Protein AF-0000000076071097 (afdb_homodimer)

Structure (mmCIF, N/CA/C/O backbone):
data_AF-0000000076071097-model_v1
#
loop_
_entity.id
_entity.type
_entity.pdbx_description
1 polymer Hexosyltransferase
#
loop_
_atom_site.group_PDB
_atom_site.id
_atom_site.type_symbol
_atom_site.label_atom_id
_atom_site.label_alt_id
_atom_site.label_comp_id
_atom_site.label_asym_id
_atom_site.label_entity_id
_atom_site.label_seq_id
_atom_site.pdbx_PDB_ins_code
_atom_site.Cartn_x
_atom_site.Cartn_y
_atom_site.Cartn_z
_atom_site.occupancy
_atom_site.B_iso_or_equiv
_atom_site.auth_seq_id
_atom_site.auth_comp_id
_atom_site.auth_asym_id
_atom_site.auth_atom_id
_atom_site.pdbx_PDB_model_num
ATOM 1 N N . MET A 1 1 ? -32.875 -1.378 -71.312 1 18.61 1 MET A N 1
ATOM 2 C CA . MET A 1 1 ? -32.438 -0.71 -70.062 1 18.61 1 MET A CA 1
ATOM 3 C C . MET A 1 1 ? -31.406 -1.557 -69.312 1 18.61 1 MET A C 1
ATOM 5 O O . MET A 1 1 ? -31.062 -1.265 -68.188 1 18.61 1 MET A O 1
ATOM 9 N N . LYS A 1 2 ? -31.156 -2.77 -69.812 1 20.05 2 LYS A N 1
ATOM 10 C CA . LYS A 1 2 ? -30.234 -3.885 -70 1 20.05 2 LYS A CA 1
ATOM 11 C C . LYS A 1 2 ? -28.812 -3.389 -70.188 1 20.05 2 LYS A C 1
ATOM 13 O O . LYS A 1 2 ? -27.875 -4.188 -70.25 1 20.05 2 LYS A O 1
ATOM 18 N N . LEU A 1 3 ? -28.641 -2.074 -70.625 1 16.81 3 LEU A N 1
ATOM 19 C CA . LEU A 1 3 ? -27.516 -1.703 -71.5 1 16.81 3 LEU A CA 1
ATOM 20 C C . LEU A 1 3 ? -26.219 -1.683 -70.688 1 16.81 3 LEU A C 1
ATOM 22 O O . LEU A 1 3 ? -25.188 -2.176 -71.188 1 16.81 3 LEU A O 1
ATOM 26 N N . ILE A 1 4 ? -26.031 -0.755 -69.812 1 20.38 4 ILE A N 1
ATOM 27 C CA . ILE A 1 4 ? -24.828 0.075 -69.938 1 20.38 4 ILE A CA 1
ATOM 28 C C . ILE A 1 4 ? -23.594 -0.733 -69.5 1 20.38 4 ILE A C 1
ATOM 30 O O . ILE A 1 4 ? -23.484 -1.186 -68.375 1 20.38 4 ILE A O 1
ATOM 34 N N . LYS A 1 5 ? -22.609 -1.049 -70.25 1 18.31 5 LYS A N 1
ATOM 35 C CA . LYS A 1 5 ? -21.5 -1.797 -70.875 1 18.31 5 LYS A CA 1
ATOM 36 C C . LYS A 1 5 ? -20.234 -1.674 -70 1 18.31 5 LYS A C 1
ATOM 38 O O . LYS A 1 5 ? -20.141 -0.793 -69.125 1 18.31 5 LYS A O 1
ATOM 43 N N . LYS A 1 6 ? -18.859 -1.557 -70.625 1 17.47 6 LYS A N 1
ATOM 44 C CA . LYS A 1 6 ? -17.656 -2.27 -71 1 17.47 6 LYS A CA 1
ATOM 45 C C . LYS A 1 6 ? -16.406 -1.593 -70.438 1 17.47 6 LYS A C 1
ATOM 47 O O . LYS A 1 6 ? -15.281 -2.002 -70.688 1 17.47 6 LYS A O 1
ATOM 52 N N . ILE A 1 7 ? -16.375 -0.35 -69.938 1 17.41 7 ILE A N 1
ATOM 53 C CA . ILE A 1 7 ? -15.133 0.36 -70.188 1 17.41 7 ILE A CA 1
ATOM 54 C C . ILE A 1 7 ? -13.969 -0.364 -69.5 1 17.41 7 ILE A C 1
ATOM 56 O O . ILE A 1 7 ? -14.008 -0.634 -68.312 1 17.41 7 ILE A O 1
ATOM 60 N N . LEU A 1 8 ? -12.664 -0.571 -70.062 1 17.92 8 LEU A N 1
ATOM 61 C CA . LEU A 1 8 ? -11.5 -1.348 -70.438 1 17.92 8 LEU A CA 1
ATOM 62 C C . LEU A 1 8 ? -10.391 -1.258 -69.375 1 17.92 8 LEU A C 1
ATOM 64 O O . LEU A 1 8 ? -9.891 -2.281 -68.938 1 17.92 8 LEU A O 1
ATOM 68 N N . VAL A 1 9 ? -9.023 -0.677 -69.688 1 17.61 9 VAL A N 1
ATOM 69 C CA . VAL A 1 9 ? -7.707 -1.22 -70 1 17.61 9 VAL A CA 1
ATOM 70 C C . VAL A 1 9 ? -6.785 -1.086 -68.75 1 17.61 9 VAL A C 1
ATOM 72 O O . VAL A 1 9 ? -6.289 -2.086 -68.25 1 17.61 9 VAL A O 1
ATOM 75 N N . ILE A 1 10 ? -5.344 -0.427 -68.875 1 16.7 10 ILE A N 1
ATOM 76 C CA . ILE A 1 10 ? -3.967 -0.881 -69.062 1 16.7 10 ILE A CA 1
ATOM 77 C C . ILE A 1 10 ? -3.15 -0.481 -67.812 1 16.7 10 ILE A C 1
ATOM 79 O O . ILE A 1 10 ? -2.303 -1.247 -67.375 1 16.7 10 ILE A O 1
ATOM 83 N N . TYR A 1 11 ? -3.098 0.776 -67.25 1 17.48 11 TYR A N 1
ATOM 84 C CA . TYR A 1 11 ? -1.78 1.39 -67.125 1 17.48 11 TYR A CA 1
ATOM 85 C C . TYR A 1 11 ? -0.947 0.69 -66.062 1 17.48 11 TYR A C 1
ATOM 87 O O . TYR A 1 11 ? -1.412 0.483 -64.938 1 17.48 11 TYR A O 1
ATOM 95 N N . VAL A 1 12 ? 0.506 0.292 -66.188 1 18.36 12 VAL A N 1
ATOM 96 C CA . VAL A 1 12 ? 1.717 -0.517 -66.062 1 18.36 12 VAL A CA 1
ATOM 97 C C . VAL A 1 12 ? 2.439 -0.225 -64.75 1 18.36 12 VAL A C 1
ATOM 99 O O . VAL A 1 12 ? 2.746 -1.144 -64 1 18.36 12 VAL A O 1
ATOM 102 N N . PHE A 1 13 ? 3.811 0.573 -64.688 1 17.12 13 PHE A N 1
ATOM 103 C CA . PHE A 1 13 ? 5.215 0.188 -64.562 1 17.12 13 PHE A CA 1
ATOM 104 C C . PHE A 1 13 ? 5.742 0.416 -63.188 1 17.12 13 PHE A C 1
ATOM 106 O O . PHE A 1 13 ? 6.598 -0.334 -62.688 1 17.12 13 PHE A O 1
ATOM 113 N N . THR A 1 14 ? 5.832 1.681 -62.594 1 16.97 14 THR A N 1
ATOM 114 C CA . THR A 1 14 ? 7.094 2.244 -62.125 1 16.97 14 THR A CA 1
ATOM 115 C C . THR A 1 14 ? 7.598 1.498 -60.875 1 16.97 14 THR A C 1
ATOM 117 O O . THR A 1 14 ? 6.855 1.312 -59.906 1 16.97 14 THR A O 1
ATOM 120 N N . ILE A 1 15 ? 9 0.993 -60.625 1 18 15 ILE A N 1
ATOM 121 C CA . ILE A 1 15 ? 10.062 0.058 -60.281 1 18 15 ILE A CA 1
ATOM 122 C C . ILE A 1 15 ? 10.445 0.238 -58.812 1 18 15 ILE A C 1
ATOM 124 O O . ILE A 1 15 ? 10.422 -0.721 -58.031 1 18 15 ILE A O 1
ATOM 128 N N . VAL A 1 16 ? 11.977 0.604 -58.344 1 17.84 16 VAL A N 1
ATOM 129 C CA . VAL A 1 16 ? 13.195 -0.064 -57.906 1 17.84 16 VAL A CA 1
ATOM 130 C C . VAL A 1 16 ? 13.5 0.323 -56.438 1 17.84 16 VAL A C 1
ATOM 132 O O . VAL A 1 16 ? 14.109 -0.453 -55.719 1 17.84 16 VAL A O 1
ATOM 135 N N . SER A 1 17 ? 13.523 1.567 -55.875 1 17.64 17 SER A N 1
ATOM 136 C CA . SER A 1 17 ? 14.688 2.09 -55.156 1 17.64 17 SER A CA 1
ATOM 137 C C . SER A 1 17 ? 14.945 1.321 -53.875 1 17.64 17 SER A C 1
ATOM 139 O O . SER A 1 17 ? 14.078 1.253 -53 1 17.64 17 SER A O 1
ATOM 141 N N . TRP A 1 18 ? 16.141 0.5 -53.5 1 17.91 18 TRP A N 1
ATOM 142 C CA . TRP A 1 18 ? 16.922 -0.548 -52.875 1 17.91 18 TRP A CA 1
ATOM 143 C C . TRP A 1 18 ? 17.375 -0.12 -51.469 1 17.91 18 TRP A C 1
ATOM 145 O O . TRP A 1 18 ? 17.328 -0.915 -50.531 1 17.91 18 TRP A O 1
ATOM 155 N N . ILE A 1 19 ? 18.203 0.957 -51.156 1 17.95 19 ILE A N 1
ATOM 156 C CA . ILE A 1 19 ? 19.578 0.785 -50.656 1 17.95 19 ILE A CA 1
ATOM 157 C C . ILE A 1 19 ? 19.547 0.3 -49.219 1 17.95 19 ILE A C 1
ATOM 159 O O . ILE A 1 19 ? 18.609 0.574 -48.469 1 17.95 19 ILE A O 1
ATOM 163 N N . ILE A 1 20 ? 20.938 0.302 -48.219 1 17.47 20 ILE A N 1
ATOM 164 C CA . ILE A 1 20 ? 22 -0.401 -47.5 1 17.47 20 ILE A CA 1
ATOM 165 C C . ILE A 1 20 ? 21.859 -0.163 -46 1 17.47 20 ILE A C 1
ATOM 167 O O . ILE A 1 20 ? 22.125 -1.055 -45.219 1 17.47 20 ILE A O 1
ATOM 171 N N . VAL A 1 21 ? 21.75 1.071 -45.375 1 18.11 21 VAL A N 1
ATOM 172 C CA . VAL A 1 21 ? 22.672 1.442 -44.312 1 18.11 21 VAL A CA 1
ATOM 173 C C . VAL A 1 21 ? 22.469 0.523 -43.094 1 18.11 21 VAL A C 1
ATOM 175 O O . VAL A 1 21 ? 21.344 0.316 -42.656 1 18.11 21 VAL A O 1
ATOM 178 N N . THR A 1 22 ? 23.578 -0.137 -42.344 1 17.62 22 THR A N 1
ATOM 179 C CA . THR A 1 22 ? 24.25 -1.182 -41.594 1 17.62 22 THR A CA 1
ATOM 180 C C . THR A 1 22 ? 23.812 -1.155 -40.125 1 17.62 22 THR A C 1
ATOM 182 O O . THR A 1 22 ? 23.297 -2.15 -39.594 1 17.62 22 THR A O 1
ATOM 185 N N . ASN A 1 23 ? 24.828 -1.007 -38.969 1 18.34 23 ASN A N 1
ATOM 186 C CA . ASN A 1 23 ? 25.5 -1.76 -37.938 1 18.34 23 ASN A CA 1
ATOM 187 C C . ASN A 1 23 ? 25 -1.35 -36.531 1 18.34 23 ASN A C 1
ATOM 189 O O . ASN A 1 23 ? 25.625 -1.688 -35.531 1 18.34 23 ASN A O 1
ATOM 193 N N . TYR A 1 24 ? 24.25 -0.391 -36.188 1 18.75 24 TYR A N 1
ATOM 194 C CA . TYR A 1 24 ? 24.484 0.248 -34.906 1 18.75 24 TYR A CA 1
ATOM 195 C C . TYR A 1 24 ? 24.328 -0.75 -33.75 1 18.75 24 TYR A C 1
ATOM 197 O O . TYR A 1 24 ? 23.406 -1.569 -33.781 1 18.75 24 TYR A O 1
ATOM 205 N N . ASN A 1 25 ? 25.344 -0.901 -32.781 1 19.23 25 ASN A N 1
ATOM 206 C CA . ASN A 1 25 ? 25.875 -1.642 -31.625 1 19.23 25 ASN A CA 1
ATOM 207 C C . ASN A 1 25 ? 24.844 -1.754 -30.5 1 19.23 25 ASN A C 1
ATOM 209 O O . ASN A 1 25 ? 24.125 -0.796 -30.219 1 19.23 25 ASN A O 1
ATOM 213 N N . SER A 1 26 ? 24.391 -2.963 -30.062 1 18.72 26 SER A N 1
ATOM 214 C CA . SER A 1 26 ? 23.516 -3.654 -29.109 1 18.72 26 SER A CA 1
ATOM 215 C C . SER A 1 26 ? 23.891 -3.33 -27.672 1 18.72 26 SER A C 1
ATOM 217 O O . SER A 1 26 ? 24.797 -3.932 -27.109 1 18.72 26 SER A O 1
ATOM 219 N N . ARG A 1 27 ? 24.156 -2.008 -27.312 1 19.2 27 ARG A N 1
ATOM 220 C CA . ARG A 1 27 ? 24.641 -1.783 -25.953 1 19.2 27 ARG A CA 1
ATOM 221 C C . ARG A 1 27 ? 23.781 -2.529 -24.938 1 19.2 27 ARG A C 1
ATOM 223 O O . ARG A 1 27 ? 22.562 -2.361 -24.891 1 19.2 27 ARG A O 1
ATOM 230 N N . ASN A 1 28 ? 24.172 -3.74 -24.484 1 18.72 28 ASN A N 1
ATOM 231 C CA . ASN A 1 28 ? 23.828 -4.684 -23.422 1 18.72 28 ASN A CA 1
ATOM 232 C C . ASN A 1 28 ? 23.641 -3.982 -22.078 1 18.72 28 ASN A C 1
ATOM 234 O O . ASN A 1 28 ? 24.594 -3.818 -21.312 1 18.72 28 ASN A O 1
ATOM 238 N N . ILE A 1 29 ? 23.062 -2.902 -22.016 1 19.16 29 ILE A N 1
ATOM 239 C CA . ILE A 1 29 ? 23.266 -2.25 -20.734 1 19.16 29 ILE A CA 1
ATOM 240 C C . ILE A 1 29 ? 22.734 -3.15 -19.609 1 19.16 29 ILE A C 1
ATOM 242 O O . ILE A 1 29 ? 21.547 -3.455 -19.562 1 19.16 29 ILE A O 1
ATOM 246 N N . VAL A 1 30 ? 23.5 -4.223 -19.203 1 19.2 30 VAL A N 1
ATOM 247 C CA . VAL A 1 30 ? 23.359 -5.109 -18.047 1 19.2 30 VAL A CA 1
ATOM 248 C C . VAL A 1 30 ? 23.281 -4.281 -16.766 1 19.2 30 VAL A C 1
ATOM 250 O O . VAL A 1 30 ? 24.234 -3.578 -16.406 1 19.2 30 VAL A O 1
ATOM 253 N N . CYS A 1 31 ? 22.422 -3.465 -16.578 1 18.61 31 CYS A N 1
ATOM 254 C CA . CYS A 1 31 ? 22.531 -2.727 -15.32 1 18.61 31 CYS A CA 1
ATOM 255 C C . CYS A 1 31 ? 22.562 -3.678 -14.133 1 18.61 31 CYS A C 1
ATOM 257 O O . CYS A 1 31 ? 21.578 -4.375 -13.867 1 18.61 31 CYS A O 1
ATOM 259 N N . VAL A 1 32 ? 23.719 -4.391 -13.867 1 20.16 32 VAL A N 1
ATOM 260 C CA . VAL A 1 32 ? 24.078 -5.246 -12.742 1 20.16 32 VAL A CA 1
ATOM 261 C C . VAL A 1 32 ? 24 -4.449 -11.445 1 20.16 32 VAL A C 1
ATOM 263 O O . VAL A 1 32 ? 24.781 -3.518 -11.234 1 20.16 32 VAL A O 1
ATOM 266 N N . CYS A 1 33 ? 23.047 -3.865 -11.023 1 19.33 33 CYS A N 1
ATOM 267 C CA . CYS A 1 33 ? 23.203 -3.193 -9.734 1 19.33 33 CYS A CA 1
ATOM 268 C C . CYS A 1 33 ? 23.672 -4.168 -8.664 1 19.33 33 CYS A C 1
ATOM 270 O O . CYS A 1 33 ? 23 -5.145 -8.359 1 19.33 33 CYS A O 1
ATOM 272 N N . SER A 1 34 ? 25.016 -4.43 -8.578 1 20.75 34 SER A N 1
ATOM 273 C CA . SER A 1 34 ? 25.797 -5.254 -7.656 1 20.75 34 SER A CA 1
ATOM 274 C C . SER A 1 34 ? 25.625 -4.781 -6.215 1 20.75 34 SER A C 1
ATOM 276 O O . SER A 1 34 ? 26.344 -5.23 -5.316 1 20.75 34 SER A O 1
ATOM 278 N N . THR A 1 35 ? 24.625 -4.379 -5.656 1 21.8 35 THR A N 1
ATOM 279 C CA . THR A 1 35 ? 24.859 -3.986 -4.273 1 21.8 35 THR A CA 1
ATOM 280 C C . THR A 1 35 ? 25.453 -5.148 -3.477 1 21.8 35 THR A C 1
ATOM 282 O O . THR A 1 35 ? 24.891 -6.242 -3.449 1 21.8 35 THR A O 1
ATOM 285 N N . SER A 1 36 ? 26.797 -5.223 -3.369 1 22.17 36 SER A N 1
ATOM 286 C CA . SER A 1 36 ? 27.656 -6.188 -2.693 1 22.17 36 SER A CA 1
ATOM 287 C C . SER A 1 36 ? 27.344 -6.262 -1.203 1 22.17 36 SER A C 1
ATOM 289 O O . SER A 1 36 ? 27.906 -5.512 -0.406 1 22.17 36 SER A O 1
ATOM 291 N N . HIS A 1 37 ? 26.219 -6.277 -0.704 1 21.5 37 HIS A N 1
ATOM 292 C CA . HIS A 1 37 ? 26.312 -6.332 0.75 1 21.5 37 HIS A CA 1
ATOM 293 C C . HIS A 1 37 ? 27.062 -7.578 1.204 1 21.5 37 HIS A C 1
ATOM 295 O O . HIS A 1 37 ? 26.859 -8.664 0.668 1 21.5 37 HIS A O 1
ATOM 301 N N . PRO A 1 38 ? 28.359 -7.402 1.719 1 24.56 38 PRO A N 1
ATOM 302 C CA . PRO A 1 38 ? 29.312 -8.438 2.145 1 24.56 38 PRO A CA 1
ATOM 303 C C . PRO A 1 38 ? 28.656 -9.531 2.979 1 24.56 38 PRO A C 1
ATOM 305 O O . PRO A 1 38 ? 29.125 -10.672 2.998 1 24.56 38 PRO A O 1
ATOM 308 N N . THR A 1 39 ? 27.797 -9.078 3.844 1 25 39 THR A N 1
ATOM 309 C CA . THR A 1 39 ? 27.766 -9.844 5.086 1 25 39 THR A CA 1
ATOM 310 C C . THR A 1 39 ? 27.156 -11.227 4.855 1 25 39 THR A C 1
ATOM 312 O O . THR A 1 39 ? 26.859 -11.945 5.809 1 25 39 THR A O 1
ATOM 315 N N . ASP A 1 40 ? 27.078 -11.602 3.611 1 23.09 40 ASP A N 1
ATOM 316 C CA . ASP A 1 40 ? 26.25 -12.75 3.248 1 23.09 40 ASP A CA 1
ATOM 317 C C . ASP A 1 40 ? 26.828 -14.047 3.812 1 23.09 40 ASP A C 1
ATOM 319 O O . ASP A 1 40 ? 26.312 -15.133 3.549 1 23.09 40 ASP A O 1
ATOM 323 N N . GLN A 1 41 ? 28.094 -13.945 4.168 1 22.31 41 GLN A N 1
ATOM 324 C CA . GLN A 1 41 ? 28.688 -15.273 4.223 1 22.31 41 GLN A CA 1
ATOM 325 C C . GLN A 1 41 ? 28.047 -16.109 5.328 1 22.31 41 GLN A C 1
ATOM 327 O O . GLN A 1 41 ? 27.984 -17.344 5.23 1 22.31 41 GLN A O 1
ATOM 332 N N . LYS A 1 42 ? 27.984 -15.461 6.508 1 25.33 42 LYS A N 1
ATOM 333 C CA . LYS A 1 42 ? 28.062 -16.328 7.676 1 25.33 42 LYS A CA 1
ATOM 334 C C . LYS A 1 42 ? 26.859 -17.25 7.758 1 25.33 42 LYS A C 1
ATOM 336 O O . LYS A 1 42 ? 26.984 -18.422 8.156 1 25.33 42 LYS A O 1
ATOM 341 N N . GLN A 1 43 ? 25.656 -16.625 7.613 1 23.08 43 GLN A N 1
ATOM 342 C CA . GLN A 1 43 ? 24.609 -17.328 8.352 1 23.08 43 GLN A CA 1
ATOM 343 C C . GLN A 1 43 ? 24.078 -18.516 7.555 1 23.08 43 GLN A C 1
ATOM 345 O O . GLN A 1 43 ? 22.875 -18.797 7.594 1 23.08 43 GLN A O 1
ATOM 350 N N . ILE A 1 44 ? 24.75 -18.891 6.484 1 23.23 44 ILE A N 1
ATOM 351 C CA . ILE A 1 44 ? 24.078 -19.938 5.719 1 23.23 44 ILE A CA 1
ATOM 352 C C . ILE A 1 44 ? 23.844 -21.156 6.605 1 23.23 44 ILE A C 1
ATOM 354 O O . ILE A 1 44 ? 22.766 -21.766 6.547 1 23.23 44 ILE A O 1
ATOM 358 N N . ASP A 1 45 ? 24.859 -21.5 7.391 1 24.23 45 ASP A N 1
ATOM 359 C CA . ASP A 1 45 ? 24.953 -22.922 7.738 1 24.23 45 ASP A CA 1
ATOM 360 C C . ASP A 1 45 ? 24.016 -23.266 8.891 1 24.23 45 ASP A C 1
ATOM 362 O O . ASP A 1 45 ? 24 -24.406 9.359 1 24.23 45 ASP A O 1
ATOM 366 N N . GLU A 1 46 ? 23.578 -22.234 9.609 1 25.16 46 GLU A N 1
ATOM 367 C CA . GLU A 1 46 ? 23.125 -22.719 10.906 1 25.16 46 GLU A CA 1
ATOM 368 C C . GLU A 1 46 ? 21.781 -23.438 10.789 1 25.16 46 GLU A C 1
ATOM 370 O O . GLU A 1 46 ? 20.938 -23.328 11.68 1 25.16 46 GLU A O 1
ATOM 375 N N . ARG A 1 47 ? 21.5 -24.094 9.656 1 27.16 47 ARG A N 1
ATOM 376 C CA . ARG A 1 47 ? 20.203 -24.703 9.414 1 27.16 47 ARG A CA 1
ATOM 377 C C . ARG A 1 47 ? 19.828 -25.656 10.547 1 27.16 47 ARG A C 1
ATOM 379 O O . ARG A 1 47 ? 18.703 -25.609 11.055 1 27.16 47 ARG A O 1
ATOM 386 N N . HIS A 1 48 ? 20.484 -26.812 10.695 1 23.75 48 HIS A N 1
ATOM 387 C CA . HIS A 1 48 ? 19.891 -28.047 11.195 1 23.75 48 HIS A CA 1
ATOM 388 C C . HIS A 1 48 ? 20.047 -28.172 12.711 1 23.75 48 HIS A C 1
ATOM 390 O O . HIS A 1 48 ? 20.031 -29.266 13.258 1 23.75 48 HIS A O 1
ATOM 396 N N . LYS A 1 49 ? 20.438 -27.109 13.383 1 25.3 49 LYS A N 1
ATOM 397 C CA . LYS A 1 49 ? 20.953 -27.609 14.656 1 25.3 49 LYS A CA 1
ATOM 398 C C . LYS A 1 49 ? 19.891 -28.375 15.422 1 25.3 49 LYS A C 1
ATOM 400 O O . LYS A 1 49 ? 20.125 -29.5 15.883 1 25.3 49 LYS A O 1
ATOM 405 N N . ASP A 1 50 ? 19.078 -27.781 16.297 1 23.41 50 ASP A N 1
ATOM 406 C CA . ASP A 1 50 ? 18.781 -28.438 17.562 1 23.41 50 ASP A CA 1
ATOM 407 C C . ASP A 1 50 ? 17.484 -29.25 17.469 1 23.41 50 ASP A C 1
ATOM 409 O O . ASP A 1 50 ? 16.469 -28.891 18.062 1 23.41 50 ASP A O 1
ATOM 413 N N . ILE A 1 51 ? 16.938 -29.672 16.266 1 26.09 51 ILE A N 1
ATOM 414 C CA . ILE A 1 51 ? 15.82 -30.609 16.469 1 26.09 51 ILE A CA 1
ATOM 415 C C . ILE A 1 51 ? 16.297 -31.781 17.312 1 26.09 51 ILE A C 1
ATOM 417 O O . ILE A 1 51 ? 17.219 -32.5 16.938 1 26.09 51 ILE A O 1
ATOM 421 N N . GLN A 1 52 ? 16.234 -31.641 18.594 1 25.03 52 GLN A N 1
ATOM 422 C CA . GLN A 1 52 ? 16.375 -32.844 19.422 1 25.03 52 GLN A CA 1
ATOM 423 C C . GLN A 1 52 ? 15.609 -34.031 18.828 1 25.03 52 GLN A C 1
ATOM 425 O O . GLN A 1 52 ? 14.383 -33.969 18.703 1 25.03 52 GLN A O 1
ATOM 430 N N . ILE A 1 53 ? 16.219 -34.719 17.891 1 25.83 53 ILE A N 1
ATOM 431 C CA . ILE A 1 53 ? 15.828 -36 17.375 1 25.83 53 ILE A CA 1
ATOM 432 C C . ILE A 1 53 ? 15.586 -36.969 18.531 1 25.83 53 ILE A C 1
ATOM 434 O O . ILE A 1 53 ? 16.516 -37.312 19.266 1 25.83 53 ILE A O 1
ATOM 438 N N . ASP A 1 54 ? 14.578 -36.844 19.359 1 25.44 54 ASP A N 1
ATOM 439 C CA . ASP A 1 54 ? 14.289 -38.062 20.141 1 25.44 54 ASP A CA 1
ATOM 440 C C . ASP A 1 54 ? 14.43 -39.312 19.281 1 25.44 54 ASP A C 1
ATOM 442 O O . ASP A 1 54 ? 14.023 -39.312 18.109 1 25.44 54 ASP A O 1
ATOM 446 N N . ASN A 1 55 ? 15.375 -40.25 19.562 1 23.7 55 ASN A N 1
ATOM 447 C CA . ASN A 1 55 ? 15.781 -41.5 18.984 1 23.7 55 ASN A CA 1
ATOM 448 C C . ASN A 1 55 ? 14.594 -42.438 18.766 1 23.7 55 ASN A C 1
ATOM 450 O O . ASN A 1 55 ? 14.617 -43.594 19.172 1 23.7 55 ASN A O 1
ATOM 454 N N . LYS A 1 56 ? 13.359 -42.094 19.047 1 25.73 56 LYS A N 1
ATOM 455 C CA . LYS A 1 56 ? 12.492 -43.219 18.703 1 25.73 56 LYS A CA 1
ATOM 456 C C . LYS A 1 56 ? 12.789 -43.75 17.312 1 25.73 56 LYS A C 1
ATOM 458 O O . LYS A 1 56 ? 12.883 -42.969 16.359 1 25.73 56 LYS A O 1
ATOM 463 N N . ILE A 1 57 ? 13.344 -44.969 17.234 1 23.55 57 ILE A N 1
ATOM 464 C CA . ILE A 1 57 ? 13.727 -45.844 16.109 1 23.55 57 ILE A CA 1
ATOM 465 C C . ILE A 1 57 ? 12.672 -45.781 15.016 1 23.55 57 ILE A C 1
ATOM 467 O O . ILE A 1 57 ? 11.523 -46.188 15.219 1 23.55 57 ILE A O 1
ATOM 471 N N . ILE A 1 58 ? 12.5 -44.688 14.445 1 25.67 58 ILE A N 1
ATOM 472 C CA . ILE A 1 58 ? 11.68 -44.719 13.234 1 25.67 58 ILE A CA 1
ATOM 473 C C . ILE A 1 58 ? 12.047 -45.938 12.398 1 25.67 58 ILE A C 1
ATOM 475 O O . ILE A 1 58 ? 13.18 -46.062 11.938 1 25.67 58 ILE A O 1
ATOM 479 N N . THR A 1 59 ? 11.383 -47.062 12.852 1 25.08 59 THR A N 1
ATOM 480 C CA . THR A 1 59 ? 11.484 -48.281 12.047 1 25.08 59 THR A CA 1
ATOM 481 C C . THR A 1 59 ? 11.422 -47.938 10.562 1 25.08 59 THR A C 1
ATOM 483 O O . THR A 1 59 ? 10.562 -47.188 10.125 1 25.08 59 THR A O 1
ATOM 486 N N . LEU A 1 60 ? 12.531 -48.094 9.945 1 26.84 60 LEU A N 1
ATOM 487 C CA . LEU A 1 60 ? 12.766 -48 8.508 1 26.84 60 LEU A CA 1
ATOM 488 C C . LEU A 1 60 ? 11.641 -48.688 7.734 1 26.84 60 LEU A C 1
ATOM 490 O O . LEU A 1 60 ? 11.203 -49.781 8.102 1 26.84 60 LEU A O 1
ATOM 494 N N . PRO A 1 61 ? 10.711 -47.906 7.238 1 27.69 61 PRO A N 1
ATOM 495 C CA . PRO A 1 61 ? 9.742 -48.656 6.453 1 27.69 61 PRO A CA 1
ATOM 496 C C . PRO A 1 61 ? 10.383 -49.844 5.707 1 27.69 61 PRO A C 1
ATOM 498 O O . PRO A 1 61 ? 11.578 -49.781 5.387 1 27.69 61 PRO A O 1
ATOM 501 N N . SER A 1 62 ? 9.859 -51.062 5.871 1 28.39 62 SER A N 1
ATOM 502 C CA . SER A 1 62 ? 10.266 -52.344 5.352 1 28.39 62 SER A CA 1
ATOM 503 C C . SER A 1 62 ? 10.68 -52.25 3.887 1 28.39 62 SER A C 1
ATOM 505 O O . SER A 1 62 ? 10.305 -51.312 3.191 1 28.39 62 SER A O 1
ATOM 507 N N . THR A 1 63 ? 11.555 -53.25 3.326 1 31.17 63 THR A N 1
ATOM 508 C CA . THR A 1 63 ? 12.047 -53.688 2.018 1 31.17 63 THR A CA 1
ATOM 509 C C . THR A 1 63 ? 10.938 -53.562 0.969 1 31.17 63 THR A C 1
ATOM 511 O O . THR A 1 63 ? 11.219 -53.5 -0.23 1 31.17 63 THR A O 1
ATOM 514 N N . VAL A 1 64 ? 9.727 -53.781 1.365 1 31.23 64 VAL A N 1
ATOM 515 C CA . VAL A 1 64 ? 8.594 -53.906 0.458 1 31.23 64 VAL A CA 1
ATOM 516 C C . VAL A 1 64 ? 8.352 -52.562 -0.258 1 31.23 64 VAL A C 1
ATOM 518 O O . VAL A 1 64 ? 7.988 -52.562 -1.438 1 31.23 64 VAL A O 1
ATOM 521 N N . THR A 1 65 ? 8.664 -51.5 0.5 1 31.39 65 THR A N 1
ATOM 522 C CA . THR A 1 65 ? 8.266 -50.25 -0.13 1 31.39 65 THR A CA 1
ATOM 523 C C . THR A 1 65 ? 9.219 -49.906 -1.275 1 31.39 65 THR A C 1
ATOM 525 O O . THR A 1 65 ? 8.812 -49.25 -2.25 1 31.39 65 THR A O 1
ATOM 528 N N . VAL A 1 66 ? 10.477 -50.375 -1.203 1 31.59 66 VAL A N 1
ATOM 529 C CA . VAL A 1 66 ? 11.398 -50.25 -2.33 1 31.59 66 VAL A CA 1
ATOM 530 C C . VAL A 1 66 ? 10.914 -51.094 -3.502 1 31.59 66 VAL A C 1
ATOM 532 O O . VAL A 1 66 ? 10.969 -50.656 -4.656 1 31.59 66 VAL A O 1
ATOM 535 N N . GLN A 1 67 ? 10.445 -52.312 -3.197 1 31.23 67 GLN A N 1
ATOM 536 C CA . GLN A 1 67 ? 10.008 -53.219 -4.27 1 31.23 67 GLN A CA 1
ATOM 537 C C . GLN A 1 67 ? 8.766 -52.656 -4.969 1 31.23 67 GLN A C 1
ATOM 539 O O . GLN A 1 67 ? 8.633 -52.75 -6.191 1 31.23 67 GLN A O 1
ATOM 544 N N . GLN A 1 68 ? 7.875 -52.062 -4.172 1 29.88 68 GLN A N 1
ATOM 545 C CA . GLN A 1 68 ? 6.656 -51.594 -4.824 1 29.88 68 GLN A CA 1
ATOM 546 C C . GLN A 1 68 ? 6.941 -50.406 -5.711 1 29.88 68 GLN A C 1
ATOM 548 O O . GLN A 1 68 ? 6.363 -50.281 -6.793 1 29.88 68 GLN A O 1
ATOM 553 N N . VAL A 1 69 ? 7.84 -49.531 -5.324 1 31.56 69 VAL A N 1
ATOM 554 C CA . VAL A 1 69 ? 8.188 -48.406 -6.195 1 31.56 69 VAL A CA 1
ATOM 555 C C . VAL A 1 69 ? 8.914 -48.938 -7.434 1 31.56 69 VAL A C 1
ATOM 557 O O . VAL A 1 69 ? 8.641 -48.5 -8.555 1 31.56 69 VAL A O 1
ATOM 560 N N . THR A 1 70 ? 9.758 -49.906 -7.293 1 31.41 70 THR A N 1
ATOM 561 C CA . THR A 1 70 ? 10.375 -50.562 -8.453 1 31.41 70 THR A CA 1
ATOM 562 C C . THR A 1 70 ? 9.32 -51.25 -9.32 1 31.41 70 THR A C 1
ATOM 564 O O . THR A 1 70 ? 9.367 -51.156 -10.547 1 31.41 70 THR A O 1
ATOM 567 N N . ALA A 1 71 ? 8.398 -52 -8.719 1 32.91 71 ALA A N 1
ATOM 568 C CA . ALA A 1 71 ? 7.371 -52.656 -9.5 1 32.91 71 ALA A CA 1
ATOM 569 C C . ALA A 1 71 ? 6.43 -51.656 -10.164 1 32.91 71 ALA A C 1
ATOM 571 O O . ALA A 1 71 ? 5.988 -51.875 -11.297 1 32.91 71 ALA A O 1
ATOM 572 N N . ASN A 1 72 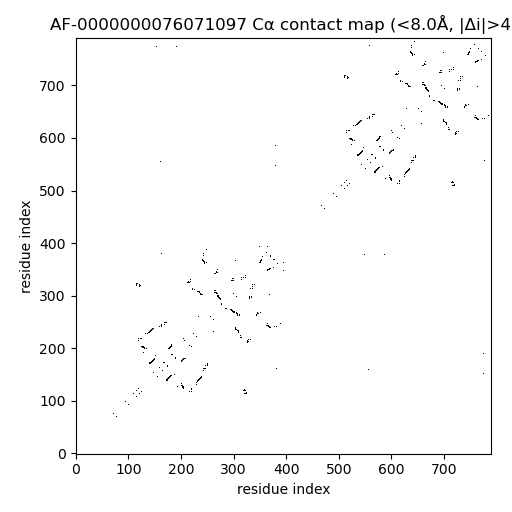? 6.023 -50.688 -9.43 1 31.55 72 ASN A N 1
ATOM 573 C CA . ASN A 1 72 ? 5.145 -49.719 -10.07 1 31.55 72 ASN A CA 1
ATOM 574 C C . ASN A 1 72 ? 5.875 -48.906 -11.156 1 31.55 72 ASN A C 1
ATOM 576 O O . ASN A 1 72 ? 5.262 -48.469 -12.117 1 31.55 72 ASN A O 1
ATOM 580 N N . ILE A 1 73 ? 7.117 -48.688 -11.055 1 32.94 73 ILE A N 1
ATOM 581 C CA . ILE A 1 73 ? 7.938 -48.125 -12.117 1 32.94 73 ILE A CA 1
ATOM 582 C C . ILE A 1 73 ? 7.988 -49.094 -13.305 1 32.94 73 ILE A C 1
ATOM 584 O O . ILE A 1 73 ? 7.895 -48.688 -14.461 1 32.94 73 ILE A O 1
ATOM 588 N N . GLN A 1 74 ? 8.266 -50.375 -13.125 1 32.06 74 GLN A N 1
ATOM 589 C CA . GLN A 1 74 ? 8.375 -51.344 -14.211 1 32.06 74 GLN A CA 1
ATOM 590 C C . GLN A 1 74 ? 7.027 -51.531 -14.906 1 32.06 74 GLN A C 1
ATOM 592 O O . GLN A 1 74 ? 6.977 -51.719 -16.125 1 32.06 74 GLN A O 1
ATOM 597 N N . LYS A 1 75 ? 5.898 -51.844 -14.211 1 33.28 75 LYS A N 1
ATOM 598 C CA . LYS A 1 75 ? 4.648 -52.156 -14.891 1 33.28 75 LYS A CA 1
ATOM 599 C C . LYS A 1 75 ? 4.125 -50.969 -15.688 1 33.28 75 LYS A C 1
ATOM 601 O O . LYS A 1 75 ? 3.758 -51.125 -16.859 1 33.28 75 LYS A O 1
ATOM 606 N N . ASP A 1 76 ? 3.688 -49.844 -15.008 1 30.77 76 ASP A N 1
ATOM 607 C CA . ASP A 1 76 ? 2.826 -48.906 -15.688 1 30.77 76 ASP A CA 1
ATOM 608 C C . ASP A 1 76 ? 3.637 -47.969 -16.594 1 30.77 76 ASP A C 1
ATOM 610 O O . ASP A 1 76 ? 3.082 -47.312 -17.469 1 30.77 76 ASP A O 1
ATOM 614 N N . TRP A 1 77 ? 4.832 -47.781 -16.391 1 29.69 77 TRP A N 1
ATOM 615 C CA . TRP A 1 77 ? 5.516 -47 -17.406 1 29.69 77 TRP A CA 1
ATOM 616 C C . TRP A 1 77 ? 5.641 -47.781 -18.719 1 29.69 77 TRP A C 1
ATOM 618 O O . TRP A 1 77 ? 5.844 -47.188 -19.781 1 29.69 77 TRP A O 1
ATOM 628 N N . THR A 1 78 ? 5.723 -49.062 -18.781 1 29.97 78 THR A N 1
ATOM 629 C CA . THR A 1 78 ? 5.676 -49.812 -20.047 1 29.97 78 THR A CA 1
ATOM 630 C C . THR A 1 78 ? 4.367 -49.531 -20.781 1 29.97 78 THR A C 1
ATOM 632 O O . THR A 1 78 ? 4.34 -49.469 -22.016 1 29.97 78 THR A O 1
ATOM 635 N N . LYS A 1 79 ? 3.191 -49.719 -20.219 1 32.56 79 LYS A N 1
ATOM 636 C CA . LYS A 1 79 ? 1.935 -49.531 -20.938 1 32.56 79 LYS A CA 1
ATOM 637 C C . LYS A 1 79 ? 1.672 -48.062 -21.25 1 32.56 79 LYS A C 1
ATOM 639 O O . LYS A 1 79 ? 1.042 -47.719 -22.25 1 32.56 79 LYS A O 1
ATOM 644 N N . ALA A 1 80 ? 1.883 -47.125 -20.391 1 30.34 80 ALA A N 1
ATOM 645 C CA . ALA A 1 80 ? 1.743 -45.781 -20.875 1 30.34 80 ALA A CA 1
ATOM 646 C C . ALA A 1 80 ? 2.844 -45.438 -21.875 1 30.34 80 ALA A C 1
ATOM 648 O O . ALA A 1 80 ? 3.953 -45.062 -21.484 1 30.34 80 ALA A O 1
ATOM 649 N N . GLU A 1 81 ? 3.275 -46.219 -22.766 1 29.8 81 GLU A N 1
ATOM 650 C CA . GLU A 1 81 ? 3.797 -45.812 -24.062 1 29.8 81 GLU A CA 1
ATOM 651 C C . GLU A 1 81 ? 3.148 -44.5 -24.516 1 29.8 81 GLU A C 1
ATOM 653 O O . GLU A 1 81 ? 1.943 -44.469 -24.781 1 29.8 81 GLU A O 1
ATOM 658 N N . ILE A 1 82 ? 3.449 -43.375 -23.922 1 30.48 82 ILE A N 1
ATOM 659 C CA . ILE A 1 82 ? 3.094 -42.062 -24.453 1 30.48 82 ILE A CA 1
ATOM 660 C C . ILE A 1 82 ? 2.965 -42.156 -25.969 1 30.48 82 ILE A C 1
ATOM 662 O O . ILE A 1 82 ? 3.947 -42.406 -26.672 1 30.48 82 ILE A O 1
ATOM 666 N N . SER A 1 83 ? 1.977 -42.75 -26.469 1 28.56 83 SER A N 1
ATOM 667 C CA . SER A 1 83 ? 1.653 -42.625 -27.891 1 28.56 83 SER A CA 1
ATOM 668 C C . SER A 1 83 ? 1.866 -41.188 -28.375 1 28.56 83 SER A C 1
ATOM 670 O O . SER A 1 83 ? 1.018 -40.312 -28.156 1 28.56 83 SER A O 1
ATOM 672 N N . LEU A 1 84 ? 2.994 -40.594 -28.172 1 30.72 84 LEU A N 1
ATOM 673 C CA . LEU A 1 84 ? 3.447 -39.406 -28.859 1 30.72 84 LEU A CA 1
ATOM 674 C C . LEU A 1 84 ? 2.965 -39.375 -30.312 1 30.72 84 LEU A C 1
ATOM 676 O O . LEU A 1 84 ? 3.449 -38.594 -31.125 1 30.72 84 LEU A O 1
ATOM 680 N N . SER A 1 85 ? 2.229 -40.344 -30.812 1 28.88 85 SER A N 1
ATOM 681 C CA . SER A 1 85 ? 1.822 -40.375 -32.219 1 28.88 85 SER A CA 1
ATOM 682 C C . SER A 1 85 ? 0.951 -39.156 -32.562 1 28.88 85 SER A C 1
ATOM 684 O O . SER A 1 85 ? 1.037 -38.625 -33.688 1 28.88 85 SER A O 1
ATOM 686 N N . ASN A 1 86 ? -0.136 -38.844 -31.766 1 28.05 86 ASN A N 1
ATOM 687 C CA . ASN A 1 86 ? -1.11 -37.906 -32.312 1 28.05 86 ASN A CA 1
ATOM 688 C C . ASN A 1 86 ? -0.715 -36.469 -32.031 1 28.05 86 ASN A C 1
ATOM 690 O O . ASN A 1 86 ? -1.555 -35.656 -31.641 1 28.05 86 ASN A O 1
ATOM 694 N N . ILE A 1 87 ? 0.457 -36.062 -31.5 1 30.48 87 ILE A N 1
ATOM 695 C CA . ILE A 1 87 ? 0.818 -34.656 -31.484 1 30.48 87 ILE A CA 1
ATOM 696 C C . ILE A 1 87 ? 0.708 -34.094 -32.906 1 30.48 87 ILE A C 1
ATOM 698 O O . ILE A 1 87 ? 1.322 -34.625 -33.844 1 30.48 87 ILE A O 1
ATOM 702 N N . THR A 1 88 ? -0.374 -33.438 -33.125 1 30.05 88 THR A N 1
ATOM 703 C CA . THR A 1 88 ? -0.465 -32.781 -34.438 1 30.05 88 THR A CA 1
ATOM 704 C C . THR A 1 88 ? 0.808 -31.984 -34.719 1 30.05 88 THR A C 1
ATOM 706 O O . THR A 1 88 ? 1.491 -31.531 -33.812 1 30.05 88 THR A O 1
ATOM 709 N N . PRO A 1 89 ? 1.418 -31.969 -35.875 1 32.09 89 PRO A N 1
ATOM 710 C CA . PRO A 1 89 ? 2.572 -31.25 -36.406 1 32.09 89 PRO A CA 1
ATOM 711 C C . PRO A 1 89 ? 2.609 -29.781 -36 1 32.09 89 PRO A C 1
ATOM 713 O O . PRO A 1 89 ? 3.682 -29.172 -35.969 1 32.09 89 PRO A O 1
ATOM 716 N N . LYS A 1 90 ? 1.521 -29.078 -35.906 1 31.83 90 LYS A N 1
ATOM 717 C CA . LYS A 1 90 ? 1.622 -27.641 -35.75 1 31.83 90 LYS A CA 1
ATOM 718 C C . LYS A 1 90 ? 2.188 -27.281 -34.375 1 31.83 90 LYS A C 1
ATOM 720 O O . LYS A 1 90 ? 2.857 -26.25 -34.219 1 31.83 90 LYS A O 1
ATOM 725 N N . ASP A 1 91 ? 1.691 -27.656 -33.188 1 36.19 91 ASP A N 1
ATOM 726 C CA . ASP A 1 91 ? 2.271 -27.203 -31.938 1 36.19 91 ASP A CA 1
ATOM 727 C C . ASP A 1 91 ? 3.621 -27.875 -31.688 1 36.19 91 ASP A C 1
ATOM 729 O O . ASP A 1 91 ? 3.689 -28.922 -31.031 1 36.19 91 ASP A O 1
ATOM 733 N N . LYS A 1 92 ? 4.547 -27.938 -32.5 1 38.88 92 LYS A N 1
ATOM 734 C CA . LYS A 1 92 ? 5.934 -28.219 -32.844 1 38.88 92 LYS A CA 1
ATOM 735 C C . LYS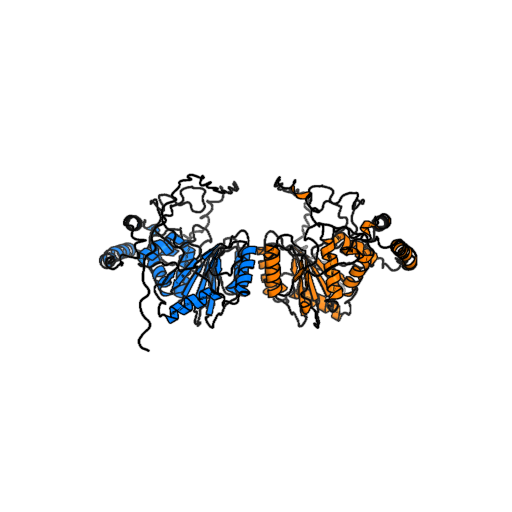 A 1 92 ? 6.887 -27.703 -31.766 1 38.88 92 LYS A C 1
ATOM 737 O O . LYS A 1 92 ? 8.102 -27.844 -31.891 1 38.88 92 LYS A O 1
ATOM 742 N N . ILE A 1 93 ? 6.484 -26.766 -30.891 1 37.97 93 ILE A N 1
ATOM 743 C CA . ILE A 1 93 ? 7.457 -26.094 -30.016 1 37.97 93 ILE A CA 1
ATOM 744 C C . ILE A 1 93 ? 8.219 -27.141 -29.203 1 37.97 93 ILE A C 1
ATOM 746 O O . ILE A 1 93 ? 9.438 -27.047 -29.047 1 37.97 93 ILE A O 1
ATOM 750 N N . ILE A 1 94 ? 7.523 -27.781 -28.359 1 43.62 94 ILE A N 1
ATOM 751 C CA . ILE A 1 94 ? 8.273 -28.453 -27.297 1 43.62 94 ILE A CA 1
ATOM 752 C C . ILE A 1 94 ? 9.32 -29.375 -27.922 1 43.62 94 ILE A C 1
ATOM 754 O O . ILE A 1 94 ? 10.453 -29.453 -27.453 1 43.62 94 ILE A O 1
ATOM 758 N N . ARG A 1 95 ? 8.828 -30.531 -28.703 1 48.28 95 ARG A N 1
ATOM 759 C CA . ARG A 1 95 ? 9.453 -31.828 -28.422 1 48.28 95 ARG A CA 1
ATOM 760 C C . ARG A 1 95 ? 10.797 -31.938 -29.141 1 48.28 95 ARG A C 1
ATOM 762 O O . ARG A 1 95 ? 10.859 -32.438 -30.266 1 48.28 95 ARG A O 1
ATOM 769 N N . ASP A 1 96 ? 11.508 -30.875 -28.812 1 61.22 96 ASP A N 1
ATOM 770 C CA . ASP A 1 96 ? 12.922 -31.094 -29.094 1 61.22 96 ASP A CA 1
ATOM 771 C C . ASP A 1 96 ? 13.406 -32.406 -28.453 1 61.22 96 ASP A C 1
ATOM 773 O O . ASP A 1 96 ? 13.219 -32.625 -27.266 1 61.22 96 ASP A O 1
ATOM 777 N N . LYS A 1 97 ? 13.609 -33.312 -29.266 1 67.94 97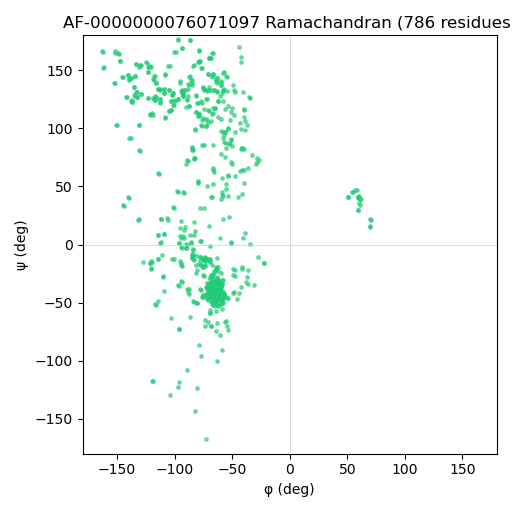 LYS A N 1
ATOM 778 C CA . LYS A 1 97 ? 14.125 -34.625 -28.859 1 67.94 97 LYS A CA 1
ATOM 779 C C . LYS A 1 97 ? 15.164 -34.5 -27.75 1 67.94 97 LYS A C 1
ATOM 781 O O . LYS A 1 97 ? 15.18 -35.281 -26.812 1 67.94 97 LYS A O 1
ATOM 786 N N . VAL A 1 98 ? 15.812 -33.406 -27.875 1 75.38 98 VAL A N 1
ATOM 787 C CA . VAL A 1 98 ? 16.891 -33.219 -26.906 1 75.38 98 VAL A CA 1
ATOM 788 C C . VAL A 1 98 ? 16.297 -32.938 -25.531 1 75.38 98 VAL A C 1
ATOM 790 O O . VAL A 1 98 ? 16.781 -33.438 -24.516 1 75.38 98 VAL A O 1
ATOM 793 N N . ILE A 1 99 ? 15.203 -32.188 -25.516 1 75.38 99 ILE A N 1
ATOM 794 C CA . ILE A 1 99 ? 14.586 -31.797 -24.266 1 75.38 99 ILE A CA 1
ATOM 795 C C . ILE A 1 99 ? 13.953 -33 -23.578 1 75.38 99 ILE A C 1
ATOM 797 O O . ILE A 1 99 ? 14.094 -33.219 -22.375 1 75.38 99 ILE A O 1
ATOM 801 N N . ILE A 1 100 ? 13.352 -33.812 -24.375 1 75.94 100 ILE A N 1
ATOM 802 C CA . ILE A 1 100 ? 12.711 -35 -23.844 1 75.94 100 ILE A CA 1
ATOM 803 C C . ILE A 1 100 ? 13.766 -35.969 -23.328 1 75.94 100 ILE A C 1
ATOM 805 O O . ILE A 1 100 ? 13.594 -36.594 -22.281 1 75.94 100 ILE A O 1
ATOM 809 N N . ASP A 1 101 ? 14.812 -36.031 -24.047 1 81.19 101 ASP A N 1
ATOM 810 C CA . ASP A 1 101 ? 15.906 -36.906 -23.656 1 81.19 101 ASP A CA 1
ATOM 811 C C . ASP A 1 101 ? 16.547 -36.438 -22.344 1 81.19 101 ASP A C 1
ATOM 813 O O . ASP A 1 101 ? 16.875 -37.25 -21.484 1 81.19 101 ASP A O 1
ATOM 817 N N . ASN A 1 102 ? 16.672 -35.219 -22.25 1 82.69 102 ASN A N 1
ATOM 818 C CA . ASN A 1 102 ? 17.234 -34.656 -21.016 1 82.69 102 ASN A CA 1
ATOM 819 C C . ASN A 1 102 ? 16.344 -34.969 -19.812 1 82.69 102 ASN A C 1
ATOM 821 O O . ASN A 1 102 ? 16.844 -35.312 -18.75 1 82.69 102 ASN A O 1
ATOM 825 N N . PHE A 1 103 ? 15.094 -34.812 -20 1 81.31 103 PHE A N 1
ATOM 826 C CA . PHE A 1 103 ? 14.156 -35.094 -18.922 1 81.31 103 PHE A CA 1
ATOM 827 C C . PHE A 1 103 ? 14.203 -36.562 -18.531 1 81.31 103 PHE A C 1
ATOM 829 O O . PHE A 1 103 ? 14.203 -36.906 -17.359 1 81.31 103 PHE A O 1
ATOM 836 N N . ARG A 1 104 ? 14.25 -37.344 -19.547 1 80.75 104 ARG A N 1
ATOM 837 C CA . ARG A 1 104 ? 14.352 -38.781 -19.297 1 80.75 104 ARG A CA 1
ATOM 838 C C . ARG A 1 104 ? 15.609 -39.094 -18.484 1 80.75 104 ARG A C 1
ATOM 840 O O . ARG A 1 104 ? 15.555 -39.875 -17.547 1 80.75 104 ARG A O 1
ATOM 847 N N . SER A 1 105 ? 16.641 -38.562 -18.938 1 82.5 105 SER A N 1
ATOM 848 C CA . SER A 1 105 ? 17.906 -38.781 -18.234 1 82.5 105 SER A CA 1
ATOM 849 C C . SER A 1 105 ? 17.812 -38.281 -16.781 1 82.5 105 SER A C 1
ATOM 851 O O . SER A 1 105 ? 18.312 -38.938 -15.875 1 82.5 105 SER A O 1
ATOM 853 N N . PHE A 1 106 ? 17.188 -37.188 -16.609 1 84.5 106 PHE A N 1
ATOM 854 C CA . PHE A 1 106 ? 17 -36.625 -15.273 1 84.5 106 PHE A CA 1
ATOM 855 C C . PHE A 1 106 ? 16.203 -37.594 -14.391 1 84.5 106 PHE A C 1
ATOM 857 O O . PHE A 1 106 ? 16.547 -37.812 -13.227 1 84.5 106 PHE A O 1
ATOM 864 N N . TYR A 1 107 ? 15.227 -38.094 -14.977 1 81.88 107 TYR A N 1
ATOM 865 C CA . TYR A 1 107 ? 14.328 -39 -14.273 1 81.88 107 TYR A CA 1
ATOM 866 C C . TYR A 1 107 ? 15.039 -40.312 -13.914 1 81.88 107 TYR A C 1
ATOM 868 O O . TYR A 1 107 ? 14.992 -40.75 -12.766 1 81.88 107 TYR A O 1
ATOM 876 N N . VAL A 1 108 ? 15.758 -40.812 -14.859 1 80.69 108 VAL A N 1
ATOM 877 C CA . VAL A 1 108 ? 16.375 -42.125 -14.695 1 80.69 108 VAL A CA 1
ATOM 878 C C . VAL A 1 108 ? 17.531 -42.031 -13.695 1 80.69 108 VAL A C 1
ATOM 880 O O . VAL A 1 108 ? 17.766 -42.938 -12.914 1 80.69 108 VAL A O 1
ATOM 883 N N . ASN A 1 109 ? 18.172 -40.938 -13.688 1 82.56 109 ASN A N 1
ATOM 884 C CA . ASN A 1 109 ? 19.359 -40.781 -12.852 1 82.56 109 ASN A CA 1
ATOM 885 C C . ASN A 1 109 ? 19.016 -40.188 -11.5 1 82.56 109 ASN A C 1
ATOM 887 O O . ASN A 1 109 ? 19.906 -39.875 -10.711 1 82.56 109 ASN A O 1
ATOM 891 N N . ALA A 1 110 ? 17.75 -40.062 -11.258 1 86.31 110 ALA A N 1
ATOM 892 C CA . ALA A 1 110 ? 17.344 -39.438 -10.008 1 86.31 110 ALA A CA 1
ATOM 893 C C . ALA A 1 110 ? 17.688 -40.312 -8.812 1 86.31 110 ALA A C 1
ATOM 895 O O . ALA A 1 110 ? 17.562 -41.531 -8.875 1 86.31 110 ALA A O 1
ATOM 896 N N . SER A 1 111 ? 18.281 -39.688 -7.812 1 82.25 111 SER A N 1
ATOM 897 C CA . SER A 1 111 ? 18.578 -40.406 -6.578 1 82.25 111 SER A CA 1
ATOM 898 C C . SER A 1 111 ? 17.297 -40.812 -5.836 1 82.25 111 SER A C 1
ATOM 900 O O . SER A 1 111 ? 16.219 -40.281 -6.141 1 82.25 111 SER A O 1
ATOM 902 N N . ALA A 1 112 ? 17.453 -41.719 -4.891 1 78.69 112 ALA A N 1
ATOM 903 C CA . ALA A 1 112 ? 16.328 -42.125 -4.066 1 78.69 112 ALA A CA 1
ATOM 904 C C . ALA A 1 112 ? 15.742 -40.938 -3.301 1 78.69 112 ALA A C 1
ATOM 906 O O . ALA A 1 112 ? 14.523 -40.844 -3.16 1 78.69 112 ALA A O 1
ATOM 907 N N . ASP A 1 113 ? 16.578 -40.062 -2.9 1 81.5 113 ASP A N 1
ATOM 908 C CA . ASP A 1 113 ? 16.141 -38.906 -2.143 1 81.5 113 ASP A CA 1
ATOM 909 C C . ASP A 1 113 ? 15.32 -37.969 -3.018 1 81.5 113 ASP A C 1
ATOM 911 O O . ASP A 1 113 ? 14.367 -37.344 -2.543 1 81.5 113 ASP A O 1
ATOM 915 N N . GLN A 1 114 ? 15.633 -37.875 -4.258 1 86.5 114 GLN A N 1
ATOM 916 C CA . GLN A 1 114 ? 14.938 -37 -5.199 1 86.5 114 GLN A CA 1
ATOM 917 C C . GLN A 1 114 ? 13.562 -37.562 -5.555 1 86.5 114 GLN A C 1
ATOM 919 O O . GLN A 1 114 ? 12.711 -36.844 -6.074 1 86.5 114 GLN A O 1
ATOM 924 N N . LEU A 1 115 ? 13.344 -38.781 -5.234 1 88 115 LEU A N 1
ATOM 925 C CA . LEU A 1 115 ? 12.078 -39.438 -5.594 1 88 115 LEU A CA 1
ATOM 926 C C . LEU A 1 115 ? 11.273 -39.781 -4.348 1 88 115 LEU A C 1
ATOM 928 O O . LEU A 1 115 ? 10.25 -40.469 -4.441 1 88 115 LEU A O 1
ATOM 932 N N . ASN A 1 116 ? 11.711 -39.312 -3.207 1 90.38 116 ASN A N 1
ATOM 933 C CA . ASN A 1 116 ? 11.016 -39.656 -1.971 1 90.38 116 ASN A CA 1
ATOM 934 C C . ASN A 1 116 ? 11.023 -38.5 -0.984 1 90.38 116 ASN A C 1
ATOM 936 O O . ASN A 1 116 ? 11.227 -38.688 0.216 1 90.38 116 ASN A O 1
ATOM 940 N N . ASP A 1 117 ? 10.969 -37.344 -1.487 1 92.88 117 ASP A N 1
ATOM 941 C CA . ASP A 1 117 ? 10.883 -36.156 -0.647 1 92.88 117 ASP A CA 1
ATOM 942 C C . ASP A 1 117 ? 9.586 -36.156 0.152 1 92.88 117 ASP A C 1
ATOM 944 O O . ASP A 1 117 ? 8.508 -36.375 -0.399 1 92.88 117 ASP A O 1
ATOM 948 N N . PRO A 1 118 ? 9.609 -35.906 1.445 1 93.88 118 PRO A N 1
ATOM 949 C CA . PRO A 1 118 ? 8.414 -35.969 2.285 1 93.88 118 PRO A CA 1
ATOM 950 C C . PRO A 1 118 ? 7.32 -35 1.846 1 93.88 118 PRO A C 1
ATOM 952 O O . PRO A 1 118 ? 6.133 -35.312 1.972 1 93.88 118 PRO A O 1
ATOM 955 N N . PHE A 1 119 ? 7.684 -33.844 1.346 1 95.38 119 PHE A N 1
ATOM 956 C CA . PHE A 1 119 ? 6.699 -32.844 0.965 1 95.38 119 PHE A CA 1
ATOM 957 C C . PHE A 1 119 ? 6.238 -33.062 -0.473 1 95.38 119 PHE A C 1
ATOM 959 O O . PHE A 1 119 ? 5.043 -33 -0.762 1 95.38 119 PHE A O 1
ATOM 966 N N . ILE A 1 120 ? 7.168 -33.344 -1.333 1 95.62 120 ILE A N 1
ATOM 967 C CA . ILE A 1 120 ? 6.859 -33.375 -2.758 1 95.62 120 ILE A CA 1
ATOM 968 C C . ILE A 1 120 ? 6.191 -34.719 -3.098 1 95.62 120 ILE A C 1
ATOM 970 O O . ILE A 1 120 ? 5.051 -34.75 -3.568 1 95.62 120 ILE A O 1
ATOM 974 N N . HIS A 1 121 ? 6.75 -35.812 -2.701 1 93.75 121 HIS A N 1
ATOM 975 C CA . HIS A 1 121 ? 6.297 -37.125 -3.148 1 93.75 121 HIS A CA 1
ATOM 976 C C . HIS A 1 121 ? 5.289 -37.719 -2.172 1 93.75 121 HIS A C 1
ATOM 978 O O . HIS A 1 121 ? 4.34 -38.406 -2.584 1 93.75 121 HIS A O 1
ATOM 984 N N . GLN A 1 122 ? 5.457 -37.406 -0.908 1 93.19 122 GLN A N 1
ATOM 985 C CA . GLN A 1 122 ? 4.586 -37.969 0.105 1 93.19 122 GLN A CA 1
ATOM 986 C C . GLN A 1 122 ? 3.51 -37 0.546 1 93.19 122 GLN A C 1
ATOM 988 O O . GLN A 1 122 ? 2.553 -37.375 1.224 1 93.19 122 GLN A O 1
ATOM 993 N N . HIS A 1 123 ? 3.609 -35.812 0.221 1 95.88 123 HIS A N 1
ATOM 994 C CA . HIS A 1 123 ? 2.662 -34.719 0.506 1 95.88 123 HIS A CA 1
ATOM 995 C C . HIS A 1 123 ? 2.375 -34.625 2.002 1 95.88 123 HIS A C 1
ATOM 997 O O . HIS A 1 123 ? 1.215 -34.562 2.412 1 95.88 123 HIS A O 1
ATOM 1003 N N . ARG A 1 124 ? 3.398 -34.688 2.789 1 95.94 124 ARG A N 1
ATOM 1004 C CA . ARG A 1 124 ? 3.256 -34.562 4.238 1 95.94 124 ARG A CA 1
ATOM 1005 C C . ARG A 1 124 ? 3.109 -33.094 4.652 1 95.94 124 ARG A C 1
ATOM 1007 O O . ARG A 1 124 ? 3.818 -32.625 5.547 1 95.94 124 ARG A O 1
ATOM 1014 N N . TYR A 1 125 ? 2.168 -32.469 4.047 1 96.25 125 TYR A N 1
ATOM 1015 C CA . TYR A 1 125 ? 1.872 -31.078 4.355 1 96.25 125 TYR A CA 1
ATOM 1016 C C . TYR A 1 125 ? 0.881 -30.969 5.508 1 96.25 125 TYR A C 1
ATOM 1018 O O . TYR A 1 125 ? -0.064 -31.766 5.598 1 96.25 125 TYR A O 1
ATOM 1026 N N . ILE A 1 126 ? 1.138 -30.062 6.383 1 95.69 126 ILE A N 1
ATOM 1027 C CA . ILE A 1 126 ? 0.226 -29.656 7.449 1 95.69 126 ILE A CA 1
ATOM 1028 C C . ILE A 1 126 ? -0.077 -28.172 7.332 1 95.69 126 ILE A C 1
ATOM 1030 O O . ILE A 1 126 ? 0.813 -27.328 7.5 1 95.69 126 ILE A O 1
ATOM 1034 N N . PRO A 1 127 ? -1.289 -27.859 7 1 96.38 127 PRO A N 1
ATOM 1035 C CA . PRO A 1 127 ? -1.624 -26.438 6.98 1 96.38 127 PRO A CA 1
ATOM 1036 C C . PRO A 1 127 ? -1.604 -25.812 8.375 1 96.38 127 PRO A C 1
ATOM 1038 O O . PRO A 1 127 ? -2.445 -26.125 9.211 1 96.38 127 PRO A O 1
ATOM 1041 N N . LEU A 1 128 ? -0.676 -24.938 8.594 1 97 128 LEU A N 1
ATOM 1042 C CA . LEU A 1 128 ? -0.586 -24.219 9.859 1 97 128 LEU A CA 1
ATOM 1043 C C . LEU A 1 128 ? -1.714 -23.203 9.992 1 97 128 LEU A C 1
ATOM 1045 O O . LEU A 1 128 ? -2.254 -23 11.078 1 97 128 LEU A O 1
ATOM 1049 N N . LEU A 1 129 ? -1.979 -22.469 9.031 1 97.19 129 LEU A N 1
ATOM 1050 C CA . LEU A 1 129 ? -3.172 -21.656 8.82 1 97.19 129 LEU A CA 1
ATOM 1051 C C . LEU A 1 129 ? -3.986 -22.188 7.645 1 97.19 129 LEU A C 1
ATOM 1053 O O . LEU A 1 129 ? -3.461 -22.344 6.543 1 97.19 129 LEU A O 1
ATOM 1057 N N . ASN A 1 130 ? -5.25 -22.516 7.934 1 94.94 130 ASN A N 1
ATOM 1058 C CA . ASN A 1 130 ? -6.078 -23.188 6.941 1 94.94 130 ASN A CA 1
ATOM 1059 C C . ASN A 1 130 ? -7.438 -22.516 6.785 1 94.94 130 ASN A C 1
ATOM 1061 O O . ASN A 1 130 ? -8.414 -22.938 7.41 1 94.94 130 ASN A O 1
ATOM 1065 N N . ASN A 1 131 ? -7.559 -21.516 6.086 1 90.44 131 ASN A N 1
ATOM 1066 C CA . ASN A 1 131 ? -8.828 -20.844 5.883 1 90.44 131 ASN A CA 1
ATOM 1067 C C . ASN A 1 131 ? -9.656 -21.5 4.789 1 90.44 131 ASN A C 1
ATOM 1069 O O . ASN A 1 131 ? -9.914 -20.906 3.744 1 90.44 131 ASN A O 1
ATOM 1073 N N . VAL A 1 132 ? -10.242 -22.672 5.129 1 87.38 132 VAL A N 1
ATOM 1074 C CA . VAL A 1 132 ? -10.922 -23.562 4.188 1 87.38 132 VAL A CA 1
ATOM 1075 C C . VAL A 1 132 ? -12.266 -22.953 3.795 1 87.38 132 VAL A C 1
ATOM 1077 O O . VAL A 1 132 ? -12.828 -23.297 2.75 1 87.38 132 VAL A O 1
ATOM 1080 N N . LEU A 1 133 ? -12.727 -22.031 4.57 1 86.69 133 LEU A N 1
ATOM 1081 C CA . LEU A 1 133 ? -14.047 -21.469 4.332 1 86.69 133 LEU A CA 1
ATOM 1082 C C . LEU A 1 133 ? -14.055 -20.625 3.061 1 86.69 133 LEU A C 1
ATOM 1084 O O . LEU A 1 133 ? -15.117 -20.297 2.533 1 86.69 133 LEU A O 1
ATOM 1088 N N . LYS A 1 134 ? -12.852 -20.328 2.629 1 89.81 134 LYS A N 1
ATOM 1089 C CA . LYS A 1 134 ? -12.734 -19.562 1.393 1 89.81 134 LYS A CA 1
ATOM 1090 C C . LYS A 1 134 ? -13.422 -20.297 0.234 1 89.81 134 LYS A C 1
ATOM 1092 O O . LYS A 1 134 ? -13.953 -19.656 -0.676 1 89.81 134 LYS A O 1
ATOM 1097 N N . CYS A 1 135 ? -13.43 -21.609 0.296 1 93.25 135 CYS A N 1
ATOM 1098 C CA . CYS A 1 135 ? -13.969 -22.344 -0.838 1 93.25 135 CYS A CA 1
ATOM 1099 C C . CYS A 1 135 ? -15.133 -23.234 -0.408 1 93.25 135 CYS A C 1
ATOM 1101 O O . CYS A 1 135 ? -15.922 -23.672 -1.244 1 93.25 135 CYS A O 1
ATOM 1103 N N . TYR A 1 136 ? -15.25 -23.438 0.819 1 91.06 136 TYR A N 1
ATOM 1104 C CA . TYR A 1 136 ? -16.203 -24.422 1.322 1 91.06 136 TYR A CA 1
ATOM 1105 C C . TYR A 1 136 ? -17.625 -24.016 0.95 1 91.06 136 TYR A C 1
ATOM 1107 O O . TYR A 1 136 ? -18.078 -22.906 1.247 1 91.06 136 TYR A O 1
ATOM 1115 N N . GLU A 1 137 ? -18.312 -24.922 0.263 1 90.62 137 GLU A N 1
ATOM 1116 C CA . GLU A 1 137 ? -19.719 -24.797 -0.106 1 90.62 137 GLU A CA 1
ATOM 1117 C C . GLU A 1 137 ? -19.969 -23.562 -0.949 1 90.62 137 GLU A C 1
ATOM 1119 O O . GLU A 1 137 ? -20.984 -22.875 -0.78 1 90.62 137 GLU A O 1
ATOM 1124 N N . LYS A 1 138 ? -19 -23.125 -1.719 1 94.56 138 LYS A N 1
ATOM 1125 C CA . LYS A 1 138 ? -19.141 -22 -2.625 1 94.56 138 LYS A CA 1
ATOM 1126 C C . LYS A 1 138 ? -18.953 -22.422 -4.078 1 94.56 138 LYS A C 1
ATOM 1128 O O . LYS A 1 138 ? -18.219 -23.375 -4.359 1 94.56 138 LYS A O 1
ATOM 1133 N N . ASP A 1 139 ? -19.641 -21.828 -4.871 1 95.25 139 ASP A N 1
ATOM 1134 C CA . ASP A 1 139 ? -19.453 -22.016 -6.305 1 95.25 139 ASP A CA 1
ATOM 1135 C C . ASP A 1 139 ? -18.344 -21.109 -6.836 1 95.25 139 ASP A C 1
ATOM 1137 O O . ASP A 1 139 ? -18.641 -20.094 -7.477 1 95.25 139 ASP A O 1
ATOM 1141 N N . VAL A 1 140 ? -17.156 -21.531 -6.656 1 97.69 140 VAL A N 1
ATOM 1142 C CA . VAL A 1 140 ? -16 -20.703 -6.969 1 97.69 140 VAL A CA 1
ATOM 1143 C C . VAL A 1 140 ? -15.703 -20.766 -8.461 1 97.69 140 VAL A C 1
ATOM 1145 O O . VAL A 1 140 ? -15.438 -21.844 -9 1 97.69 140 VAL A O 1
ATOM 1148 N N . PHE A 1 141 ? -15.883 -19.625 -9.125 1 98.31 141 PHE A N 1
ATOM 1149 C CA . PHE A 1 141 ? -15.57 -19.547 -10.547 1 98.31 141 PHE A CA 1
ATOM 1150 C C . PHE A 1 141 ? -14.062 -19.484 -10.766 1 98.31 141 PHE A C 1
ATOM 1152 O O . PHE A 1 141 ? -13.523 -20.203 -11.609 1 98.31 141 PHE A O 1
ATOM 1159 N N . LEU A 1 142 ? -13.383 -18.641 -9.977 1 98.56 142 LEU A N 1
ATOM 1160 C CA . LEU A 1 142 ? -11.945 -18.438 -10.086 1 98.56 142 LEU A CA 1
ATOM 1161 C C . LEU A 1 142 ? -11.289 -18.391 -8.711 1 98.56 142 LEU A C 1
ATOM 1163 O O . LEU A 1 142 ? -11.719 -17.641 -7.836 1 98.56 142 LEU A O 1
ATOM 1167 N N . LEU A 1 143 ? -10.352 -19.266 -8.539 1 98.38 143 LEU A N 1
ATOM 1168 C CA . LEU A 1 143 ? -9.484 -19.219 -7.363 1 98.38 143 LEU A CA 1
ATOM 1169 C C . LEU A 1 143 ? -8.109 -18.656 -7.719 1 98.38 143 LEU A C 1
ATOM 1171 O O . LEU A 1 143 ? -7.457 -19.156 -8.641 1 98.38 143 LEU A O 1
ATOM 1175 N N . VAL A 1 144 ? -7.715 -17.594 -7.027 1 98.44 144 VAL A N 1
ATOM 1176 C CA . VAL A 1 144 ? -6.395 -17.016 -7.234 1 98.44 144 VAL A CA 1
ATOM 1177 C C . VAL A 1 144 ? -5.496 -17.312 -6.035 1 98.44 144 VAL A C 1
ATOM 1179 O O . VAL A 1 144 ? -5.738 -16.812 -4.934 1 98.44 144 VAL A O 1
ATOM 1182 N N . PHE A 1 145 ? -4.543 -18.125 -6.18 1 96.56 145 PHE A N 1
ATOM 1183 C CA . PHE A 1 145 ? -3.566 -18.297 -5.113 1 96.56 145 PHE A CA 1
ATOM 1184 C C . PHE A 1 145 ? -2.322 -17.453 -5.371 1 96.56 145 PHE A C 1
ATOM 1186 O O . PHE A 1 145 ? -1.69 -17.578 -6.422 1 96.56 145 PHE A O 1
ATOM 1193 N N . VAL A 1 146 ? -1.964 -16.656 -4.469 1 98 146 VAL A N 1
ATOM 1194 C CA . VAL A 1 146 ? -0.87 -15.703 -4.578 1 98 146 VAL A CA 1
ATOM 1195 C C . VAL A 1 146 ? 0.331 -16.188 -3.775 1 98 146 VAL A C 1
ATOM 1197 O O . VAL A 1 146 ? 0.256 -16.328 -2.551 1 98 146 VAL A O 1
ATOM 1200 N N . HIS A 1 147 ? 1.392 -16.484 -4.496 1 97.75 147 HIS A N 1
ATOM 1201 C CA . HIS A 1 147 ? 2.658 -16.781 -3.834 1 97.75 147 HIS A CA 1
ATOM 1202 C C . HIS A 1 147 ? 3.352 -15.492 -3.395 1 97.75 147 HIS A C 1
ATOM 1204 O O . HIS A 1 147 ? 3.803 -14.703 -4.234 1 97.75 147 HIS A O 1
ATOM 1210 N N . ILE A 1 148 ? 3.434 -15.297 -2.133 1 96.69 148 ILE A N 1
ATOM 1211 C CA . ILE A 1 148 ? 3.957 -14.039 -1.613 1 96.69 148 ILE A CA 1
ATOM 1212 C C . ILE A 1 148 ? 4.832 -14.312 -0.391 1 96.69 148 ILE A C 1
ATOM 1214 O O . ILE A 1 148 ? 4.582 -15.258 0.361 1 96.69 148 ILE A O 1
ATOM 1218 N N . LYS A 1 149 ? 5.867 -13.5 -0.257 1 96.75 149 LYS A N 1
ATOM 1219 C CA . LYS A 1 149 ? 6.762 -13.633 0.888 1 96.75 149 LYS A CA 1
ATOM 1220 C C . LYS A 1 149 ? 6.008 -13.453 2.201 1 96.75 149 LYS A C 1
ATOM 1222 O O . LYS A 1 149 ? 5.16 -12.57 2.322 1 96.75 149 LYS A O 1
ATOM 1227 N N . THR A 1 150 ? 6.375 -14.258 3.152 1 97.44 150 THR A N 1
ATOM 1228 C CA . THR A 1 150 ? 5.672 -14.297 4.43 1 97.44 150 THR A CA 1
ATOM 1229 C C . THR A 1 150 ? 5.73 -12.938 5.117 1 97.44 150 THR A C 1
ATOM 1231 O O . THR A 1 150 ? 4.762 -12.516 5.754 1 97.44 150 THR A O 1
ATOM 1234 N N . SER A 1 151 ? 6.797 -12.203 4.996 1 95.69 151 SER A N 1
ATOM 1235 C CA . SER A 1 151 ? 6.996 -10.938 5.695 1 95.69 151 SER A CA 1
ATOM 1236 C C . SER A 1 151 ? 6.348 -9.781 4.938 1 95.69 151 SER A C 1
ATOM 1238 O O . SER A 1 151 ? 6.363 -8.641 5.406 1 95.69 151 SER A O 1
ATOM 1240 N N . ASN A 1 152 ? 5.809 -10.023 3.811 1 95.06 152 ASN A N 1
ATOM 1241 C CA . ASN A 1 152 ? 5.348 -8.938 2.953 1 95.06 152 ASN A CA 1
ATOM 1242 C C . ASN A 1 152 ? 3.902 -8.562 3.26 1 95.06 152 ASN A C 1
ATOM 1244 O O . ASN A 1 152 ? 3.012 -8.766 2.432 1 95.06 152 ASN A O 1
ATOM 1248 N N . PHE A 1 153 ? 3.645 -7.922 4.367 1 94.69 153 PHE A N 1
ATOM 1249 C CA . PHE A 1 153 ? 2.322 -7.445 4.762 1 94.69 153 PHE A CA 1
ATOM 1250 C C . PHE A 1 153 ? 1.816 -6.387 3.789 1 94.69 153 PHE A C 1
ATOM 1252 O O . PHE A 1 153 ? 0.636 -6.375 3.434 1 94.69 153 PHE A O 1
ATOM 1259 N N . GLU A 1 154 ? 2.691 -5.562 3.4 1 92.25 154 GLU A N 1
ATOM 1260 C CA . GLU A 1 154 ? 2.352 -4.496 2.467 1 92.25 154 GLU A CA 1
ATOM 1261 C C . GLU A 1 154 ? 1.783 -5.059 1.167 1 92.25 154 GLU A C 1
ATOM 1263 O O . GLU A 1 154 ? 0.769 -4.574 0.663 1 92.25 154 GLU A O 1
ATOM 1268 N N . GLY A 1 155 ? 2.414 -6.078 0.672 1 94.44 155 GLY A N 1
ATOM 1269 C CA . GLY A 1 155 ? 1.952 -6.688 -0.563 1 94.44 155 GLY A CA 1
ATOM 1270 C C . GLY A 1 155 ? 0.561 -7.285 -0.45 1 94.44 155 GLY A C 1
ATOM 1271 O O . GLY A 1 155 ? -0.274 -7.094 -1.338 1 94.44 155 GLY A O 1
ATOM 1272 N N . ARG A 1 156 ? 0.332 -8.008 0.59 1 97.19 156 ARG A N 1
ATOM 1273 C CA . ARG A 1 156 ? -0.983 -8.602 0.792 1 97.19 156 ARG A CA 1
ATOM 1274 C C . ARG A 1 156 ? -2.051 -7.531 0.973 1 97.19 156 ARG A C 1
ATOM 1276 O O . ARG A 1 156 ? -3.148 -7.637 0.419 1 97.19 156 ARG A O 1
ATOM 1283 N N . HIS A 1 157 ? -1.68 -6.504 1.679 1 96.19 157 HIS A N 1
ATOM 1284 C CA . HIS A 1 157 ? -2.617 -5.395 1.839 1 96.19 157 HIS A CA 1
ATOM 1285 C C . HIS A 1 157 ? -2.92 -4.73 0.5 1 96.19 157 HIS A C 1
ATOM 1287 O O . HIS A 1 157 ? -4.07 -4.402 0.213 1 96.19 157 HIS A O 1
ATOM 1293 N N . LEU A 1 158 ? -1.881 -4.508 -0.258 1 94.94 158 LEU A N 1
ATOM 1294 C CA . LEU A 1 158 ? -2.047 -3.885 -1.566 1 94.94 158 LEU A CA 1
ATOM 1295 C C . LEU A 1 158 ? -2.99 -4.703 -2.441 1 94.94 158 LEU A C 1
ATOM 1297 O O . LEU A 1 158 ? -3.9 -4.152 -3.064 1 94.94 158 LEU A O 1
ATOM 1301 N N . ILE A 1 159 ? -2.828 -5.945 -2.443 1 96.88 159 ILE A N 1
ATOM 1302 C CA . ILE A 1 159 ? -3.676 -6.816 -3.252 1 96.88 159 ILE A CA 1
ATOM 1303 C C . ILE A 1 159 ? -5.113 -6.758 -2.736 1 96.88 159 ILE A C 1
ATOM 1305 O O . ILE A 1 159 ? -6.051 -6.562 -3.516 1 96.88 159 ILE A O 1
ATOM 1309 N N . ARG A 1 160 ? -5.328 -6.828 -1.441 1 97.25 160 ARG A N 1
ATOM 1310 C CA . ARG A 1 160 ? -6.656 -6.793 -0.842 1 97.25 160 ARG A CA 1
ATOM 1311 C C . ARG A 1 160 ? -7.387 -5.504 -1.201 1 97.25 160 ARG A C 1
ATOM 1313 O O . ARG A 1 160 ? -8.609 -5.496 -1.349 1 97.25 160 ARG A O 1
ATOM 1320 N N . SER A 1 161 ? -6.586 -4.465 -1.312 1 96.38 161 SER A N 1
ATOM 1321 C CA . SER A 1 161 ? -7.199 -3.148 -1.455 1 96.38 161 SER A CA 1
ATOM 1322 C C . SER A 1 161 ? -7.285 -2.734 -2.92 1 96.38 161 SER A C 1
ATOM 1324 O O . SER A 1 161 ? -7.715 -1.62 -3.23 1 96.38 161 SER A O 1
ATOM 1326 N N . THR A 1 162 ? -6.863 -3.537 -3.824 1 95.81 162 THR A N 1
ATOM 1327 C CA . THR A 1 162 ? -6.969 -3.268 -5.254 1 95.81 162 THR A CA 1
ATOM 1328 C C . THR A 1 162 ? -7.816 -4.332 -5.945 1 95.81 162 THR A C 1
ATOM 1330 O O . THR A 1 162 ? -9.016 -4.43 -5.699 1 95.81 162 THR A O 1
ATOM 1333 N N . PHE A 1 163 ? -7.207 -5.078 -6.871 1 96 163 PHE A N 1
ATOM 1334 C CA . PHE A 1 163 ? -8 -6.016 -7.656 1 96 163 PHE A CA 1
ATOM 1335 C C . PHE A 1 163 ? -8.547 -7.133 -6.781 1 96 163 PHE A C 1
ATOM 1337 O O . PHE A 1 163 ? -9.609 -7.691 -7.066 1 96 163 PHE A O 1
ATOM 1344 N N . GLY A 1 164 ? -7.871 -7.438 -5.68 1 97.25 164 GLY A N 1
ATOM 1345 C CA . GLY A 1 164 ? -8.305 -8.477 -4.762 1 97.25 164 GLY A CA 1
ATOM 1346 C C . GLY A 1 164 ? -9.562 -8.117 -3.998 1 97.25 164 GLY A C 1
ATOM 1347 O O . GLY A 1 164 ? -10.164 -8.977 -3.344 1 97.25 164 GLY A O 1
ATOM 1348 N N . SER A 1 165 ? -9.906 -6.883 -4.082 1 96.38 165 SER A N 1
ATOM 1349 C CA . SER A 1 165 ? -11.141 -6.453 -3.424 1 96.38 165 SER A CA 1
ATOM 1350 C C . SER A 1 165 ? -12.367 -6.898 -4.207 1 96.38 165 SER A C 1
ATOM 1352 O O . SER A 1 165 ? -13.484 -6.883 -3.684 1 96.38 165 SER A O 1
ATOM 1354 N N . ILE A 1 166 ? -12.211 -7.219 -5.441 1 96.25 166 ILE A N 1
ATOM 1355 C CA . ILE A 1 166 ? -13.312 -7.668 -6.289 1 96.25 166 ILE A CA 1
ATOM 1356 C C . ILE A 1 166 ? -13.562 -9.156 -6.059 1 96.25 166 ILE A C 1
ATOM 1358 O O . ILE A 1 166 ? -12.859 -10.008 -6.613 1 96.25 166 ILE A O 1
ATOM 1362 N N . SER A 1 167 ? -14.5 -9.461 -5.289 1 96.31 167 SER A N 1
ATOM 1363 C CA . SER A 1 167 ? -14.789 -10.859 -4.961 1 96.31 167 SER A CA 1
ATOM 1364 C C . SER A 1 167 ? -15.859 -11.43 -5.887 1 96.31 167 SER A C 1
ATOM 1366 O O . SER A 1 167 ? -16.062 -12.641 -5.938 1 96.31 167 SER A O 1
ATOM 1368 N N . LYS A 1 168 ? -16.562 -10.523 -6.527 1 97.12 168 LYS A N 1
ATOM 1369 C CA . LYS A 1 168 ? -17.594 -10.914 -7.484 1 97.12 168 LYS A CA 1
ATOM 1370 C C . LYS A 1 168 ? -17.625 -9.969 -8.68 1 97.12 168 LYS A C 1
ATOM 1372 O O . LYS A 1 168 ? -17.578 -8.75 -8.523 1 97.12 168 LYS A O 1
ATOM 1377 N N . PHE A 1 169 ? -17.547 -10.555 -9.805 1 96.56 169 PHE A N 1
ATOM 1378 C CA . PHE A 1 169 ? -17.609 -9.789 -11.039 1 96.56 169 PHE A CA 1
ATOM 1379 C C . PHE A 1 169 ? -18.484 -10.492 -12.07 1 96.56 169 PHE A C 1
ATOM 1381 O O . PHE A 1 169 ? -18.297 -11.68 -12.344 1 96.56 169 PHE A O 1
ATOM 1388 N N . GLU A 1 170 ? -19.516 -9.82 -12.586 1 95.12 170 GLU A N 1
ATOM 1389 C CA . GLU A 1 170 ? -20.5 -10.406 -13.508 1 95.12 170 GLU A CA 1
ATOM 1390 C C . GLU A 1 170 ? -21.047 -11.719 -12.961 1 95.12 170 GLU A C 1
ATOM 1392 O O . GLU A 1 170 ? -21.094 -12.727 -13.664 1 95.12 170 GLU A O 1
ATOM 1397 N N . ASN A 1 171 ? -21.312 -11.758 -11.688 1 95.75 171 ASN A N 1
ATOM 1398 C CA . ASN A 1 171 ? -21.953 -12.844 -10.945 1 95.75 171 ASN A CA 1
ATOM 1399 C C . ASN A 1 171 ? -21.047 -14.07 -10.852 1 95.75 171 ASN A C 1
ATOM 1401 O O . ASN A 1 171 ? -21.516 -15.188 -10.656 1 95.75 171 ASN A O 1
ATOM 1405 N N . LYS A 1 172 ? -19.812 -13.852 -11.133 1 97.69 172 LYS A N 1
ATOM 1406 C CA . LYS A 1 172 ? -18.828 -14.906 -10.945 1 97.69 172 LYS A CA 1
ATOM 1407 C C . LYS A 1 172 ? -18.016 -14.68 -9.68 1 97.69 172 LYS A C 1
ATOM 1409 O O . LYS A 1 172 ? -17.469 -13.594 -9.477 1 97.69 172 LYS A O 1
ATOM 1414 N N . LEU A 1 173 ? -17.953 -15.672 -8.875 1 98.06 173 LEU A N 1
ATOM 1415 C CA . LEU A 1 173 ? -17.266 -15.578 -7.598 1 98.06 173 LEU A CA 1
ATOM 1416 C C . LEU A 1 173 ? -15.758 -15.758 -7.781 1 98.06 173 LEU A C 1
ATOM 1418 O O . LEU A 1 173 ? -15.32 -16.703 -8.422 1 98.06 173 LEU A O 1
ATOM 1422 N N . ILE A 1 174 ? -15.023 -14.844 -7.258 1 98.25 174 ILE A N 1
ATOM 1423 C CA . ILE A 1 174 ? -13.562 -14.883 -7.27 1 98.25 174 ILE A CA 1
ATOM 1424 C C . ILE A 1 174 ? -13.039 -14.961 -5.84 1 98.25 174 ILE A C 1
ATOM 1426 O O . ILE A 1 174 ? -13.398 -14.141 -4.988 1 98.25 174 ILE A O 1
ATOM 1430 N N . GLU A 1 175 ? -12.25 -15.953 -5.547 1 97.88 175 GLU A N 1
ATOM 1431 C CA . GLU A 1 175 ? -11.625 -16.094 -4.23 1 97.88 175 GLU A CA 1
ATOM 1432 C C . GLU A 1 175 ? -10.109 -15.945 -4.32 1 97.88 175 GLU A C 1
ATOM 1434 O O . GLU A 1 175 ? -9.484 -16.469 -5.242 1 97.88 175 GLU A O 1
ATOM 1439 N N . TYR A 1 176 ? -9.547 -15.172 -3.428 1 98 176 TYR A N 1
ATOM 1440 C CA . TYR A 1 176 ? -8.109 -14.953 -3.34 1 98 176 TYR A CA 1
ATOM 1441 C C . TYR A 1 176 ? -7.531 -15.625 -2.096 1 98 176 TYR A C 1
ATOM 1443 O O . TYR A 1 176 ? -8.102 -15.523 -1.009 1 98 176 TYR A O 1
ATOM 1451 N N . VAL A 1 177 ? -6.422 -16.328 -2.273 1 98.06 177 VAL A N 1
ATOM 1452 C CA . VAL A 1 177 ? -5.746 -16.969 -1.151 1 98.06 177 VAL A CA 1
ATOM 1453 C C . VAL A 1 177 ? -4.25 -16.672 -1.208 1 98.06 177 VAL A C 1
ATOM 1455 O O . VAL A 1 177 ? -3.611 -16.859 -2.246 1 98.06 177 VAL A O 1
ATOM 1458 N N . PHE A 1 178 ? -3.703 -16.156 -0.09 1 98.62 178 PHE A N 1
ATOM 1459 C CA . PHE A 1 178 ? -2.268 -15.938 0.022 1 98.62 178 PHE A CA 1
ATOM 1460 C C . PHE A 1 178 ? -1.568 -17.172 0.568 1 98.62 178 PHE A C 1
ATOM 1462 O O . PHE A 1 178 ? -1.906 -17.656 1.65 1 98.62 178 PHE A O 1
ATOM 1469 N N . VAL A 1 179 ? -0.575 -17.672 -0.168 1 98.5 179 VAL A N 1
ATOM 1470 C CA . VAL A 1 179 ? 0.149 -18.875 0.228 1 98.5 179 VAL A CA 1
ATOM 1471 C C . VAL A 1 179 ? 1.483 -18.484 0.862 1 98.5 179 VAL A C 1
ATOM 1473 O O . VAL A 1 179 ? 2.322 -17.844 0.221 1 98.5 179 VAL A O 1
ATOM 1476 N N . LEU A 1 180 ? 1.616 -18.922 2.137 1 98.62 180 LEU A N 1
ATOM 1477 C CA . LEU A 1 180 ? 2.814 -18.562 2.887 1 98.62 180 LEU A CA 1
ATOM 1478 C C . LEU A 1 180 ? 3.539 -19.812 3.383 1 98.62 180 LEU A C 1
ATOM 1480 O O . LEU A 1 180 ? 2.934 -20.875 3.514 1 98.62 180 LEU A O 1
ATOM 1484 N N . GLY A 1 181 ? 4.828 -19.656 3.551 1 98.25 181 GLY A N 1
ATOM 1485 C CA . GLY A 1 181 ? 5.613 -20.625 4.297 1 98.25 181 GLY A CA 1
ATOM 1486 C C . GLY A 1 181 ? 5.844 -20.234 5.742 1 98.25 181 GLY A C 1
ATOM 1487 O O . GLY A 1 181 ? 5.504 -19.109 6.141 1 98.25 181 GLY A O 1
ATOM 1488 N N . GLN A 1 182 ? 6.438 -21.047 6.422 1 96.88 182 GLN A N 1
ATOM 1489 C CA . GLN A 1 182 ? 6.715 -20.797 7.832 1 96.88 182 GLN A CA 1
ATOM 1490 C C . GLN A 1 182 ? 7.879 -19.828 8 1 96.88 182 GLN A C 1
ATOM 1492 O O . GLN A 1 182 ? 8.727 -19.703 7.117 1 96.88 182 GLN A O 1
ATOM 1497 N N . THR A 1 183 ? 7.848 -19.094 9.117 1 96.5 183 THR A N 1
ATOM 1498 C CA . THR A 1 183 ? 8.945 -18.203 9.516 1 96.5 183 THR A CA 1
ATOM 1499 C C . THR A 1 183 ? 9.461 -18.578 10.906 1 96.5 183 THR A C 1
ATOM 1501 O O . THR A 1 183 ? 8.695 -19.047 11.75 1 96.5 183 THR A O 1
ATOM 1504 N N . LYS A 1 184 ? 10.758 -18.359 11.117 1 94.69 184 LYS A N 1
ATOM 1505 C CA . LYS A 1 184 ? 11.344 -18.594 12.43 1 94.69 184 LYS A CA 1
ATOM 1506 C C . LYS A 1 184 ? 11.133 -17.406 13.359 1 94.69 184 LYS A C 1
ATOM 1508 O O . LYS A 1 184 ? 11.359 -17.516 14.57 1 94.69 184 LYS A O 1
ATOM 1513 N N . ASN A 1 185 ? 10.742 -16.344 12.82 1 94.25 185 ASN A N 1
ATOM 1514 C CA . ASN A 1 185 ? 10.492 -15.133 13.609 1 94.25 185 ASN A CA 1
ATOM 1515 C C . ASN A 1 185 ? 9.141 -15.203 14.32 1 94.25 185 ASN A C 1
ATOM 1517 O O . ASN A 1 185 ? 8.094 -15.07 13.688 1 94.25 185 ASN A O 1
ATOM 1521 N N . VAL A 1 186 ? 9.18 -15.32 15.555 1 92.44 186 VAL A N 1
ATOM 1522 C CA . VAL A 1 186 ? 7.992 -15.547 16.375 1 92.44 186 VAL A CA 1
ATOM 1523 C C . VAL A 1 186 ? 7.055 -14.344 16.266 1 92.44 186 VAL A C 1
ATOM 1525 O O . VAL A 1 186 ? 5.836 -14.508 16.156 1 92.44 186 VAL A O 1
ATOM 1528 N N . THR A 1 187 ? 7.574 -13.133 16.359 1 90.12 187 THR A N 1
ATOM 1529 C CA . THR A 1 187 ? 6.766 -11.922 16.266 1 90.12 187 THR A CA 1
ATOM 1530 C C . THR A 1 187 ? 6.062 -11.852 14.906 1 90.12 187 THR A C 1
ATOM 1532 O O . THR A 1 187 ? 4.863 -11.562 14.844 1 90.12 187 THR A O 1
ATOM 1535 N N . LEU A 1 188 ? 6.832 -12.156 13.922 1 93.31 188 LEU A N 1
ATOM 1536 C CA . LEU A 1 188 ? 6.262 -12.156 12.578 1 93.31 188 LEU A CA 1
ATOM 1537 C C . LEU A 1 188 ? 5.129 -13.172 12.461 1 93.31 188 LEU A C 1
ATOM 1539 O O . LEU A 1 188 ? 4.082 -12.875 11.883 1 93.31 188 LEU A O 1
ATOM 1543 N N . GLN A 1 189 ? 5.352 -14.297 13.023 1 95.31 189 GLN A N 1
ATOM 1544 C CA . GLN A 1 189 ? 4.332 -15.336 12.969 1 95.31 189 GLN A CA 1
ATOM 1545 C C . GLN A 1 189 ? 3.061 -14.898 13.688 1 95.31 189 GLN A C 1
ATOM 1547 O O . GLN A 1 189 ? 1.953 -15.156 13.219 1 95.31 189 GLN A O 1
ATOM 1552 N N . ARG A 1 190 ? 3.205 -14.266 14.773 1 92.44 190 ARG A N 1
ATOM 1553 C CA . ARG A 1 190 ? 2.051 -13.766 15.516 1 92.44 190 ARG A CA 1
ATOM 1554 C C . ARG A 1 190 ? 1.265 -12.75 14.688 1 92.44 190 ARG A C 1
ATOM 1556 O O . ARG A 1 190 ? 0.033 -12.789 14.656 1 92.44 190 ARG A O 1
ATOM 1563 N N . ASP A 1 191 ? 1.981 -11.852 14.086 1 92.38 191 ASP A N 1
ATOM 1564 C CA . ASP A 1 191 ? 1.333 -10.852 13.242 1 92.38 191 ASP A CA 1
ATOM 1565 C C . ASP A 1 191 ? 0.583 -11.508 12.086 1 92.38 191 ASP A C 1
ATOM 1567 O O . ASP A 1 191 ? -0.513 -11.078 11.727 1 92.38 191 ASP A O 1
ATOM 1571 N N . ILE A 1 192 ? 1.141 -12.539 11.531 1 96.44 192 ILE A N 1
ATOM 1572 C CA . ILE A 1 192 ? 0.508 -13.266 10.43 1 96.44 192 ILE A CA 1
ATOM 1573 C C . ILE A 1 192 ? -0.761 -13.953 10.922 1 96.44 192 ILE A C 1
ATOM 1575 O O . ILE A 1 192 ? -1.776 -13.977 10.227 1 96.44 192 ILE A O 1
ATOM 1579 N N . GLN A 1 193 ? -0.658 -14.516 12.086 1 95.75 193 GLN A N 1
ATOM 1580 C CA . GLN A 1 193 ? -1.831 -15.156 12.672 1 95.75 193 GLN A CA 1
ATOM 1581 C C . GLN A 1 193 ? -2.957 -14.148 12.891 1 95.75 193 GLN A C 1
ATOM 1583 O O . GLN A 1 193 ? -4.117 -14.438 12.594 1 95.75 193 GLN A O 1
ATOM 1588 N N . ASN A 1 194 ? -2.596 -13 13.383 1 92.31 194 ASN A N 1
ATOM 1589 C CA . ASN A 1 194 ? -3.586 -11.938 13.539 1 92.31 194 ASN A CA 1
ATOM 1590 C C . ASN A 1 194 ? -4.191 -11.539 12.195 1 92.31 194 ASN A C 1
ATOM 1592 O O . ASN A 1 194 ? -5.41 -11.391 12.078 1 92.31 194 ASN A O 1
ATOM 1596 N N . GLU A 1 195 ? -3.357 -11.375 11.258 1 95.44 195 GLU A N 1
ATOM 1597 C CA . GLU A 1 195 ? -3.816 -11.031 9.914 1 95.44 195 GLU A CA 1
ATOM 1598 C C . GLU A 1 195 ? -4.789 -12.086 9.375 1 95.44 195 GLU A C 1
ATOM 1600 O O . GLU A 1 195 ? -5.832 -11.742 8.812 1 95.44 195 GLU A O 1
ATOM 1605 N N . SER A 1 196 ? -4.406 -13.312 9.555 1 97.06 196 SER A N 1
ATOM 1606 C CA . SER A 1 196 ? -5.234 -14.422 9.078 1 97.06 196 SER A CA 1
ATOM 1607 C C . SER A 1 196 ? -6.602 -14.414 9.758 1 97.06 196 SER A C 1
ATOM 1609 O O . SER A 1 196 ? -7.613 -14.727 9.125 1 97.06 196 SER A O 1
ATOM 1611 N N . GLU A 1 197 ? -6.633 -14.086 10.969 1 94.44 197 GLU A N 1
ATOM 1612 C CA . GLU A 1 197 ? -7.891 -14.039 11.711 1 94.44 197 GLU A CA 1
ATOM 1613 C C . GLU A 1 197 ? -8.797 -12.922 11.188 1 94.44 197 GLU A C 1
ATOM 1615 O O . GLU A 1 197 ? -10.023 -13.07 11.164 1 94.44 197 GLU A O 1
ATOM 1620 N N . ILE A 1 198 ? -8.18 -11.859 10.781 1 94.12 198 ILE A N 1
ATOM 1621 C CA . ILE A 1 198 ? -8.93 -10.695 10.328 1 94.12 198 ILE A CA 1
ATOM 1622 C C . ILE A 1 198 ? -9.5 -10.953 8.938 1 94.12 198 ILE A C 1
ATOM 1624 O O . ILE A 1 198 ? -10.672 -10.695 8.68 1 94.12 198 ILE A O 1
ATOM 1628 N N . TYR A 1 199 ? -8.727 -11.531 8.039 1 96.56 199 TYR A N 1
ATOM 1629 C CA . TYR A 1 199 ? -9.102 -11.531 6.629 1 96.56 199 TYR A CA 1
ATOM 1630 C C . TYR A 1 199 ? -9.484 -12.93 6.168 1 96.56 199 TYR A C 1
ATOM 1632 O O . TYR A 1 199 ? -10.133 -13.094 5.125 1 96.56 199 TYR A O 1
ATOM 1640 N N . LYS A 1 200 ? -8.938 -13.992 6.824 1 96.81 200 LYS A N 1
ATOM 1641 C CA . LYS A 1 200 ? -9.281 -15.391 6.566 1 96.81 200 LYS A CA 1
ATOM 1642 C C . LYS A 1 200 ? -8.945 -15.781 5.133 1 96.81 200 LYS A C 1
ATOM 1644 O O . LYS A 1 200 ? -9.719 -16.484 4.477 1 96.81 200 LYS A O 1
ATOM 1649 N N . ASP A 1 201 ? -7.828 -15.289 4.664 1 97.88 201 ASP A N 1
ATOM 1650 C CA . ASP A 1 201 ? -7.477 -15.578 3.279 1 97.88 201 ASP A CA 1
ATOM 1651 C C . ASP A 1 201 ? -6.031 -16.062 3.17 1 97.88 201 ASP A C 1
ATOM 1653 O O . ASP A 1 201 ? -5.418 -15.961 2.105 1 97.88 201 ASP A O 1
ATOM 1657 N N . ILE A 1 202 ? -5.508 -16.547 4.258 1 98.44 202 ILE A N 1
ATOM 1658 C CA . ILE A 1 202 ? -4.121 -17.016 4.262 1 98.44 202 ILE A CA 1
ATOM 1659 C C . ILE A 1 202 ? -4.082 -18.531 4.465 1 98.44 202 ILE A C 1
ATOM 1661 O O . ILE A 1 202 ? -4.797 -19.062 5.316 1 98.44 202 ILE A O 1
ATOM 1665 N N . VAL A 1 203 ? -3.303 -19.203 3.672 1 98.31 203 VAL A N 1
ATOM 1666 C CA . VAL A 1 203 ? -2.912 -20.594 3.906 1 98.31 203 VAL A CA 1
ATOM 1667 C C . VAL A 1 203 ? -1.399 -20.672 4.102 1 98.31 203 VAL A C 1
ATOM 1669 O O . VAL A 1 203 ? -0.633 -20.125 3.314 1 98.31 203 VAL A O 1
ATOM 1672 N N . GLN A 1 204 ? -0.999 -21.297 5.199 1 98.44 204 GLN A N 1
ATOM 1673 C CA . GLN A 1 204 ? 0.418 -21.391 5.539 1 98.44 204 GLN A CA 1
ATOM 1674 C C . GLN A 1 204 ? 0.851 -22.844 5.707 1 98.44 204 GLN A C 1
ATOM 1676 O O . GLN A 1 204 ? 0.208 -23.609 6.426 1 98.44 204 GLN A O 1
ATOM 1681 N N . GLY A 1 205 ? 1.864 -23.203 4.988 1 98 205 GLY A N 1
ATOM 1682 C CA . GLY A 1 205 ? 2.365 -24.562 5.078 1 98 205 GLY A CA 1
ATOM 1683 C C . GLY A 1 205 ? 3.492 -24.734 6.082 1 98 205 GLY A C 1
ATOM 1684 O O . GLY A 1 205 ? 4.051 -23.734 6.559 1 98 205 GLY A O 1
ATOM 1685 N N . ASN A 1 206 ? 3.85 -25.984 6.371 1 97.5 206 ASN A N 1
ATOM 1686 C CA . ASN A 1 206 ? 4.875 -26.328 7.348 1 97.5 206 ASN A CA 1
ATOM 1687 C C . ASN A 1 206 ? 6.246 -26.484 6.691 1 97.5 206 ASN A C 1
ATOM 1689 O O . ASN A 1 206 ? 6.953 -27.453 6.941 1 97.5 206 ASN A O 1
ATOM 1693 N N . PHE A 1 207 ? 6.633 -25.625 5.852 1 97.5 207 PHE A N 1
ATOM 1694 C CA . PHE A 1 207 ? 7.957 -25.5 5.254 1 97.5 207 PHE A CA 1
ATOM 1695 C C . PHE A 1 207 ? 8.469 -24.062 5.379 1 97.5 207 PHE A C 1
ATOM 1697 O O . PHE A 1 207 ? 7.676 -23.125 5.418 1 97.5 207 PHE A O 1
ATOM 1704 N N . ILE A 1 208 ? 9.75 -23.906 5.383 1 96.75 208 ILE A N 1
ATOM 1705 C CA . ILE A 1 208 ? 10.344 -22.578 5.562 1 96.75 208 ILE A CA 1
ATOM 1706 C C . ILE A 1 208 ? 10.18 -21.766 4.285 1 96.75 208 ILE A C 1
ATOM 1708 O O . ILE A 1 208 ? 10.398 -22.266 3.182 1 96.75 208 ILE A O 1
ATOM 1712 N N . ASP A 1 209 ? 9.75 -20.531 4.473 1 96 209 ASP A N 1
ATOM 1713 C CA . ASP A 1 209 ? 9.633 -19.625 3.336 1 96 209 ASP A CA 1
ATOM 1714 C C . ASP A 1 209 ? 11.008 -19.172 2.848 1 96 209 ASP A C 1
ATOM 1716 O O . ASP A 1 209 ? 11.633 -18.312 3.469 1 96 209 ASP A O 1
ATOM 1720 N N . SER A 1 210 ? 11.477 -19.719 1.827 1 95 210 SER A N 1
ATOM 1721 C CA . SER A 1 210 ? 12.758 -19.391 1.217 1 95 210 SER A CA 1
ATOM 1722 C C . SER A 1 210 ? 12.75 -19.672 -0.28 1 95 210 SER A C 1
ATOM 1724 O O . SER A 1 210 ? 11.898 -20.422 -0.767 1 95 210 SER A O 1
ATOM 1726 N N . TYR A 1 211 ? 13.68 -19.188 -0.931 1 92.75 211 TYR A N 1
ATOM 1727 C CA . TYR A 1 211 ? 13.75 -19.375 -2.375 1 92.75 211 TYR A CA 1
ATOM 1728 C C . TYR A 1 211 ? 13.992 -20.844 -2.719 1 92.75 211 TYR A C 1
ATOM 1730 O O . TYR A 1 211 ? 13.438 -21.359 -3.693 1 92.75 211 TYR A O 1
ATOM 1738 N N . ARG A 1 212 ? 14.656 -21.469 -1.931 1 93.94 212 ARG A N 1
ATOM 1739 C CA . ARG A 1 212 ? 14.984 -22.875 -2.188 1 93.94 212 ARG A CA 1
ATOM 1740 C C . ARG A 1 212 ? 13.781 -23.781 -1.947 1 93.94 212 ARG A C 1
ATOM 1742 O O . ARG A 1 212 ? 13.789 -24.938 -2.336 1 93.94 212 ARG A O 1
ATOM 1749 N N . ASN A 1 213 ? 12.773 -23.234 -1.329 1 96.75 213 ASN A N 1
ATOM 1750 C CA . ASN A 1 213 ? 11.602 -24.031 -0.985 1 96.75 213 ASN A CA 1
ATOM 1751 C C . ASN A 1 213 ? 10.375 -23.609 -1.791 1 96.75 213 ASN A C 1
ATOM 1753 O O . ASN A 1 213 ? 9.242 -23.875 -1.389 1 96.75 213 ASN A O 1
ATOM 1757 N N . LEU A 1 214 ? 10.586 -22.984 -2.912 1 97.25 214 LEU A N 1
ATOM 1758 C CA . LEU A 1 214 ? 9.469 -22.484 -3.705 1 97.25 214 LEU A CA 1
ATOM 1759 C C . LEU A 1 214 ? 8.672 -23.625 -4.312 1 97.25 214 LEU A C 1
ATOM 1761 O O . LEU A 1 214 ? 7.453 -23.516 -4.477 1 97.25 214 LEU A O 1
ATOM 1765 N N . THR A 1 215 ? 9.352 -24.703 -4.641 1 97.75 215 THR A N 1
ATOM 1766 C CA . THR A 1 215 ? 8.633 -25.859 -5.156 1 97.75 215 THR A CA 1
ATOM 1767 C C . THR A 1 215 ? 7.75 -26.469 -4.074 1 97.75 215 THR A C 1
ATOM 1769 O O . THR A 1 215 ? 6.652 -26.953 -4.363 1 97.75 215 THR A O 1
ATOM 1772 N N . TYR A 1 216 ? 8.242 -26.453 -2.83 1 98.12 216 TYR A N 1
ATOM 1773 C CA . TYR A 1 216 ? 7.379 -26.859 -1.729 1 98.12 216 TYR A CA 1
ATOM 1774 C C . TYR A 1 216 ? 6.109 -26.016 -1.682 1 98.12 216 TYR A C 1
ATOM 1776 O O . TYR A 1 216 ? 5.012 -26.547 -1.479 1 98.12 216 TYR A O 1
ATOM 1784 N N . LYS A 1 217 ? 6.297 -24.797 -1.856 1 97.62 217 LYS A N 1
ATOM 1785 C CA . LYS A 1 217 ? 5.168 -23.859 -1.818 1 97.62 217 LYS A CA 1
ATOM 1786 C C . LYS A 1 217 ? 4.188 -24.141 -2.953 1 97.62 217 LYS A C 1
ATOM 1788 O O . LYS A 1 217 ? 2.975 -24.141 -2.748 1 97.62 217 LYS A O 1
ATOM 1793 N N . LEU A 1 218 ? 4.699 -24.391 -4.094 1 98.12 218 LEU A N 1
ATOM 1794 C CA . LEU A 1 218 ? 3.863 -24.703 -5.246 1 98.12 218 LEU A CA 1
ATOM 1795 C C . LEU A 1 218 ? 3.064 -25.984 -5.016 1 98.12 218 LEU A C 1
ATOM 1797 O O . LEU A 1 218 ? 1.842 -25.984 -5.18 1 98.12 218 LEU A O 1
ATOM 1801 N N . VAL A 1 219 ? 3.729 -27.031 -4.664 1 98.19 219 VAL A N 1
ATOM 1802 C CA . VAL A 1 219 ? 3.057 -28.312 -4.492 1 98.19 219 VAL A CA 1
ATOM 1803 C C . VAL A 1 219 ? 2.092 -28.234 -3.311 1 98.19 219 VAL A C 1
ATOM 1805 O O . VAL A 1 219 ? 1.017 -28.844 -3.342 1 98.19 219 VAL A O 1
ATOM 1808 N N . PHE A 1 220 ? 2.471 -27.484 -2.295 1 98.31 220 PHE A N 1
ATOM 1809 C CA . PHE A 1 220 ? 1.537 -27.234 -1.203 1 98.31 220 PHE A CA 1
ATOM 1810 C C . PHE A 1 220 ? 0.259 -26.594 -1.725 1 98.31 220 PHE A C 1
ATOM 1812 O O . PHE A 1 220 ? -0.841 -26.938 -1.296 1 98.31 220 PHE A O 1
ATOM 1819 N N . SER A 1 221 ? 0.415 -25.625 -2.588 1 97.75 221 SER A N 1
ATOM 1820 C CA . SER A 1 221 ? -0.747 -24.969 -3.188 1 97.75 221 SER A CA 1
ATOM 1821 C C . SER A 1 221 ? -1.613 -25.984 -3.939 1 97.75 221 SER A C 1
ATOM 1823 O O . SER A 1 221 ? -2.84 -25.969 -3.811 1 97.75 221 SER A O 1
ATOM 1825 N N . LEU A 1 222 ? -0.947 -26.828 -4.73 1 97.62 222 LEU A N 1
ATOM 1826 C CA . LEU A 1 222 ? -1.676 -27.859 -5.457 1 97.62 222 LEU A CA 1
ATOM 1827 C C . LEU A 1 222 ? -2.4 -28.781 -4.496 1 97.62 222 LEU A C 1
ATOM 1829 O O . LEU A 1 222 ? -3.566 -29.125 -4.715 1 97.62 222 LEU A O 1
ATOM 1833 N N . PHE A 1 223 ? -1.71 -29.156 -3.463 1 97 223 PHE A N 1
ATOM 1834 C CA . PHE A 1 223 ? -2.256 -30 -2.41 1 97 223 PHE A CA 1
ATOM 1835 C C . PHE A 1 223 ? -3.49 -29.359 -1.784 1 97 223 PHE A C 1
ATOM 1837 O O . PHE A 1 223 ? -4.539 -30 -1.674 1 97 223 PHE A O 1
ATOM 1844 N N . TRP A 1 224 ? -3.352 -28.125 -1.413 1 97.31 224 TRP A N 1
ATOM 1845 C CA . TRP A 1 224 ? -4.422 -27.422 -0.711 1 97.31 224 TRP A CA 1
ATOM 1846 C C . TRP A 1 224 ? -5.648 -27.281 -1.604 1 97.31 224 TRP A C 1
ATOM 1848 O O . TRP A 1 224 ? -6.781 -27.5 -1.159 1 97.31 224 TRP A O 1
ATOM 1858 N N . VAL A 1 225 ? -5.453 -26.906 -2.863 1 96.69 225 VAL A N 1
ATOM 1859 C CA . VAL A 1 225 ? -6.562 -26.734 -3.795 1 96.69 225 VAL A CA 1
ATOM 1860 C C . VAL A 1 225 ? -7.277 -28.062 -3.996 1 96.69 225 VAL A C 1
ATOM 1862 O O . VAL A 1 225 ? -8.508 -28.141 -3.963 1 96.69 225 VAL A O 1
ATOM 1865 N N . ASN A 1 226 ? -6.508 -29.062 -4.215 1 94.56 226 ASN A N 1
ATOM 1866 C CA . ASN A 1 226 ? -7.078 -30.375 -4.453 1 94.56 226 ASN A CA 1
ATOM 1867 C C . ASN A 1 226 ? -7.895 -30.859 -3.26 1 94.56 226 ASN A C 1
ATOM 1869 O O . ASN A 1 226 ? -8.93 -31.516 -3.432 1 94.56 226 ASN A O 1
ATOM 1873 N N . LYS A 1 227 ? -7.484 -30.547 -2.117 1 94.44 227 LYS A N 1
ATOM 1874 C CA . LYS A 1 227 ? -8.117 -31.062 -0.907 1 94.44 227 LYS A CA 1
ATOM 1875 C C . LYS A 1 227 ? -9.273 -30.172 -0.462 1 94.44 227 LYS A C 1
ATOM 1877 O O . LYS A 1 227 ? -10.305 -30.656 -0.011 1 94.44 227 LYS A O 1
ATOM 1882 N N . PHE A 1 228 ? -9.102 -28.859 -0.606 1 94.94 228 PHE A N 1
ATOM 1883 C CA . PHE A 1 228 ? -10.023 -27.984 0.096 1 94.94 228 PHE A CA 1
ATOM 1884 C C . PHE A 1 228 ? -10.773 -27.094 -0.886 1 94.94 228 PHE A C 1
ATOM 1886 O O . PHE A 1 228 ? -11.766 -26.453 -0.522 1 94.94 228 PHE A O 1
ATOM 1893 N N . CYS A 1 229 ? -10.375 -26.984 -2.107 1 95.5 229 CYS A N 1
ATOM 1894 C CA . CYS A 1 229 ? -11.008 -26.078 -3.055 1 95.5 229 CYS A CA 1
ATOM 1895 C C . CYS A 1 229 ? -11.117 -26.719 -4.434 1 95.5 229 CYS A C 1
ATOM 1897 O O . CYS A 1 229 ? -10.789 -26.078 -5.441 1 95.5 229 CYS A O 1
ATOM 1899 N N . ASN A 1 230 ? -11.453 -27.953 -4.5 1 93.5 230 ASN A N 1
ATOM 1900 C CA . ASN A 1 230 ? -11.531 -28.688 -5.754 1 93.5 230 ASN A CA 1
ATOM 1901 C C . ASN A 1 230 ? -12.812 -28.359 -6.52 1 93.5 230 ASN A C 1
ATOM 1903 O O . ASN A 1 230 ? -13.031 -28.875 -7.617 1 93.5 230 ASN A O 1
ATOM 1907 N N . ASN A 1 231 ? -13.617 -27.453 -6.016 1 94.06 231 ASN A N 1
ATOM 1908 C CA . ASN A 1 231 ? -14.867 -27.047 -6.652 1 94.06 231 ASN A CA 1
ATOM 1909 C C . ASN A 1 231 ? -14.664 -25.812 -7.523 1 94.06 231 ASN A C 1
ATOM 1911 O O . ASN A 1 231 ? -15.594 -25.359 -8.195 1 94.06 231 ASN A O 1
ATOM 1915 N N . ALA A 1 232 ? -13.484 -25.234 -7.586 1 96.75 232 ALA A N 1
ATOM 1916 C CA . ALA A 1 232 ? -13.203 -24.078 -8.438 1 96.75 232 ALA A CA 1
ATOM 1917 C C . ALA A 1 232 ? -13.18 -24.484 -9.914 1 96.75 232 ALA A C 1
ATOM 1919 O O . ALA A 1 232 ? -12.805 -25.609 -10.25 1 96.75 232 ALA A O 1
ATOM 1920 N N . LYS A 1 233 ? -13.609 -23.578 -10.758 1 97.12 233 LYS A N 1
ATOM 1921 C CA . LYS A 1 233 ? -13.555 -23.859 -12.188 1 97.12 233 LYS A CA 1
ATOM 1922 C C . LYS A 1 233 ? -12.172 -23.562 -12.758 1 97.12 233 LYS A C 1
ATOM 1924 O O . LYS A 1 233 ? -11.609 -24.359 -13.508 1 97.12 233 LYS A O 1
ATOM 1929 N N . PHE A 1 234 ? -11.695 -22.422 -12.453 1 98.25 234 PHE A N 1
ATOM 1930 C CA . PHE A 1 234 ? -10.367 -21.984 -12.875 1 98.25 234 PHE A CA 1
ATOM 1931 C C . PHE A 1 234 ? -9.492 -21.656 -11.68 1 98.25 234 PHE A C 1
ATOM 1933 O O . PHE A 1 234 ? -10 -21.281 -10.617 1 98.25 234 PHE A O 1
ATOM 1940 N N . VAL A 1 235 ? -8.195 -21.797 -11.883 1 98.31 235 VAL A N 1
ATOM 1941 C CA . VAL A 1 235 ? -7.211 -21.469 -10.859 1 98.31 235 VAL A CA 1
ATOM 1942 C C . VAL A 1 235 ? -6.09 -20.625 -11.469 1 98.31 235 VAL A C 1
ATOM 1944 O O . VAL A 1 235 ? -5.605 -20.938 -12.562 1 98.31 235 VAL A O 1
ATOM 1947 N N . ILE A 1 236 ? -5.777 -19.547 -10.789 1 98.62 236 ILE A N 1
ATOM 1948 C CA . ILE A 1 236 ? -4.613 -18.75 -11.18 1 98.62 236 ILE A CA 1
ATOM 1949 C C . ILE A 1 236 ? -3.543 -18.844 -10.094 1 98.62 236 ILE A C 1
ATOM 1951 O O . ILE A 1 236 ? -3.828 -18.641 -8.914 1 98.62 236 ILE A O 1
ATOM 1955 N N . LYS A 1 237 ? -2.354 -19.234 -10.477 1 98.06 237 LYS A N 1
ATOM 1956 C CA . LYS A 1 237 ? -1.159 -19.016 -9.664 1 98.06 237 LYS A CA 1
ATOM 1957 C C . LYS A 1 237 ? -0.458 -17.719 -10.047 1 98.06 237 LYS A C 1
ATOM 1959 O O . LYS A 1 237 ? -0.21 -17.469 -11.227 1 98.06 237 LYS A O 1
ATOM 1964 N N . MET A 1 238 ? -0.153 -16.891 -9.07 1 97.31 238 MET A N 1
ATOM 1965 C CA . MET A 1 238 ? 0.547 -15.648 -9.406 1 97.31 238 MET A CA 1
ATOM 1966 C C . MET A 1 238 ? 1.495 -15.234 -8.289 1 97.31 238 MET A C 1
ATOM 1968 O O . MET A 1 238 ? 1.328 -15.656 -7.141 1 97.31 238 MET A O 1
ATOM 1972 N N . ASP A 1 239 ? 2.471 -14.43 -8.68 1 95.38 239 ASP A N 1
ATOM 1973 C CA . ASP A 1 239 ? 3.389 -13.836 -7.711 1 95.38 239 ASP A CA 1
ATOM 1974 C C . ASP A 1 239 ? 2.824 -12.531 -7.148 1 95.38 239 ASP A C 1
ATOM 1976 O O . ASP A 1 239 ? 1.768 -12.07 -7.582 1 95.38 239 ASP A O 1
ATOM 1980 N N . GLU A 1 240 ? 3.51 -12.008 -6.27 1 92.88 240 GLU A N 1
ATOM 1981 C CA . GLU A 1 240 ? 3.02 -10.859 -5.508 1 92.88 240 GLU A CA 1
ATOM 1982 C C . GLU A 1 240 ? 3.109 -9.578 -6.324 1 92.88 240 GLU A C 1
ATOM 1984 O O . GLU A 1 240 ? 2.465 -8.578 -5.992 1 92.88 240 GLU A O 1
ATOM 1989 N N . ASP A 1 241 ? 3.891 -9.531 -7.395 1 92.56 241 ASP A N 1
ATOM 1990 C CA . ASP A 1 241 ? 4.094 -8.289 -8.141 1 92.56 241 ASP A CA 1
ATOM 1991 C C . ASP A 1 241 ? 3.242 -8.273 -9.414 1 92.56 241 ASP A C 1
ATOM 1993 O O . ASP A 1 241 ? 3.652 -7.719 -10.43 1 92.56 241 ASP A O 1
ATOM 1997 N N . ILE A 1 242 ? 2.125 -8.891 -9.344 1 94.88 242 ILE A N 1
ATOM 1998 C CA . ILE A 1 242 ? 1.214 -8.953 -10.484 1 94.88 242 ILE A CA 1
ATOM 1999 C C . ILE A 1 242 ? -0.09 -8.242 -10.141 1 94.88 242 ILE A C 1
ATOM 2001 O O . ILE A 1 242 ? -0.599 -8.359 -9.023 1 94.88 242 ILE A O 1
ATOM 2005 N N . THR A 1 243 ? -0.65 -7.461 -11.094 1 94.31 243 THR A N 1
ATOM 2006 C CA . THR A 1 243 ? -1.994 -6.898 -11.023 1 94.31 243 THR A CA 1
ATOM 2007 C C . THR A 1 243 ? -2.922 -7.578 -12.023 1 94.31 243 THR A C 1
ATOM 2009 O O . THR A 1 243 ? -2.568 -7.75 -13.195 1 94.31 243 THR A O 1
ATOM 2012 N N . ILE A 1 244 ? -4.059 -7.992 -11.57 1 96.44 244 ILE A N 1
ATOM 2013 C CA . ILE A 1 244 ? -5.035 -8.641 -12.438 1 96.44 244 ILE A CA 1
ATOM 2014 C C . ILE A 1 244 ? -6.02 -7.598 -12.969 1 96.44 244 ILE A C 1
ATOM 2016 O O . ILE A 1 244 ? -6.531 -6.773 -12.203 1 96.44 244 ILE A O 1
ATOM 2020 N N . ASN A 1 245 ? -6.246 -7.605 -14.219 1 94.25 245 ASN A N 1
ATOM 2021 C CA . ASN A 1 245 ? -7.324 -6.848 -14.852 1 94.25 245 ASN A CA 1
ATOM 2022 C C . ASN A 1 245 ? -8.641 -7.621 -14.828 1 94.25 245 ASN A C 1
ATOM 2024 O O . ASN A 1 245 ? -9.047 -8.195 -15.836 1 94.25 245 ASN A O 1
ATOM 2028 N N . VAL A 1 246 ? -9.344 -7.551 -13.758 1 95.75 246 VAL A N 1
ATOM 2029 C CA . VAL A 1 246 ? -10.516 -8.375 -13.492 1 95.75 246 VAL A CA 1
ATOM 2030 C C . VAL A 1 246 ? -11.57 -8.148 -14.562 1 95.75 246 VAL A C 1
ATOM 2032 O O . VAL A 1 246 ? -12.125 -9.102 -15.109 1 95.75 246 VAL A O 1
ATOM 2035 N N . PRO A 1 247 ? -11.836 -6.895 -15.008 1 93.06 247 PRO A N 1
ATOM 2036 C CA . PRO A 1 247 ? -12.867 -6.66 -16.016 1 93.06 247 PRO A CA 1
ATOM 2037 C C . PRO A 1 247 ? -12.547 -7.316 -17.359 1 93.06 247 PRO A C 1
ATOM 2039 O O . PRO A 1 247 ? -13.445 -7.551 -18.172 1 93.06 247 PRO A O 1
ATOM 2042 N N . ARG A 1 248 ? -11.281 -7.605 -17.578 1 92.69 248 ARG A N 1
ATOM 2043 C CA . ARG A 1 248 ? -10.898 -8.273 -18.812 1 92.69 248 ARG A CA 1
ATOM 2044 C C . ARG A 1 248 ? -10.781 -9.781 -18.609 1 92.69 248 ARG A C 1
ATOM 2046 O O . ARG A 1 248 ? -11.156 -10.562 -19.484 1 92.69 248 ARG A O 1
ATOM 2053 N N . LEU A 1 249 ? -10.344 -10.18 -17.5 1 96.12 249 LEU A N 1
ATOM 2054 C CA . LEU A 1 249 ? -10.039 -11.578 -17.234 1 96.12 249 LEU A CA 1
ATOM 2055 C C . LEU A 1 249 ? -11.32 -12.398 -17.109 1 96.12 249 LEU A C 1
ATOM 2057 O O . LEU A 1 249 ? -11.414 -13.492 -17.672 1 96.12 249 LEU A O 1
ATOM 2061 N N . ILE A 1 250 ? -12.305 -11.914 -16.359 1 96.44 250 ILE A N 1
ATOM 2062 C CA . ILE A 1 250 ? -13.492 -12.711 -16.062 1 96.44 250 ILE A CA 1
ATOM 2063 C C . ILE A 1 250 ? -14.297 -12.945 -17.328 1 96.44 250 ILE A C 1
ATOM 2065 O O . ILE A 1 250 ? -14.68 -14.086 -17.625 1 96.44 250 ILE A O 1
ATOM 2069 N N . PRO A 1 251 ? -14.531 -11.859 -18.172 1 94 251 PRO A N 1
ATOM 2070 C CA . PRO A 1 251 ? -15.188 -12.156 -19.453 1 94 251 PRO A CA 1
ATOM 2071 C C . PRO A 1 251 ? -14.383 -13.125 -20.312 1 94 251 PRO A C 1
ATOM 2073 O O . PRO A 1 251 ? -14.961 -13.977 -20.984 1 94 251 PRO A O 1
ATOM 2076 N N . TYR A 1 252 ? -13.094 -13.062 -20.312 1 94.69 252 TYR A N 1
ATOM 2077 C CA . TYR A 1 252 ? -12.234 -13.961 -21.078 1 94.69 252 TYR A CA 1
ATOM 2078 C C . TYR A 1 252 ? -12.453 -15.414 -20.656 1 94.69 252 TYR A C 1
ATOM 2080 O O . TYR A 1 252 ? -12.641 -16.281 -21.5 1 94.69 252 TYR A O 1
ATOM 2088 N N . LEU A 1 253 ? -12.477 -15.625 -19.344 1 97.12 253 LEU A N 1
ATOM 2089 C CA . LEU A 1 253 ? -12.68 -16.969 -18.812 1 97.12 253 LEU A CA 1
ATOM 2090 C C . LEU A 1 253 ? -14.125 -17.422 -19 1 97.12 253 LEU A C 1
ATOM 2092 O O . LEU A 1 253 ? -14.383 -18.594 -19.266 1 97.12 253 LEU A O 1
ATOM 2096 N N . SER A 1 254 ? -15.07 -16.484 -18.859 1 96.75 254 SER A N 1
ATOM 2097 C CA . SER A 1 254 ? -16.469 -16.797 -19.078 1 96.75 254 SER A CA 1
ATOM 2098 C C . SER A 1 254 ? -16.734 -17.266 -20.516 1 96.75 254 SER A C 1
ATOM 2100 O O . SER A 1 254 ? -17.547 -18.156 -20.75 1 96.75 254 SER A O 1
ATOM 2102 N N . ASN A 1 255 ? -16.016 -16.641 -21.391 1 95.5 255 ASN A N 1
ATOM 2103 C CA . ASN A 1 255 ? -16.141 -17.047 -22.797 1 95.5 255 ASN A CA 1
ATOM 2104 C C . ASN A 1 255 ? -15.695 -18.5 -23 1 95.5 255 ASN A C 1
ATOM 2106 O O . ASN A 1 255 ? -16.266 -19.203 -23.828 1 95.5 255 ASN A O 1
ATOM 2110 N N . LYS A 1 256 ? -14.75 -18.938 -22.266 1 95.19 256 LYS A N 1
ATOM 2111 C CA . LYS A 1 256 ? -14.305 -20.328 -22.344 1 95.19 256 LYS A CA 1
ATOM 2112 C C . LYS A 1 256 ? -15.391 -21.281 -21.844 1 95.19 256 LYS A C 1
ATOM 2114 O O . LYS A 1 256 ? -15.578 -22.359 -22.391 1 95.19 256 LYS A O 1
ATOM 2119 N N . VAL A 1 257 ? -16.062 -20.891 -20.797 1 95.06 257 VAL A N 1
ATOM 2120 C CA . VAL A 1 257 ? -17.156 -21.688 -20.281 1 95.06 257 VAL A CA 1
ATOM 2121 C C . VAL A 1 257 ? -18.266 -21.781 -21.328 1 95.06 257 VAL A C 1
ATOM 2123 O O . VAL A 1 257 ? -18.781 -22.875 -21.594 1 95.06 257 VAL A O 1
ATOM 2126 N N . ASP A 1 258 ? -18.562 -20.672 -21.922 1 95.38 258 ASP A N 1
ATOM 2127 C CA . ASP A 1 258 ? -19.625 -20.609 -22.922 1 95.38 258 ASP A CA 1
ATOM 2128 C C . ASP A 1 258 ? -19.297 -21.484 -24.125 1 95.38 258 ASP A C 1
ATOM 2130 O O . ASP A 1 258 ? -20.203 -22.047 -24.766 1 95.38 258 ASP A O 1
ATOM 2134 N N . ASN A 1 259 ? -18.047 -21.609 -24.375 1 94.69 259 ASN A N 1
ATOM 2135 C CA . ASN A 1 259 ? -17.609 -22.391 -25.531 1 94.69 259 ASN A CA 1
ATOM 2136 C C . ASN A 1 259 ? -17.281 -23.828 -25.141 1 94.69 259 ASN A C 1
ATOM 2138 O O . ASN A 1 259 ? -16.688 -24.578 -25.922 1 94.69 259 ASN A O 1
ATOM 2142 N N . ASN A 1 260 ? -17.547 -24.219 -23.938 1 91.25 260 ASN A N 1
ATOM 2143 C CA . ASN A 1 260 ? -17.328 -25.562 -23.406 1 91.25 260 ASN A CA 1
ATOM 2144 C C . ASN A 1 260 ? -15.852 -25.953 -23.484 1 91.25 260 ASN A C 1
ATOM 2146 O O . ASN A 1 260 ? -15.523 -27.094 -23.828 1 91.25 260 ASN A O 1
ATOM 2150 N N . SER A 1 261 ? -15.008 -25.047 -23.297 1 89.44 261 SER A N 1
ATOM 2151 C CA . SER A 1 261 ? -13.562 -25.234 -23.281 1 89.44 261 SER A CA 1
ATOM 2152 C C . SER A 1 261 ? -12.984 -24.953 -21.891 1 89.44 261 SER A C 1
ATOM 2154 O O . SER A 1 261 ? -12.125 -24.094 -21.734 1 89.44 261 SER A O 1
ATOM 2156 N N . THR A 1 262 ? -13.438 -25.766 -20.891 1 91 262 THR A N 1
ATOM 2157 C CA . THR A 1 262 ? -13.094 -25.453 -19.5 1 91 262 THR A CA 1
ATOM 2158 C C . THR A 1 262 ? -12.094 -26.484 -18.969 1 91 262 THR A C 1
ATOM 2160 O O . THR A 1 262 ? -11.773 -26.469 -17.766 1 91 262 THR A O 1
ATOM 2163 N N . SER A 1 263 ? -11.602 -27.297 -19.859 1 93.06 263 SER A N 1
ATOM 2164 C CA . SER A 1 263 ? -10.68 -28.328 -19.391 1 93.06 263 SER A CA 1
ATOM 2165 C C . SER A 1 263 ? -9.352 -28.25 -20.156 1 93.06 263 SER A C 1
ATOM 2167 O O . SER A 1 263 ? -9.281 -27.672 -21.234 1 93.06 263 SER A O 1
ATOM 2169 N N . ASN A 1 264 ? -8.336 -28.797 -19.484 1 92.88 264 ASN A N 1
ATOM 2170 C CA . ASN A 1 264 ? -7.008 -28.891 -20.078 1 92.88 264 ASN A CA 1
ATOM 2171 C C . ASN A 1 264 ? -6.465 -27.516 -20.453 1 92.88 264 ASN A C 1
ATOM 2173 O O . ASN A 1 264 ? -5.922 -27.344 -21.547 1 92.88 264 ASN A O 1
ATOM 2177 N N . ILE A 1 265 ? -6.73 -26.625 -19.547 1 93.31 265 ILE A N 1
ATOM 2178 C CA . ILE A 1 265 ? -6.281 -25.25 -19.781 1 93.31 265 ILE A CA 1
ATOM 2179 C C . ILE A 1 265 ? -5.039 -24.969 -18.938 1 93.31 265 ILE A C 1
ATOM 2181 O O . ILE A 1 265 ? -5.082 -25.078 -17.703 1 93.31 265 ILE A O 1
ATOM 2185 N N . LEU A 1 266 ? -3.961 -24.734 -19.531 1 95.62 266 LEU A N 1
ATOM 2186 C CA . LEU A 1 266 ? -2.752 -24.141 -18.953 1 95.62 266 LEU A CA 1
ATOM 2187 C C . LEU A 1 266 ? -2.242 -23 -19.828 1 95.62 266 LEU A C 1
ATOM 2189 O O . LEU A 1 266 ? -1.673 -23.25 -20.906 1 95.62 266 LEU A O 1
ATOM 2193 N N . GLU A 1 267 ? -2.51 -21.781 -19.375 1 96.25 267 GLU A N 1
ATOM 2194 C CA . GLU A 1 267 ? -2.15 -20.594 -20.141 1 96.25 267 GLU A CA 1
ATOM 2195 C C . GLU A 1 267 ? -1.154 -19.734 -19.375 1 96.25 267 GLU A C 1
ATOM 2197 O O . GLU A 1 267 ? -1.363 -19.422 -18.188 1 96.25 267 GLU A O 1
ATOM 2202 N N . CYS A 1 268 ? -0.047 -19.438 -20 1 96.69 268 CYS A N 1
ATOM 2203 C CA . CYS A 1 268 ? 0.994 -18.609 -19.406 1 96.69 268 CYS A CA 1
ATOM 2204 C C . CYS A 1 268 ? 1.944 -18.078 -20.469 1 96.69 268 CYS A C 1
ATOM 2206 O O . CYS A 1 268 ? 1.815 -18.422 -21.641 1 96.69 268 CYS A O 1
ATOM 2208 N N . LYS A 1 269 ? 2.744 -17.078 -20.062 1 94.31 269 LYS A N 1
ATOM 2209 C CA . LYS A 1 269 ? 3.873 -16.703 -20.906 1 94.31 269 LYS A CA 1
ATOM 2210 C C . LYS A 1 269 ? 4.969 -17.766 -20.859 1 94.31 269 LYS A C 1
ATOM 2212 O O . LYS A 1 269 ? 5.5 -18.078 -19.797 1 94.31 269 LYS A O 1
ATOM 2217 N N . MET A 1 270 ? 5.363 -18.266 -21.984 1 91.31 270 MET A N 1
ATOM 2218 C CA . MET A 1 270 ? 6.316 -19.359 -22.047 1 91.31 270 MET A CA 1
ATOM 2219 C C . MET A 1 270 ? 7.746 -18.844 -22.156 1 91.31 270 MET A C 1
ATOM 2221 O O . MET A 1 270 ? 8.016 -17.891 -22.891 1 91.31 270 MET A O 1
ATOM 2225 N N . ILE A 1 271 ? 8.586 -19.406 -21.359 1 91.31 271 ILE A N 1
ATOM 2226 C CA . ILE A 1 271 ? 10.023 -19.203 -21.469 1 91.31 271 ILE A CA 1
ATOM 2227 C C . ILE A 1 271 ? 10.664 -20.391 -22.172 1 91.31 271 ILE A C 1
ATOM 2229 O O . ILE A 1 271 ? 10.484 -21.531 -21.75 1 91.31 271 ILE A O 1
ATOM 2233 N N . THR A 1 272 ? 11.352 -20 -23.219 1 86.56 272 THR A N 1
ATOM 2234 C CA . THR A 1 272 ? 12 -21.062 -24 1 86.56 272 THR A CA 1
ATOM 2235 C C . THR A 1 272 ? 13.516 -20.875 -24 1 86.56 272 THR A C 1
ATOM 2237 O O . THR A 1 272 ? 14.008 -19.75 -23.938 1 86.56 272 THR A O 1
ATOM 2240 N N . ARG A 1 273 ? 14.328 -21.922 -23.938 1 83.75 273 ARG A N 1
ATOM 2241 C CA . ARG A 1 273 ? 15.773 -21.953 -24.125 1 83.75 273 ARG A CA 1
ATOM 2242 C C . ARG A 1 273 ? 16.5 -21.266 -22.984 1 83.75 273 ARG A C 1
ATOM 2244 O O . ARG A 1 273 ? 17.5 -20.562 -23.203 1 83.75 273 ARG A O 1
ATOM 2251 N N . ASN A 1 274 ? 15.805 -21.172 -21.859 1 90.69 274 ASN A N 1
ATOM 2252 C CA . ASN A 1 274 ? 16.484 -20.609 -20.688 1 90.69 274 ASN A CA 1
ATOM 2253 C C . ASN A 1 274 ? 17.578 -21.547 -20.172 1 90.69 274 ASN A C 1
ATOM 2255 O O . ASN A 1 274 ? 17.453 -22.766 -20.25 1 90.69 274 ASN A O 1
ATOM 2259 N N . LYS A 1 275 ? 18.641 -20.938 -19.688 1 93.62 275 LYS A N 1
ATOM 2260 C CA . LYS A 1 275 ? 19.797 -21.703 -19.219 1 93.62 275 LYS A CA 1
ATOM 2261 C C . LYS A 1 275 ? 19.906 -21.656 -17.703 1 93.62 275 LYS A C 1
ATOM 2263 O O . LYS A 1 275 ? 19.594 -20.625 -17.078 1 93.62 275 LYS A O 1
ATOM 2268 N N . PRO A 1 276 ? 20.391 -22.797 -17.109 1 95.25 276 PRO A N 1
ATOM 2269 C CA . PRO A 1 276 ? 20.594 -22.766 -15.656 1 95.25 276 PRO A CA 1
ATOM 2270 C C . PRO A 1 276 ? 21.656 -21.75 -15.234 1 95.25 276 PRO A C 1
ATOM 2272 O O . PRO A 1 276 ? 22.656 -21.562 -15.938 1 95.25 276 PRO A O 1
ATOM 2275 N N . GLN A 1 277 ? 21.391 -21.078 -14.133 1 95.88 277 GLN A N 1
ATOM 2276 C CA . GLN A 1 277 ? 22.359 -20.141 -13.555 1 95.88 277 GLN A CA 1
ATOM 2277 C C . GLN A 1 277 ? 23.469 -20.891 -12.82 1 95.88 277 GLN A C 1
ATOM 2279 O O . GLN A 1 277 ? 23.219 -21.625 -11.867 1 95.88 277 GLN A O 1
ATOM 2284 N N . ARG A 1 278 ? 24.734 -20.625 -13.25 1 95.94 278 ARG A N 1
ATOM 2285 C CA . ARG A 1 278 ? 25.859 -21.391 -12.711 1 95.94 278 ARG A CA 1
ATOM 2286 C C . ARG A 1 278 ? 26.766 -20.516 -11.875 1 95.94 278 ARG A C 1
ATOM 2288 O O . ARG A 1 278 ? 27.797 -20.984 -11.375 1 95.94 278 ARG A O 1
ATOM 2295 N N . ARG A 1 279 ? 26.375 -19.266 -11.758 1 94.62 279 ARG A N 1
ATOM 2296 C CA . ARG A 1 279 ? 27.125 -18.391 -10.867 1 94.62 279 ARG A CA 1
ATOM 2297 C C . ARG A 1 279 ? 26.734 -18.609 -9.414 1 94.62 279 ARG A C 1
ATOM 2299 O O . ARG A 1 279 ? 25.594 -18.328 -9.031 1 94.62 279 ARG A O 1
ATOM 2306 N N . ARG A 1 280 ? 27.625 -18.953 -8.578 1 91.81 280 ARG A N 1
ATOM 2307 C CA . ARG A 1 280 ? 27.375 -19.406 -7.215 1 91.81 280 ARG A CA 1
ATOM 2308 C C . ARG A 1 280 ? 26.719 -18.312 -6.387 1 91.81 280 ARG A C 1
ATOM 2310 O O . ARG A 1 280 ? 25.922 -18.609 -5.492 1 91.81 280 ARG A O 1
ATOM 2317 N N . ARG A 1 281 ? 26.906 -17.062 -6.641 1 93.06 281 ARG A N 1
ATOM 2318 C CA . ARG A 1 281 ? 26.391 -15.977 -5.812 1 93.06 281 ARG A CA 1
ATOM 2319 C C . ARG A 1 281 ? 25 -15.547 -6.262 1 93.06 281 ARG A C 1
ATOM 2321 O O . ARG A 1 281 ? 24.344 -14.75 -5.594 1 93.06 281 ARG A O 1
ATOM 2328 N N . HIS A 1 282 ? 24.562 -16.172 -7.211 1 92.88 282 HIS A N 1
ATOM 2329 C CA . HIS A 1 282 ? 23.25 -15.812 -7.742 1 92.88 282 HIS A CA 1
ATOM 2330 C C . HIS A 1 282 ? 22.141 -16.531 -6.992 1 92.88 282 HIS A C 1
ATOM 2332 O O . HIS A 1 282 ? 22.266 -17.703 -6.648 1 92.88 282 HIS A O 1
ATOM 2338 N N . LYS A 1 283 ? 20.984 -15.891 -6.793 1 89.88 283 LYS A N 1
ATOM 2339 C CA . LYS A 1 283 ? 19.891 -16.438 -6.004 1 89.88 283 LYS A CA 1
ATOM 2340 C C . LYS A 1 283 ? 19.297 -17.688 -6.672 1 89.88 283 LYS A C 1
ATOM 2342 O O . LYS A 1 283 ? 18.734 -18.547 -6 1 89.88 283 LYS A O 1
ATOM 2347 N N . TRP A 1 284 ? 19.5 -17.812 -8.008 1 92.31 284 TRP A N 1
ATOM 2348 C CA . TRP A 1 284 ? 18.922 -18.938 -8.75 1 92.31 284 TRP A CA 1
ATOM 2349 C C . TRP A 1 284 ? 20 -19.938 -9.133 1 92.31 284 TRP A C 1
ATOM 2351 O O . TRP A 1 284 ? 19.812 -20.719 -10.07 1 92.31 284 TRP A O 1
ATOM 2361 N N . TYR A 1 285 ? 21.125 -19.906 -8.367 1 95.25 285 TYR A N 1
ATOM 2362 C CA . TYR A 1 285 ? 22.219 -20.828 -8.648 1 95.25 285 TYR A CA 1
ATOM 2363 C C . TYR A 1 285 ? 21.75 -22.281 -8.547 1 95.25 285 TYR A C 1
ATOM 2365 O O . TYR A 1 285 ? 21.094 -22.656 -7.574 1 95.25 285 TYR A O 1
ATOM 2373 N N . ILE A 1 286 ? 22.062 -23.031 -9.547 1 95.25 286 ILE A N 1
ATOM 2374 C CA . ILE A 1 286 ? 21.797 -24.469 -9.523 1 95.25 286 ILE A CA 1
ATOM 2375 C C . ILE A 1 286 ? 23.031 -25.234 -10.016 1 95.25 286 ILE A C 1
ATOM 2377 O O . ILE A 1 286 ? 23.562 -24.938 -11.094 1 95.25 286 ILE A O 1
ATOM 2381 N N . SER A 1 287 ? 23.531 -26.219 -9.289 1 94 287 SER A N 1
ATOM 2382 C CA . SER A 1 287 ? 24.766 -26.953 -9.586 1 94 287 SER A CA 1
ATOM 2383 C C . SER A 1 287 ? 24.531 -28 -10.672 1 94 287 SER A C 1
ATOM 2385 O O . SER A 1 287 ? 23.391 -28.344 -10.969 1 94 287 SER A O 1
ATOM 2387 N N . LEU A 1 288 ? 25.625 -28.516 -11.203 1 92.38 288 LEU A N 1
ATOM 2388 C CA . LEU A 1 288 ? 25.578 -29.578 -12.195 1 92.38 288 LEU A CA 1
ATOM 2389 C C . LEU A 1 288 ? 25.047 -30.875 -11.578 1 92.38 288 LEU A C 1
ATOM 2391 O O . LEU A 1 288 ? 24.438 -31.688 -12.266 1 92.38 288 LEU A O 1
ATOM 2395 N N . LYS A 1 289 ? 25.234 -31 -10.297 1 88.81 289 LYS A N 1
ATOM 2396 C CA . LYS A 1 289 ? 24.719 -32.156 -9.586 1 88.81 289 LYS A CA 1
ATOM 2397 C C . LYS A 1 289 ? 23.203 -32.125 -9.508 1 88.81 289 LYS A C 1
ATOM 2399 O O . LYS A 1 289 ? 22.531 -33.156 -9.672 1 88.81 289 LYS A O 1
ATOM 2404 N N . GLU A 1 290 ? 22.625 -30.969 -9.32 1 90.69 290 GLU A N 1
ATOM 2405 C CA . GLU A 1 290 ? 21.172 -30.797 -9.188 1 90.69 290 GLU A CA 1
ATOM 2406 C C . GLU A 1 290 ? 20.484 -30.875 -10.547 1 90.69 290 GLU A C 1
ATOM 2408 O O . GLU A 1 290 ? 19.391 -31.438 -10.664 1 90.69 290 GLU A O 1
ATOM 2413 N N . TYR A 1 291 ? 21.125 -30.312 -11.469 1 92.38 291 TYR A N 1
ATOM 2414 C CA . TYR A 1 291 ? 20.609 -30.297 -12.836 1 92.38 291 TYR A CA 1
ATOM 2415 C C . TYR A 1 291 ? 21.75 -30.266 -13.844 1 92.38 291 TYR A C 1
ATOM 2417 O O . TYR A 1 291 ? 22.234 -29.188 -14.203 1 92.38 291 TYR A O 1
ATOM 2425 N N . PRO A 1 292 ? 22.047 -31.359 -14.445 1 90.88 292 PRO A N 1
ATOM 2426 C CA . PRO A 1 292 ? 23.281 -31.5 -15.203 1 90.88 292 PRO A CA 1
ATOM 2427 C C . PRO A 1 292 ? 23.156 -31.016 -16.641 1 90.88 292 PRO A C 1
ATOM 2429 O O . PRO A 1 292 ? 24.141 -31.031 -17.391 1 90.88 292 PRO A O 1
ATOM 2432 N N . PHE A 1 293 ? 22.016 -30.484 -17.062 1 89.62 293 PHE A N 1
ATOM 2433 C CA . PHE A 1 293 ? 21.828 -30.141 -18.453 1 89.62 293 PHE A CA 1
ATOM 2434 C C . PHE A 1 293 ? 22.031 -28.641 -18.688 1 89.62 293 PHE A C 1
ATOM 2436 O O . PHE A 1 293 ? 22.031 -27.859 -17.734 1 89.62 293 PHE A O 1
ATOM 2443 N N . SER A 1 294 ? 22.188 -28.203 -19.953 1 90.75 294 SER A N 1
ATOM 2444 C CA . SER A 1 294 ? 22.578 -26.844 -20.281 1 90.75 294 SER A CA 1
ATOM 2445 C C . SER A 1 294 ? 21.359 -25.969 -20.547 1 90.75 294 SER A C 1
ATOM 2447 O O . SER A 1 294 ? 21.469 -24.734 -20.609 1 90.75 294 SER A O 1
ATOM 2449 N N . THR A 1 295 ? 20.266 -26.594 -20.75 1 89.44 295 THR A N 1
ATOM 2450 C CA . THR A 1 295 ? 19.047 -25.844 -21.031 1 89.44 295 THR A CA 1
ATOM 2451 C C . THR A 1 295 ? 17.859 -26.453 -20.312 1 89.44 295 THR A C 1
ATOM 2453 O O . THR A 1 295 ? 17.766 -27.688 -20.172 1 89.44 295 THR A O 1
ATOM 2456 N N . PHE A 1 296 ? 17.047 -25.594 -19.859 1 90.94 296 PHE A N 1
ATOM 2457 C CA . PHE A 1 296 ? 15.789 -26.078 -19.297 1 90.94 296 PHE A CA 1
ATOM 2458 C C . PHE A 1 296 ? 14.805 -26.422 -20.406 1 90.94 296 PHE A C 1
ATOM 2460 O O . PHE A 1 296 ? 14.93 -25.938 -21.531 1 90.94 296 PHE A O 1
ATOM 2467 N N . LEU A 1 297 ? 13.859 -27.266 -20.094 1 87.5 297 LEU A N 1
ATOM 2468 C CA . LEU A 1 297 ? 12.703 -27.453 -20.969 1 87.5 297 LEU A CA 1
ATOM 2469 C C . LEU A 1 297 ? 11.805 -26.219 -20.953 1 87.5 297 LEU A C 1
ATOM 2471 O O . LEU A 1 297 ? 11.898 -25.391 -20.047 1 87.5 297 LEU A O 1
ATOM 2475 N N . PRO A 1 298 ? 10.969 -26.078 -21.953 1 88.06 298 PRO A N 1
ATOM 2476 C CA . PRO A 1 298 ? 10.023 -24.953 -21.922 1 88.06 298 PRO A CA 1
ATOM 2477 C C . PRO A 1 298 ? 9.102 -24.984 -20.703 1 88.06 298 PRO A C 1
ATOM 2479 O O . PRO A 1 298 ? 8.656 -26.062 -20.297 1 88.06 298 PRO A O 1
ATOM 2482 N N . TYR A 1 299 ? 8.922 -23.891 -20.141 1 92.56 299 TYR A N 1
ATOM 2483 C CA . TYR A 1 299 ? 8.078 -23.781 -18.953 1 92.56 299 TYR A CA 1
ATOM 2484 C C . TYR A 1 299 ? 7.387 -22.422 -18.906 1 92.56 299 TYR A C 1
ATOM 2486 O O . TYR A 1 299 ? 7.715 -21.516 -19.672 1 92.56 299 TYR A O 1
ATOM 2494 N N . CYS A 1 300 ? 6.363 -22.297 -18.094 1 94.38 300 CYS A N 1
ATOM 2495 C CA . CYS A 1 300 ? 5.668 -21.031 -17.859 1 94.38 300 CYS A CA 1
ATOM 2496 C C . CYS A 1 300 ? 6.492 -20.109 -16.969 1 94.38 300 CYS A C 1
ATOM 2498 O O . CYS A 1 300 ? 7.047 -20.547 -15.961 1 94.38 300 CYS A O 1
ATOM 2500 N N . ALA A 1 301 ? 6.543 -18.844 -17.391 1 93.81 301 ALA A N 1
ATOM 2501 C CA . ALA A 1 301 ? 7.145 -17.875 -16.484 1 93.81 301 ALA A CA 1
ATOM 2502 C C . ALA A 1 301 ? 6.457 -17.891 -15.125 1 93.81 301 ALA A C 1
ATOM 2504 O O . ALA A 1 301 ? 5.234 -18.016 -15.047 1 93.81 301 ALA A O 1
ATOM 2505 N N . GLY A 1 302 ? 7.199 -17.688 -14.141 1 92.06 302 GLY A N 1
ATOM 2506 C CA . GLY A 1 302 ? 6.742 -17.922 -12.781 1 92.06 302 GLY A CA 1
ATOM 2507 C C . GLY A 1 302 ? 5.73 -16.906 -12.305 1 92.06 302 GLY A C 1
ATOM 2508 O O . GLY A 1 302 ? 5.023 -17.125 -11.32 1 92.06 302 GLY A O 1
ATOM 2509 N N . HIS A 1 303 ? 5.59 -15.828 -13.031 1 93.5 303 HIS A N 1
ATOM 2510 C CA . HIS A 1 303 ? 4.809 -14.719 -12.508 1 93.5 303 HIS A CA 1
ATOM 2511 C C . HIS A 1 303 ? 3.318 -15.047 -12.5 1 93.5 303 HIS A C 1
ATOM 2513 O O . HIS A 1 303 ? 2.58 -14.586 -11.625 1 93.5 303 HIS A O 1
ATOM 2519 N N . SER A 1 304 ? 2.842 -15.773 -13.523 1 96.56 304 SER A N 1
ATOM 2520 C CA . SER A 1 304 ? 1.421 -16.094 -13.492 1 96.56 304 SER A CA 1
ATOM 2521 C C . SER A 1 304 ? 1.098 -17.25 -14.445 1 96.56 304 SER A C 1
ATOM 2523 O O . SER A 1 304 ? 1.772 -17.422 -15.461 1 96.56 304 SER A O 1
ATOM 2525 N N . SER A 1 305 ? 0.05 -18.016 -14.117 1 97.56 305 SER A N 1
ATOM 2526 C CA . SER A 1 305 ? -0.504 -19.062 -14.969 1 97.56 305 SER A CA 1
ATOM 2527 C C . SER A 1 305 ? -1.991 -19.266 -14.695 1 97.56 305 SER A C 1
ATOM 2529 O O . SER A 1 305 ? -2.436 -19.188 -13.547 1 97.56 305 SER A O 1
ATOM 2531 N N . ILE A 1 306 ? -2.709 -19.453 -15.75 1 98.06 306 ILE A N 1
ATOM 2532 C CA . ILE A 1 306 ? -4.129 -19.781 -15.664 1 98.06 306 ILE A CA 1
ATOM 2533 C C . ILE A 1 306 ? -4.324 -21.281 -15.891 1 98.06 306 ILE A C 1
ATOM 2535 O O . ILE A 1 306 ? -3.836 -21.828 -16.875 1 98.06 306 ILE A O 1
ATOM 2539 N N . MET A 1 307 ? -5.059 -21.906 -15.008 1 97.56 307 MET A N 1
ATOM 2540 C CA . MET A 1 307 ? -5.285 -23.344 -15.109 1 97.56 307 MET A CA 1
ATOM 2541 C C . MET A 1 307 ? -6.758 -23.672 -14.898 1 97.56 307 MET A C 1
ATOM 2543 O O . MET A 1 307 ? -7.453 -23 -14.141 1 97.56 307 MET A O 1
ATOM 2547 N N . SER A 1 308 ? -7.199 -24.688 -15.633 1 97.06 308 SER A N 1
ATOM 2548 C CA . SER A 1 308 ? -8.445 -25.328 -15.227 1 97.06 308 SER A CA 1
ATOM 2549 C C . SER A 1 308 ? -8.219 -26.281 -14.055 1 97.06 308 SER A C 1
ATOM 2551 O O . SER A 1 308 ? -7.102 -26.766 -13.852 1 97.06 308 SER A O 1
ATOM 2553 N N . ILE A 1 309 ? -9.227 -26.594 -13.312 1 96.81 309 ILE A N 1
ATOM 2554 C CA . ILE A 1 309 ? -9.117 -27.344 -12.062 1 96.81 309 ILE A CA 1
ATOM 2555 C C . ILE A 1 309 ? -8.562 -28.734 -12.344 1 96.81 309 ILE A C 1
ATOM 2557 O O . ILE A 1 309 ? -7.852 -29.297 -11.516 1 96.81 309 ILE A O 1
ATOM 2561 N N . ASP A 1 310 ? -8.875 -29.328 -13.477 1 96.12 310 ASP A N 1
ATOM 2562 C CA . ASP A 1 310 ? -8.375 -30.656 -13.805 1 96.12 310 ASP A CA 1
ATOM 2563 C C . ASP A 1 310 ? -6.855 -30.641 -13.961 1 96.12 310 ASP A C 1
ATOM 2565 O O . ASP A 1 310 ? -6.188 -31.625 -13.641 1 96.12 310 ASP A O 1
ATOM 2569 N N . ILE A 1 311 ? -6.312 -29.531 -14.477 1 95.88 311 ILE A N 1
ATOM 2570 C CA . ILE A 1 311 ? -4.863 -29.406 -14.617 1 95.88 311 ILE A CA 1
ATOM 2571 C C . ILE A 1 311 ? -4.211 -29.406 -13.234 1 95.88 311 ILE A C 1
ATOM 2573 O O . ILE A 1 311 ? -3.154 -30.016 -13.039 1 95.88 311 ILE A O 1
ATOM 2577 N N . VAL A 1 312 ? -4.77 -28.734 -12.266 1 96.62 312 VAL A N 1
ATOM 2578 C CA . VAL A 1 312 ? -4.262 -28.719 -10.898 1 96.62 312 VAL A CA 1
ATOM 2579 C C . VAL A 1 312 ? -4.191 -30.141 -10.352 1 96.62 312 VAL A C 1
ATOM 2581 O O . VAL A 1 312 ? -3.189 -30.547 -9.758 1 96.62 312 VAL A O 1
ATOM 2584 N N . ARG A 1 313 ? -5.184 -30.906 -10.609 1 95.69 313 ARG A N 1
ATOM 2585 C CA . ARG A 1 313 ? -5.23 -32.312 -10.156 1 95.69 313 ARG A CA 1
ATOM 2586 C C . ARG A 1 313 ? -4.152 -33.125 -10.836 1 95.69 313 ARG A C 1
ATOM 2588 O O . ARG A 1 313 ? -3.471 -33.938 -10.18 1 95.69 313 ARG A O 1
ATOM 2595 N N . LYS A 1 314 ? -4.043 -32.938 -12.117 1 94.44 314 LYS A N 1
ATOM 2596 C CA . LYS A 1 314 ? -3.033 -33.656 -12.875 1 94.44 314 LYS A CA 1
ATOM 2597 C C . LYS A 1 314 ? -1.629 -33.344 -12.359 1 94.44 314 LYS A C 1
ATOM 2599 O O . LYS A 1 314 ? -0.816 -34.25 -12.172 1 94.44 314 LYS A O 1
ATOM 2604 N N . MET A 1 315 ? -1.394 -32.094 -12.133 1 95.56 315 MET A N 1
ATOM 2605 C CA . MET A 1 315 ? -0.082 -31.688 -11.641 1 95.56 315 MET A CA 1
ATOM 2606 C C . MET A 1 315 ? 0.166 -32.25 -10.234 1 95.56 315 MET A C 1
ATOM 2608 O O . MET A 1 315 ? 1.271 -32.688 -9.93 1 95.56 315 MET A O 1
ATOM 2612 N N . TYR A 1 316 ? -0.864 -32.125 -9.383 1 95.94 316 TYR A N 1
ATOM 2613 C CA . TYR A 1 316 ? -0.772 -32.688 -8.031 1 95.94 316 TYR A CA 1
ATOM 2614 C C . TYR A 1 316 ? -0.39 -34.156 -8.062 1 95.94 316 TYR A C 1
ATOM 2616 O O . TYR A 1 316 ? 0.55 -34.562 -7.379 1 95.94 316 TYR A O 1
ATOM 2624 N N . ASN A 1 317 ? -0.999 -34.875 -8.875 1 94 317 ASN A N 1
ATOM 2625 C CA . ASN A 1 317 ? -0.726 -36.312 -8.984 1 94 317 ASN A CA 1
ATOM 2626 C C . ASN A 1 317 ? 0.656 -36.562 -9.578 1 94 317 ASN A C 1
ATOM 2628 O O . ASN A 1 317 ? 1.374 -37.469 -9.125 1 94 317 ASN A O 1
ATOM 2632 N N . ALA A 1 318 ? 1.004 -35.812 -10.547 1 93.06 318 ALA A N 1
ATOM 2633 C CA . ALA A 1 318 ? 2.295 -35.969 -11.211 1 93.06 318 ALA A CA 1
ATOM 2634 C C . ALA A 1 318 ? 3.445 -35.719 -10.242 1 93.06 318 ALA A C 1
ATOM 2636 O O . ALA A 1 318 ? 4.52 -36.312 -10.375 1 93.06 318 ALA A O 1
ATOM 2637 N N . SER A 1 319 ? 3.229 -34.844 -9.25 1 94.88 319 SER A N 1
ATOM 2638 C CA . SER A 1 319 ? 4.285 -34.469 -8.32 1 94.88 319 SER A CA 1
ATOM 2639 C C . SER A 1 319 ? 4.742 -35.656 -7.5 1 94.88 319 SER A C 1
ATOM 2641 O O . SER A 1 319 ? 5.867 -35.688 -6.996 1 94.88 319 SER A O 1
ATOM 2643 N N . THR A 1 320 ? 3.969 -36.719 -7.395 1 92.88 320 THR A N 1
ATOM 2644 C CA . THR A 1 320 ? 4.32 -37.906 -6.629 1 92.88 320 THR A CA 1
ATOM 2645 C C . THR A 1 320 ? 5.32 -38.75 -7.395 1 92.88 320 THR A C 1
ATOM 2647 O O . THR A 1 320 ? 5.941 -39.656 -6.82 1 92.88 320 THR A O 1
ATOM 2650 N N . LYS A 1 321 ? 5.516 -38.406 -8.672 1 90.19 321 LYS A N 1
ATOM 2651 C CA . LYS A 1 321 ? 6.277 -39.312 -9.531 1 90.19 321 LYS A CA 1
ATOM 2652 C C . LYS A 1 321 ? 7.512 -38.625 -10.102 1 90.19 321 LYS A C 1
ATOM 2654 O O . LYS A 1 321 ? 8.445 -39.281 -10.562 1 90.19 321 LYS A O 1
ATOM 2659 N N . VAL A 1 322 ? 7.527 -37.344 -10.125 1 90.56 322 VAL A N 1
ATOM 2660 C CA . VAL A 1 322 ? 8.586 -36.594 -10.781 1 90.56 322 VAL A CA 1
ATOM 2661 C C . VAL A 1 322 ? 9.672 -36.219 -9.773 1 90.56 322 VAL A C 1
ATOM 2663 O O . VAL A 1 322 ? 9.375 -35.781 -8.664 1 90.56 322 VAL A O 1
ATOM 2666 N N . PRO A 1 323 ? 10.906 -36.469 -10.164 1 91.31 323 PRO A N 1
ATOM 2667 C CA . PRO A 1 323 ? 11.984 -36.125 -9.242 1 91.31 323 PRO A CA 1
ATOM 2668 C C . PRO A 1 323 ? 11.961 -34.656 -8.844 1 91.31 323 PRO A C 1
ATOM 2670 O O . PRO A 1 323 ? 11.664 -33.781 -9.672 1 91.31 323 PRO A O 1
ATOM 2673 N N . PHE A 1 324 ? 12.398 -34.469 -7.648 1 93.69 324 PHE A N 1
ATOM 2674 C CA . PHE A 1 324 ? 12.328 -33.125 -7.043 1 93.69 324 PHE A CA 1
ATOM 2675 C C . PHE A 1 324 ? 13.359 -32.188 -7.676 1 93.69 324 PHE A C 1
ATOM 2677 O O . PHE A 1 324 ? 14.508 -32.594 -7.898 1 93.69 324 PHE A O 1
ATOM 2684 N N . LEU A 1 325 ? 12.945 -31.031 -8.023 1 94.31 325 LEU A N 1
ATOM 2685 C CA . LEU A 1 325 ? 13.758 -29.875 -8.383 1 94.31 325 LEU A CA 1
ATOM 2686 C C . LEU A 1 325 ? 13.234 -28.609 -7.719 1 94.31 325 LEU A C 1
ATOM 2688 O O . LEU A 1 325 ? 12.031 -28.328 -7.758 1 94.31 325 LEU A O 1
ATOM 2692 N N . TRP A 1 326 ? 14.078 -27.75 -7.148 1 94.5 326 TRP A N 1
ATOM 2693 C CA . TRP A 1 326 ? 13.617 -26.672 -6.285 1 94.5 326 TRP A CA 1
ATOM 2694 C C . TRP A 1 326 ? 13.211 -25.453 -7.105 1 94.5 326 TRP A C 1
ATOM 2696 O O . TRP A 1 326 ? 12.594 -24.516 -6.586 1 94.5 326 TRP A O 1
ATOM 2706 N N . LEU A 1 327 ? 13.539 -25.422 -8.406 1 95.38 327 LEU A N 1
ATOM 2707 C CA . LEU A 1 327 ? 13.07 -24.375 -9.297 1 95.38 327 LEU A CA 1
ATOM 2708 C C . LEU A 1 327 ? 11.609 -24.594 -9.672 1 95.38 327 LEU A C 1
ATOM 2710 O O . LEU A 1 327 ? 11.305 -25.391 -10.57 1 95.38 327 LEU A O 1
ATOM 2714 N N . GLU A 1 328 ? 10.766 -23.844 -9.047 1 95.69 328 GLU A N 1
ATOM 2715 C CA . GLU A 1 328 ? 9.344 -24.172 -9.031 1 95.69 328 GLU A CA 1
ATOM 2716 C C . GLU A 1 328 ? 8.734 -24.047 -10.43 1 95.69 328 GLU A C 1
ATOM 2718 O O . GLU A 1 328 ? 7.84 -24.812 -10.789 1 95.69 328 GLU A O 1
ATOM 2723 N N . ASP A 1 329 ? 9.188 -23.047 -11.211 1 94.81 329 ASP A N 1
ATOM 2724 C CA . ASP A 1 329 ? 8.609 -22.859 -12.539 1 94.81 329 ASP A CA 1
ATOM 2725 C C . ASP A 1 329 ? 8.977 -24.016 -13.469 1 94.81 329 ASP A C 1
ATOM 2727 O O . ASP A 1 329 ? 8.125 -24.531 -14.188 1 94.81 329 ASP A O 1
ATOM 2731 N N . VAL A 1 330 ? 10.242 -24.391 -13.406 1 93.94 330 VAL A N 1
ATOM 2732 C CA . VAL A 1 330 ? 10.734 -25.484 -14.227 1 93.94 330 VAL A CA 1
ATOM 2733 C C . VAL A 1 330 ? 10.094 -26.797 -13.773 1 93.94 330 VAL A C 1
ATOM 2735 O O . VAL A 1 330 ? 9.688 -27.609 -14.602 1 93.94 330 VAL A O 1
ATOM 2738 N N . TYR A 1 331 ? 9.984 -26.984 -12.484 1 94.88 331 TYR A N 1
ATOM 2739 C CA . TYR A 1 331 ? 9.391 -28.203 -11.945 1 94.88 331 TYR A CA 1
ATOM 2740 C C . TYR A 1 331 ? 7.906 -28.281 -12.281 1 94.88 331 TYR A C 1
ATOM 2742 O O . TYR A 1 331 ? 7.434 -29.297 -12.805 1 94.88 331 TYR A O 1
ATOM 2750 N N . GLY A 1 332 ? 7.172 -27.234 -12 1 94 332 GLY A N 1
ATOM 2751 C CA . GLY A 1 332 ? 5.727 -27.203 -12.141 1 94 332 GLY A CA 1
ATOM 2752 C C . GLY A 1 332 ? 5.27 -27.25 -13.594 1 94 332 GLY A C 1
ATOM 2753 O O . GLY A 1 332 ? 4.82 -28.297 -14.07 1 94 332 GLY A O 1
ATOM 2754 N N . SER A 1 333 ? 5.504 -26.188 -14.305 1 91.62 333 SER A N 1
ATOM 2755 C CA . SER A 1 333 ? 4.973 -26.078 -15.656 1 91.62 333 SER A CA 1
ATOM 2756 C C . SER A 1 333 ? 5.902 -26.75 -16.672 1 91.62 333 SER A C 1
ATOM 2758 O O . SER A 1 333 ? 5.523 -26.953 -17.828 1 91.62 333 SER A O 1
ATOM 2760 N N . GLY A 1 334 ? 7.035 -27.141 -16.25 1 90.62 334 GLY A N 1
ATOM 2761 C CA . GLY A 1 334 ? 7.934 -27.891 -17.125 1 90.62 334 GLY A CA 1
ATOM 2762 C C . GLY A 1 334 ? 7.82 -29.391 -16.922 1 90.62 334 GLY A C 1
ATOM 2763 O O . GLY A 1 334 ? 7.105 -30.078 -17.672 1 90.62 334 GLY A O 1
ATOM 2764 N N . PHE A 1 335 ? 8.336 -29.906 -15.812 1 88.06 335 PHE A N 1
ATOM 2765 C CA . PHE A 1 335 ? 8.438 -31.344 -15.555 1 88.06 335 PHE A CA 1
ATOM 2766 C C . PHE A 1 335 ? 7.055 -31.953 -15.383 1 88.06 335 PHE A C 1
ATOM 2768 O O . PHE A 1 335 ? 6.727 -32.969 -16.031 1 88.06 335 PHE A O 1
ATOM 2775 N N . LEU A 1 336 ? 6.25 -31.344 -14.555 1 90.56 336 LEU A N 1
ATOM 2776 C CA . LEU A 1 336 ? 4.941 -31.922 -14.297 1 90.56 336 LEU A CA 1
ATOM 2777 C C . LEU A 1 336 ? 4.066 -31.875 -15.539 1 90.56 336 LEU A C 1
ATOM 2779 O O . LEU A 1 336 ? 3.297 -32.812 -15.797 1 90.56 336 LEU A O 1
ATOM 2783 N N . SER A 1 337 ? 4.223 -30.781 -16.266 1 85.75 337 SER A N 1
ATOM 2784 C CA . SER A 1 337 ? 3.43 -30.656 -17.484 1 85.75 337 SER A CA 1
ATOM 2785 C C . SER A 1 337 ? 3.834 -31.703 -18.531 1 85.75 337 SER A C 1
ATOM 2787 O O . SER A 1 337 ? 2.99 -32.188 -19.281 1 85.75 337 SER A O 1
ATOM 2789 N N . LEU A 1 338 ? 5.09 -31.969 -18.609 1 80.5 338 LEU A N 1
ATOM 2790 C CA . LEU A 1 338 ? 5.586 -32.969 -19.547 1 80.5 338 LEU A CA 1
ATOM 2791 C C . LEU A 1 338 ? 5.031 -34.344 -19.219 1 80.5 338 LEU A C 1
ATOM 2793 O O . LEU A 1 338 ? 4.547 -35.062 -20.094 1 80.5 338 LEU A O 1
ATOM 2797 N N . LEU A 1 339 ? 5.078 -34.656 -17.984 1 78.81 339 LEU A N 1
ATOM 2798 C CA . LEU A 1 339 ? 4.582 -35.969 -17.562 1 78.81 339 LEU A CA 1
ATOM 2799 C C . LEU A 1 339 ? 3.078 -36.094 -17.781 1 78.81 339 LEU A C 1
ATOM 2801 O O . LEU A 1 339 ? 2.576 -37.156 -18.141 1 78.81 339 LEU A O 1
ATOM 2805 N N . SER A 1 340 ? 2.404 -34.969 -17.578 1 79.62 340 SER A N 1
ATOM 2806 C CA . SER A 1 340 ? 0.948 -34.969 -17.672 1 79.62 340 SER A CA 1
ATOM 2807 C C . SER A 1 340 ? 0.486 -34.656 -19.094 1 79.62 340 SER A C 1
ATOM 2809 O O . SER A 1 340 ? -0.716 -34.625 -19.359 1 79.62 340 SER A O 1
ATOM 2811 N N . GLN A 1 341 ? 1.382 -34.375 -20 1 80.38 341 GLN A N 1
ATOM 2812 C CA . GLN A 1 341 ? 1.098 -34.062 -21.391 1 80.38 341 GLN A CA 1
ATOM 2813 C C . GLN A 1 341 ? 0.142 -32.875 -21.516 1 80.38 341 GLN A C 1
ATOM 2815 O O . GLN A 1 341 ? -0.854 -32.969 -22.234 1 80.38 341 GLN A O 1
ATOM 2820 N N . LEU A 1 342 ? 0.52 -31.953 -20.766 1 83.5 342 LEU A N 1
ATOM 2821 C CA . LEU A 1 342 ? -0.316 -30.75 -20.781 1 83.5 342 LEU A CA 1
ATOM 2822 C C . LEU A 1 342 ? 0.072 -29.828 -21.922 1 83.5 342 LEU A C 1
ATOM 2824 O O . LEU A 1 342 ? 1.254 -29.703 -22.25 1 83.5 342 LEU A O 1
ATOM 2828 N N . ARG A 1 343 ? -0.967 -29.234 -22.516 1 82.31 343 ARG A N 1
ATOM 2829 C CA . ARG A 1 343 ? -0.743 -28.219 -23.547 1 82.31 343 ARG A CA 1
ATOM 2830 C C . ARG A 1 343 ? -0.718 -26.828 -22.938 1 82.31 343 ARG A C 1
ATOM 2832 O O . ARG A 1 343 ? -1.628 -26.453 -22.188 1 82.31 343 ARG A O 1
ATOM 2839 N N . ILE A 1 344 ? 0.378 -26.125 -23.281 1 88.56 344 ILE A N 1
ATOM 2840 C CA . ILE A 1 344 ? 0.536 -24.75 -22.781 1 88.56 344 ILE A CA 1
ATOM 2841 C C . ILE A 1 344 ? 0.245 -23.766 -23.906 1 88.56 344 ILE A C 1
ATOM 2843 O O . ILE A 1 344 ? 0.67 -23.953 -25.047 1 88.56 344 ILE A O 1
ATOM 2847 N N . SER A 1 345 ? -0.542 -22.781 -23.594 1 89.75 345 SER A N 1
ATOM 2848 C CA . SER A 1 345 ? -0.829 -21.719 -24.562 1 89.75 345 SER A CA 1
ATOM 2849 C C . SER A 1 345 ? -0.708 -20.344 -23.922 1 89.75 345 SER A C 1
ATOM 2851 O O . SER A 1 345 ? -0.756 -20.203 -22.703 1 89.75 345 SER A O 1
ATOM 2853 N N . MET A 1 346 ? -0.444 -19.359 -24.781 1 90.31 346 MET A N 1
ATOM 2854 C CA . MET A 1 346 ? -0.425 -17.969 -24.328 1 90.31 346 MET A CA 1
ATOM 2855 C C . MET A 1 346 ? -1.47 -17.141 -25.078 1 90.31 346 MET A C 1
ATOM 2857 O O . MET A 1 346 ? -1.326 -16.891 -26.266 1 90.31 346 MET A O 1
ATOM 2861 N N . PRO A 1 347 ? -2.402 -16.734 -24.375 1 89.88 347 PRO A N 1
ATOM 2862 C CA . PRO A 1 347 ? -3.387 -15.891 -25.062 1 89.88 347 PRO A CA 1
ATOM 2863 C C . PRO A 1 347 ? -2.822 -14.523 -25.453 1 89.88 347 PRO A C 1
ATOM 2865 O O . PRO A 1 347 ? -1.786 -14.109 -24.922 1 89.88 347 PRO A O 1
ATOM 2868 N N . ASN A 1 348 ? -3.59 -13.938 -26.438 1 87.31 348 ASN A N 1
ATOM 2869 C CA . ASN A 1 348 ? -3.252 -12.562 -26.781 1 87.31 348 ASN A CA 1
ATOM 2870 C C . ASN A 1 348 ? -3.463 -11.609 -25.609 1 87.31 348 ASN A C 1
ATOM 2872 O O . ASN A 1 348 ? -4.348 -11.828 -24.781 1 87.31 348 ASN A O 1
ATOM 2876 N N . CYS A 1 349 ? -2.623 -10.625 -25.438 1 90.44 349 CYS A N 1
ATOM 2877 C CA . CYS A 1 349 ? -2.729 -9.625 -24.391 1 90.44 349 CYS A CA 1
ATOM 2878 C C . CYS A 1 349 ? -2.689 -10.273 -23.016 1 90.44 349 CYS A C 1
ATOM 2880 O O . CYS A 1 349 ? -3.486 -9.93 -22.141 1 90.44 349 CYS A O 1
ATOM 2882 N N . TYR A 1 350 ? -1.806 -11.211 -22.969 1 93.81 350 TYR A N 1
ATOM 2883 C CA . TYR A 1 350 ? -1.723 -11.953 -21.719 1 93.81 350 TYR A CA 1
ATOM 2884 C C . TYR A 1 350 ? -1.155 -11.086 -20.594 1 93.81 350 TYR A C 1
ATOM 2886 O O . TYR A 1 350 ? -1.851 -10.781 -19.625 1 93.81 350 TYR A O 1
ATOM 2894 N N . ILE A 1 351 ? 0.086 -10.586 -20.812 1 92.25 351 ILE A N 1
ATOM 2895 C CA . ILE A 1 351 ? 0.721 -9.828 -19.734 1 92.25 351 ILE A CA 1
ATOM 2896 C C . ILE A 1 351 ? 1.565 -8.703 -20.328 1 92.25 351 ILE A C 1
ATOM 2898 O O . ILE A 1 351 ? 2.15 -8.852 -21.406 1 92.25 351 ILE A O 1
ATOM 2902 N N . SER A 1 352 ? 1.591 -7.551 -19.625 1 88.06 352 SER A N 1
ATOM 2903 C CA . SER A 1 352 ? 2.432 -6.414 -19.984 1 88.06 352 SER A CA 1
ATOM 2904 C C . SER A 1 352 ? 3.074 -5.789 -18.766 1 88.06 352 SER A C 1
ATOM 2906 O O . SER A 1 352 ? 2.465 -5.746 -17.688 1 88.06 352 SER A O 1
ATOM 2908 N N . PRO A 1 353 ? 4.32 -5.332 -18.891 1 86.12 353 PRO A N 1
ATOM 2909 C CA . PRO A 1 353 ? 4.883 -4.559 -17.781 1 86.12 353 PRO A CA 1
ATOM 2910 C C . PRO A 1 353 ? 4.188 -3.213 -17.578 1 86.12 353 PRO A C 1
ATOM 2912 O O . PRO A 1 353 ? 3.66 -2.643 -18.547 1 86.12 353 PRO A O 1
ATOM 2915 N N . VAL A 1 354 ? 4.156 -2.863 -16.297 1 77.25 354 VAL A N 1
ATOM 2916 C CA . VAL A 1 354 ? 3.592 -1.545 -16.031 1 77.25 354 VAL A CA 1
ATOM 2917 C C . VAL A 1 354 ? 4.562 -0.46 -16.484 1 77.25 354 VAL A C 1
ATOM 2919 O O . VAL A 1 354 ? 5.723 -0.439 -16.062 1 77.25 354 VAL A O 1
ATOM 2922 N N . LYS A 1 355 ? 4.172 0.141 -17.562 1 66.5 355 LYS A N 1
ATOM 2923 C CA . LYS A 1 355 ? 4.988 1.267 -18.016 1 66.5 355 LYS A CA 1
ATOM 2924 C C . LYS A 1 355 ? 4.414 2.592 -17.516 1 66.5 355 LYS A C 1
ATOM 2926 O O . LYS A 1 355 ? 3.217 2.695 -17.25 1 66.5 355 LYS A O 1
ATOM 2931 N N . ARG A 1 356 ? 5.164 3.492 -17.125 1 58.16 356 ARG A N 1
ATOM 2932 C CA . ARG A 1 356 ? 4.785 4.805 -16.609 1 58.16 356 ARG A CA 1
ATOM 2933 C C . ARG A 1 356 ? 3.783 5.484 -17.531 1 58.16 356 ARG A C 1
ATOM 2935 O O . ARG A 1 356 ? 2.895 6.203 -17.078 1 58.16 356 ARG A O 1
ATOM 2942 N N . ASN A 1 357 ? 4.039 5.348 -18.828 1 56.19 357 ASN A N 1
ATOM 2943 C CA . ASN A 1 357 ? 3.229 6.152 -19.734 1 56.19 357 ASN A CA 1
ATOM 2944 C C . ASN A 1 357 ? 2.072 5.348 -20.312 1 56.19 357 ASN A C 1
ATOM 2946 O O . ASN A 1 357 ? 1.999 5.145 -21.531 1 56.19 357 ASN A O 1
ATOM 2950 N N . LEU A 1 358 ? 1.449 4.664 -19.422 1 56.94 358 LEU A N 1
ATOM 2951 C CA . LEU A 1 358 ? 0.346 3.914 -20.016 1 56.94 358 LEU A CA 1
ATOM 2952 C C . LEU A 1 358 ? -0.737 4.855 -20.531 1 56.94 358 LEU A C 1
ATOM 2954 O O . LEU A 1 358 ? -1.596 5.301 -19.766 1 56.94 358 LEU A O 1
ATOM 2958 N N . LYS A 1 359 ? -0.375 5.695 -21.547 1 54.97 359 LYS A N 1
ATOM 2959 C CA . LYS A 1 359 ? -1.363 6.566 -22.188 1 54.97 359 LYS A CA 1
ATOM 2960 C C . LYS A 1 359 ? -2.613 5.781 -22.578 1 54.97 359 LYS A C 1
ATOM 2962 O O . LYS A 1 359 ? -3.707 6.348 -22.656 1 54.97 359 LYS A O 1
ATOM 2967 N N . ALA A 1 360 ? -2.391 4.496 -22.781 1 61.53 360 ALA A N 1
ATOM 2968 C CA . ALA A 1 360 ? -3.49 3.756 -23.391 1 61.53 360 ALA A CA 1
ATOM 2969 C C . ALA A 1 360 ? -4.199 2.877 -22.375 1 61.53 360 ALA A C 1
ATOM 2971 O O . ALA A 1 360 ? -3.688 2.654 -21.266 1 61.53 360 ALA A O 1
ATOM 2972 N N . GLN A 1 361 ? -5.434 2.578 -22.594 1 69.5 361 GLN A N 1
ATOM 2973 C CA . GLN A 1 361 ? -6.297 1.699 -21.812 1 69.5 361 GLN A CA 1
ATOM 2974 C C . GLN A 1 361 ? -5.613 0.369 -21.516 1 69.5 361 GLN A C 1
ATOM 2976 O O . GLN A 1 361 ? -4.953 -0.202 -22.391 1 69.5 361 GLN A O 1
ATOM 2981 N N . PRO A 1 362 ? -5.734 0.025 -20.219 1 83.06 362 PRO A N 1
ATOM 2982 C CA . PRO A 1 362 ? -5.168 -1.289 -19.906 1 83.06 362 PRO A CA 1
ATOM 2983 C C . PRO A 1 362 ? -5.914 -2.432 -20.594 1 83.06 362 PRO A C 1
ATOM 2985 O O . PRO A 1 362 ? -7.102 -2.639 -20.344 1 83.06 362 PRO A O 1
ATOM 2988 N N . CYS A 1 363 ? -5.223 -3.17 -21.469 1 86.81 363 CYS A N 1
ATOM 2989 C CA . CYS A 1 363 ? -5.879 -4.191 -22.266 1 86.81 363 CYS A CA 1
ATOM 2990 C C . CYS A 1 363 ? -5.379 -5.586 -21.891 1 86.81 363 CYS A C 1
ATOM 2992 O O . CYS A 1 363 ? -5.988 -6.586 -22.281 1 86.81 363 CYS A O 1
ATOM 2994 N N . ASN A 1 364 ? -4.387 -5.719 -21.203 1 91.12 364 ASN A N 1
ATOM 2995 C CA . ASN A 1 364 ? -3.826 -7.027 -20.875 1 91.12 364 ASN A CA 1
ATOM 2996 C C . ASN A 1 364 ? -4.543 -7.668 -19.688 1 91.12 364 ASN A C 1
ATOM 2998 O O . ASN A 1 364 ? -5.137 -6.969 -18.859 1 91.12 364 ASN A O 1
ATOM 3002 N N . LEU A 1 365 ? -4.5 -9 -19.641 1 95.12 365 LEU A N 1
ATOM 3003 C CA . LEU A 1 365 ? -5.113 -9.727 -18.531 1 95.12 365 LEU A CA 1
ATOM 3004 C C . LEU A 1 365 ? -4.359 -9.477 -17.234 1 95.12 365 LEU A C 1
ATOM 3006 O O . LEU A 1 365 ? -4.969 -9.375 -16.172 1 95.12 365 LEU A O 1
ATOM 3010 N N . PHE A 1 366 ? -3.01 -9.383 -17.406 1 95.25 366 PHE A N 1
ATOM 3011 C CA . PHE A 1 366 ? -2.135 -9.195 -16.25 1 95.25 366 PHE A CA 1
ATOM 3012 C C . PHE A 1 366 ? -1.163 -8.047 -16.484 1 95.25 366 PHE A C 1
ATOM 3014 O O . PHE A 1 366 ? -0.827 -7.738 -17.625 1 95.25 366 PHE A O 1
ATOM 3021 N N . TYR A 1 367 ? -0.743 -7.449 -15.406 1 92.31 367 TYR A N 1
ATOM 3022 C CA . TYR A 1 367 ? 0.308 -6.441 -15.453 1 92.31 367 TYR A CA 1
ATOM 3023 C C . TYR A 1 367 ? 1.404 -6.754 -14.438 1 92.31 367 TYR A C 1
ATOM 3025 O O . TYR A 1 367 ? 1.121 -7.02 -13.266 1 92.31 367 TYR A O 1
ATOM 3033 N N . LEU A 1 368 ? 2.588 -6.734 -14.953 1 91.88 368 LEU A N 1
ATOM 3034 C CA . LEU A 1 368 ? 3.752 -6.973 -14.109 1 91.88 368 LEU A CA 1
ATOM 3035 C C . LEU A 1 368 ? 4.234 -5.672 -13.477 1 91.88 368 LEU A C 1
ATOM 3037 O O . LEU A 1 368 ? 4.598 -4.73 -14.18 1 91.88 368 LEU A O 1
ATOM 3041 N N . ASN A 1 369 ? 4.184 -5.711 -12.148 1 84.19 369 ASN A N 1
ATOM 3042 C CA . ASN A 1 369 ? 4.586 -4.516 -11.422 1 84.19 369 ASN A CA 1
ATOM 3043 C C . ASN A 1 369 ? 6.086 -4.512 -11.133 1 84.19 369 ASN A C 1
ATOM 3045 O O . ASN A 1 369 ? 6.684 -5.566 -10.922 1 84.19 369 ASN A O 1
ATOM 3049 N N . ASN A 1 370 ? 6.602 -3.395 -11.398 1 65.62 370 ASN A N 1
ATOM 3050 C CA . ASN A 1 370 ? 7.957 -3.26 -10.875 1 65.62 370 ASN A CA 1
ATOM 3051 C C . ASN A 1 370 ? 7.957 -3.1 -9.359 1 65.62 370 ASN A C 1
ATOM 3053 O O . ASN A 1 370 ? 7.391 -2.143 -8.828 1 65.62 370 ASN A O 1
ATOM 3057 N N . LEU A 1 371 ? 8.383 -4.113 -8.625 1 56.31 371 LEU A N 1
ATOM 3058 C CA . LEU A 1 371 ? 8.336 -4.168 -7.172 1 56.31 371 LEU A CA 1
ATOM 3059 C C . LEU A 1 371 ? 8.922 -2.896 -6.559 1 56.31 371 LEU A C 1
ATOM 3061 O O . LEU A 1 371 ? 8.562 -2.52 -5.441 1 56.31 371 LEU A O 1
ATOM 3065 N N . LYS A 1 372 ? 9.711 -2.225 -7.344 1 59.88 372 LYS A N 1
ATOM 3066 C CA . LYS A 1 372 ? 10.359 -1.034 -6.797 1 59.88 372 LYS A CA 1
ATOM 3067 C C . LYS A 1 372 ? 9.414 0.161 -6.812 1 59.88 372 LYS A C 1
ATOM 3069 O O . LYS A 1 372 ? 9.648 1.156 -6.125 1 59.88 372 LYS A O 1
ATOM 3074 N N . SER A 1 373 ? 8.32 -0.053 -7.48 1 73.94 373 SER A N 1
ATOM 3075 C CA . SER A 1 373 ? 7.48 1.141 -7.488 1 73.94 373 SER A CA 1
ATOM 3076 C C . SER A 1 373 ? 6.012 0.785 -7.277 1 73.94 373 SER A C 1
ATOM 3078 O O . SER A 1 373 ? 5.273 0.579 -8.242 1 73.94 373 SER A O 1
ATOM 3080 N N . VAL A 1 374 ? 5.527 0.757 -6.164 1 85.44 374 VAL A N 1
ATOM 3081 C CA . VAL A 1 374 ? 4.145 0.484 -5.777 1 85.44 374 VAL A CA 1
ATOM 3082 C C . VAL A 1 374 ? 3.223 1.549 -6.363 1 85.44 374 VAL A C 1
ATOM 3084 O O . VAL A 1 374 ? 2.055 1.275 -6.652 1 85.44 374 VAL A O 1
ATOM 3087 N N . ASN A 1 375 ? 3.723 2.695 -6.676 1 87.62 375 ASN A N 1
ATOM 3088 C CA . ASN A 1 375 ? 2.936 3.762 -7.285 1 87.62 375 ASN A CA 1
ATOM 3089 C C . ASN A 1 375 ? 2.355 3.334 -8.633 1 87.62 375 ASN A C 1
ATOM 3091 O O . ASN A 1 375 ? 1.182 3.58 -8.914 1 87.62 375 ASN A O 1
ATOM 3095 N N . ASN A 1 376 ? 3.188 2.693 -9.336 1 84.94 376 ASN A N 1
ATOM 3096 C CA . ASN A 1 376 ? 2.74 2.268 -10.656 1 84.94 376 ASN A CA 1
ATOM 3097 C C . ASN A 1 376 ? 1.6 1.259 -10.57 1 84.94 376 ASN A C 1
ATOM 3099 O O . ASN A 1 376 ? 0.672 1.287 -11.383 1 84.94 376 ASN A O 1
ATOM 3103 N N . SER A 1 377 ? 1.702 0.404 -9.594 1 87.5 377 SER A N 1
ATOM 3104 C CA . SER A 1 377 ? 0.633 -0.568 -9.391 1 87.5 377 SER A CA 1
ATOM 3105 C C . SER A 1 377 ? -0.683 0.122 -9.047 1 87.5 377 SER A C 1
ATOM 3107 O O . SER A 1 377 ? -1.742 -0.271 -9.539 1 87.5 377 SER A O 1
ATOM 3109 N N . ILE A 1 378 ? -0.579 1.152 -8.273 1 91.12 378 ILE A N 1
ATOM 3110 C CA . ILE A 1 378 ? -1.767 1.897 -7.875 1 91.12 378 ILE A CA 1
ATOM 3111 C C . ILE A 1 378 ? -2.348 2.633 -9.078 1 91.12 378 ILE A C 1
ATOM 3113 O O . ILE A 1 378 ? -3.562 2.615 -9.297 1 91.12 378 ILE A O 1
ATOM 3117 N N . ILE A 1 379 ? -1.496 3.225 -9.859 1 89.12 379 ILE A N 1
ATOM 3118 C CA . ILE A 1 379 ? -1.935 3.992 -11.016 1 89.12 379 ILE A CA 1
ATOM 3119 C C . ILE A 1 379 ? -2.633 3.07 -12.016 1 89.12 379 ILE A C 1
ATOM 3121 O O . ILE A 1 379 ? -3.691 3.412 -12.547 1 89.12 379 ILE A O 1
ATOM 3125 N N . ILE A 1 380 ? -2.043 1.901 -12.25 1 88.94 380 ILE A N 1
ATOM 3126 C CA . ILE A 1 380 ? -2.652 0.957 -13.18 1 88.94 380 ILE A CA 1
ATOM 3127 C C . ILE A 1 380 ? -4.008 0.502 -12.641 1 88.94 380 ILE A C 1
ATOM 3129 O O . ILE A 1 380 ? -4.973 0.373 -13.398 1 88.94 380 ILE A O 1
ATOM 3133 N N . TRP A 1 381 ? -4.059 0.245 -11.383 1 91.81 381 TRP A N 1
ATOM 3134 C CA . TRP A 1 381 ? -5.316 -0.154 -10.766 1 91.81 381 TRP A CA 1
ATOM 3135 C C . TRP A 1 381 ? -6.383 0.919 -10.953 1 91.81 381 TRP A C 1
ATOM 3137 O O . TRP A 1 381 ? -7.527 0.613 -11.289 1 91.81 381 TRP A O 1
ATOM 3147 N N . GLU A 1 382 ? -6.023 2.143 -10.797 1 90.31 382 GLU A N 1
ATOM 3148 C CA . GLU A 1 382 ? -6.961 3.25 -10.969 1 90.31 382 GLU A CA 1
ATOM 3149 C C . GLU A 1 382 ? -7.43 3.355 -12.414 1 90.31 382 GLU A C 1
ATOM 3151 O O . GLU A 1 382 ? -8.594 3.674 -12.68 1 90.31 382 GLU A O 1
ATOM 3156 N N . LYS A 1 383 ? -6.527 3.113 -13.297 1 88.12 383 LYS A N 1
ATOM 3157 C CA . LYS A 1 383 ? -6.906 3.123 -14.711 1 88.12 383 LYS A CA 1
ATOM 3158 C C . LYS A 1 383 ? -7.875 1.987 -15.031 1 88.12 383 LYS A C 1
ATOM 3160 O O . LYS A 1 383 ? -8.82 2.17 -15.797 1 88.12 383 LYS A O 1
ATOM 3165 N N . ILE A 1 384 ? -7.637 0.816 -14.461 1 89.31 384 ILE A N 1
ATOM 3166 C CA . ILE A 1 384 ? -8.516 -0.332 -14.656 1 89.31 384 ILE A CA 1
ATOM 3167 C C . ILE A 1 384 ? -9.898 -0.025 -14.086 1 89.31 384 ILE A C 1
ATOM 3169 O O . ILE A 1 384 ? -10.914 -0.35 -14.703 1 89.31 384 ILE A O 1
ATOM 3173 N N . LYS A 1 385 ? -9.914 0.624 -12.938 1 87.69 385 LYS A N 1
ATOM 3174 C CA . LYS A 1 385 ? -11.156 0.944 -12.242 1 87.69 385 LYS A CA 1
ATOM 3175 C C . LYS A 1 385 ? -11.969 1.974 -13.023 1 87.69 385 LYS A C 1
ATOM 3177 O O . LYS A 1 385 ? -13.203 1.939 -13.008 1 87.69 385 LYS A O 1
ATOM 3182 N N . SER A 1 386 ? -11.305 2.973 -13.555 1 81.5 386 SER A N 1
ATOM 3183 C CA . SER A 1 386 ? -11.977 4.066 -14.25 1 81.5 386 SER A CA 1
ATOM 3184 C C . SER A 1 386 ? -12.523 3.611 -15.602 1 81.5 386 SER A C 1
ATOM 3186 O O . SER A 1 386 ? -13.469 4.199 -16.125 1 81.5 386 SER A O 1
ATOM 3188 N N . HIS A 1 387 ? -11.742 2.877 -16.312 1 66.06 387 HIS A N 1
ATOM 3189 C CA . HIS A 1 387 ? -12.07 2.611 -17.703 1 66.06 387 HIS A CA 1
ATOM 3190 C C . HIS A 1 387 ? -13.281 1.692 -17.828 1 66.06 387 HIS A C 1
ATOM 3192 O O . HIS A 1 387 ? -13.414 0.729 -17.062 1 66.06 387 HIS A O 1
ATOM 3198 N N . ASN A 1 388 ? -14.297 2.359 -18.406 1 54.97 388 ASN A N 1
ATOM 3199 C CA . ASN A 1 388 ? -15.445 1.63 -18.922 1 54.97 388 ASN A CA 1
ATOM 3200 C C . ASN A 1 388 ? -15.023 0.561 -19.938 1 54.97 388 ASN A C 1
ATOM 3202 O O . ASN A 1 388 ? -14.234 0.83 -20.828 1 54.97 388 ASN A O 1
ATOM 3206 N N . ILE A 1 389 ? -14.875 -0.663 -19.516 1 54.47 389 ILE A N 1
ATOM 3207 C CA . ILE A 1 389 ? -14.562 -1.901 -20.219 1 54.47 389 ILE A CA 1
ATOM 3208 C C . ILE A 1 389 ? -14.938 -1.768 -21.703 1 54.47 389 ILE A C 1
ATOM 3210 O O . ILE A 1 389 ? -14.492 -2.555 -22.531 1 54.47 389 ILE A O 1
ATOM 3214 N N . SER A 1 390 ? -15.734 -0.767 -21.984 1 49.47 390 SER A N 1
ATOM 3215 C CA . SER A 1 390 ? -16.328 -0.864 -23.312 1 49.47 390 SER A CA 1
ATOM 3216 C C . SER A 1 390 ? -15.297 -0.547 -24.406 1 49.47 390 SER A C 1
ATOM 3218 O O . SER A 1 390 ? -15.586 -0.678 -25.594 1 49.47 390 SER A O 1
ATOM 3220 N N . MET A 1 391 ? -14.117 -0.026 -23.953 1 53.69 391 MET A N 1
ATOM 3221 C CA . MET A 1 391 ? -13.328 0.423 -25.094 1 53.69 391 MET A CA 1
ATOM 3222 C C . MET A 1 391 ? -12.531 -0.73 -25.688 1 53.69 391 MET A C 1
ATOM 3224 O O . MET A 1 391 ? -12.125 -1.647 -24.969 1 53.69 391 MET A O 1
ATOM 3228 N N . SER A 1 392 ? -12.461 -0.804 -27.078 1 63.03 392 SER A N 1
ATOM 3229 C CA . SER A 1 392 ? -11.914 -1.823 -27.953 1 63.03 392 SER A CA 1
ATOM 3230 C C . SER A 1 392 ? -10.422 -2.039 -27.688 1 63.03 392 SER A C 1
ATOM 3232 O O . SER A 1 392 ? -9.664 -1.077 -27.578 1 63.03 392 SER A O 1
ATOM 3234 N N . CYS A 1 393 ? -10.109 -3.061 -26.906 1 70.81 393 CYS A N 1
ATOM 3235 C CA . CYS A 1 393 ? -8.719 -3.488 -26.781 1 70.81 393 CYS A CA 1
ATOM 3236 C C . CYS A 1 393 ? -8.281 -4.27 -28.016 1 70.81 393 CYS A C 1
ATOM 3238 O O . CYS A 1 393 ? -9.016 -5.133 -28.5 1 70.81 393 CYS A O 1
ATOM 3240 N N . LYS A 1 394 ? -7.414 -3.635 -28.891 1 62.94 394 LYS A N 1
ATOM 3241 C CA . LYS A 1 394 ? -6.848 -4.398 -30 1 62.94 394 LYS A CA 1
ATOM 3242 C C . LYS A 1 394 ? -5.754 -5.348 -29.5 1 62.94 394 LYS A C 1
ATOM 3244 O O . LYS A 1 394 ? -4.73 -4.902 -28.984 1 62.94 394 LYS A O 1
ATOM 3249 N N . CYS A 1 395 ? -6.145 -6.543 -29.047 1 65.62 395 CYS A N 1
ATOM 3250 C CA . CYS A 1 395 ? -5.152 -7.555 -28.703 1 65.62 395 CYS A CA 1
ATOM 3251 C C . CYS A 1 395 ? -4.793 -8.398 -29.922 1 65.62 395 CYS A C 1
ATOM 3253 O O . CYS A 1 395 ? -5.617 -8.594 -30.812 1 65.62 395 CYS A O 1
ATOM 3255 N N . MET B 1 1 ? -4.703 -7.816 85.188 1 20.62 1 MET B N 1
ATOM 3256 C CA . MET B 1 1 ? -5.047 -8.711 84.062 1 20.62 1 MET B CA 1
ATOM 3257 C C . MET B 1 1 ? -4.797 -8.039 82.75 1 20.62 1 MET B C 1
ATOM 3259 O O . MET B 1 1 ? -5.207 -8.555 81.688 1 20.62 1 MET B O 1
ATOM 3263 N N . LYS B 1 2 ? -4.516 -6.727 82.625 1 22.36 2 LYS B N 1
ATOM 3264 C CA . LYS B 1 2 ? -3.967 -5.52 82.062 1 22.36 2 LYS B CA 1
ATOM 3265 C C . LYS B 1 2 ? -2.688 -5.828 81.25 1 22.36 2 LYS B C 1
ATOM 3267 O O . LYS B 1 2 ? -1.982 -4.914 80.812 1 22.36 2 LYS B O 1
ATOM 3272 N N . LEU B 1 3 ? -2.145 -7.121 81.375 1 19.7 3 LEU B N 1
ATOM 3273 C CA . LEU B 1 3 ? -0.73 -7.473 81.312 1 19.7 3 LEU B CA 1
ATOM 3274 C C . LEU B 1 3 ? -0.178 -7.406 79.938 1 19.7 3 LEU B C 1
ATOM 3276 O O . LEU B 1 3 ? 0.928 -6.906 79.688 1 19.7 3 LEU B O 1
ATOM 3280 N N . ILE B 1 4 ? -0.667 -8.289 79 1 22.72 4 ILE B N 1
ATOM 3281 C CA . ILE B 1 4 ? 0.11 -9.102 78.062 1 22.72 4 ILE B CA 1
ATOM 3282 C C . ILE B 1 4 ? 0.478 -8.273 76.812 1 22.72 4 ILE B C 1
ATOM 3284 O O . ILE B 1 4 ? -0.378 -7.98 76 1 22.72 4 ILE B O 1
ATOM 3288 N N . LYS B 1 5 ? 1.406 -7.281 76.75 1 20.17 5 LYS B N 1
ATOM 3289 C CA . LYS B 1 5 ? 1.962 -6.133 76.062 1 20.17 5 LYS B CA 1
ATOM 3290 C C . LYS B 1 5 ? 2.51 -6.543 74.688 1 20.17 5 LYS B C 1
ATOM 3292 O O . LYS B 1 5 ? 2.162 -5.941 73.688 1 20.17 5 LYS B O 1
ATOM 3297 N N . LYS B 1 6 ? 3.883 -6.773 74.438 1 19.02 6 LYS B N 1
ATOM 3298 C CA . LYS B 1 6 ? 4.98 -6.121 73.75 1 19.02 6 LYS B CA 1
ATOM 3299 C C . LYS B 1 6 ? 5.359 -6.895 72.5 1 19.02 6 LYS B C 1
ATOM 3301 O O . LYS B 1 6 ? 6.012 -6.352 71.562 1 19.02 6 LYS B O 1
ATOM 3306 N N . ILE B 1 7 ? 5.422 -8.195 72.375 1 19.28 7 ILE B N 1
ATOM 3307 C CA . ILE B 1 7 ? 6.668 -8.797 71.875 1 19.28 7 ILE B CA 1
ATOM 3308 C C . ILE B 1 7 ? 6.773 -8.664 70.375 1 19.28 7 ILE B C 1
ATOM 3310 O O . ILE B 1 7 ? 7.797 -8.219 69.812 1 19.28 7 ILE B O 1
ATOM 3314 N N . LEU B 1 8 ? 6.23 -9.562 69.5 1 21.39 8 LEU B N 1
ATOM 3315 C CA . LEU B 1 8 ? 6.941 -10.438 68.562 1 21.39 8 LEU B CA 1
ATOM 3316 C C . LEU B 1 8 ? 7.141 -9.758 67.188 1 21.39 8 LEU B C 1
ATOM 3318 O O . LEU B 1 8 ? 6.176 -9.305 66.625 1 21.39 8 LEU B O 1
ATOM 3322 N N . VAL B 1 9 ? 8.477 -9.508 66.688 1 22.42 9 VAL B N 1
ATOM 3323 C CA . VAL B 1 9 ? 9.32 -8.852 65.688 1 22.42 9 VAL B CA 1
ATOM 3324 C C . VAL B 1 9 ? 9.062 -9.469 64.312 1 22.42 9 VAL B C 1
ATOM 3326 O O . VAL B 1 9 ? 9.445 -10.609 64 1 22.42 9 VAL B O 1
ATOM 3329 N N . ILE B 1 10 ? 7.906 -9.375 63.656 1 21.27 10 ILE B N 1
ATOM 3330 C CA . ILE B 1 10 ? 7.508 -10.016 62.406 1 21.27 10 ILE B CA 1
ATOM 3331 C C . ILE B 1 10 ? 8.531 -9.703 61.312 1 21.27 10 ILE B C 1
ATOM 3333 O O . ILE B 1 10 ? 8.938 -8.547 61.156 1 21.27 10 ILE B O 1
ATOM 3337 N N . TYR B 1 11 ? 9.031 -10.734 60.5 1 21.33 11 TYR B N 1
ATOM 3338 C CA . TYR B 1 11 ? 9.938 -11.164 59.438 1 21.33 11 TYR B CA 1
ATOM 3339 C C . TYR B 1 11 ? 9.828 -10.258 58.219 1 21.33 11 TYR B C 1
ATOM 3341 O O . TYR B 1 11 ? 8.727 -10 57.719 1 21.33 11 TYR B O 1
ATOM 3349 N N . VAL B 1 12 ? 10.961 -9.492 57.781 1 22.31 12 VAL B N 1
ATOM 3350 C CA . VAL B 1 12 ? 11.547 -8.492 56.906 1 22.31 12 VAL B CA 1
ATOM 3351 C C . VAL B 1 12 ? 11.539 -9.008 55.469 1 22.31 12 VAL B C 1
ATOM 3353 O O . VAL B 1 12 ? 12.344 -9.875 55.125 1 22.31 12 VAL B O 1
ATOM 3356 N N . PHE B 1 13 ? 10.438 -9.508 54.812 1 20.64 13 PHE B N 1
ATOM 3357 C CA . PHE B 1 13 ? 10.414 -10.055 53.469 1 20.64 13 PHE B CA 1
ATOM 3358 C C . PHE B 1 13 ? 11.211 -9.18 52.5 1 20.64 13 PHE B C 1
ATOM 3360 O O . PHE B 1 13 ? 11.391 -7.984 52.75 1 20.64 13 PHE B O 1
ATOM 3367 N N . THR B 1 14 ? 11.453 -9.727 51.156 1 18.58 14 THR B N 1
ATOM 3368 C CA . THR B 1 14 ? 12.367 -9.938 50.031 1 18.58 14 THR B CA 1
ATOM 3369 C C . THR B 1 14 ? 12.523 -8.664 49.219 1 18.58 14 THR B C 1
ATOM 3371 O O . THR B 1 14 ? 13.641 -8.242 48.906 1 18.58 14 THR B O 1
ATOM 3374 N N . ILE B 1 15 ? 11.695 -8.516 48.062 1 21.59 15 ILE B N 1
ATOM 3375 C CA . ILE B 1 15 ? 12.172 -8.469 46.688 1 21.59 15 ILE B CA 1
ATOM 3376 C C . ILE B 1 15 ? 12.477 -7.027 46.281 1 21.59 15 ILE B C 1
ATOM 3378 O O . ILE B 1 15 ? 11.562 -6.199 46.156 1 21.59 15 ILE B O 1
ATOM 3382 N N . VAL B 1 16 ? 13.391 -6.441 46.75 1 20.28 16 VAL B N 1
ATOM 3383 C CA . VAL B 1 16 ? 13.82 -5.055 46.625 1 20.28 16 VAL B CA 1
ATOM 3384 C C . VAL B 1 16 ? 14.07 -4.727 45.156 1 20.28 16 VAL B C 1
ATOM 3386 O O . VAL B 1 16 ? 14.625 -5.539 44.406 1 20.28 16 VAL B O 1
ATOM 3389 N N . SER B 1 17 ? 13.516 -3.527 44.688 1 20.33 17 SER B N 1
ATOM 3390 C CA . SER B 1 17 ? 13.359 -2.592 43.594 1 20.33 17 SER B CA 1
ATOM 3391 C C . SER B 1 17 ? 14.711 -2.148 43.031 1 20.33 17 SER B C 1
ATOM 3393 O O . SER B 1 17 ? 15.352 -1.257 43.594 1 20.33 17 SER B O 1
ATOM 3395 N N . TRP B 1 18 ? 15.672 -3.08 42.875 1 19.08 18 TRP B N 1
ATOM 3396 C CA . TRP B 1 18 ? 16.984 -2.604 42.438 1 19.08 18 TRP B CA 1
ATOM 3397 C C . TRP B 1 18 ? 16.859 -1.72 41.188 1 19.08 18 TRP B C 1
ATOM 3399 O O . TRP B 1 18 ? 16.406 -2.172 40.156 1 19.08 18 TRP B O 1
ATOM 3409 N N . ILE B 1 19 ? 16.703 -0.416 41.375 1 20.12 19 ILE B N 1
ATOM 3410 C CA . ILE B 1 19 ? 16.672 0.795 40.562 1 20.12 19 ILE B CA 1
ATOM 3411 C C . ILE B 1 19 ? 17.984 0.92 39.781 1 20.12 19 ILE B C 1
ATOM 3413 O O . ILE B 1 19 ? 18.328 2.008 39.312 1 20.12 19 ILE B O 1
ATOM 3417 N N . ILE B 1 20 ? 18.766 -0.178 39.531 1 18.36 20 ILE B N 1
ATOM 3418 C CA . ILE B 1 20 ? 20.109 0.194 39.094 1 18.36 20 ILE B CA 1
ATOM 3419 C C . ILE B 1 20 ? 20.047 1.093 37.875 1 18.36 20 ILE B C 1
ATOM 3421 O O . ILE B 1 20 ? 19.422 0.731 36.875 1 18.36 20 ILE B O 1
ATOM 3425 N N . VAL B 1 21 ? 20.5 2.354 37.906 1 19.78 21 VAL B N 1
ATOM 3426 C CA . VAL B 1 21 ? 20.75 3.602 37.188 1 19.78 21 VAL B CA 1
ATOM 3427 C C . VAL B 1 21 ? 21.719 3.354 36.062 1 19.78 21 VAL B C 1
ATOM 3429 O O . VAL B 1 21 ? 22.094 4.285 35.344 1 19.78 21 VAL B O 1
ATOM 3432 N N . THR B 1 22 ? 22.141 2.115 35.75 1 18.25 22 THR B N 1
ATOM 3433 C CA . THR B 1 22 ? 23.453 2.191 35.094 1 18.25 22 THR B CA 1
ATOM 3434 C C . THR B 1 22 ? 23.375 3.074 33.875 1 18.25 22 THR B C 1
ATOM 3436 O O . THR B 1 22 ? 22.375 3.07 33.156 1 18.25 22 THR B O 1
ATOM 3439 N N . ASN B 1 23 ? 24.328 4.035 33.625 1 19.73 23 ASN B N 1
ATOM 3440 C CA . ASN B 1 23 ? 24.844 5.172 32.875 1 19.73 23 ASN B CA 1
ATOM 3441 C C . ASN B 1 23 ? 25.109 4.797 31.422 1 19.73 23 ASN B C 1
ATOM 3443 O O . ASN B 1 23 ? 25.719 5.57 30.672 1 19.73 23 ASN B O 1
ATOM 3447 N N . TYR B 1 24 ? 25.094 3.508 31 1 19.52 24 TYR B N 1
ATOM 3448 C CA . TYR B 1 24 ? 26 3.328 29.875 1 19.52 24 TYR B CA 1
ATOM 3449 C C . TYR B 1 24 ? 25.625 4.242 28.719 1 19.52 24 TYR B C 1
ATOM 3451 O O . TYR B 1 24 ? 24.438 4.387 28.406 1 19.52 24 TYR B O 1
ATOM 3459 N N . ASN B 1 25 ? 26.547 5.102 28.234 1 20.22 25 ASN B N 1
ATOM 3460 C CA . ASN B 1 25 ? 26.844 6.113 27.234 1 20.22 25 ASN B CA 1
ATOM 3461 C C . ASN B 1 25 ? 26.547 5.613 25.828 1 20.22 25 ASN B C 1
ATOM 3463 O O . ASN B 1 25 ? 27.469 5.309 25.062 1 20.22 25 ASN B O 1
ATOM 3467 N N . SER B 1 26 ? 25.688 4.648 25.625 1 18.8 26 SER B N 1
ATOM 3468 C CA . SER B 1 26 ? 25.781 4.117 24.266 1 18.8 26 SER B CA 1
ATOM 3469 C C . SER B 1 26 ? 25.656 5.227 23.234 1 18.8 26 SER B C 1
ATOM 3471 O O . SER B 1 26 ? 24.672 5.973 23.234 1 18.8 26 SER B O 1
ATOM 3473 N N . ARG B 1 27 ? 26.781 5.695 22.688 1 20.73 27 ARG B N 1
ATOM 3474 C CA . ARG B 1 27 ? 27.156 6.582 21.594 1 20.73 27 ARG B CA 1
ATOM 3475 C C . ARG B 1 27 ? 26.312 6.305 20.344 1 20.73 27 ARG B C 1
ATOM 3477 O O . ARG B 1 27 ? 26.156 5.152 19.938 1 20.73 27 ARG B O 1
ATOM 3484 N N . ASN B 1 28 ? 25.375 7.199 20.125 1 19.53 28 ASN B N 1
ATOM 3485 C CA . ASN B 1 28 ? 24.438 7.359 19.031 1 19.53 28 ASN B CA 1
ATOM 3486 C C . ASN B 1 28 ? 25.125 7.258 17.672 1 19.53 28 ASN B C 1
ATOM 3488 O O . ASN B 1 28 ? 25.891 8.148 17.297 1 19.53 28 ASN B O 1
ATOM 3492 N N . ILE B 1 29 ? 25.766 6.105 17.422 1 19.97 29 ILE B N 1
ATOM 3493 C CA . ILE B 1 29 ? 26.484 6.035 16.141 1 19.97 29 ILE B CA 1
ATOM 3494 C C . ILE B 1 29 ? 25.562 6.469 15.008 1 19.97 29 ILE B C 1
ATOM 3496 O O . ILE B 1 29 ? 24.516 5.852 14.773 1 19.97 29 ILE B O 1
ATOM 3500 N N . VAL B 1 30 ? 25.5 7.762 14.805 1 19.72 30 VAL B N 1
ATOM 3501 C CA . VAL B 1 30 ? 24.828 8.484 13.727 1 19.72 30 VAL B CA 1
ATOM 3502 C C . VAL B 1 30 ? 25.297 7.941 12.375 1 19.72 30 VAL B C 1
ATOM 3504 O O . VAL B 1 30 ? 26.469 8.062 12.023 1 19.72 30 VAL B O 1
ATOM 3507 N N . CYS B 1 31 ? 25.109 6.676 12.117 1 18.72 31 CYS B N 1
ATOM 3508 C CA . CYS B 1 31 ? 25.594 6.254 10.805 1 18.72 31 CYS B CA 1
ATOM 3509 C C . CYS B 1 31 ? 25.031 7.156 9.711 1 18.72 31 CYS B C 1
ATOM 3511 O O . CYS B 1 31 ? 23.828 7.258 9.531 1 18.72 31 CYS B O 1
ATOM 3513 N N . VAL B 1 32 ? 25.719 8.297 9.414 1 20.27 32 VAL B N 1
ATOM 3514 C CA . VAL B 1 32 ? 25.578 9.281 8.344 1 20.27 32 VAL B CA 1
ATOM 3515 C C . VAL B 1 32 ? 25.641 8.586 6.988 1 20.27 32 VAL B C 1
ATOM 3517 O O . VAL B 1 32 ? 26.688 8.07 6.598 1 20.27 32 VAL B O 1
ATOM 3520 N N . CYS B 1 33 ? 24.938 7.633 6.699 1 19.17 33 CYS B N 1
ATOM 3521 C CA . CYS B 1 33 ? 25.141 7.113 5.348 1 19.17 33 CYS B CA 1
ATOM 3522 C C . CYS B 1 33 ? 25.016 8.227 4.312 1 19.17 33 CYS B C 1
ATOM 3524 O O . CYS B 1 33 ? 23.953 8.859 4.207 1 19.17 33 CYS B O 1
ATOM 3526 N N . SER B 1 34 ? 26.141 8.977 4.012 1 20.48 34 SER B N 1
ATOM 3527 C CA . SER B 1 34 ? 26.406 10.039 3.043 1 20.48 34 SER B CA 1
ATOM 3528 C C . SER B 1 34 ? 26.125 9.57 1.62 1 20.48 34 SER B C 1
ATOM 3530 O O . SER B 1 34 ? 26.891 9.852 0.7 1 20.48 34 SER B O 1
ATOM 3532 N N . THR B 1 35 ? 25.203 8.914 1.251 1 22.03 35 THR B N 1
ATOM 3533 C CA . THR B 1 35 ? 25.25 8.641 -0.18 1 22.03 35 THR B CA 1
ATOM 3534 C C . THR B 1 35 ? 25.281 9.938 -0.979 1 22.03 35 THR B C 1
ATOM 3536 O O . THR B 1 35 ? 24.391 10.781 -0.83 1 22.03 35 THR B O 1
ATOM 3539 N N . SER B 1 36 ? 26.484 10.477 -1.309 1 22.11 36 SER B N 1
ATOM 3540 C CA . SER B 1 36 ? 26.859 11.656 -2.078 1 22.11 36 SER B CA 1
ATOM 3541 C C . SER B 1 36 ? 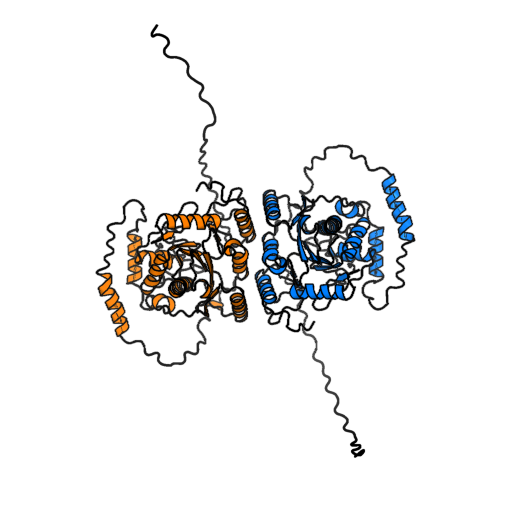26.25 11.625 -3.477 1 22.11 36 SER B C 1
ATOM 3543 O O . SER B 1 36 ? 26.641 10.797 -4.309 1 22.11 36 SER B O 1
ATOM 3545 N N . HIS B 1 37 ? 25.094 11.375 -3.709 1 21.75 37 HIS B N 1
ATOM 3546 C CA . HIS B 1 37 ? 24.859 11.43 -5.145 1 21.75 37 HIS B CA 1
ATOM 3547 C C . HIS B 1 37 ? 25.125 12.82 -5.703 1 21.75 37 HIS B C 1
ATOM 3549 O O . HIS B 1 37 ? 24.75 13.82 -5.09 1 21.75 37 HIS B O 1
ATOM 3555 N N . PRO B 1 38 ? 26.234 13.062 -6.516 1 25.5 38 PRO B N 1
ATOM 3556 C CA . PRO B 1 38 ? 26.734 14.281 -7.145 1 25.5 38 PRO B CA 1
ATOM 3557 C C . PRO B 1 38 ? 25.641 15.07 -7.863 1 25.5 38 PRO B C 1
ATOM 3559 O O . PRO B 1 38 ? 25.875 16.203 -8.289 1 25.5 38 PRO B O 1
ATOM 3562 N N . THR B 1 39 ? 24.625 14.406 -8.18 1 25.25 39 THR B N 1
ATOM 3563 C CA . THR B 1 39 ? 23.938 15 -9.328 1 25.25 39 THR B CA 1
ATOM 3564 C C . THR B 1 39 ? 23.297 16.328 -8.953 1 25.25 39 THR B C 1
ATOM 3566 O O . THR B 1 39 ? 22.672 16.984 -9.789 1 25.25 39 THR B O 1
ATOM 3569 N N . ASP B 1 40 ? 23.438 16.734 -7.66 1 22.75 40 ASP B N 1
ATOM 3570 C CA . ASP B 1 40 ? 22.484 17.734 -7.203 1 22.75 40 ASP B CA 1
ATOM 3571 C C . ASP B 1 40 ? 22.859 19.125 -7.711 1 22.75 40 ASP B C 1
ATOM 3573 O O . ASP B 1 40 ? 22.219 20.109 -7.348 1 22.75 40 ASP B O 1
ATOM 3577 N N . GLN B 1 41 ? 24.047 19.281 -8.203 1 22.23 41 GLN B N 1
ATOM 3578 C CA . GLN B 1 41 ? 24.375 20.703 -8.281 1 22.23 41 GLN B CA 1
ATOM 3579 C C . GLN B 1 41 ? 23.484 21.422 -9.297 1 22.23 41 GLN B C 1
ATOM 3581 O O . GLN B 1 41 ? 23.234 22.625 -9.18 1 22.23 41 GLN B O 1
ATOM 3586 N N . LYS B 1 42 ? 23.375 20.797 -10.477 1 25.83 42 LYS B N 1
ATOM 3587 C CA . LYS B 1 42 ? 23.109 21.641 -11.633 1 25.83 42 LYS B CA 1
ATOM 3588 C C . LYS B 1 42 ? 21.719 22.281 -11.539 1 25.83 42 LYS B C 1
ATOM 3590 O O . LYS B 1 42 ? 21.516 23.406 -12 1 25.83 42 LYS B O 1
ATOM 3595 N N . GLN B 1 43 ? 20.734 21.5 -11.094 1 23.7 43 GLN B N 1
ATOM 3596 C CA . GLN B 1 43 ? 19.422 21.891 -11.57 1 23.7 43 GLN B CA 1
ATOM 3597 C C . GLN B 1 43 ? 18.844 23.016 -10.711 1 23.7 43 GLN B C 1
ATOM 3599 O O . GLN B 1 43 ? 17.656 23.344 -10.812 1 23.7 43 GLN B O 1
ATOM 3604 N N . ILE B 1 44 ? 19.641 23.594 -9.797 1 23.52 44 ILE B N 1
ATOM 3605 C CA . ILE B 1 44 ? 18.953 24.547 -8.922 1 23.52 44 ILE B CA 1
ATOM 3606 C C . ILE B 1 44 ? 18.391 25.688 -9.75 1 23.52 44 ILE B C 1
ATOM 3608 O O . ILE B 1 44 ? 17.266 26.156 -9.5 1 23.52 44 ILE B O 1
ATOM 3612 N N . ASP B 1 45 ? 19.172 26.172 -10.758 1 24.62 45 ASP B N 1
ATOM 3613 C CA . ASP B 1 45 ? 19 27.562 -11.133 1 24.62 45 ASP B CA 1
ATOM 3614 C C . ASP B 1 45 ? 17.812 27.734 -12.07 1 24.62 45 ASP B C 1
ATOM 3616 O O . ASP B 1 45 ? 17.422 28.859 -12.406 1 24.62 45 ASP B O 1
ATOM 3620 N N . GLU B 1 46 ? 17.453 26.672 -12.773 1 25.66 46 GLU B N 1
ATOM 3621 C CA . GLU B 1 46 ? 16.719 27.062 -13.969 1 25.66 46 GLU B CA 1
ATOM 3622 C C . GLU B 1 46 ? 15.273 27.422 -13.633 1 25.66 46 GLU B C 1
ATOM 3624 O O . GLU B 1 46 ? 14.375 27.234 -14.453 1 25.66 46 GLU B O 1
ATOM 3629 N N . ARG B 1 47 ? 14.984 27.969 -12.438 1 27.09 47 ARG B N 1
ATOM 3630 C CA . ARG B 1 47 ? 13.609 28.172 -12.008 1 27.09 47 ARG B CA 1
ATOM 3631 C C . ARG B 1 47 ? 12.828 28.969 -13.047 1 27.09 47 ARG B C 1
ATOM 3633 O O . ARG B 1 47 ? 11.719 28.594 -13.422 1 27.09 47 ARG B O 1
ATOM 3640 N N . HIS B 1 48 ? 13.062 30.312 -13.195 1 23.95 48 HIS B N 1
ATOM 3641 C CA . HIS B 1 48 ? 12.086 31.312 -13.586 1 23.95 48 HIS B CA 1
ATOM 3642 C C . HIS B 1 48 ? 12.07 31.5 -15.102 1 23.95 48 HIS B C 1
ATOM 3644 O O . HIS B 1 48 ? 11.734 32.594 -15.586 1 23.95 48 HIS B O 1
ATOM 3650 N N . LYS B 1 49 ? 12.648 30.594 -15.875 1 25.11 49 LYS B N 1
ATOM 3651 C CA . LYS B 1 49 ? 12.875 31.234 -17.172 1 25.11 49 LYS B CA 1
ATOM 3652 C C . LYS B 1 49 ? 11.562 31.688 -17.797 1 25.11 49 LYS B C 1
ATOM 3654 O O . LYS B 1 49 ? 11.445 32.844 -18.25 1 25.11 49 LYS B O 1
ATOM 3659 N N . ASP B 1 50 ? 10.734 30.844 -18.391 1 23.69 50 ASP B N 1
ATOM 3660 C CA . ASP B 1 50 ? 10.109 31.297 -19.641 1 23.69 50 ASP B CA 1
ATOM 3661 C C . ASP B 1 50 ? 8.727 31.891 -19.359 1 23.69 50 ASP B C 1
ATOM 3663 O O . ASP B 1 50 ? 7.734 31.469 -19.969 1 23.69 50 ASP B O 1
ATOM 3667 N N . ILE B 1 51 ? 8.25 32.25 -18.094 1 26.39 51 ILE B N 1
ATOM 3668 C CA . ILE B 1 51 ? 6.984 32.969 -18.141 1 26.39 51 ILE B CA 1
ATOM 3669 C C . ILE B 1 51 ? 7.129 34.219 -19 1 26.39 51 ILE B C 1
ATOM 3671 O O . ILE B 1 51 ? 7.98 35.062 -18.734 1 26.39 51 ILE B O 1
ATOM 3675 N N . GLN B 1 52 ? 6.922 34.094 -20.25 1 24.84 52 GLN B N 1
ATOM 3676 C CA . GLN B 1 52 ? 6.73 35.281 -21.062 1 24.84 52 GLN B CA 1
ATOM 3677 C C . GLN B 1 52 ? 5.879 36.312 -20.312 1 24.84 52 GLN B C 1
ATOM 3679 O O . GLN B 1 52 ? 4.703 36.062 -20.031 1 24.84 52 GLN B O 1
ATOM 3684 N N . ILE B 1 53 ? 6.48 37.062 -19.453 1 25.66 53 ILE B N 1
ATOM 3685 C CA . ILE B 1 53 ? 5.953 38.281 -18.859 1 25.66 53 ILE B CA 1
ATOM 3686 C C . ILE B 1 53 ? 5.441 39.219 -19.953 1 25.66 53 ILE B C 1
ATOM 3688 O O . ILE B 1 53 ? 6.219 39.688 -20.781 1 25.66 53 ILE B O 1
ATOM 3692 N N . ASP B 1 54 ? 4.352 38.938 -20.625 1 25.19 54 ASP B N 1
ATOM 3693 C CA . ASP B 1 54 ? 3.797 40.094 -21.312 1 25.19 54 ASP B CA 1
ATOM 3694 C C . ASP B 1 54 ? 3.893 41.344 -20.453 1 25.19 54 ASP B C 1
ATOM 3696 O O . ASP B 1 54 ? 3.66 41.281 -19.234 1 25.19 54 ASP B O 1
ATOM 3700 N N . ASN B 1 55 ? 4.652 42.406 -20.828 1 23.77 55 ASN B N 1
ATOM 3701 C CA . ASN B 1 55 ? 4.957 43.719 -20.25 1 23.77 55 ASN B CA 1
ATOM 3702 C C . ASN B 1 55 ? 3.686 44.469 -19.859 1 23.77 55 ASN B C 1
ATOM 3704 O O . ASN B 1 55 ? 3.553 45.656 -20.125 1 23.77 55 ASN B O 1
ATOM 3708 N N . LYS B 1 56 ? 2.488 43.938 -20.016 1 25.55 56 LYS B N 1
ATOM 3709 C CA . LYS B 1 56 ? 1.531 44.938 -19.547 1 25.55 56 LYS B CA 1
ATOM 3710 C C . LYS B 1 56 ? 1.904 45.438 -18.156 1 25.55 56 LYS B C 1
ATOM 3712 O O . LYS B 1 56 ? 2.199 44.656 -17.25 1 25.55 56 LYS B O 1
ATOM 3717 N N . ILE B 1 57 ? 2.295 46.781 -18.062 1 23.61 57 ILE B N 1
ATOM 3718 C CA . ILE B 1 57 ? 2.674 47.625 -16.953 1 23.61 57 ILE B CA 1
ATOM 3719 C C . ILE B 1 57 ? 1.757 47.375 -15.75 1 23.61 57 ILE B C 1
ATOM 3721 O O . ILE B 1 57 ? 0.554 47.625 -15.82 1 23.61 57 ILE B O 1
ATOM 3725 N N . ILE B 1 58 ? 1.801 46.25 -15.242 1 25.64 58 ILE B N 1
ATOM 3726 C CA . ILE B 1 58 ? 1.095 46.125 -13.969 1 25.64 58 ILE B CA 1
ATOM 3727 C C . ILE B 1 58 ? 1.371 47.344 -13.102 1 25.64 58 ILE B C 1
ATOM 3729 O O . ILE B 1 58 ? 2.518 47.625 -12.734 1 25.64 58 ILE B O 1
ATOM 3733 N N . THR B 1 59 ? 0.548 48.406 -13.445 1 25.16 59 THR B N 1
ATOM 3734 C CA . THR B 1 59 ? 0.553 49.594 -12.602 1 25.16 59 THR B CA 1
ATOM 3735 C C . THR B 1 59 ? 0.649 49.219 -11.125 1 25.16 59 THR B C 1
ATOM 3737 O O . THR B 1 59 ? -0.062 48.344 -10.664 1 25.16 59 THR B O 1
ATOM 3740 N N . LEU B 1 60 ? 1.772 49.438 -10.617 1 26.36 60 LEU B N 1
ATOM 3741 C CA . LEU B 1 60 ? 2.133 49.344 -9.203 1 26.36 60 LEU B CA 1
ATOM 3742 C C . LEU B 1 60 ? 1 49.875 -8.32 1 26.36 60 LEU B C 1
ATOM 3744 O O . LEU B 1 60 ? 0.407 50.906 -8.602 1 26.36 60 LEU B O 1
ATOM 3748 N N . PRO B 1 61 ? 0.224 48.969 -7.805 1 27.22 61 PRO B N 1
ATOM 3749 C CA . PRO B 1 61 ? -0.767 49.594 -6.93 1 27.22 61 PRO B CA 1
ATOM 3750 C C . PRO B 1 61 ? -0.211 50.812 -6.18 1 27.22 61 PRO B C 1
ATOM 3752 O O . PRO B 1 61 ? 0.997 50.875 -5.941 1 27.22 61 PRO B O 1
ATOM 3755 N N . SER B 1 62 ? -0.877 51.969 -6.262 1 27.8 62 SER B N 1
ATOM 3756 C CA . SER B 1 62 ? -0.574 53.281 -5.738 1 27.8 62 SER B CA 1
ATOM 3757 C C . SER B 1 62 ? -0.031 53.219 -4.316 1 27.8 62 SER B C 1
ATOM 3759 O O . SER B 1 62 ? -0.223 52.219 -3.625 1 27.8 62 SER B O 1
ATOM 3761 N N . THR B 1 63 ? 0.704 54.344 -3.768 1 30.12 63 THR B N 1
ATOM 3762 C CA . THR B 1 63 ? 1.225 54.812 -2.486 1 30.12 63 THR B CA 1
ATOM 3763 C C . THR B 1 63 ? 0.252 54.469 -1.357 1 30.12 63 THR B C 1
ATOM 3765 O O . THR B 1 63 ? 0.63 54.5 -0.184 1 30.12 63 THR B O 1
ATOM 3768 N N . VAL B 1 64 ? -0.991 54.375 -1.664 1 30.97 64 VAL B N 1
ATOM 3769 C CA . VAL B 1 64 ? -2.045 54.281 -0.66 1 30.97 64 VAL B CA 1
ATOM 3770 C C . VAL B 1 64 ? -1.956 52.938 0.052 1 30.97 64 VAL B C 1
ATOM 3772 O O . VAL B 1 64 ? -2.158 52.844 1.267 1 30.97 64 VAL B O 1
ATOM 3775 N N . THR B 1 65 ? -1.544 51.938 -0.738 1 31.25 65 THR B N 1
ATOM 3776 C CA . THR B 1 65 ? -1.632 50.656 -0.086 1 31.25 65 THR B CA 1
ATOM 3777 C C . THR B 1 65 ? -0.512 50.469 0.937 1 31.25 65 THR B C 1
ATOM 3779 O O . THR B 1 65 ? -0.675 49.781 1.932 1 31.25 65 THR B O 1
ATOM 3782 N N . VAL B 1 66 ? 0.632 51.156 0.735 1 31.55 66 VAL B N 1
ATOM 3783 C CA . VAL B 1 66 ? 1.669 51.219 1.76 1 31.55 66 VAL B CA 1
ATOM 3784 C C . VAL B 1 66 ? 1.152 51.969 2.98 1 31.55 66 VAL B C 1
ATOM 3786 O O . VAL B 1 66 ? 1.418 51.594 4.121 1 31.55 66 VAL B O 1
ATOM 3789 N N . GLN B 1 67 ? 0.398 53.062 2.746 1 31.2 67 GLN B N 1
ATOM 3790 C CA . GLN B 1 67 ? -0.124 53.844 3.863 1 31.2 67 GLN B CA 1
ATOM 3791 C C . GLN B 1 67 ? -1.148 53.062 4.664 1 31.2 67 GLN B C 1
ATOM 3793 O O . GLN B 1 67 ? -1.2 53.156 5.891 1 31.2 67 GLN B O 1
ATOM 3798 N N . GLN B 1 68 ? -1.922 52.281 3.959 1 29.55 68 GLN B N 1
ATOM 3799 C CA . GLN B 1 68 ? -2.936 51.531 4.715 1 29.55 68 GLN B CA 1
ATOM 3800 C C . GLN B 1 68 ? -2.305 50.438 5.57 1 29.55 68 GLN B C 1
ATOM 3802 O O . GLN B 1 68 ? -2.734 50.219 6.703 1 29.55 68 GLN B O 1
ATOM 3807 N N . VAL B 1 69 ? -1.292 49.781 5.074 1 31.55 69 VAL B N 1
ATOM 3808 C CA . VAL B 1 69 ? -0.624 48.812 5.922 1 31.55 69 VAL B CA 1
ATOM 3809 C C . VAL B 1 69 ? 0.088 49.5 7.074 1 31.55 69 VAL B C 1
ATOM 3811 O O . VAL B 1 69 ? 0.02 49.062 8.219 1 31.55 69 VAL B O 1
ATOM 3814 N N . THR B 1 70 ? 0.674 50.688 6.844 1 31 70 THR B N 1
ATOM 3815 C CA . THR B 1 70 ? 1.239 51.469 7.93 1 31 70 THR B CA 1
ATOM 3816 C C . THR B 1 70 ? 0.143 51.938 8.883 1 31 70 THR B C 1
ATOM 3818 O O . THR B 1 70 ? 0.32 51.938 10.102 1 31 70 THR B O 1
ATOM 3821 N N . ALA B 1 71 ? -0.963 52.438 8.359 1 32.38 71 ALA B N 1
ATOM 3822 C CA . ALA B 1 71 ? -2.045 52.906 9.227 1 32.38 71 ALA B CA 1
ATOM 3823 C C . ALA B 1 71 ? -2.672 51.719 9.984 1 32.38 71 ALA B C 1
ATOM 3825 O O . ALA B 1 71 ? -3.045 51.875 11.156 1 32.38 71 ALA B O 1
ATOM 3826 N N . ASN B 1 72 ? -2.912 50.656 9.312 1 31.47 72 ASN B N 1
ATOM 3827 C CA . ASN B 1 72 ? -3.488 49.531 10.047 1 31.47 72 ASN B CA 1
ATOM 3828 C C . ASN B 1 72 ? -2.506 48.969 11.07 1 31.47 72 ASN B C 1
ATOM 3830 O O . ASN B 1 72 ? -2.914 48.438 12.102 1 31.47 72 ASN B O 1
ATOM 3834 N N . ILE B 1 73 ? -1.25 49.031 10.867 1 32.41 73 ILE B N 1
ATOM 3835 C CA . ILE B 1 73 ? -0.252 48.75 11.883 1 32.41 73 ILE B CA 1
ATOM 3836 C C . ILE B 1 73 ? -0.341 49.75 13.016 1 32.41 73 ILE B C 1
ATOM 3838 O O . ILE B 1 73 ? -0.248 49.406 14.195 1 32.41 73 ILE B O 1
ATOM 3842 N N . GLN B 1 74 ? -0.428 51.031 12.75 1 32.03 74 GLN B N 1
ATOM 3843 C CA . GLN B 1 74 ? -0.486 52.062 13.797 1 32.03 74 GLN B CA 1
ATOM 3844 C C . GLN B 1 74 ? -1.787 51.969 14.586 1 32.03 74 GLN B C 1
ATOM 3846 O O . GLN B 1 74 ? -1.809 52.219 15.797 1 32.03 74 GLN B O 1
ATOM 3851 N N . LYS B 1 75 ? -2.992 51.938 13.984 1 33.28 75 LYS B N 1
ATOM 3852 C CA . LYS B 1 75 ? -4.215 52 14.781 1 33.28 75 LYS B CA 1
ATOM 3853 C C . LYS B 1 75 ? -4.332 50.75 15.695 1 33.28 75 LYS B C 1
ATOM 3855 O O . LYS B 1 75 ? -4.578 50.906 16.891 1 33.28 75 LYS B O 1
ATOM 3860 N N . ASP B 1 76 ? -4.672 49.562 15.109 1 30.33 76 ASP B N 1
ATOM 3861 C CA . ASP B 1 76 ? -5.195 48.469 15.945 1 30.33 76 ASP B CA 1
ATOM 3862 C C . ASP B 1 76 ? -4.066 47.75 16.688 1 30.33 76 ASP B C 1
ATOM 3864 O O . ASP B 1 76 ? -4.32 46.906 17.547 1 30.33 76 ASP B O 1
ATOM 3868 N N . TRP B 1 77 ? -2.918 47.875 16.344 1 28.62 77 TRP B N 1
ATOM 3869 C CA . TRP B 1 77 ? -1.923 47.312 17.25 1 28.62 77 TRP B CA 1
ATOM 3870 C C . TRP B 1 77 ? -1.849 48.094 18.547 1 28.62 77 TRP B C 1
ATOM 3872 O O . TRP B 1 77 ? -1.319 47.594 19.547 1 28.62 77 TRP B O 1
ATOM 3882 N N . THR B 1 78 ? -2.141 49.375 18.641 1 29.7 78 THR B N 1
ATOM 3883 C CA . THR B 1 78 ? -2.188 50.062 19.938 1 29.7 78 THR B CA 1
ATOM 3884 C C . THR B 1 78 ? -3.234 49.438 20.844 1 29.7 78 THR B C 1
ATOM 3886 O O . THR B 1 78 ? -3.037 49.344 22.062 1 29.7 78 THR B O 1
ATOM 3889 N N . LYS B 1 79 ? -4.496 49.25 20.469 1 31.75 79 LYS B N 1
ATOM 3890 C CA . LYS B 1 79 ? -5.508 48.75 21.406 1 31.75 79 LYS B CA 1
ATOM 3891 C C . LYS B 1 79 ? -5.297 47.281 21.719 1 31.75 79 LYS B C 1
ATOM 3893 O O . LYS B 1 79 ? -5.629 46.812 22.812 1 31.75 79 LYS B O 1
ATOM 3898 N N . ALA B 1 80 ? -5.004 46.438 20.828 1 30.19 80 ALA B N 1
ATOM 3899 C CA . ALA B 1 80 ? -4.746 45.062 21.281 1 30.19 80 ALA B CA 1
ATOM 3900 C C . ALA B 1 80 ? -3.461 45 22.094 1 30.19 80 ALA B C 1
ATOM 3902 O O . ALA B 1 80 ? -2.367 44.906 21.531 1 30.19 80 ALA B O 1
ATOM 3903 N N . GLU B 1 81 ? -3.154 45.906 22.938 1 29.14 81 GLU B N 1
ATOM 3904 C CA . GLU B 1 81 ? -2.307 45.625 24.094 1 29.14 81 GLU B CA 1
ATOM 3905 C C . GLU B 1 81 ? -2.531 44.188 24.609 1 29.14 81 GLU B C 1
ATOM 3907 O O . GLU B 1 81 ? -3.637 43.875 25.031 1 29.14 81 GLU B O 1
ATOM 3912 N N . ILE B 1 82 ? -1.985 43.219 23.953 1 30.27 82 ILE B N 1
ATOM 3913 C CA . ILE B 1 82 ? -1.918 41.875 24.531 1 30.27 82 ILE B CA 1
ATOM 3914 C C . ILE B 1 82 ? -1.862 41.969 26.062 1 30.27 82 ILE B C 1
ATOM 3916 O O . ILE B 1 82 ? -0.888 42.469 26.625 1 30.27 82 ILE B O 1
ATOM 3920 N N . SER B 1 83 ? -2.924 42.375 26.641 1 27.53 83 SER B N 1
ATOM 3921 C CA . SER B 1 83 ? -3.004 42.188 28.094 1 27.53 83 SER B CA 1
ATOM 3922 C C . SER B 1 83 ? -2.494 40.812 28.5 1 27.53 83 SER B C 1
ATOM 3924 O O . SER B 1 83 ? -3.178 39.812 28.312 1 27.53 83 SER B O 1
ATOM 3926 N N . LEU B 1 84 ? -1.261 40.5 28.281 1 29.75 84 LEU B N 1
ATOM 3927 C CA . LEU B 1 84 ? -0.496 39.375 28.844 1 29.75 84 LEU B CA 1
ATOM 3928 C C . LEU B 1 84 ? -0.832 39.188 30.328 1 29.75 84 LEU B C 1
ATOM 3930 O O . LEU B 1 84 ? -0.105 38.5 31.047 1 29.75 84 LEU B O 1
ATOM 3934 N N . SER B 1 85 ? -1.779 39.906 30.922 1 27.53 85 SER B N 1
ATOM 3935 C CA . SER B 1 85 ? -1.987 39.781 32.344 1 27.53 85 SER B CA 1
ATOM 3936 C C . SER B 1 85 ? -2.447 38.375 32.719 1 27.53 85 SER B C 1
ATOM 3938 O O . SER B 1 85 ? -2.043 37.844 33.75 1 27.53 85 SER B O 1
ATOM 3940 N N . ASN B 1 86 ? -3.578 37.844 32.156 1 26.59 86 ASN B N 1
ATOM 3941 C CA . ASN B 1 86 ? -4.191 36.688 32.844 1 26.59 86 ASN B CA 1
ATOM 3942 C C . ASN B 1 86 ? -3.508 35.375 32.469 1 26.59 86 ASN B C 1
ATOM 3944 O O . ASN B 1 86 ? -4.125 34.5 31.859 1 26.59 86 ASN B O 1
ATOM 3948 N N . ILE B 1 87 ? -2.277 35.312 31.938 1 29.45 87 ILE B N 1
ATOM 3949 C CA . ILE B 1 87 ? -1.585 34.031 31.875 1 29.45 87 ILE B CA 1
ATOM 3950 C C . ILE B 1 87 ? -1.617 33.375 33.25 1 29.45 87 ILE B C 1
ATOM 3952 O O . ILE B 1 87 ? -1.134 33.938 34.25 1 29.45 87 ILE B O 1
ATOM 3956 N N . THR B 1 88 ? -2.635 32.594 33.5 1 28.81 88 THR B N 1
ATOM 3957 C CA . THR B 1 88 ? -2.543 31.828 34.719 1 28.81 88 THR B CA 1
ATOM 3958 C C . THR B 1 88 ? -1.133 31.281 34.938 1 28.81 88 THR B C 1
ATOM 3960 O O . THR B 1 88 ? -0.446 30.953 33.969 1 28.81 88 THR B O 1
ATOM 3963 N N . PRO B 1 89 ? -0.438 31.375 36.062 1 31.28 89 PRO B N 1
ATOM 3964 C CA . PRO B 1 89 ? 0.917 31 36.469 1 31.28 89 PRO B CA 1
ATOM 3965 C C . PRO B 1 89 ? 1.31 29.594 36.031 1 31.28 89 PRO B C 1
ATOM 3967 O O . PRO B 1 89 ? 2.482 29.344 35.75 1 31.28 89 PRO B O 1
ATOM 3970 N N . LYS B 1 90 ? 0.492 28.547 36.219 1 32.41 90 LYS B N 1
ATOM 3971 C CA . LYS B 1 90 ? 1.067 27.203 36.281 1 32.41 90 LYS B CA 1
ATOM 3972 C C . LYS B 1 90 ? 1.557 26.75 34.906 1 32.41 90 LYS B C 1
ATOM 3974 O O . LYS B 1 90 ? 2.592 26.078 34.812 1 32.41 90 LYS B O 1
ATOM 3979 N N . ASP B 1 91 ? 0.681 26.516 33.875 1 33.69 91 ASP B N 1
ATOM 3980 C CA . ASP B 1 91 ? 1.243 25.984 32.656 1 33.69 91 ASP B CA 1
ATOM 3981 C C . ASP B 1 91 ? 2.178 27 31.984 1 33.69 91 ASP B C 1
ATOM 3983 O O . ASP B 1 91 ? 1.767 28.109 31.672 1 33.69 91 ASP B O 1
ATOM 3987 N N . LYS B 1 92 ? 3.471 27.094 32.344 1 35.25 92 LYS B N 1
ATOM 3988 C CA . LYS B 1 92 ? 4.805 27.641 32.125 1 35.25 92 LYS B CA 1
ATOM 3989 C C . LYS B 1 92 ? 5.129 27.719 30.641 1 35.25 92 LYS B C 1
ATOM 3991 O O . LYS B 1 92 ? 5.855 26.875 30.109 1 35.25 92 LYS B O 1
ATOM 3996 N N . ILE B 1 93 ? 4.379 27.547 29.625 1 40.75 93 ILE B N 1
ATOM 3997 C CA . ILE B 1 93 ? 4.883 27.984 28.344 1 40.75 93 ILE B CA 1
ATOM 3998 C C . ILE B 1 93 ? 5.594 29.328 28.484 1 40.75 93 ILE B C 1
ATOM 4000 O O . ILE B 1 93 ? 4.945 30.359 28.609 1 40.75 93 ILE B O 1
ATOM 4004 N N . ILE B 1 94 ? 6.348 29.469 29.453 1 39.84 94 ILE B N 1
ATOM 4005 C CA . ILE B 1 94 ? 7.176 30.625 29.812 1 39.84 94 ILE B CA 1
ATOM 4006 C C . ILE B 1 94 ? 7.727 31.281 28.562 1 39.84 94 ILE B C 1
ATOM 4008 O O . ILE B 1 94 ? 8.539 30.688 27.844 1 39.84 94 ILE B O 1
ATOM 4012 N N . ARG B 1 95 ? 6.797 31.828 27.781 1 49.91 95 ARG B N 1
ATOM 4013 C CA . ARG B 1 95 ? 7.211 32.781 26.734 1 49.91 95 ARG B CA 1
ATOM 4014 C C . ARG B 1 95 ? 8.492 33.5 27.141 1 49.91 95 ARG B C 1
ATOM 4016 O O . ARG B 1 95 ? 8.508 34.25 28.125 1 49.91 95 ARG B O 1
ATOM 4023 N N . ASP B 1 96 ? 9.477 32.688 27.016 1 62.41 96 ASP B N 1
ATOM 4024 C CA . ASP B 1 96 ? 10.836 33.219 27.109 1 62.41 96 ASP B CA 1
ATOM 4025 C C . ASP B 1 96 ? 10.93 34.594 26.469 1 62.41 96 ASP B C 1
ATOM 4027 O O . ASP B 1 96 ? 10.461 34.781 25.344 1 62.41 96 ASP B O 1
ATOM 4031 N N . LYS B 1 97 ? 10.953 35.594 27.375 1 69.38 97 LYS B N 1
ATOM 4032 C CA . LYS B 1 97 ? 11.133 36.969 26.953 1 69.38 97 LYS B CA 1
ATOM 4033 C C . LYS B 1 97 ? 12 37.062 25.703 1 69.38 97 LYS B C 1
ATOM 4035 O O . LYS B 1 97 ? 11.703 37.844 24.781 1 69.38 97 LYS B O 1
ATOM 4040 N N . VAL B 1 98 ? 12.898 36.156 25.719 1 76.5 98 VAL B N 1
ATOM 4041 C CA . VAL B 1 98 ? 13.828 36.188 24.609 1 76.5 98 VAL B CA 1
ATOM 4042 C C . VAL B 1 98 ? 13.117 35.781 23.328 1 76.5 98 VAL B C 1
ATOM 4044 O O . VAL B 1 98 ? 13.32 36.375 22.266 1 76.5 98 VAL B O 1
ATOM 4047 N N . ILE B 1 99 ? 12.219 34.844 23.469 1 76.94 99 ILE B N 1
ATOM 4048 C CA . ILE B 1 99 ? 11.523 34.312 22.312 1 76.94 99 ILE B CA 1
ATOM 4049 C C . ILE B 1 99 ? 10.547 35.344 21.766 1 76.94 99 ILE B C 1
ATOM 4051 O O . ILE B 1 99 ? 10.453 35.531 20.547 1 76.94 99 ILE B O 1
ATOM 4055 N N . ILE B 1 100 ? 9.922 35.969 22.641 1 76.5 100 ILE B N 1
ATOM 4056 C CA . ILE B 1 100 ? 8.961 37 22.25 1 76.5 100 ILE B CA 1
ATOM 4057 C C . ILE B 1 100 ? 9.695 38.188 21.609 1 76.5 100 ILE B C 1
ATOM 4059 O O . ILE B 1 100 ? 9.234 38.75 20.609 1 76.5 100 ILE B O 1
ATOM 4063 N N . ASP B 1 101 ? 10.797 38.469 22.188 1 81.88 101 ASP B N 1
ATOM 4064 C CA . ASP B 1 101 ? 11.602 39.562 21.641 1 81.88 101 ASP B CA 1
ATOM 4065 C C . ASP B 1 101 ? 12.117 39.219 20.25 1 81.88 101 ASP B C 1
ATOM 4067 O O . ASP B 1 101 ? 12.141 40.094 19.359 1 81.88 101 ASP B O 1
ATOM 4071 N N . ASN B 1 102 ? 12.508 38.062 20.094 1 83.25 102 ASN B N 1
ATOM 4072 C CA . ASN B 1 102 ? 12.977 37.625 18.781 1 83.25 102 ASN B CA 1
ATOM 4073 C C . ASN B 1 102 ? 11.867 37.719 17.734 1 83.25 102 ASN B C 1
ATOM 4075 O O . ASN B 1 102 ? 12.109 38.156 16.609 1 83.25 102 ASN B O 1
ATOM 4079 N N . PHE B 1 103 ? 10.719 37.281 18.094 1 81.75 103 PHE B N 1
ATOM 4080 C CA . PHE B 1 103 ? 9.594 37.375 17.172 1 81.75 103 PHE B CA 1
ATOM 4081 C C . PHE B 1 103 ? 9.273 38.812 16.828 1 81.75 103 PHE B C 1
ATOM 4083 O O . PHE B 1 103 ? 9.016 39.156 15.664 1 81.75 103 PHE B O 1
ATOM 4090 N N . ARG B 1 104 ? 9.297 39.594 17.828 1 81.5 104 ARG B N 1
ATOM 4091 C CA . ARG B 1 104 ? 9.062 41 17.609 1 81.5 104 ARG B CA 1
ATOM 4092 C C . ARG B 1 104 ? 10.086 41.594 16.625 1 81.5 104 ARG B C 1
ATOM 4094 O O . ARG B 1 104 ? 9.734 42.344 15.719 1 81.5 104 ARG B O 1
ATOM 4101 N N . SER B 1 105 ? 11.273 41.281 16.906 1 83.31 105 SER B N 1
ATOM 4102 C CA . SER B 1 105 ? 12.344 41.719 16.031 1 83.31 105 SER B CA 1
ATOM 4103 C C . SER B 1 105 ? 12.141 41.219 14.602 1 83.31 105 SER B C 1
ATOM 4105 O O . SER B 1 105 ? 12.344 41.969 13.641 1 83.31 105 SER B O 1
ATOM 4107 N N . PHE B 1 106 ? 11.727 40.031 14.477 1 85 106 PHE B N 1
ATOM 4108 C CA . PHE B 1 106 ? 11.461 39.438 13.172 1 85 106 PHE B CA 1
ATOM 4109 C C . PHE B 1 106 ? 10.359 40.188 12.445 1 85 106 PHE B C 1
ATOM 4111 O O . PHE B 1 106 ? 10.469 40.438 11.242 1 85 106 PHE B O 1
ATOM 4118 N N . TYR B 1 107 ? 9.406 40.5 13.18 1 82.25 107 TYR B N 1
ATOM 4119 C CA . TYR B 1 107 ? 8.25 41.188 12.633 1 82.25 107 TYR B CA 1
ATOM 4120 C C . TYR B 1 107 ? 8.609 42.594 12.203 1 82.25 107 TYR B C 1
ATOM 4122 O O . TYR B 1 107 ? 8.297 43 11.086 1 82.25 107 TYR B O 1
ATOM 4130 N N . VAL B 1 108 ? 9.344 43.25 13.062 1 81 108 VAL B N 1
ATOM 4131 C CA . VAL B 1 108 ? 9.656 44.656 12.836 1 81 108 VAL B CA 1
ATOM 4132 C C . VAL B 1 108 ? 10.648 44.781 11.68 1 81 108 VAL B C 1
ATOM 4134 O O . VAL B 1 108 ? 10.578 45.75 10.898 1 81 108 VAL B O 1
ATOM 4137 N N . ASN B 1 109 ? 11.484 43.875 11.555 1 83 109 ASN B N 1
ATOM 4138 C CA . ASN B 1 109 ? 12.539 43.938 10.547 1 83 109 ASN B CA 1
ATOM 4139 C C . ASN B 1 109 ? 12.125 43.281 9.242 1 83 109 ASN B C 1
ATOM 4141 O O . ASN B 1 109 ? 12.938 43.156 8.328 1 83 109 ASN B O 1
ATOM 4145 N N . ALA B 1 110 ? 10.898 42.875 9.188 1 86.69 110 ALA B N 1
ATOM 4146 C CA . ALA B 1 110 ? 10.445 42.188 7.996 1 86.69 110 ALA B CA 1
ATOM 4147 C C . ALA B 1 110 ? 10.438 43.094 6.781 1 86.69 110 ALA B C 1
ATOM 4149 O O . ALA B 1 110 ? 10.062 44.281 6.887 1 86.69 110 ALA B O 1
ATOM 4150 N N . SER B 1 111 ? 10.969 42.594 5.703 1 82.38 111 SER B N 1
ATOM 4151 C CA . SER B 1 111 ? 10.938 43.344 4.449 1 82.38 111 SER B CA 1
ATOM 4152 C C . SER B 1 111 ? 9.516 43.469 3.908 1 82.38 111 SER B C 1
ATOM 4154 O O . SER B 1 111 ? 8.617 42.75 4.352 1 82.38 111 SER B O 1
ATOM 4156 N N . ALA B 1 112 ? 9.352 44.375 2.961 1 78.81 112 ALA B N 1
ATOM 4157 C CA . ALA B 1 112 ? 8.047 44.531 2.32 1 78.81 112 ALA B CA 1
ATOM 4158 C C . ALA B 1 112 ? 7.609 43.25 1.617 1 78.81 112 ALA B C 1
ATOM 4160 O O . ALA B 1 112 ? 6.43 42.906 1.647 1 78.81 112 ALA B O 1
ATOM 4161 N N . ASP B 1 113 ? 8.547 42.562 1.092 1 81.38 113 ASP B N 1
ATOM 4162 C CA . ASP B 1 113 ? 8.25 41.312 0.381 1 81.38 113 ASP B CA 1
ATOM 4163 C C . ASP B 1 113 ? 7.762 40.25 1.343 1 81.38 113 ASP B C 1
ATOM 4165 O O . ASP B 1 113 ? 6.902 39.438 0.991 1 81.38 113 ASP B O 1
ATOM 4169 N N . GLN B 1 114 ? 8.266 40.25 2.521 1 86.69 114 GLN B N 1
ATOM 4170 C CA . GLN B 1 114 ? 7.895 39.25 3.531 1 86.69 114 GLN B CA 1
ATOM 4171 C C . GLN B 1 114 ? 6.504 39.531 4.09 1 86.69 114 GLN B C 1
ATOM 4173 O O . GLN B 1 114 ? 5.895 38.656 4.715 1 86.69 114 GLN B O 1
ATOM 4178 N N . LEU B 1 115 ? 5.992 40.688 3.82 1 88.06 115 LEU B N 1
ATOM 4179 C CA . LEU B 1 115 ? 4.691 41.062 4.363 1 88.06 115 LEU B CA 1
ATOM 4180 C C . LEU B 1 115 ? 3.664 41.219 3.25 1 88.06 115 LEU B C 1
ATOM 4182 O O . LEU B 1 115 ? 2.543 41.688 3.496 1 88.06 115 LEU B O 1
ATOM 4186 N N . ASN B 1 116 ? 4.016 40.844 2.051 1 90.38 116 ASN B N 1
ATOM 4187 C CA . ASN B 1 116 ? 3.1 41.031 0.929 1 90.38 116 ASN B CA 1
ATOM 4188 C C . ASN B 1 116 ? 3.195 39.875 -0.064 1 90.38 116 ASN B C 1
ATOM 4190 O O . ASN B 1 116 ? 3.16 40.062 -1.277 1 90.38 116 ASN B O 1
ATOM 4194 N N . ASP B 1 117 ? 3.447 38.75 0.434 1 93 117 ASP B N 1
ATOM 4195 C CA . ASP B 1 117 ? 3.475 37.531 -0.402 1 93 117 ASP B CA 1
ATOM 4196 C C . ASP B 1 117 ? 2.1 37.25 -1.003 1 93 117 ASP B C 1
ATOM 4198 O O . ASP B 1 117 ? 1.089 37.281 -0.297 1 93 117 ASP B O 1
ATOM 4202 N N . PRO B 1 118 ? 1.985 37 -2.293 1 93.94 118 PRO B N 1
ATOM 4203 C CA . PRO B 1 118 ? 0.688 36.844 -2.949 1 93.94 118 PRO B CA 1
ATOM 4204 C C . PRO B 1 118 ? -0.111 35.656 -2.369 1 93.94 118 PRO B C 1
ATOM 4206 O O . PRO B 1 118 ? -1.342 35.719 -2.316 1 93.94 118 PRO B O 1
ATOM 4209 N N . PHE B 1 119 ? 0.541 34.594 -1.942 1 95.38 119 PHE B N 1
ATOM 4210 C CA . PHE B 1 119 ? -0.161 33.438 -1.437 1 95.38 119 PHE B CA 1
ATOM 4211 C C . PHE B 1 119 ? -0.437 33.562 0.056 1 95.38 119 PHE B C 1
ATOM 4213 O O . PHE B 1 119 ? -1.544 33.281 0.517 1 95.38 119 PHE B O 1
ATOM 4220 N N . ILE B 1 120 ? 0.532 34.062 0.78 1 95.75 120 ILE B N 1
ATOM 4221 C CA . ILE B 1 120 ? 0.435 34.062 2.236 1 95.75 120 ILE B CA 1
ATOM 4222 C C . ILE B 1 120 ? -0.43 35.219 2.689 1 95.75 120 ILE B C 1
ATOM 4224 O O . ILE B 1 120 ? -1.467 35.031 3.328 1 95.75 120 ILE B O 1
ATOM 4228 N N . HIS B 1 121 ? -0.17 36.438 2.225 1 94 121 HIS B N 1
ATOM 4229 C CA . HIS B 1 121 ? -0.807 37.625 2.752 1 94 121 HIS B CA 1
ATOM 4230 C C . HIS B 1 121 ? -2.045 38 1.939 1 94 121 HIS B C 1
ATOM 4232 O O . HIS B 1 121 ? -3.039 38.469 2.496 1 94 121 HIS B O 1
ATOM 4238 N N . GLN B 1 122 ? -1.989 37.688 0.665 1 93.62 122 GLN B N 1
ATOM 4239 C CA . GLN B 1 122 ? -3.096 38.062 -0.201 1 93.62 122 GLN B CA 1
ATOM 4240 C C . GLN B 1 122 ? -4.008 36.875 -0.498 1 93.62 122 GLN B C 1
ATOM 4242 O O . GLN B 1 122 ? -5.109 37.062 -1.025 1 93.62 122 GLN B O 1
ATOM 4247 N N . HIS B 1 123 ? -3.627 35.75 -0.217 1 96.06 123 HIS B N 1
ATOM 4248 C CA . HIS B 1 123 ? -4.375 34.5 -0.379 1 96.06 123 HIS B CA 1
ATOM 4249 C C . HIS B 1 123 ? -4.852 34.312 -1.818 1 96.06 123 HIS B C 1
ATOM 4251 O O . HIS B 1 123 ? -6.02 34 -2.057 1 96.06 123 HIS B O 1
ATOM 4257 N N . ARG B 1 124 ? -3.984 34.562 -2.746 1 96 124 ARG B N 1
ATOM 4258 C CA . ARG B 1 124 ? -4.309 34.406 -4.16 1 96 124 ARG B CA 1
ATOM 4259 C C . ARG B 1 124 ? -4.219 32.938 -4.574 1 96 124 ARG B C 1
ATOM 4261 O O . ARG B 1 124 ? -3.562 32.594 -5.566 1 96 124 ARG B O 1
ATOM 4268 N N . TYR B 1 125 ? -4.93 32.156 -3.854 1 96.44 125 TYR B N 1
ATOM 4269 C CA . TYR B 1 125 ? -4.984 30.719 -4.141 1 96.44 125 TYR B CA 1
ATOM 4270 C C . TYR B 1 125 ? -6.09 30.406 -5.141 1 96.44 125 TYR B C 1
ATOM 4272 O O . TYR B 1 125 ? -7.176 30.984 -5.082 1 96.44 125 TYR B O 1
ATOM 4280 N N . ILE B 1 126 ? -5.785 29.547 -6.055 1 95.81 126 ILE B N 1
ATOM 4281 C CA . ILE B 1 126 ? -6.742 28.953 -6.98 1 95.81 126 ILE B CA 1
ATOM 4282 C C . ILE B 1 126 ? -6.727 27.438 -6.844 1 95.81 126 ILE B C 1
ATOM 4284 O O . ILE B 1 126 ? -5.723 26.797 -7.156 1 95.81 126 ILE B O 1
ATOM 4288 N N . PRO B 1 127 ? -7.789 26.891 -6.348 1 96.44 127 PRO B N 1
ATOM 4289 C CA . PRO B 1 127 ? -7.832 25.438 -6.305 1 96.44 127 PRO B CA 1
ATOM 4290 C C . PRO B 1 127 ? -7.895 24.797 -7.691 1 96.44 127 PRO B C 1
ATOM 4292 O O . PRO B 1 127 ? -8.898 24.938 -8.391 1 96.44 127 PRO B O 1
ATOM 4295 N N . LEU B 1 128 ? -6.855 24.125 -8.055 1 96.94 128 LEU B N 1
ATOM 4296 C CA . LEU B 1 128 ? -6.812 23.438 -9.336 1 96.94 128 LEU B CA 1
ATOM 4297 C C . LEU B 1 128 ? -7.727 22.203 -9.32 1 96.94 128 LEU B C 1
ATOM 4299 O O . LEU B 1 128 ? -8.375 21.891 -10.32 1 96.94 128 LEU B O 1
ATOM 4303 N N . LEU B 1 129 ? -7.695 21.438 -8.352 1 97.12 129 LEU B N 1
ATOM 4304 C CA . LEU B 1 129 ? -8.664 20.406 -7.98 1 97.12 129 LEU B CA 1
ATOM 4305 C C . LEU B 1 129 ? -9.383 20.781 -6.691 1 97.12 129 LEU B C 1
ATOM 4307 O O . LEU B 1 129 ? -8.742 21.047 -5.672 1 97.12 129 LEU B O 1
ATOM 4311 N N . ASN B 1 130 ? -10.727 20.859 -6.789 1 94.81 130 ASN B N 1
ATOM 4312 C CA . ASN B 1 130 ? -11.516 21.375 -5.672 1 94.81 130 ASN B CA 1
ATOM 4313 C C . ASN B 1 130 ? -12.672 20.438 -5.328 1 94.81 130 ASN B C 1
ATOM 4315 O O . ASN B 1 130 ? -13.789 20.609 -5.812 1 94.81 130 ASN B O 1
ATOM 4319 N N . ASN B 1 131 ? -12.492 19.438 -4.645 1 90.12 131 ASN B N 1
ATOM 4320 C CA . ASN B 1 131 ? -13.555 18.516 -4.258 1 90.12 131 ASN B CA 1
ATOM 4321 C C . ASN B 1 131 ? -14.32 19.031 -3.047 1 90.12 131 ASN B C 1
ATOM 4323 O O . ASN B 1 131 ? -14.305 18.406 -1.983 1 90.12 131 ASN B O 1
ATOM 4327 N N . VAL B 1 132 ? -15.172 20.062 -3.283 1 87.25 132 VAL B N 1
ATOM 4328 C CA . VAL B 1 132 ? -15.875 20.812 -2.24 1 87.25 132 VAL B CA 1
ATOM 4329 C C . VAL B 1 132 ? -17 19.953 -1.665 1 87.25 132 VAL B C 1
ATOM 4331 O O . VAL B 1 132 ? -17.469 20.203 -0.55 1 87.25 132 VAL B O 1
ATOM 4334 N N . LEU B 1 133 ? -17.375 18.953 -2.385 1 86.75 133 LEU B N 1
ATOM 4335 C CA . LEU B 1 133 ? -18.5 18.141 -1.966 1 86.75 133 LEU B CA 1
ATOM 4336 C C . LEU B 1 133 ? -18.156 17.328 -0.719 1 86.75 133 LEU B C 1
ATOM 4338 O O . LEU B 1 133 ? -19.047 16.797 -0.049 1 86.75 133 LEU B O 1
ATOM 4342 N N . LYS B 1 134 ? -16.875 17.297 -0.467 1 89.81 134 LYS B N 1
ATOM 4343 C CA . LYS B 1 134 ? -16.438 16.578 0.727 1 89.81 134 LYS B CA 1
ATOM 4344 C C . LYS B 1 134 ? -17.078 17.156 1.985 1 89.81 134 LYS B C 1
ATOM 4346 O O . LYS B 1 134 ? -17.328 16.438 2.949 1 89.81 134 LYS B O 1
ATOM 4351 N N . CYS B 1 135 ? -17.359 18.453 1.949 1 93.12 135 CYS B N 1
ATOM 4352 C CA . CYS B 1 135 ? -17.859 19.094 3.162 1 93.12 135 CYS B CA 1
ATOM 4353 C C . CYS B 1 135 ? -19.219 19.719 2.922 1 93.12 135 CYS B C 1
ATOM 4355 O O . CYS B 1 135 ? -19.953 20 3.871 1 93.12 135 CYS B O 1
ATOM 4357 N N . TYR B 1 136 ? -19.547 19.875 1.725 1 91.06 136 TYR B N 1
ATOM 4358 C CA . TYR B 1 136 ? -20.75 20.641 1.383 1 91.06 136 TYR B CA 1
ATOM 4359 C C . TYR B 1 136 ? -22 19.984 1.948 1 91.06 136 TYR B C 1
ATOM 4361 O O . TYR B 1 136 ? -22.25 18.797 1.701 1 91.06 136 TYR B O 1
ATOM 4369 N N . GLU B 1 137 ? -22.734 20.734 2.732 1 90.62 137 GLU B N 1
ATOM 4370 C CA . GLU B 1 137 ? -24.031 20.344 3.297 1 90.62 137 GLU B CA 1
ATOM 4371 C C . GLU B 1 137 ? -23.906 19.094 4.148 1 90.62 137 GLU B C 1
ATOM 4373 O O . GLU B 1 137 ? -24.781 18.219 4.117 1 90.62 137 GLU B O 1
ATOM 4378 N N . LYS B 1 138 ? -22.766 18.875 4.766 1 94.38 138 LYS B N 1
ATOM 4379 C CA . LYS B 1 138 ? -22.547 17.75 5.664 1 94.38 138 LYS B CA 1
ATOM 4380 C C . LYS B 1 138 ? -22.234 18.219 7.082 1 94.38 138 LYS B C 1
ATOM 4382 O O . LYS B 1 138 ? -21.672 19.297 7.27 1 94.38 138 LYS B O 1
ATOM 4387 N N . ASP B 1 139 ? -22.672 17.516 7.957 1 95.19 139 ASP B N 1
ATOM 4388 C CA . ASP B 1 139 ? -22.312 17.75 9.352 1 95.19 139 ASP B CA 1
ATOM 4389 C C . ASP B 1 139 ? -20.984 17.078 9.703 1 95.19 139 ASP B C 1
ATOM 4391 O O . ASP B 1 139 ? -20.969 16.031 10.352 1 95.19 139 ASP B O 1
ATOM 4395 N N . VAL B 1 140 ? -19.953 17.734 9.359 1 97.69 140 VAL B N 1
ATOM 4396 C CA . VAL B 1 140 ? -18.625 17.156 9.484 1 97.69 140 VAL B CA 1
ATOM 4397 C C . VAL B 1 140 ? -18.125 17.297 10.922 1 97.69 140 VAL B C 1
ATOM 4399 O O . VAL B 1 140 ? -18 18.406 11.43 1 97.69 140 VAL B O 1
ATOM 4402 N N . PHE B 1 141 ? -17.969 16.156 11.586 1 98.31 141 PHE B N 1
ATOM 4403 C CA . PHE B 1 141 ? -17.453 16.156 12.945 1 98.31 141 PHE B CA 1
ATOM 4404 C C . PHE B 1 141 ? -15.938 16.391 12.938 1 98.31 141 PHE B C 1
ATOM 4406 O O . PHE B 1 141 ? -15.43 17.219 13.703 1 98.31 141 PHE B O 1
ATOM 4413 N N . LEU B 1 142 ? -15.227 15.703 12.047 1 98.56 142 LEU B N 1
ATOM 4414 C CA . LEU B 1 142 ? -13.773 15.781 11.945 1 98.56 142 LEU B CA 1
ATOM 4415 C C . LEU B 1 142 ? -13.336 15.859 10.492 1 98.56 142 LEU B C 1
ATOM 4417 O O . LEU B 1 142 ? -13.727 15.023 9.672 1 98.56 142 LEU B O 1
ATOM 4421 N N . LEU B 1 143 ? -12.625 16.891 10.188 1 98.38 143 LEU B N 1
ATOM 4422 C CA . LEU B 1 143 ? -11.945 17 8.898 1 98.38 143 LEU B CA 1
ATOM 4423 C C . LEU B 1 143 ? -10.453 16.719 9.047 1 98.38 143 LEU B C 1
ATOM 4425 O O . LEU B 1 143 ? -9.781 17.359 9.867 1 98.38 143 LEU B O 1
ATOM 4429 N N . VAL B 1 144 ? -9.953 15.75 8.289 1 98.38 144 VAL B N 1
ATOM 4430 C CA . VAL B 1 144 ? -8.523 15.445 8.289 1 98.38 144 VAL B CA 1
ATOM 4431 C C . VAL B 1 144 ? -7.891 15.898 6.98 1 98.38 144 VAL B C 1
ATOM 4433 O O . VAL B 1 144 ? -8.188 15.352 5.914 1 98.38 144 VAL B O 1
ATOM 4436 N N . PHE B 1 145 ? -7.133 16.891 7 1 96.5 145 PHE B N 1
ATOM 4437 C CA . PHE B 1 145 ? -6.383 17.234 5.797 1 96.5 145 PHE B CA 1
ATOM 4438 C C . PHE B 1 145 ? -4.969 16.672 5.863 1 96.5 145 PHE B C 1
ATOM 4440 O O . PHE B 1 145 ? -4.23 16.938 6.812 1 96.5 145 PHE B O 1
ATOM 4447 N N . VAL B 1 146 ? -4.566 15.938 4.914 1 97.94 146 VAL B N 1
ATOM 4448 C CA . VAL B 1 146 ? -3.303 15.219 4.848 1 97.94 146 VAL B CA 1
ATOM 4449 C C . VAL B 1 146 ? -2.35 15.93 3.891 1 97.94 146 VAL B C 1
ATOM 4451 O O . VAL B 1 146 ? -2.625 16.031 2.691 1 97.94 146 VAL B O 1
ATOM 4454 N N . HIS B 1 147 ? -1.27 16.438 4.465 1 97.75 147 HIS B N 1
ATOM 4455 C CA . HIS B 1 147 ? -0.192 16.969 3.631 1 97.75 147 HIS B CA 1
ATOM 4456 C C . HIS B 1 147 ? 0.671 15.836 3.076 1 97.75 147 HIS B C 1
ATOM 4458 O O . HIS B 1 147 ? 1.388 15.164 3.826 1 97.75 147 HIS B O 1
ATOM 4464 N N . ILE B 1 148 ? 0.611 15.641 1.801 1 96.69 148 ILE B N 1
ATOM 4465 C CA . ILE B 1 148 ? 1.291 14.5 1.189 1 96.69 148 ILE B CA 1
ATOM 4466 C C . ILE B 1 148 ? 1.909 14.922 -0.141 1 96.69 148 ILE B C 1
ATOM 4468 O O . ILE B 1 148 ? 1.375 15.797 -0.833 1 96.69 148 ILE B O 1
ATOM 4472 N N . LYS B 1 149 ? 3.051 14.328 -0.432 1 96.69 149 LYS B N 1
ATOM 4473 C CA . LYS B 1 149 ? 3.729 14.617 -1.692 1 96.69 149 LYS B CA 1
ATOM 4474 C C . LYS B 1 149 ? 2.84 14.273 -2.885 1 96.69 149 LYS B C 1
ATOM 4476 O O . LYS B 1 149 ? 2.18 13.234 -2.896 1 96.69 149 LYS B O 1
ATOM 4481 N N . THR B 1 150 ? 2.896 15.125 -3.863 1 97.38 150 THR B N 1
ATOM 4482 C CA . THR B 1 150 ? 2.021 15.008 -5.023 1 97.38 150 THR B CA 1
ATOM 4483 C C . THR B 1 150 ? 2.246 13.68 -5.738 1 97.38 150 THR B C 1
ATOM 4485 O O . THR B 1 150 ? 1.297 13.062 -6.23 1 97.38 150 THR B O 1
ATOM 4488 N N . SER B 1 151 ? 3.439 13.18 -5.785 1 95.62 151 SER B N 1
ATOM 4489 C CA . SER B 1 151 ? 3.779 11.969 -6.523 1 95.62 151 SER B CA 1
ATOM 4490 C C . SER B 1 151 ? 3.492 10.719 -5.699 1 95.62 151 SER B C 1
ATOM 4492 O O . SER B 1 151 ? 3.662 9.602 -6.184 1 95.62 151 SER B O 1
ATOM 4494 N N . ASN B 1 152 ? 3.096 10.859 -4.492 1 94.94 152 ASN B N 1
ATOM 4495 C CA . ASN B 1 152 ? 2.988 9.711 -3.594 1 94.94 152 ASN B CA 1
ATOM 4496 C C . ASN B 1 152 ? 1.618 9.047 -3.693 1 94.94 152 ASN B C 1
ATOM 4498 O O . ASN B 1 152 ? 0.835 9.086 -2.742 1 94.94 152 ASN B O 1
ATOM 4502 N N . PHE B 1 153 ? 1.331 8.359 -4.77 1 94.69 153 PHE B N 1
ATOM 4503 C CA . PHE B 1 153 ? 0.087 7.629 -4.98 1 94.69 153 PHE B CA 1
ATOM 4504 C C . PHE B 1 153 ? -0.054 6.5 -3.963 1 94.69 153 PHE B C 1
ATOM 4506 O O . PHE B 1 153 ? -1.145 6.262 -3.439 1 94.69 153 PHE B O 1
ATOM 4513 N N . GLU B 1 154 ? 1.017 5.875 -3.717 1 92.25 154 GLU B N 1
ATOM 4514 C CA . GLU B 1 154 ? 1.033 4.77 -2.762 1 92.25 154 GLU B CA 1
ATOM 4515 C C . GLU B 1 154 ? 0.56 5.227 -1.384 1 92.25 154 GLU B C 1
ATOM 4517 O O . GLU B 1 154 ? -0.253 4.555 -0.747 1 92.25 154 GLU B O 1
ATOM 4522 N N . GLY B 1 155 ? 1.044 6.355 -0.97 1 94.38 155 GLY B N 1
ATOM 4523 C CA . GLY B 1 155 ? 0.654 6.883 0.329 1 94.38 155 GLY B CA 1
ATOM 4524 C C . GLY B 1 155 ? -0.828 7.188 0.429 1 94.38 155 GLY B C 1
ATOM 4525 O O . GLY B 1 155 ? -1.472 6.852 1.426 1 94.38 155 GLY B O 1
ATOM 4526 N N . ARG B 1 156 ? -1.349 7.832 -0.56 1 97.12 156 ARG B N 1
ATOM 4527 C CA . ARG B 1 156 ? -2.771 8.156 -0.559 1 97.12 156 ARG B CA 1
ATOM 4528 C C . ARG B 1 156 ? -3.621 6.891 -0.6 1 97.12 156 ARG B C 1
ATOM 4530 O O . ARG B 1 156 ? -4.625 6.789 0.108 1 97.12 156 ARG B O 1
ATOM 4537 N N . HIS B 1 157 ? -3.158 5.953 -1.375 1 96.19 157 HIS B N 1
ATOM 4538 C CA . HIS B 1 157 ? -3.871 4.68 -1.415 1 96.19 157 HIS B CA 1
ATOM 4539 C C . HIS B 1 157 ? -3.842 3.99 -0.056 1 96.19 157 HIS B C 1
ATOM 4541 O O . HIS B 1 157 ? -4.852 3.441 0.389 1 96.19 157 HIS B O 1
ATOM 4547 N N . LEU B 1 158 ? -2.684 3.984 0.546 1 94.88 158 LEU B N 1
ATOM 4548 C CA . LEU B 1 158 ? -2.533 3.359 1.855 1 94.88 158 LEU B CA 1
ATOM 4549 C C . LEU B 1 158 ? -3.482 3.986 2.871 1 94.88 158 LEU B C 1
ATOM 4551 O O . LEU B 1 158 ? -4.168 3.275 3.609 1 94.88 158 LEU B O 1
ATOM 4555 N N . ILE B 1 159 ? -3.566 5.234 2.867 1 96.81 159 ILE B N 1
ATOM 4556 C CA . ILE B 1 159 ? -4.445 5.93 3.803 1 96.81 159 ILE B CA 1
ATOM 4557 C C . ILE B 1 159 ? -5.898 5.578 3.502 1 96.81 159 ILE B C 1
ATOM 4559 O O . ILE B 1 159 ? -6.656 5.215 4.402 1 96.81 159 ILE B O 1
ATOM 4563 N N . ARG B 1 160 ? -6.309 5.598 2.256 1 97.19 160 ARG B N 1
ATOM 4564 C CA . ARG B 1 160 ? -7.68 5.293 1.854 1 97.19 160 ARG B CA 1
ATOM 4565 C C . ARG B 1 160 ? -8.078 3.889 2.293 1 97.19 160 ARG B C 1
ATOM 4567 O O . ARG B 1 160 ? -9.242 3.643 2.615 1 97.19 160 ARG B O 1
ATOM 4574 N N . SER B 1 161 ? -7.078 3.025 2.264 1 96.31 161 SER B N 1
ATOM 4575 C CA . SER B 1 161 ? -7.395 1.616 2.473 1 96.31 161 SER B CA 1
ATOM 4576 C C . SER B 1 161 ? -7.188 1.215 3.93 1 96.31 161 SER B C 1
ATOM 4578 O O . SER B 1 161 ? -7.336 0.042 4.281 1 96.31 161 SER B O 1
ATOM 4580 N N . THR B 1 162 ? -6.809 2.1 4.773 1 95.75 162 THR B N 1
ATOM 4581 C CA . THR B 1 162 ? -6.652 1.834 6.199 1 95.75 162 THR B CA 1
ATOM 4582 C C . THR B 1 162 ? -7.582 2.721 7.023 1 95.75 162 THR B C 1
ATOM 4584 O O . THR B 1 162 ? -8.805 2.58 6.953 1 95.75 162 THR B O 1
ATOM 4587 N N . PHE B 1 163 ? -7.004 3.586 7.867 1 95.94 163 PHE B N 1
ATOM 4588 C CA . PHE B 1 163 ? -7.844 4.355 8.773 1 95.94 163 PHE B CA 1
ATOM 4589 C C . PHE B 1 163 ? -8.719 5.336 8.008 1 95.94 163 PHE B C 1
ATOM 4591 O O . PHE B 1 163 ? -9.82 5.676 8.453 1 95.94 163 PHE B O 1
ATOM 4598 N N . GLY B 1 164 ? -8.289 5.75 6.82 1 97.19 164 GL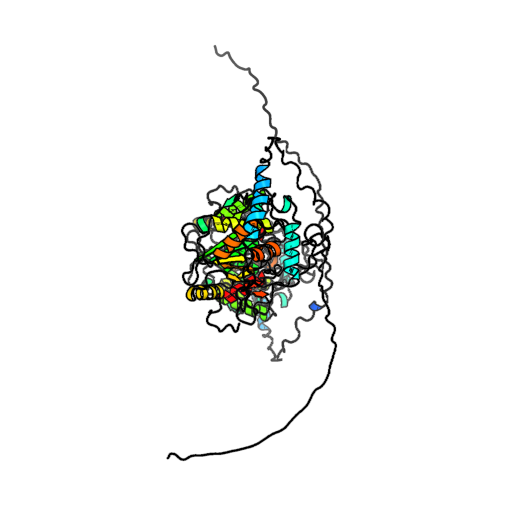Y B N 1
ATOM 4599 C CA . GLY B 1 164 ? -9.039 6.676 5.992 1 97.19 164 GLY B CA 1
ATOM 4600 C C . GLY B 1 164 ? -10.305 6.066 5.414 1 97.19 164 GLY B C 1
ATOM 4601 O O . GLY B 1 164 ? -11.148 6.781 4.867 1 97.19 164 GLY B O 1
ATOM 4602 N N . SER B 1 165 ? -10.383 4.781 5.527 1 96.38 165 SER B N 1
ATOM 4603 C CA . SER B 1 165 ? -11.586 4.109 5.051 1 96.38 165 SER B CA 1
ATOM 4604 C C . SER B 1 165 ? -12.758 4.316 6.012 1 96.38 165 SER B C 1
ATOM 4606 O O . SER B 1 165 ? -13.906 4.074 5.652 1 96.38 165 SER B O 1
ATOM 4608 N N . ILE B 1 166 ? -12.492 4.676 7.207 1 96.31 166 ILE B N 1
ATOM 4609 C CA . ILE B 1 166 ? -13.523 4.91 8.211 1 96.31 166 ILE B CA 1
ATOM 4610 C C . ILE B 1 166 ? -14.094 6.316 8.047 1 96.31 166 ILE B C 1
ATOM 4612 O O . ILE B 1 166 ? -13.5 7.293 8.5 1 96.31 166 ILE B O 1
ATOM 4616 N N . SER B 1 167 ? -15.18 6.422 7.426 1 96.31 167 SER B N 1
ATOM 4617 C CA . SER B 1 167 ? -15.789 7.723 7.168 1 96.31 167 SER B CA 1
ATOM 4618 C C . SER B 1 167 ? -16.797 8.078 8.25 1 96.31 167 SER B C 1
ATOM 4620 O O . SER B 1 167 ? -17.234 9.234 8.344 1 96.31 167 SER B O 1
ATOM 4622 N N . LYS B 1 168 ? -17.219 7.062 8.961 1 97.12 168 LYS B N 1
ATOM 4623 C CA . LYS B 1 168 ? -18.156 7.254 10.062 1 97.12 168 LYS B CA 1
ATOM 4624 C C . LYS B 1 168 ? -17.812 6.34 11.242 1 97.12 168 LYS B C 1
ATOM 4626 O O . LYS B 1 168 ? -17.562 5.152 11.055 1 97.12 168 LYS B O 1
ATOM 4631 N N . PHE B 1 169 ? -17.688 6.949 12.352 1 96.5 169 PHE B N 1
ATOM 4632 C CA . PHE B 1 169 ? -17.422 6.199 13.578 1 96.5 169 PHE B CA 1
ATOM 4633 C C . PHE B 1 169 ? -18.266 6.734 14.727 1 96.5 169 PHE B C 1
ATOM 4635 O O . PHE B 1 169 ? -18.281 7.938 14.992 1 96.5 169 PHE B O 1
ATOM 4642 N N . GLU B 1 170 ? -19.062 5.883 15.383 1 95.06 170 GLU B N 1
ATOM 4643 C CA . GLU B 1 170 ? -19.984 6.277 16.438 1 95.06 170 GLU B CA 1
ATOM 4644 C C . GLU B 1 170 ? -20.859 7.441 16 1 95.06 170 GLU B C 1
ATOM 4646 O O . GLU B 1 170 ? -21 8.43 16.719 1 95.06 170 GLU B O 1
ATOM 4651 N N . ASN B 1 171 ? -21.312 7.414 14.781 1 95.69 171 ASN B N 1
ATOM 4652 C CA . ASN B 1 171 ? -22.25 8.344 14.164 1 95.69 171 ASN B CA 1
ATOM 4653 C C . ASN B 1 171 ? -21.625 9.719 13.945 1 95.69 171 ASN B C 1
ATOM 4655 O O . ASN B 1 171 ? -22.344 10.719 13.852 1 95.69 171 ASN B O 1
ATOM 4659 N N . LYS B 1 172 ? -20.344 9.75 14.047 1 97.69 172 LYS B N 1
ATOM 4660 C CA . LYS B 1 172 ? -19.625 10.977 13.734 1 97.69 172 LYS B CA 1
ATOM 4661 C C . LYS B 1 172 ? -18.969 10.891 12.359 1 97.69 172 LYS B C 1
ATOM 4663 O O . LYS B 1 172 ? -18.266 9.938 12.062 1 97.69 172 LYS B O 1
ATOM 4668 N N . LEU B 1 173 ? -19.234 11.883 11.578 1 98.06 173 LEU B N 1
ATOM 4669 C CA . LEU B 1 173 ? -18.734 11.906 10.211 1 98.06 173 LEU B CA 1
ATOM 4670 C C . LEU B 1 173 ? -17.281 12.375 10.18 1 98.06 173 LEU B C 1
ATOM 4672 O O . LEU B 1 173 ? -16.953 13.414 10.758 1 98.06 173 LEU B O 1
ATOM 4676 N N . ILE B 1 174 ? -16.469 11.609 9.539 1 98.25 174 ILE B N 1
ATOM 4677 C CA . ILE B 1 174 ? -15.055 11.945 9.336 1 98.25 174 ILE B CA 1
ATOM 4678 C C . ILE B 1 174 ? -14.766 12.102 7.848 1 98.25 174 ILE B C 1
ATOM 4680 O O . ILE B 1 174 ? -15.078 11.211 7.051 1 98.25 174 ILE B O 1
ATOM 4684 N N . GLU B 1 175 ? -14.242 13.227 7.453 1 97.81 175 GLU B N 1
ATOM 4685 C CA . GLU B 1 175 ? -13.859 13.461 6.062 1 97.81 175 GLU B CA 1
ATOM 4686 C C . GLU B 1 175 ? -12.352 13.625 5.93 1 97.81 175 GLU B C 1
ATOM 4688 O O . GLU B 1 175 ? -11.711 14.273 6.758 1 97.81 175 GLU B O 1
ATOM 4693 N N . TYR B 1 176 ? -11.773 12.961 4.949 1 97.94 176 TYR B N 1
ATOM 4694 C CA . TYR B 1 176 ? -10.352 13.031 4.648 1 97.94 176 TYR B CA 1
ATOM 4695 C C . TYR B 1 176 ? -10.102 13.789 3.348 1 97.94 176 TYR B C 1
ATOM 4697 O O . TYR B 1 176 ? -10.797 13.57 2.354 1 97.94 176 TYR B O 1
ATOM 4705 N N . VAL B 1 177 ? -9.141 14.695 3.379 1 98 177 VAL B N 1
ATOM 4706 C CA . VAL B 1 177 ? -8.773 15.445 2.182 1 98 177 VAL B CA 1
ATOM 4707 C C . VAL B 1 177 ? -7.258 15.453 2.016 1 98 177 VAL B C 1
ATOM 4709 O O . VAL B 1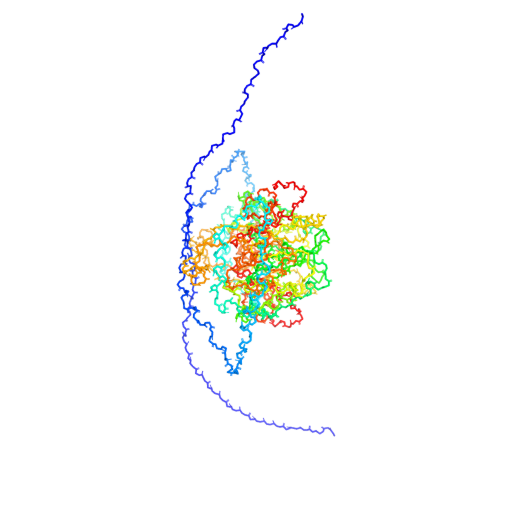 177 ? -6.527 15.773 2.953 1 98 177 VAL B O 1
ATOM 4712 N N . PHE B 1 178 ? -6.781 15.039 0.819 1 98.62 178 PHE B N 1
ATOM 4713 C CA . PHE B 1 178 ? -5.359 15.102 0.497 1 98.62 178 PHE B CA 1
ATOM 4714 C C . PHE B 1 178 ? -5.008 16.453 -0.123 1 98.62 178 PHE B C 1
ATOM 4716 O O . PHE B 1 178 ? -5.59 16.844 -1.135 1 98.62 178 PHE B O 1
ATOM 4723 N N . VAL B 1 179 ? -4.031 17.141 0.472 1 98.5 179 VAL B N 1
ATOM 4724 C CA . VAL B 1 179 ? -3.625 18.469 -0.005 1 98.5 179 VAL B CA 1
ATOM 4725 C C . VAL B 1 179 ? -2.348 18.344 -0.833 1 98.5 179 VAL B C 1
ATOM 4727 O O . VAL B 1 179 ? -1.315 17.891 -0.33 1 9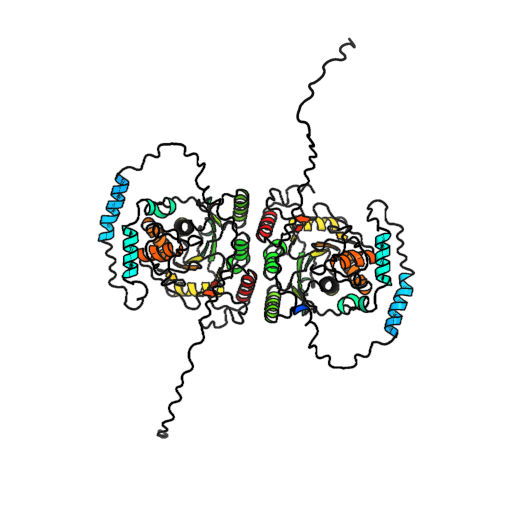8.5 179 VAL B O 1
ATOM 4730 N N . LEU B 1 180 ? -2.494 18.781 -2.107 1 98.56 180 LEU B N 1
ATOM 4731 C CA . LEU B 1 180 ? -1.371 18.656 -3.029 1 98.56 180 LEU B CA 1
ATOM 4732 C C . LEU B 1 180 ? -0.986 20.016 -3.602 1 98.56 180 LEU B C 1
ATOM 4734 O O . LEU B 1 180 ? -1.804 20.938 -3.627 1 98.56 180 LEU B O 1
ATOM 4738 N N . GLY B 1 181 ? 0.271 20.125 -3.953 1 98.25 181 GLY B N 1
ATOM 4739 C CA . GLY B 1 181 ? 0.731 21.219 -4.793 1 98.25 181 GLY B CA 1
ATOM 4740 C C . GLY B 1 181 ? 0.825 20.844 -6.262 1 98.25 181 GLY B C 1
ATOM 4741 O O . GLY B 1 181 ? 0.653 19.688 -6.621 1 98.25 181 GLY B O 1
ATOM 4742 N N . GLN B 1 182 ? 1.141 21.75 -7 1 96.88 182 GLN B N 1
ATOM 4743 C CA . GLN B 1 182 ? 1.256 21.547 -8.438 1 96.88 182 GLN B CA 1
ATOM 4744 C C . GLN B 1 182 ? 2.549 20.812 -8.789 1 96.88 182 GLN B C 1
ATOM 4746 O O . GLN B 1 182 ? 3.525 20.875 -8.039 1 96.88 182 GLN B O 1
ATOM 4751 N N . THR B 1 183 ? 2.504 20.078 -9.906 1 96.5 183 THR B N 1
ATOM 4752 C CA . THR B 1 183 ? 3.68 19.422 -10.469 1 96.5 183 THR B CA 1
ATOM 4753 C C . THR B 1 183 ? 3.912 19.875 -11.914 1 96.5 183 THR B C 1
ATOM 4755 O O . THR B 1 183 ? 2.959 20.172 -12.633 1 96.5 183 THR B O 1
ATOM 4758 N N . LYS B 1 184 ? 5.18 19.906 -12.297 1 94.56 184 LYS B N 1
ATOM 4759 C CA . LYS B 1 184 ? 5.516 20.25 -13.68 1 94.56 184 LYS B CA 1
ATOM 4760 C C . LYS B 1 184 ? 5.418 19.031 -14.586 1 94.56 184 LYS B C 1
ATOM 4762 O O . LYS B 1 184 ? 5.441 19.172 -15.812 1 94.56 184 LYS B O 1
ATOM 4767 N N . ASN B 1 185 ? 5.316 17.906 -14.031 1 94.19 185 ASN B N 1
ATOM 4768 C CA . ASN B 1 185 ? 5.199 16.672 -14.789 1 94.19 185 ASN B CA 1
ATOM 4769 C C . ASN B 1 185 ? 3.777 16.453 -15.297 1 94.19 185 ASN B C 1
ATOM 4771 O O . ASN B 1 185 ? 2.879 16.125 -14.523 1 94.19 185 ASN B O 1
ATOM 4775 N N . VAL B 1 186 ? 3.609 16.562 -16.531 1 92.38 186 VAL B N 1
ATOM 4776 C CA . VAL B 1 186 ? 2.297 16.531 -17.156 1 92.38 186 VAL B CA 1
ATOM 4777 C C . VAL B 1 186 ? 1.641 15.18 -16.938 1 92.38 186 VAL B C 1
ATOM 4779 O O . VAL B 1 186 ? 0.443 15.102 -16.656 1 92.38 186 VAL B O 1
ATOM 4782 N N . THR B 1 187 ? 2.377 14.094 -17.125 1 90.12 187 THR B N 1
ATOM 4783 C CA . THR B 1 187 ? 1.85 12.75 -16.938 1 90.12 187 THR B CA 1
ATOM 4784 C C . THR B 1 187 ? 1.372 12.555 -15.5 1 90.12 187 THR B C 1
ATOM 4786 O O . THR B 1 187 ? 0.281 12.031 -15.266 1 90.12 187 THR B O 1
ATOM 4789 N N . LEU B 1 188 ? 2.197 13.023 -14.617 1 93.25 188 LEU B N 1
ATOM 4790 C CA . LEU B 1 188 ? 1.836 12.922 -13.211 1 93.25 188 LEU B CA 1
ATOM 4791 C C . LEU B 1 188 ? 0.551 13.695 -12.922 1 93.25 188 LEU B C 1
ATOM 4793 O O . LEU B 1 188 ? -0.323 13.203 -12.203 1 93.25 188 LEU B O 1
ATOM 4797 N N . GLN B 1 189 ? 0.466 14.836 -13.492 1 95.19 189 GLN B N 1
ATOM 4798 C CA . GLN B 1 189 ? -0.723 15.656 -13.281 1 95.19 189 GLN B CA 1
ATOM 4799 C C . GLN B 1 189 ? -1.972 14.961 -13.82 1 95.19 189 GLN B C 1
ATOM 4801 O O . GLN B 1 189 ? -3.031 15.008 -13.188 1 95.19 189 GLN B O 1
ATOM 4806 N N . ARG B 1 190 ? -1.863 14.352 -14.914 1 92.38 190 ARG B N 1
ATOM 4807 C CA . ARG B 1 190 ? -2.988 13.617 -15.492 1 92.38 190 ARG B CA 1
ATOM 4808 C C . ARG B 1 190 ? -3.432 12.484 -14.57 1 92.38 190 ARG B C 1
ATOM 4810 O O . ARG B 1 190 ? -4.629 12.281 -14.367 1 92.38 190 ARG B O 1
ATOM 4817 N N . ASP B 1 191 ? -2.471 11.758 -14.102 1 92.38 191 ASP B N 1
ATOM 4818 C CA . ASP B 1 191 ? -2.781 10.656 -13.188 1 92.38 191 ASP B CA 1
ATOM 4819 C C . ASP B 1 191 ? -3.473 11.172 -11.93 1 92.38 191 ASP B C 1
ATOM 4821 O O . ASP B 1 191 ? -4.398 10.531 -11.414 1 92.38 191 ASP B O 1
ATOM 4825 N N . ILE B 1 192 ? -3.061 12.305 -11.43 1 96.38 192 ILE B N 1
ATOM 4826 C CA . ILE B 1 192 ? -3.658 12.898 -10.242 1 96.38 192 ILE B CA 1
ATOM 4827 C C . ILE B 1 192 ? -5.098 13.312 -10.539 1 96.38 192 ILE B C 1
ATOM 4829 O O . ILE B 1 192 ? -5.984 13.141 -9.703 1 96.38 192 ILE B O 1
ATOM 4833 N N . GLN B 1 193 ? -5.27 13.867 -11.695 1 95.75 193 GLN B N 1
ATOM 4834 C CA . GLN B 1 193 ? -6.621 14.258 -12.102 1 95.75 193 GLN B CA 1
ATOM 4835 C C . GLN B 1 193 ? -7.543 13.047 -12.164 1 95.75 193 GLN B C 1
ATOM 4837 O O . GLN B 1 193 ? -8.688 13.102 -11.703 1 95.75 193 GLN B O 1
ATOM 4842 N N . ASN B 1 194 ? -7.035 11.977 -12.727 1 92.25 194 ASN B N 1
ATOM 4843 C CA . ASN B 1 194 ? -7.805 10.742 -12.75 1 92.25 194 ASN B CA 1
ATOM 4844 C C . ASN B 1 194 ? -8.125 10.25 -11.344 1 92.25 194 ASN B C 1
ATOM 4846 O O . ASN B 1 194 ? -9.258 9.859 -11.055 1 92.25 194 ASN B O 1
ATOM 4850 N N . GLU B 1 195 ? -7.148 10.273 -10.539 1 95.44 195 GLU B N 1
ATOM 4851 C CA . GLU B 1 195 ? -7.332 9.867 -9.148 1 95.44 195 GLU B CA 1
ATOM 4852 C C . GLU B 1 195 ? -8.406 10.711 -8.461 1 95.44 195 GLU B C 1
ATOM 4854 O O . GLU B 1 195 ? -9.266 10.172 -7.762 1 95.44 195 GLU B O 1
ATOM 4859 N N . SER B 1 196 ? -8.305 11.992 -8.664 1 97 196 SER B N 1
ATOM 4860 C CA . SER B 1 196 ? -9.258 12.914 -8.062 1 97 196 SER B CA 1
ATOM 4861 C C . SER B 1 196 ? -10.68 12.625 -8.539 1 97 196 SER B C 1
ATOM 4863 O O . SER B 1 196 ? -11.633 12.742 -7.762 1 97 196 SER B O 1
ATOM 4865 N N . GLU B 1 197 ? -10.812 12.289 -9.734 1 94.44 197 GLU B N 1
ATOM 4866 C CA . GLU B 1 197 ? -12.133 11.984 -10.289 1 94.44 197 GLU B CA 1
ATOM 4867 C C . GLU B 1 197 ? -12.711 10.719 -9.656 1 94.44 197 GLU B C 1
ATOM 4869 O O . GLU B 1 197 ? -13.922 10.625 -9.453 1 94.44 197 GLU B O 1
ATOM 4874 N N . ILE B 1 198 ? -11.852 9.805 -9.367 1 94.12 198 ILE B N 1
ATOM 4875 C CA . ILE B 1 198 ? -12.281 8.523 -8.828 1 94.12 198 ILE B CA 1
ATOM 4876 C C . ILE B 1 198 ? -12.68 8.68 -7.359 1 94.12 198 ILE B C 1
ATOM 4878 O O . ILE B 1 198 ? -13.727 8.195 -6.938 1 94.12 198 ILE B O 1
ATOM 4882 N N . TYR B 1 199 ? -11.914 9.414 -6.57 1 96.56 199 TYR B N 1
ATOM 4883 C CA . TYR B 1 199 ? -12.07 9.359 -5.121 1 96.56 199 TYR B CA 1
ATOM 4884 C C . TYR B 1 199 ? -12.664 10.656 -4.586 1 96.56 199 TYR B C 1
ATOM 4886 O O . TYR B 1 199 ? -13.164 10.695 -3.461 1 96.56 199 TYR B O 1
ATOM 4894 N N . LYS B 1 200 ? -12.43 11.789 -5.293 1 96.75 200 LYS B N 1
ATOM 4895 C CA . LYS B 1 200 ? -13.008 13.094 -4.965 1 96.75 200 LYS B CA 1
ATOM 4896 C C . LYS B 1 200 ? -12.555 13.57 -3.59 1 96.75 200 LYS B C 1
ATOM 4898 O O . LYS B 1 200 ? -13.344 14.109 -2.816 1 96.75 200 LYS B O 1
ATOM 4903 N N . ASP B 1 201 ? -11.305 13.305 -3.305 1 97.88 201 ASP B N 1
ATOM 4904 C CA . ASP B 1 201 ? -10.82 13.68 -1.979 1 97.88 201 ASP B CA 1
ATOM 4905 C C . ASP B 1 201 ? -9.5 14.438 -2.072 1 97.88 201 ASP B C 1
ATOM 4907 O O . ASP B 1 201 ? -8.727 14.477 -1.112 1 97.88 201 ASP B O 1
ATOM 4911 N N . ILE B 1 202 ? -9.234 15.008 -3.217 1 98.38 202 ILE B N 1
ATOM 4912 C CA . ILE B 1 202 ? -7.988 15.734 -3.416 1 98.38 202 ILE B CA 1
ATOM 4913 C C . ILE B 1 202 ? -8.273 17.219 -3.598 1 98.38 202 ILE B C 1
ATOM 4915 O O . ILE B 1 202 ? -9.195 17.594 -4.328 1 98.38 202 ILE B O 1
ATOM 4919 N N . VAL B 1 203 ? -7.543 18.062 -2.902 1 98.31 203 VAL B N 1
ATOM 4920 C CA . VAL B 1 203 ? -7.473 19.484 -3.166 1 98.31 203 VAL B CA 1
ATOM 4921 C C . VAL B 1 203 ? -6.051 19.875 -3.578 1 98.31 203 VAL B C 1
ATOM 4923 O O . VAL B 1 203 ? -5.082 19.484 -2.918 1 98.31 203 VAL B O 1
ATOM 4926 N N . GLN B 1 204 ? -5.945 20.547 -4.715 1 98.44 204 GLN B N 1
ATOM 4927 C CA . GLN B 1 204 ? -4.641 20.906 -5.254 1 98.44 204 GLN B CA 1
ATOM 4928 C C . GLN B 1 204 ? -4.535 22.422 -5.461 1 98.44 204 GLN B C 1
ATOM 4930 O O . GLN B 1 204 ? -5.414 23.031 -6.07 1 98.44 204 GLN B O 1
ATOM 4935 N N . GLY B 1 205 ? -3.52 22.984 -4.895 1 97.94 205 GLY B N 1
ATOM 4936 C CA . GLY B 1 205 ? -3.32 24.422 -5.031 1 97.94 205 GLY B CA 1
ATOM 4937 C C . GLY B 1 205 ? -2.4 24.781 -6.18 1 97.94 205 GLY B C 1
ATOM 4938 O O . GLY B 1 205 ? -1.729 23.922 -6.746 1 97.94 205 GLY B O 1
ATOM 4939 N N . ASN B 1 206 ? -2.35 26.078 -6.5 1 97.5 206 ASN B N 1
ATOM 4940 C CA . ASN B 1 206 ? -1.561 26.609 -7.609 1 97.5 206 ASN B CA 1
ATOM 4941 C C . ASN B 1 206 ? -0.169 27.031 -7.156 1 97.5 206 ASN B C 1
ATOM 4943 O O . ASN B 1 206 ? 0.286 28.125 -7.488 1 97.5 206 ASN B O 1
ATOM 4947 N N . PHE B 1 207 ? 0.509 26.297 -6.398 1 97.44 207 PHE B N 1
ATOM 4948 C CA . PHE B 1 207 ? 1.906 26.438 -6.004 1 97.44 207 PHE B CA 1
ATOM 4949 C C . PHE B 1 207 ? 2.666 25.125 -6.227 1 97.44 207 PHE B C 1
ATOM 4951 O O . PHE B 1 207 ? 2.08 24.047 -6.168 1 97.44 207 PHE B O 1
ATOM 4958 N N . ILE B 1 208 ? 3.938 25.219 -6.41 1 96.69 208 ILE B N 1
ATOM 4959 C CA . ILE B 1 208 ? 4.75 24.047 -6.695 1 96.69 208 ILE B CA 1
ATOM 4960 C C . ILE B 1 208 ? 4.938 23.234 -5.418 1 96.69 208 ILE B C 1
ATOM 4962 O O . ILE B 1 208 ? 5.207 23.781 -4.352 1 96.69 208 ILE B O 1
ATOM 4966 N N . ASP B 1 209 ? 4.727 21.938 -5.574 1 96 209 ASP B N 1
ATOM 4967 C CA . ASP B 1 209 ? 4.953 21.047 -4.445 1 96 209 ASP B CA 1
ATOM 4968 C C . ASP B 1 209 ? 6.441 20.875 -4.168 1 96 209 ASP B C 1
ATOM 4970 O O . ASP B 1 209 ? 7.133 20.141 -4.887 1 96 209 ASP B O 1
ATOM 4974 N N . SER B 1 210 ? 6.945 21.516 -3.213 1 95.06 210 SER B N 1
ATOM 4975 C CA . SER B 1 210 ? 8.344 21.453 -2.799 1 95.06 210 SER B CA 1
ATOM 4976 C C . SER B 1 210 ? 8.492 21.75 -1.312 1 95.06 210 SER B C 1
ATOM 4978 O O . SER B 1 210 ? 7.59 22.328 -0.695 1 95.06 210 SER B O 1
ATOM 4980 N N . TYR B 1 211 ? 9.578 21.438 -0.809 1 92.88 211 TYR B N 1
ATOM 4981 C CA . TYR B 1 211 ? 9.812 21.656 0.612 1 92.88 211 TYR B CA 1
ATOM 4982 C C . TYR B 1 211 ? 9.812 23.156 0.94 1 92.88 211 TYR B C 1
ATOM 4984 O O . TYR B 1 211 ? 9.312 23.562 1.991 1 92.88 211 TYR B O 1
ATOM 4992 N N . ARG B 1 212 ? 10.219 23.906 0.082 1 94 212 ARG B N 1
ATOM 4993 C CA . ARG B 1 212 ? 10.305 25.344 0.308 1 94 212 ARG B CA 1
ATOM 4994 C C . ARG B 1 212 ? 8.922 26 0.263 1 94 212 ARG B C 1
ATOM 4996 O O . ARG B 1 212 ? 8.758 27.141 0.673 1 94 212 ARG B O 1
ATOM 5003 N N . ASN B 1 213 ? 7.965 25.25 -0.218 1 96.75 213 ASN B N 1
ATOM 5004 C CA . ASN B 1 213 ? 6.625 25.797 -0.375 1 96.75 213 ASN B CA 1
ATOM 5005 C C . ASN B 1 213 ? 5.637 25.156 0.593 1 96.75 213 ASN B C 1
ATOM 5007 O O . ASN B 1 213 ? 4.426 25.188 0.363 1 96.75 213 ASN B O 1
ATOM 5011 N N . LEU B 1 214 ? 6.121 24.594 1.661 1 97.25 214 LEU B N 1
ATOM 5012 C CA . LEU B 1 214 ? 5.254 23.891 2.598 1 97.25 214 LEU B CA 1
ATOM 5013 C C . LEU B 1 214 ? 4.344 24.859 3.334 1 97.25 214 LEU B C 1
ATOM 5015 O O . LEU B 1 214 ? 3.207 24.531 3.67 1 97.25 214 LEU B O 1
ATOM 5019 N N . THR B 1 215 ? 4.836 26.062 3.578 1 97.75 215 THR B N 1
ATOM 5020 C CA . THR B 1 215 ? 3.986 27.062 4.207 1 97.75 215 THR B CA 1
ATOM 5021 C C . THR B 1 215 ? 2.848 27.469 3.277 1 97.75 215 THR B C 1
ATOM 5023 O O . THR B 1 215 ? 1.731 27.734 3.729 1 97.75 215 THR B O 1
ATOM 5026 N N . TYR B 1 216 ? 3.15 27.531 1.976 1 98.12 216 TYR B N 1
ATOM 5027 C CA . TYR B 1 216 ? 2.07 27.75 1.02 1 98.12 216 TYR B CA 1
ATOM 5028 C C . TYR B 1 216 ? 1.002 26.672 1.143 1 98.12 216 TYR B C 1
ATOM 5030 O O . TYR B 1 216 ? -0.195 26.969 1.113 1 98.12 216 TYR B O 1
ATOM 5038 N N . LYS B 1 217 ? 1.449 25.516 1.266 1 97.75 217 LYS B N 1
ATOM 5039 C CA . LYS B 1 217 ? 0.535 24.375 1.376 1 97.75 217 LYS B CA 1
ATOM 5040 C C . LYS B 1 217 ? -0.307 24.469 2.646 1 97.75 217 LYS B C 1
ATOM 5042 O O . LYS B 1 217 ? -1.513 24.219 2.617 1 97.75 217 LYS B O 1
ATOM 5047 N N . LEU B 1 218 ? 0.312 24.844 3.707 1 98.12 218 LEU B N 1
ATOM 5048 C CA . LEU B 1 218 ? -0.394 24.984 4.977 1 98.12 218 LEU B CA 1
ATOM 5049 C C . LEU B 1 218 ? -1.456 26.078 4.883 1 98.12 218 LEU B C 1
ATOM 5051 O O . LEU B 1 218 ? -2.619 25.844 5.219 1 98.12 218 LEU B O 1
ATOM 5055 N N . VAL B 1 219 ? -1.075 27.234 4.445 1 98.19 219 VAL B N 1
ATOM 5056 C CA . VAL B 1 219 ? -2.006 28.344 4.391 1 98.19 219 VAL B CA 1
ATOM 5057 C C . VAL B 1 219 ? -3.098 28.062 3.363 1 98.19 219 VAL B C 1
ATOM 5059 O O . VAL B 1 219 ? -4.254 28.453 3.557 1 98.19 219 VAL B O 1
ATOM 5062 N N . PHE B 1 220 ? -2.721 27.391 2.289 1 98.31 220 PHE B N 1
ATOM 5063 C CA . PHE B 1 220 ? -3.734 26.953 1.342 1 98.31 220 PHE B CA 1
ATOM 5064 C C . PHE B 1 220 ? -4.77 26.062 2.031 1 98.31 220 PHE B C 1
ATOM 5066 O O . PHE B 1 220 ? -5.969 26.188 1.773 1 98.31 220 PHE B O 1
ATOM 5073 N N . SER B 1 221 ? -4.305 25.156 2.846 1 97.81 221 SER B N 1
ATOM 5074 C CA . SER B 1 221 ? -5.215 24.312 3.596 1 97.81 221 SER B CA 1
ATOM 5075 C C . SER B 1 221 ? -6.145 25.125 4.48 1 97.81 221 SER B C 1
ATOM 5077 O O . SER B 1 221 ? -7.352 24.875 4.527 1 97.81 221 SER B O 1
ATOM 5079 N N . LEU B 1 222 ? -5.555 26.094 5.188 1 97.62 222 LEU B N 1
ATOM 5080 C CA . LEU B 1 222 ? -6.359 26.984 6.031 1 97.62 222 LEU B CA 1
ATOM 5081 C C . LEU B 1 222 ? -7.387 27.734 5.199 1 97.62 222 LEU B C 1
ATOM 5083 O O . LEU B 1 222 ? -8.555 27.844 5.586 1 97.62 222 LEU B O 1
ATOM 5087 N N . PHE B 1 223 ? -6.938 28.219 4.074 1 97.06 223 PHE B N 1
ATOM 5088 C CA . PHE B 1 223 ? -7.785 28.938 3.125 1 97.06 223 PHE B CA 1
ATOM 5089 C C . PHE B 1 223 ? -8.945 28.047 2.674 1 97.06 223 PHE B C 1
ATOM 5091 O O . PHE B 1 223 ? -10.102 28.469 2.727 1 97.06 223 PHE B O 1
ATOM 5098 N N . TRP B 1 224 ? -8.617 26.859 2.27 1 97.38 224 TRP B N 1
ATOM 5099 C CA . TRP B 1 224 ? -9.617 25.953 1.721 1 97.38 224 TRP B CA 1
ATOM 5100 C C . TRP B 1 224 ? -10.648 25.578 2.777 1 97.38 224 TRP B C 1
ATOM 5102 O O . TRP B 1 224 ? -11.852 25.562 2.504 1 97.38 224 TRP B O 1
ATOM 5112 N N . VAL B 1 225 ? -10.211 25.266 3.994 1 96.75 225 VAL B N 1
ATOM 5113 C CA . VAL B 1 225 ? -11.117 24.891 5.074 1 96.75 225 VAL B CA 1
ATOM 5114 C C . VAL B 1 225 ? -12.047 26.062 5.395 1 96.75 225 VAL B C 1
ATOM 5116 O O . VAL B 1 225 ? -13.258 25.891 5.539 1 96.75 225 VAL B O 1
ATOM 5119 N N . ASN B 1 226 ? -11.461 27.188 5.52 1 94.62 226 ASN B N 1
ATOM 5120 C CA . ASN B 1 226 ? -12.234 28.375 5.859 1 94.62 226 ASN B CA 1
ATOM 5121 C C . ASN B 1 226 ? -13.297 28.672 4.805 1 94.62 226 ASN B C 1
ATOM 5123 O O . ASN B 1 226 ? -14.406 29.109 5.133 1 94.62 226 ASN B O 1
ATOM 5127 N N . LYS B 1 227 ? -13.008 28.422 3.611 1 94.5 227 LYS B N 1
ATOM 5128 C CA . LYS B 1 227 ? -13.898 28.797 2.514 1 94.5 227 LYS B CA 1
ATOM 5129 C C . LYS B 1 227 ? -14.906 27.688 2.227 1 94.5 227 LYS B C 1
ATOM 5131 O O . LYS B 1 227 ? -16.078 27.953 1.936 1 94.5 227 LYS B O 1
ATOM 5136 N N . PHE B 1 228 ? -14.453 26.438 2.326 1 94.94 228 PHE B N 1
ATOM 5137 C CA . PHE B 1 228 ? -15.273 25.375 1.749 1 94.94 228 PHE B CA 1
ATOM 5138 C C . PHE B 1 228 ? -15.688 24.375 2.814 1 94.94 228 PHE B C 1
ATOM 5140 O O . PHE B 1 228 ? -16.578 23.547 2.588 1 94.94 228 PHE B O 1
ATOM 5147 N N . CYS B 1 229 ? -15.102 24.359 3.961 1 95.5 229 CYS B N 1
ATOM 5148 C CA . CYS B 1 229 ? -15.398 23.344 4.973 1 95.5 229 CYS B CA 1
ATOM 5149 C C . CYS B 1 229 ? -15.438 23.969 6.363 1 95.5 229 CYS B C 1
ATOM 5151 O O . CYS B 1 229 ? -14.852 23.438 7.305 1 95.5 229 CYS B O 1
ATOM 5153 N N . ASN B 1 230 ? -15.992 25.125 6.5 1 93.56 230 ASN B N 1
ATOM 5154 C CA . ASN B 1 230 ? -16.047 25.844 7.766 1 93.56 230 ASN B CA 1
ATOM 5155 C C . ASN B 1 230 ? -17.109 25.281 8.695 1 93.56 230 ASN B C 1
ATOM 5157 O O . ASN B 1 230 ? -17.266 25.75 9.828 1 93.56 230 ASN B O 1
ATOM 5161 N N . ASN B 1 231 ? -17.781 24.234 8.297 1 94.12 231 ASN B N 1
ATOM 5162 C CA . ASN B 1 231 ? -18.812 23.578 9.094 1 94.12 231 ASN B CA 1
ATOM 5163 C C . ASN B 1 231 ? -18.25 22.422 9.914 1 94.12 231 ASN B C 1
ATOM 5165 O O . ASN B 1 231 ? -18.969 21.812 10.703 1 94.12 231 ASN B O 1
ATOM 5169 N N . ALA B 1 232 ? -16.984 22.094 9.789 1 96.75 232 ALA B N 1
ATOM 5170 C CA . ALA B 1 232 ? -16.359 21.031 10.586 1 96.75 232 ALA B CA 1
ATOM 5171 C C . ALA B 1 232 ? -16.203 21.453 12.039 1 96.75 232 ALA B C 1
ATOM 5173 O O . ALA B 1 232 ? -16 22.641 12.328 1 96.75 232 ALA B O 1
ATOM 5174 N N . LYS B 1 233 ? -16.312 20.516 12.93 1 97.12 233 LYS B N 1
ATOM 5175 C CA . LYS B 1 233 ? -16.109 20.828 14.344 1 97.12 233 LYS B CA 1
ATOM 5176 C C . LYS B 1 233 ? -14.625 20.797 14.703 1 97.12 233 LYS B C 1
ATOM 5178 O O . LYS B 1 233 ? -14.133 21.703 15.375 1 97.12 233 LYS B O 1
ATOM 5183 N N . PHE B 1 234 ? -13.977 19.766 14.312 1 98.25 234 PHE B N 1
ATOM 5184 C CA . PHE B 1 234 ? -12.539 19.609 14.539 1 98.25 234 PHE B CA 1
ATOM 5185 C C . PHE B 1 234 ? -11.805 19.438 13.219 1 98.25 234 PHE B C 1
ATOM 5187 O O . PHE B 1 234 ? -12.375 18.953 12.234 1 98.25 234 PHE B O 1
ATOM 5194 N N . VAL B 1 235 ? -10.547 19.828 13.234 1 98.31 235 VAL B N 1
ATOM 5195 C CA . VAL B 1 235 ? -9.672 19.703 12.07 1 98.31 235 VAL B CA 1
ATOM 5196 C C . VAL B 1 235 ? -8.336 19.109 12.5 1 98.31 235 VAL B C 1
ATOM 5198 O O . VAL B 1 235 ? -7.766 19.5 13.516 1 98.31 235 VAL B O 1
ATOM 5201 N N . ILE B 1 236 ? -7.91 18.094 11.766 1 98.62 236 ILE B N 1
ATOM 5202 C CA . ILE B 1 236 ? -6.57 17.562 11.969 1 98.62 236 ILE B CA 1
ATOM 5203 C C . ILE B 1 236 ? -5.707 17.844 10.75 1 98.62 236 ILE B C 1
ATOM 5205 O O . ILE B 1 236 ? -6.109 17.562 9.617 1 98.62 236 ILE B O 1
ATOM 5209 N N . LYS B 1 237 ? -4.582 18.469 10.953 1 98.06 237 LYS B N 1
ATOM 5210 C CA . LYS B 1 237 ? -3.498 18.484 9.977 1 98.06 237 LYS B CA 1
ATOM 5211 C C . LYS B 1 237 ? -2.508 17.344 10.234 1 98.06 237 LYS B C 1
ATOM 5213 O O . LYS B 1 237 ? -2.045 17.172 11.359 1 98.06 237 LYS B O 1
ATOM 5218 N N . MET B 1 238 ? -2.189 16.578 9.203 1 97.19 238 MET B N 1
ATOM 5219 C CA . MET B 1 238 ? -1.219 15.516 9.422 1 97.19 238 MET B CA 1
ATOM 5220 C C . MET B 1 238 ? -0.378 15.281 8.172 1 97.19 238 MET B C 1
ATOM 5222 O O . MET B 1 238 ? -0.789 15.641 7.07 1 97.19 238 MET B O 1
ATOM 5226 N N . ASP B 1 239 ? 0.785 14.688 8.414 1 95.31 239 ASP B N 1
ATOM 5227 C CA . ASP B 1 239 ? 1.654 14.273 7.316 1 95.31 239 ASP B CA 1
ATOM 5228 C C . ASP B 1 239 ? 1.283 12.875 6.824 1 95.31 239 ASP B C 1
ATOM 5230 O O . ASP B 1 239 ? 0.415 12.219 7.398 1 95.31 239 ASP B O 1
ATOM 5234 N N . GLU B 1 240 ? 1.93 12.484 5.84 1 92.69 240 GLU B N 1
ATOM 5235 C CA . GLU B 1 240 ? 1.569 11.25 5.141 1 92.69 240 GLU B CA 1
ATOM 5236 C C . GLU B 1 240 ? 2.031 10.023 5.914 1 92.69 240 GLU B C 1
ATOM 5238 O O . GLU B 1 240 ? 1.556 8.914 5.668 1 92.69 240 GLU B O 1
ATOM 5243 N N . ASP B 1 241 ? 2.953 10.133 6.848 1 92.44 241 ASP B N 1
ATOM 5244 C CA . ASP B 1 241 ? 3.502 8.969 7.543 1 92.44 241 ASP B CA 1
ATOM 5245 C C . ASP B 1 241 ? 2.869 8.805 8.922 1 92.44 241 ASP B C 1
ATOM 5247 O O . ASP B 1 241 ? 3.531 8.359 9.867 1 92.44 241 ASP B O 1
ATOM 5251 N N . ILE B 1 242 ? 1.654 9.188 9.031 1 94.69 242 ILE B N 1
ATOM 5252 C CA . ILE B 1 242 ? 0.923 9.086 10.289 1 94.69 242 ILE B CA 1
ATOM 5253 C C . ILE B 1 242 ? -0.251 8.125 10.133 1 94.69 242 ILE B C 1
ATOM 5255 O O . ILE B 1 242 ? -0.931 8.133 9.102 1 94.69 242 ILE B O 1
ATOM 5259 N N . THR B 1 243 ? -0.507 7.266 11.148 1 94.12 243 THR B N 1
ATOM 5260 C CA . THR B 1 243 ? -1.711 6.449 11.266 1 94.12 243 THR B CA 1
ATOM 5261 C C . THR B 1 243 ? -2.6 6.949 12.398 1 94.12 243 THR B C 1
ATOM 5263 O O . THR B 1 243 ? -2.119 7.203 13.508 1 94.12 243 THR B O 1
ATOM 5266 N N . ILE B 1 244 ? -3.848 7.125 12.117 1 96.31 244 ILE B N 1
ATOM 5267 C CA . ILE B 1 244 ? -4.797 7.578 13.125 1 96.31 244 ILE B CA 1
ATOM 5268 C C . ILE B 1 244 ? -5.473 6.371 13.781 1 96.31 244 ILE B C 1
ATOM 5270 O O . ILE B 1 244 ? -5.918 5.453 13.086 1 96.31 244 ILE B O 1
ATOM 5274 N N . ASN B 1 245 ? -5.512 6.355 15.055 1 94.12 245 ASN B N 1
ATOM 5275 C CA . ASN B 1 245 ? -6.316 5.41 15.82 1 94.12 245 ASN B CA 1
ATOM 5276 C C . ASN B 1 245 ? -7.75 5.906 15.992 1 94.12 245 ASN B C 1
ATOM 5278 O O . ASN B 1 245 ? -8.109 6.398 17.062 1 94.12 245 ASN B O 1
ATOM 5282 N N . VAL B 1 246 ? -8.57 5.68 15.039 1 95.75 246 VAL B N 1
ATOM 5283 C CA . VAL B 1 246 ? -9.906 6.254 14.953 1 95.75 246 VAL B CA 1
ATOM 5284 C C . VAL B 1 246 ? -10.734 5.832 16.172 1 95.75 246 VAL B C 1
ATOM 5286 O O . VAL B 1 246 ? -11.383 6.668 16.797 1 95.75 246 VAL B O 1
ATOM 5289 N N . PRO B 1 247 ? -10.68 4.562 16.625 1 93 247 PRO B N 1
ATOM 5290 C CA . PRO B 1 247 ? -11.492 4.145 17.766 1 93 247 PRO B CA 1
ATOM 5291 C C . PRO B 1 247 ? -11.109 4.875 19.062 1 93 247 PRO B C 1
ATOM 5293 O O . PRO B 1 247 ? -11.906 4.938 20 1 93 247 PRO B O 1
ATOM 5296 N N . ARG B 1 248 ? -9.906 5.406 19.078 1 92.56 248 ARG B N 1
ATOM 5297 C CA . ARG B 1 248 ? -9.492 6.152 20.266 1 92.56 248 ARG B CA 1
ATOM 5298 C C . ARG B 1 248 ? -9.703 7.652 20.078 1 92.56 248 ARG B C 1
ATOM 5300 O O . ARG B 1 248 ? -10.094 8.352 21 1 92.56 248 ARG B O 1
ATOM 5307 N N . LEU B 1 249 ? -9.516 8.109 18.922 1 96 249 LEU B N 1
ATOM 5308 C CA . LEU B 1 249 ? -9.539 9.539 18.625 1 96 249 LEU B CA 1
ATOM 5309 C C . LEU B 1 249 ? -10.961 10.086 18.719 1 96 249 LEU B C 1
ATOM 5311 O O . LEU B 1 249 ? -11.188 11.148 19.297 1 96 249 LEU B O 1
ATOM 5315 N N . ILE B 1 250 ? -11.93 9.414 18.109 1 96.44 250 ILE B N 1
ATOM 5316 C CA . ILE B 1 250 ? -13.281 9.953 17.984 1 96.44 250 ILE B CA 1
ATOM 5317 C C . ILE B 1 250 ? -13.922 10.047 19.375 1 96.44 250 ILE B C 1
ATOM 5319 O O . ILE B 1 250 ? -14.477 11.086 19.734 1 96.44 250 ILE B O 1
ATOM 5323 N N . PRO B 1 251 ? -13.82 8.938 20.219 1 93.94 251 PRO B N 1
ATOM 5324 C CA . PRO B 1 251 ? -14.328 9.117 21.578 1 93.94 251 PRO B CA 1
ATOM 5325 C C . PRO B 1 251 ? -13.617 10.242 22.328 1 93.94 251 PRO B C 1
ATOM 5327 O O . PRO B 1 251 ? -14.25 10.969 23.094 1 93.94 251 PRO B O 1
ATOM 5330 N N . TYR B 1 252 ? -12.352 10.438 22.141 1 94.56 252 TYR B N 1
ATOM 5331 C CA . TYR B 1 252 ? -11.586 11.5 22.781 1 94.56 252 TYR B CA 1
ATOM 5332 C C . TYR B 1 252 ? -12.148 12.867 22.422 1 94.56 252 TYR B C 1
ATOM 5334 O O . TYR B 1 252 ? -12.383 13.703 23.312 1 94.56 252 TYR B O 1
ATOM 5342 N N . LEU B 1 253 ? -12.406 13.055 21.141 1 97.06 253 LEU B N 1
ATOM 5343 C CA . LEU B 1 253 ? -12.945 14.32 20.656 1 97.06 253 LEU B CA 1
ATOM 5344 C C . LEU B 1 253 ? -14.406 14.484 21.078 1 97.06 253 LEU B C 1
ATOM 5346 O O . LEU B 1 253 ? -14.852 15.586 21.391 1 97.06 253 LEU B O 1
ATOM 5350 N N . SER B 1 254 ? -15.148 13.367 21.047 1 96.69 254 SER B N 1
ATOM 5351 C CA . SER B 1 254 ? -16.547 13.406 21.469 1 96.69 254 SER B CA 1
ATOM 5352 C C . SER B 1 254 ? -16.672 13.828 22.922 1 96.69 254 SER B C 1
ATOM 5354 O O . SER B 1 254 ? -17.609 14.539 23.297 1 96.69 254 SER B O 1
ATOM 5356 N N . ASN B 1 255 ? -15.75 13.375 23.703 1 95.5 255 ASN B N 1
ATOM 5357 C CA . ASN B 1 255 ? -15.742 13.773 25.094 1 95.5 255 ASN B CA 1
ATOM 5358 C C . ASN B 1 255 ? -15.57 15.281 25.266 1 95.5 255 ASN B C 1
ATOM 5360 O O . ASN B 1 255 ? -16.141 15.875 26.172 1 95.5 255 ASN B O 1
ATOM 5364 N N . LYS B 1 256 ? -14.844 15.883 24.406 1 95.19 256 LYS B N 1
ATOM 5365 C CA . LYS B 1 256 ? -14.68 17.344 24.438 1 95.19 256 LYS B CA 1
ATOM 5366 C C . LYS B 1 256 ? -15.984 18.047 24.109 1 95.19 256 LYS B C 1
ATOM 5368 O O . LYS B 1 256 ? -16.297 19.078 24.703 1 95.19 256 LYS B O 1
ATOM 5373 N N . VAL B 1 257 ? -16.719 17.531 23.188 1 95 257 VAL B N 1
ATOM 5374 C CA . VAL B 1 257 ? -18.016 18.078 22.844 1 95 257 VAL B CA 1
ATOM 5375 C C . VAL B 1 257 ? -18.969 17.969 24.031 1 95 257 VAL B C 1
ATOM 5377 O O . VAL B 1 257 ? -19.625 18.938 24.391 1 95 257 VAL B O 1
ATOM 5380 N N . ASP B 1 258 ? -18.938 16.844 24.656 1 95.31 258 ASP B N 1
ATOM 5381 C CA . ASP B 1 258 ? -19.812 16.578 25.797 1 95.31 258 ASP B CA 1
ATOM 5382 C C . ASP B 1 258 ? -19.5 17.516 26.953 1 95.31 258 ASP B C 1
ATOM 5384 O O . ASP B 1 258 ? -20.391 17.906 27.719 1 95.31 258 ASP B O 1
ATOM 5388 N N . ASN B 1 259 ? -18.266 17.891 27.016 1 94.5 259 ASN B N 1
ATOM 5389 C CA . ASN B 1 259 ? -17.828 18.75 28.109 1 94.5 259 ASN B CA 1
ATOM 5390 C C . ASN B 1 259 ? -17.859 20.234 27.703 1 94.5 259 ASN B C 1
ATOM 5392 O O . ASN B 1 259 ? -17.312 21.078 28.406 1 94.5 259 ASN B O 1
ATOM 5396 N N . ASN B 1 260 ? -18.359 20.531 26.547 1 91 260 ASN B N 1
ATOM 5397 C CA . ASN B 1 260 ? -18.484 21.891 26.016 1 91 260 ASN B CA 1
ATOM 5398 C C . ASN B 1 260 ? -17.125 22.562 25.875 1 91 260 ASN B C 1
ATOM 5400 O O . ASN B 1 260 ? -16.984 23.75 26.203 1 91 260 ASN B O 1
ATOM 5404 N N . SER B 1 261 ? -16.156 21.844 25.562 1 89.19 261 SER B N 1
ATOM 5405 C CA . SER B 1 261 ? -14.789 22.297 25.328 1 89.19 261 SER B CA 1
ATOM 5406 C C . SER B 1 261 ? -14.375 22.125 23.875 1 89.19 261 SER B C 1
ATOM 5408 O O . SER B 1 261 ? -13.391 21.438 23.578 1 89.19 261 SER B O 1
ATOM 5410 N N . THR B 1 262 ? -15.117 22.812 22.969 1 90.75 262 THR B N 1
ATOM 5411 C CA . THR B 1 262 ? -14.922 22.562 21.547 1 90.75 262 THR B CA 1
ATOM 5412 C C . THR B 1 262 ? -14.234 23.75 20.875 1 90.75 262 THR B C 1
ATOM 5414 O O . THR B 1 262 ? -14.102 23.797 19.656 1 90.75 262 THR B O 1
ATOM 5417 N N . SER B 1 263 ? -13.797 24.656 21.688 1 92.94 263 SER B N 1
ATOM 5418 C CA . SER B 1 263 ? -13.172 25.844 21.125 1 92.94 263 SER B CA 1
ATOM 5419 C C . SER B 1 263 ? -11.766 26.047 21.672 1 92.94 263 SER B C 1
ATOM 5421 O O . SER B 1 263 ? -11.414 25.5 22.719 1 92.94 263 SER B O 1
ATOM 5423 N N . ASN B 1 264 ? -10.969 26.781 20.875 1 92.75 264 ASN B N 1
ATOM 5424 C CA . ASN B 1 264 ? -9.617 27.141 21.281 1 92.75 264 ASN B CA 1
ATOM 5425 C C . ASN B 1 264 ? -8.758 25.906 21.547 1 92.75 264 ASN B C 1
ATOM 5427 O O . ASN B 1 264 ? -8.039 25.859 22.547 1 92.75 264 ASN B O 1
ATOM 5431 N N . ILE B 1 265 ? -8.977 24.969 20.672 1 93.19 265 ILE B N 1
ATOM 5432 C CA . ILE B 1 265 ? -8.234 23.734 20.812 1 93.19 265 ILE B CA 1
ATOM 5433 C C . ILE B 1 265 ? -7.098 23.688 19.797 1 93.19 265 ILE B C 1
ATOM 5435 O O . ILE B 1 265 ? -7.336 23.766 18.594 1 93.19 265 ILE B O 1
ATOM 5439 N N . LEU B 1 266 ? -5.926 23.672 20.219 1 95.56 266 LEU B N 1
ATOM 5440 C CA . LEU B 1 266 ? -4.719 23.328 19.484 1 95.56 266 LEU B CA 1
ATOM 5441 C C . LEU B 1 266 ? -3.871 22.328 20.25 1 95.56 266 LEU B C 1
ATOM 5443 O O . LEU B 1 266 ? -3.211 22.688 21.234 1 95.56 266 LEU B O 1
ATOM 5447 N N . GLU B 1 267 ? -3.945 21.078 19.812 1 96.19 267 GLU B N 1
ATOM 5448 C CA . GLU B 1 267 ? -3.25 19.984 20.5 1 96.19 267 GLU B CA 1
ATOM 5449 C C . GLU B 1 267 ? -2.225 19.328 19.578 1 96.19 267 GLU B C 1
ATOM 5451 O O . GLU B 1 267 ? -2.535 18.969 18.438 1 96.19 267 GLU B O 1
ATOM 5456 N N . CYS B 1 268 ? -1.013 19.25 20.047 1 96.62 268 CYS B N 1
ATOM 5457 C CA . CYS B 1 268 ? 0.073 18.641 19.297 1 96.62 268 CYS B CA 1
ATOM 5458 C C . CYS B 1 268 ? 1.252 18.312 20.203 1 96.62 268 CYS B C 1
ATOM 5460 O O . CYS B 1 268 ? 1.229 18.641 21.391 1 96.62 268 CYS B O 1
ATOM 5462 N N . LYS B 1 269 ? 2.17 17.5 19.672 1 94.25 269 LYS B N 1
ATOM 5463 C CA . LYS B 1 269 ? 3.459 17.359 20.344 1 94.25 269 LYS B CA 1
ATOM 5464 C C . LYS B 1 269 ? 4.309 18.609 20.156 1 94.25 269 LYS B C 1
ATOM 5466 O O . LYS B 1 269 ? 4.613 19 19.016 1 94.25 269 LYS B O 1
ATOM 5471 N N . MET B 1 270 ? 4.754 19.188 21.219 1 91.38 270 MET B N 1
ATOM 5472 C CA . MET B 1 270 ? 5.469 20.453 21.156 1 91.38 270 MET B CA 1
ATOM 5473 C C . MET B 1 270 ? 6.973 20.234 21.031 1 91.38 270 MET B C 1
ATOM 5475 O O . MET B 1 270 ? 7.527 19.359 21.719 1 91.38 270 MET B O 1
ATOM 5479 N N . ILE B 1 271 ? 7.562 20.922 20.141 1 91.44 271 ILE B N 1
ATOM 5480 C CA . ILE B 1 271 ? 9.016 21.016 20.016 1 91.44 271 ILE B CA 1
ATOM 5481 C C . ILE B 1 271 ? 9.508 22.312 20.641 1 91.44 271 ILE B C 1
ATOM 5483 O O . ILE B 1 271 ? 9.047 23.406 20.281 1 91.44 271 ILE B O 1
ATOM 5487 N N . THR B 1 272 ? 10.406 22.094 21.578 1 86.94 272 THR B N 1
ATOM 5488 C CA . THR B 1 272 ? 10.938 23.266 22.266 1 86.94 272 THR B CA 1
ATOM 5489 C C . THR B 1 272 ? 12.438 23.391 22.047 1 86.94 272 THR B C 1
ATOM 5491 O O . THR B 1 272 ? 13.133 22.375 21.891 1 86.94 272 THR B O 1
ATOM 5494 N N . ARG B 1 273 ? 13.016 24.562 21.875 1 84.44 273 ARG B N 1
ATOM 5495 C CA . ARG B 1 273 ? 14.438 24.891 21.859 1 84.44 273 ARG B CA 1
ATOM 5496 C C . ARG B 1 273 ? 15.109 24.344 20.609 1 84.44 273 ARG B C 1
ATOM 5498 O O . ARG B 1 273 ? 16.25 23.859 20.672 1 84.44 273 ARG B O 1
ATOM 5505 N N . ASN B 1 274 ? 14.289 24.078 19.594 1 91.19 274 ASN B N 1
ATOM 5506 C CA . ASN B 1 274 ? 14.875 23.656 18.328 1 91.19 274 ASN B CA 1
ATOM 5507 C C . ASN B 1 274 ? 15.688 24.781 17.688 1 91.19 274 ASN B C 1
ATOM 5509 O O . ASN B 1 274 ? 15.328 25.953 17.797 1 91.19 274 ASN B O 1
ATOM 5513 N N . LYS B 1 275 ? 16.766 24.406 17.047 1 94.06 275 LYS B N 1
ATOM 5514 C CA . LYS B 1 275 ? 17.656 25.375 16.422 1 94.06 275 LYS B CA 1
ATOM 5515 C C . LYS B 1 275 ? 17.562 25.328 14.906 1 94.06 275 LYS B C 1
ATOM 5517 O O . LYS B 1 275 ? 17.359 24.25 14.328 1 94.06 275 LYS B O 1
ATOM 5522 N N . PRO B 1 276 ? 17.734 26.516 14.266 1 95.44 276 PRO B N 1
ATOM 5523 C CA . PRO B 1 276 ? 17.734 26.516 12.805 1 95.44 276 PRO B CA 1
ATOM 5524 C C . PRO B 1 276 ? 18.891 25.719 12.211 1 95.44 276 PRO B C 1
ATOM 5526 O O . PRO B 1 276 ? 19.984 25.719 12.758 1 95.44 276 PRO B O 1
ATOM 5529 N N . GLN B 1 277 ? 18.594 25 11.148 1 96 277 GLN B N 1
ATOM 5530 C CA . GLN B 1 277 ? 19.625 24.266 10.422 1 96 277 GLN B CA 1
ATOM 5531 C C . GLN B 1 277 ? 20.469 25.188 9.547 1 96 277 GLN B C 1
ATOM 5533 O O . GLN B 1 277 ? 19.938 25.844 8.648 1 96 277 GLN B O 1
ATOM 5538 N N . ARG B 1 278 ? 21.797 25.203 9.789 1 96.12 278 ARG B N 1
ATOM 5539 C CA . ARG B 1 278 ? 22.656 26.156 9.109 1 96.12 278 ARG B CA 1
ATOM 5540 C C . ARG B 1 278 ? 23.594 25.469 8.133 1 96.12 278 ARG B C 1
ATOM 5542 O O . ARG B 1 278 ? 24.422 26.109 7.488 1 96.12 278 ARG B O 1
ATOM 5549 N N . ARG B 1 279 ? 23.422 24.156 8.055 1 94.56 279 ARG B N 1
ATOM 5550 C CA . ARG B 1 279 ? 24.203 23.422 7.051 1 94.56 279 ARG B CA 1
ATOM 5551 C C . ARG B 1 279 ? 23.562 23.547 5.672 1 94.56 279 ARG B C 1
ATOM 5553 O O . ARG B 1 279 ? 22.453 23.047 5.453 1 94.56 279 ARG B O 1
ATOM 5560 N N . ARG B 1 280 ? 24.234 24.031 4.73 1 91.88 280 ARG B N 1
ATOM 5561 C CA . ARG B 1 280 ? 23.719 24.422 3.424 1 91.88 280 ARG B CA 1
ATOM 5562 C C . ARG B 1 280 ? 23.156 23.219 2.68 1 91.88 280 ARG B C 1
ATOM 5564 O O . ARG B 1 280 ? 22.203 23.328 1.914 1 91.88 280 ARG B O 1
ATOM 5571 N N . ARG B 1 281 ? 23.625 22.031 2.883 1 93.12 281 ARG B N 1
ATOM 5572 C CA . ARG B 1 281 ? 23.234 20.859 2.117 1 93.12 281 ARG B CA 1
ATOM 5573 C C . ARG B 1 281 ? 22.031 20.172 2.758 1 93.12 281 ARG B C 1
ATOM 5575 O O . ARG B 1 281 ? 21.453 19.25 2.176 1 93.12 281 ARG B O 1
ATOM 5582 N N . HIS B 1 282 ? 21.609 20.703 3.775 1 92.94 282 HIS B N 1
ATOM 5583 C CA . HIS B 1 282 ? 20.5 20.094 4.484 1 92.94 282 HIS B CA 1
ATOM 5584 C C . HIS B 1 282 ? 19.156 20.578 3.92 1 92.94 282 HIS B C 1
ATOM 5586 O O . HIS B 1 282 ? 19.016 21.75 3.584 1 92.94 282 HIS B O 1
ATOM 5592 N N . LYS B 1 283 ? 18.156 19.734 3.863 1 90 283 LYS B N 1
ATOM 5593 C CA . LYS B 1 283 ? 16.875 20.047 3.256 1 90 283 LYS B CA 1
ATOM 5594 C C . LYS B 1 283 ? 16.156 21.156 4.023 1 90 283 LYS B C 1
ATOM 5596 O O . LYS B 1 283 ? 15.344 21.891 3.453 1 90 283 LYS B O 1
ATOM 5601 N N . TRP B 1 284 ? 16.5 21.344 5.316 1 92.44 284 TRP B N 1
ATOM 5602 C CA . TRP B 1 284 ? 15.836 22.328 6.152 1 92.44 284 TRP B CA 1
ATOM 5603 C C . TRP B 1 284 ? 16.734 23.547 6.391 1 92.44 284 TRP B C 1
ATOM 5605 O O . TRP B 1 284 ? 16.547 24.297 7.352 1 92.44 284 TRP B O 1
ATOM 5615 N N . TYR B 1 285 ? 17.734 23.719 5.469 1 95.31 285 TYR B N 1
ATOM 5616 C CA . TYR B 1 285 ? 18.641 24.844 5.605 1 95.31 285 TYR B CA 1
ATOM 5617 C C . TYR B 1 285 ? 17.891 26.156 5.598 1 95.31 285 TYR B C 1
ATOM 5619 O O . TYR B 1 285 ? 17.031 26.391 4.742 1 95.31 285 TYR B O 1
ATOM 5627 N N . ILE B 1 286 ? 18.203 27 6.539 1 95.31 286 ILE B N 1
ATOM 5628 C CA . ILE B 1 286 ? 17.656 28.344 6.578 1 95.31 286 ILE B CA 1
ATOM 5629 C C . ILE B 1 286 ? 18.781 29.344 6.895 1 95.31 286 ILE B C 1
ATOM 5631 O O . ILE B 1 286 ? 19.5 29.172 7.879 1 95.31 286 ILE B O 1
ATOM 5635 N N . SER B 1 287 ? 18.953 30.391 6.133 1 94.06 287 SER B N 1
ATOM 5636 C CA . SER B 1 287 ? 20.047 31.359 6.254 1 94.06 287 SER B CA 1
ATOM 5637 C C . SER B 1 287 ? 19.781 32.344 7.379 1 94.06 287 SER B C 1
ATOM 5639 O O . SER B 1 287 ? 18.656 32.469 7.848 1 94.06 287 SER B O 1
ATOM 5641 N N . LEU B 1 288 ? 20.828 33.094 7.75 1 92.75 288 LEU B N 1
ATOM 5642 C CA . LEU B 1 288 ? 20.719 34.125 8.758 1 92.75 288 LEU B CA 1
ATOM 5643 C C . LEU B 1 288 ? 19.859 35.281 8.242 1 92.75 288 LEU B C 1
ATOM 5645 O O . LEU B 1 288 ? 19.203 36 9.031 1 92.75 288 LEU B O 1
ATOM 5649 N N . LYS B 1 289 ? 19.828 35.438 6.961 1 89.19 289 LYS B N 1
ATOM 5650 C CA . LYS B 1 289 ? 19 36.5 6.355 1 89.19 289 LYS B CA 1
ATOM 5651 C C . LYS B 1 289 ? 17.516 36.156 6.496 1 89.19 289 LYS B C 1
ATOM 5653 O O . LYS B 1 289 ? 16.688 37.031 6.766 1 89.19 289 LYS B O 1
ATOM 5658 N N . GLU B 1 290 ? 17.156 34.875 6.371 1 90.81 290 GLU B N 1
ATOM 5659 C CA . GLU B 1 290 ? 15.773 34.438 6.449 1 90.81 290 GLU B CA 1
ATOM 5660 C C . GLU B 1 290 ? 15.289 34.375 7.898 1 90.81 290 GLU B C 1
ATOM 5662 O O . GLU B 1 290 ? 14.141 34.75 8.18 1 90.81 290 GLU B O 1
ATOM 5667 N N . TYR B 1 291 ? 16.141 33.969 8.695 1 92.56 291 TYR B N 1
ATOM 5668 C CA . TYR B 1 291 ? 15.844 33.875 10.125 1 92.56 291 TYR B CA 1
ATOM 5669 C C . TYR B 1 291 ? 17.109 34.062 10.953 1 92.56 291 TYR B C 1
ATOM 5671 O O . TYR B 1 291 ? 17.844 33.125 11.219 1 92.56 291 TYR B O 1
ATOM 5679 N N . PRO B 1 292 ? 17.281 35.219 11.531 1 91.25 292 PRO B N 1
ATOM 5680 C CA . PRO B 1 292 ? 18.578 35.625 12.102 1 91.25 292 PRO B CA 1
ATOM 5681 C C . PRO B 1 292 ? 18.75 35.125 13.539 1 91.25 292 PRO B C 1
ATOM 5683 O O . PRO B 1 292 ? 19.797 35.375 14.141 1 91.25 292 PRO B O 1
ATOM 5686 N N . PHE B 1 293 ? 17.812 34.406 14.094 1 90.19 293 PHE B N 1
ATOM 5687 C CA . PHE B 1 293 ? 17.891 34.031 15.508 1 90.19 293 PHE B CA 1
ATOM 5688 C C . PHE B 1 293 ? 18.422 32.625 15.672 1 90.19 293 PHE B C 1
ATOM 5690 O O . PHE B 1 293 ? 18.438 31.828 14.719 1 90.19 293 PHE B O 1
ATOM 5697 N N . SER B 1 294 ? 18.828 32.25 16.906 1 91.19 294 SER B N 1
ATOM 5698 C CA . SER B 1 294 ? 19.516 30.969 17.141 1 91.19 294 SER B CA 1
ATOM 5699 C C . SER B 1 294 ? 18.547 29.891 17.578 1 91.19 294 SER B C 1
ATOM 5701 O O . SER B 1 294 ? 18.906 28.703 17.609 1 91.19 294 SER B O 1
ATOM 5703 N N . THR B 1 295 ? 17.406 30.297 17.938 1 90.06 295 THR B N 1
ATOM 5704 C CA . THR B 1 295 ? 16.406 29.328 18.375 1 90.06 295 THR B CA 1
ATOM 5705 C C . THR B 1 295 ? 15.023 29.688 17.844 1 90.06 295 THR B C 1
ATOM 5707 O O . THR B 1 295 ? 14.672 30.859 17.734 1 90.06 295 THR B O 1
ATOM 5710 N N . PHE B 1 296 ? 14.344 28.672 17.516 1 91.38 296 PHE B N 1
ATOM 5711 C CA . PHE B 1 296 ? 12.945 28.891 17.156 1 91.38 296 PHE B CA 1
ATOM 5712 C C . PHE B 1 296 ? 12.086 29.047 18.406 1 91.38 296 PHE B C 1
ATOM 5714 O O . PHE B 1 296 ? 12.469 28.609 19.484 1 91.38 296 PHE B O 1
ATOM 5721 N N . LEU B 1 297 ? 10.953 29.688 18.25 1 87.88 297 LEU B N 1
ATOM 5722 C CA . LEU B 1 297 ? 9.93 29.641 19.281 1 87.88 297 LEU B CA 1
ATOM 5723 C C . LEU B 1 297 ? 9.297 28.266 19.359 1 87.88 297 LEU B C 1
ATOM 5725 O O . LEU B 1 297 ? 9.414 27.469 18.438 1 87.88 297 LEU B O 1
ATOM 5729 N N . PRO B 1 298 ? 8.656 27.969 20.469 1 88.19 298 PRO B N 1
ATOM 5730 C CA . PRO B 1 298 ? 7.961 26.688 20.562 1 88.19 298 PRO B CA 1
ATOM 5731 C C . PRO B 1 298 ? 6.879 26.516 19.484 1 88.19 298 PRO B C 1
ATOM 5733 O O . PRO B 1 298 ? 6.18 27.484 19.172 1 88.19 298 PRO B O 1
ATOM 5736 N N . TYR B 1 299 ? 6.836 25.391 18.938 1 92.75 299 TYR B N 1
ATOM 5737 C CA . TYR B 1 299 ? 5.863 25.109 17.906 1 92.75 299 TYR B CA 1
ATOM 5738 C C . TYR B 1 299 ? 5.453 23.641 17.922 1 92.75 299 TYR B C 1
ATOM 5740 O O . TYR B 1 299 ? 6.059 22.828 18.641 1 92.75 299 TYR B O 1
ATOM 5748 N N . CYS B 1 300 ? 4.371 23.297 17.266 1 94.38 300 CYS B N 1
ATOM 5749 C CA . CYS B 1 300 ? 3.912 21.922 17.125 1 94.38 300 CYS B CA 1
ATOM 5750 C C . CYS B 1 300 ? 4.766 21.156 16.109 1 94.38 300 CYS B C 1
ATOM 5752 O O . CYS B 1 300 ? 5.066 21.672 15.031 1 94.38 300 CYS B O 1
ATOM 5754 N N . ALA B 1 301 ? 5.129 19.953 16.5 1 93.81 301 ALA B N 1
ATOM 5755 C CA . ALA B 1 301 ? 5.773 19.094 15.516 1 93.81 301 ALA B CA 1
ATOM 5756 C C . ALA B 1 301 ? 4.902 18.953 14.266 1 93.81 301 ALA B C 1
ATOM 5758 O O . ALA B 1 301 ? 3.678 18.828 14.367 1 93.81 301 ALA B O 1
ATOM 5759 N N . GLY B 1 302 ? 5.508 18.891 13.18 1 92.06 302 GLY B N 1
ATOM 5760 C CA . GLY B 1 302 ? 4.816 19.016 11.906 1 92.06 302 GLY B CA 1
ATOM 5761 C C . GLY B 1 302 ? 3.971 17.797 11.57 1 92.06 302 GLY B C 1
ATOM 5762 O O . GLY B 1 302 ? 3.096 17.875 10.703 1 92.06 302 GLY B O 1
ATOM 5763 N N . HIS B 1 303 ? 4.156 16.734 12.281 1 93.38 303 HIS B N 1
ATOM 5764 C CA . HIS B 1 303 ? 3.543 15.477 11.867 1 93.38 303 HIS B CA 1
ATOM 5765 C C . HIS B 1 303 ? 2.033 15.508 12.078 1 93.38 303 HIS B C 1
ATOM 5767 O O . HIS B 1 303 ? 1.283 14.883 11.32 1 93.38 303 HIS B O 1
ATOM 5773 N N . SER B 1 304 ? 1.575 16.125 13.172 1 96.5 304 SER B N 1
ATOM 5774 C CA . SER B 1 304 ? 0.128 16.172 13.352 1 96.5 304 SER B CA 1
ATOM 5775 C C . SER B 1 304 ? -0.273 17.25 14.352 1 96.5 304 SER B C 1
ATOM 5777 O O 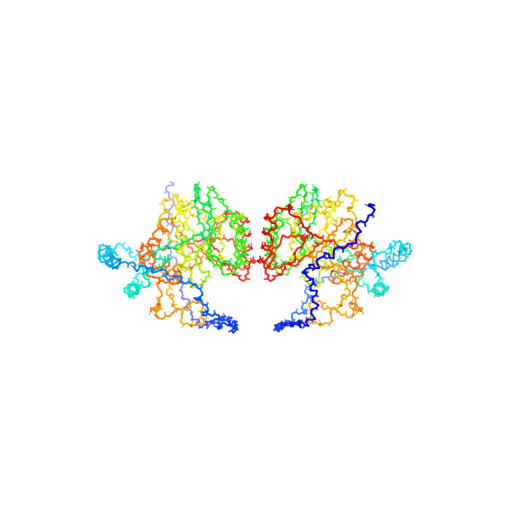. SER B 1 304 ? 0.495 17.578 15.258 1 96.5 304 SER B O 1
ATOM 5779 N N . SER B 1 305 ? -1.488 17.781 14.195 1 97.5 305 SER B N 1
ATOM 5780 C CA . SER B 1 305 ? -2.109 18.719 15.125 1 97.5 305 SER B CA 1
ATOM 5781 C C . SER B 1 305 ? -3.631 18.625 15.078 1 97.5 305 SER B C 1
ATOM 5783 O O . SER B 1 305 ? -4.215 18.438 14.008 1 97.5 305 SER B O 1
ATOM 5785 N N . ILE B 1 306 ? -4.215 18.688 16.234 1 98 306 ILE B N 1
ATOM 5786 C CA . ILE B 1 306 ? -5.668 18.719 16.359 1 98 306 ILE B CA 1
ATOM 5787 C C . ILE B 1 306 ? -6.121 20.156 16.625 1 98 306 ILE B C 1
ATOM 5789 O O . ILE B 1 306 ? -5.609 20.812 17.547 1 98 306 ILE B O 1
ATOM 5793 N N . MET B 1 307 ? -7.086 20.609 15.875 1 97.56 307 MET B N 1
ATOM 5794 C CA . MET B 1 307 ? -7.574 21.969 16.031 1 97.56 307 MET B CA 1
ATOM 5795 C C . MET B 1 307 ? -9.102 22.016 16.047 1 97.56 307 MET B C 1
ATOM 5797 O O . MET B 1 307 ? -9.75 21.188 15.383 1 97.56 307 MET B O 1
ATOM 5801 N N . SER B 1 308 ? -9.617 22.922 16.844 1 97.06 308 SER B N 1
ATOM 5802 C CA . SER B 1 308 ? -11.016 23.312 16.625 1 97.06 308 SER B CA 1
ATOM 5803 C C . SER B 1 308 ? -11.148 24.266 15.453 1 97.06 308 SER B C 1
ATOM 5805 O O . SER B 1 308 ? -10.195 24.953 15.094 1 97.06 308 SER B O 1
ATOM 5807 N N . ILE B 1 309 ? -12.297 24.359 14.859 1 96.81 309 ILE B N 1
ATOM 5808 C CA . ILE B 1 309 ? -12.516 25.094 13.617 1 96.81 309 ILE B CA 1
ATOM 5809 C C . ILE B 1 309 ? -12.211 26.578 13.836 1 96.81 309 ILE B C 1
ATOM 5811 O O . ILE B 1 309 ? -11.758 27.25 12.922 1 96.81 309 ILE B O 1
ATOM 5815 N N . ASP B 1 310 ? -12.469 27.109 15.008 1 96.12 310 ASP B N 1
ATOM 5816 C CA . ASP B 1 310 ? -12.203 28.516 15.281 1 96.12 310 ASP B CA 1
ATOM 5817 C C . ASP B 1 310 ? -10.703 28.812 15.219 1 96.12 310 ASP B C 1
ATOM 5819 O O . ASP B 1 310 ? -10.297 29.906 14.82 1 96.12 310 ASP B O 1
ATOM 5823 N N . ILE B 1 311 ? -9.875 27.828 15.633 1 95.88 311 ILE B N 1
ATOM 5824 C CA . ILE B 1 311 ? -8.43 28 15.562 1 95.88 311 ILE B CA 1
ATOM 5825 C C . ILE B 1 311 ? -7.996 28.109 14.102 1 95.88 311 ILE B C 1
ATOM 5827 O O . ILE B 1 311 ? -7.117 28.906 13.766 1 95.88 311 ILE B O 1
ATOM 5831 N N . VAL B 1 312 ? -8.547 27.328 13.211 1 96.62 312 VAL B N 1
ATOM 5832 C CA . VAL B 1 312 ? -8.25 27.391 11.789 1 96.62 312 VAL B CA 1
ATOM 5833 C C . VAL B 1 312 ? -8.539 28.797 11.258 1 96.62 312 VAL B C 1
ATOM 5835 O O . VAL B 1 312 ? -7.734 29.375 10.523 1 96.62 312 VAL B O 1
ATOM 5838 N N . ARG B 1 313 ? -9.609 29.359 11.664 1 95.75 313 ARG B N 1
ATOM 5839 C CA . ARG B 1 313 ? -9.992 30.703 11.242 1 95.75 313 ARG B CA 1
ATOM 5840 C C . ARG B 1 313 ? -9.016 31.75 11.773 1 95.75 313 ARG B C 1
ATOM 5842 O O . ARG B 1 313 ? -8.609 32.656 11.039 1 95.75 313 ARG B O 1
ATOM 5849 N N . LYS B 1 314 ? -8.695 31.578 13.023 1 94.44 314 LYS B N 1
ATOM 5850 C CA . LYS B 1 314 ? -7.75 32.5 13.641 1 94.44 314 LYS B CA 1
ATOM 5851 C C . LYS B 1 314 ? -6.398 32.469 12.922 1 94.44 314 LYS B C 1
ATOM 5853 O O . LYS B 1 314 ? -5.816 33.531 12.633 1 94.44 314 LYS B O 1
ATOM 5858 N N . MET B 1 315 ? -5.953 31.297 12.641 1 95.62 315 MET B N 1
ATOM 5859 C CA . MET B 1 315 ? -4.672 31.141 11.961 1 95.62 315 MET B CA 1
ATOM 5860 C C . MET B 1 315 ? -4.742 31.703 10.547 1 95.62 315 MET B C 1
ATOM 5862 O O . MET B 1 315 ? -3.805 32.344 10.086 1 95.62 315 MET B O 1
ATOM 5866 N N . TYR B 1 316 ? -5.848 31.391 9.844 1 96.12 316 TYR B N 1
ATOM 5867 C CA . TYR B 1 316 ? -6.062 31.922 8.508 1 96.12 316 TYR B CA 1
ATOM 5868 C C . TYR B 1 316 ? -5.977 33.438 8.5 1 96.12 316 TYR B C 1
ATOM 5870 O O . TYR B 1 316 ? -5.246 34.031 7.695 1 96.12 316 TYR B O 1
ATOM 5878 N N . ASN B 1 317 ? -6.59 34.062 9.406 1 94.12 317 ASN B N 1
ATOM 5879 C CA . ASN B 1 317 ? -6.594 35.5 9.5 1 94.12 317 ASN B CA 1
ATOM 5880 C C . ASN B 1 317 ? -5.219 36.031 9.891 1 94.12 317 ASN B C 1
ATOM 5882 O O . ASN B 1 317 ? -4.766 37.062 9.352 1 94.12 317 ASN B O 1
ATOM 5886 N N . ALA B 1 318 ? -4.602 35.375 10.781 1 93.31 318 ALA B N 1
ATOM 5887 C CA . ALA B 1 318 ? -3.289 35.812 11.258 1 93.31 318 ALA B CA 1
ATOM 5888 C C . ALA B 1 318 ? -2.262 35.781 10.133 1 93.31 318 ALA B C 1
ATOM 5890 O O . ALA B 1 318 ? -1.317 36.562 10.117 1 93.31 318 ALA B O 1
ATOM 5891 N N . SER B 1 319 ? -2.436 34.844 9.18 1 95.06 319 SER B N 1
ATOM 5892 C CA . SER B 1 319 ? -1.472 34.688 8.094 1 95.06 319 SER B CA 1
ATOM 5893 C C . SER B 1 319 ? -1.388 35.938 7.234 1 95.06 319 SER B C 1
ATOM 5895 O O . SER B 1 319 ? -0.375 36.188 6.578 1 95.06 319 SER B O 1
ATOM 5897 N N . THR B 1 320 ? -2.355 36.812 7.258 1 93.19 320 THR B N 1
ATOM 5898 C CA . THR B 1 320 ? -2.361 38.031 6.469 1 93.19 320 THR B CA 1
ATOM 5899 C C . THR B 1 320 ? -1.45 39.094 7.098 1 93.19 320 THR B C 1
ATOM 5901 O O . THR B 1 320 ? -1.105 40.094 6.453 1 93.19 320 THR B O 1
ATOM 5904 N N . LYS B 1 321 ? -1.008 38.812 8.336 1 90.38 321 LYS B N 1
ATOM 5905 C CA . LYS B 1 321 ? -0.324 39.844 9.086 1 90.38 321 LYS B CA 1
ATOM 5906 C C . LYS B 1 321 ? 1.092 39.438 9.461 1 90.38 321 LYS B C 1
ATOM 5908 O O . LYS B 1 321 ? 1.933 40.25 9.797 1 90.38 321 LYS B O 1
ATOM 5913 N N . VAL B 1 322 ? 1.359 38.188 9.461 1 90.81 322 VAL B N 1
ATOM 5914 C CA . VAL B 1 322 ? 2.631 37.656 9.953 1 90.81 322 VAL B CA 1
ATOM 5915 C C . VAL B 1 322 ? 3.609 37.5 8.789 1 90.81 322 VAL B C 1
ATOM 5917 O O . VAL B 1 322 ? 3.252 36.969 7.727 1 90.81 322 VAL B O 1
ATOM 5920 N N . PRO B 1 323 ? 4.809 37.969 9 1 91.56 323 PRO B N 1
ATOM 5921 C CA . PRO B 1 323 ? 5.797 37.844 7.926 1 91.56 323 PRO B CA 1
ATOM 5922 C C . PRO B 1 323 ? 6.012 36.375 7.508 1 91.56 323 PRO B C 1
ATOM 5924 O O . PRO B 1 323 ? 6.016 35.5 8.359 1 91.56 323 PRO B O 1
ATOM 5927 N N . PHE B 1 324 ? 6.289 36.281 6.27 1 93.75 324 PHE B N 1
ATOM 5928 C CA . PHE B 1 324 ? 6.402 34.969 5.66 1 93.75 324 PHE B CA 1
ATOM 5929 C C . PHE B 1 324 ? 7.676 34.25 6.117 1 93.75 324 PHE B C 1
ATOM 5931 O O . PHE B 1 324 ? 8.742 34.875 6.18 1 93.75 324 PHE B O 1
ATOM 5938 N N . LEU B 1 325 ? 7.566 33.031 6.504 1 94.38 325 LEU B N 1
ATOM 5939 C CA . LEU B 1 325 ? 8.633 32.062 6.727 1 94.38 325 LEU B CA 1
ATOM 5940 C C . LEU B 1 325 ? 8.281 30.703 6.121 1 94.38 325 LEU B C 1
ATOM 5942 O O . LEU B 1 325 ? 7.172 30.203 6.32 1 94.38 325 LEU B O 1
ATOM 5946 N N . TRP B 1 326 ? 9.188 30.031 5.426 1 94.56 326 TRP B N 1
ATOM 5947 C CA . TRP B 1 326 ? 8.828 28.859 4.617 1 94.56 326 TRP B CA 1
ATOM 5948 C C . TRP B 1 326 ? 8.797 27.594 5.465 1 94.56 326 TRP B C 1
ATOM 5950 O O . TRP B 1 326 ? 8.297 26.562 5.023 1 94.56 326 TRP B O 1
ATOM 5960 N N . LEU B 1 327 ? 9.297 27.656 6.703 1 95.38 327 LEU B N 1
ATOM 5961 C CA . LEU B 1 327 ? 9.172 26.531 7.633 1 95.38 327 LEU B CA 1
ATOM 5962 C C . LEU B 1 327 ? 7.766 26.469 8.219 1 95.38 327 LEU B C 1
ATOM 5964 O O . LEU B 1 327 ? 7.449 27.203 9.164 1 95.38 327 LEU B O 1
ATOM 5968 N N . GLU B 1 328 ? 7.008 25.562 7.695 1 95.75 328 GLU B N 1
ATOM 5969 C CA . GLU B 1 328 ? 5.559 25.609 7.895 1 95.75 328 GLU B CA 1
ATOM 5970 C C . GLU B 1 328 ? 5.199 25.375 9.359 1 95.75 328 GLU B C 1
ATOM 5972 O O . GLU B 1 328 ? 4.227 25.953 9.859 1 95.75 328 GLU B O 1
ATOM 5977 N N . ASP B 1 329 ? 5.957 24.5 10.062 1 94.75 329 ASP B N 1
ATOM 5978 C CA . ASP B 1 329 ? 5.633 24.219 11.461 1 94.75 329 ASP B CA 1
ATOM 5979 C C . ASP B 1 329 ? 5.887 25.438 12.344 1 94.75 329 ASP B C 1
ATOM 5981 O O . ASP B 1 329 ? 5.062 25.781 13.188 1 94.75 329 ASP B O 1
ATOM 5985 N N . VAL B 1 330 ? 7.031 26.047 12.109 1 93.94 330 VAL B N 1
ATOM 5986 C CA . VAL B 1 330 ? 7.41 27.234 12.875 1 93.94 330 VAL B CA 1
ATOM 5987 C C . VAL B 1 330 ? 6.461 28.391 12.539 1 93.94 330 VAL B C 1
ATOM 5989 O O . VAL B 1 330 ? 6.023 29.125 13.43 1 93.94 330 VAL B O 1
ATOM 5992 N N . TYR B 1 331 ? 6.133 28.531 11.281 1 94.88 331 TYR B N 1
ATOM 5993 C CA . TYR B 1 331 ? 5.238 29.594 10.844 1 94.88 331 TYR B CA 1
ATOM 5994 C C . TYR B 1 331 ? 3.832 29.375 11.398 1 94.88 331 TYR B C 1
ATOM 5996 O O . TYR B 1 331 ? 3.246 30.297 11.992 1 94.88 331 TYR B O 1
ATOM 6004 N N . GLY B 1 332 ? 3.285 28.219 11.211 1 94.06 332 GLY B N 1
ATOM 6005 C CA . GLY B 1 332 ? 1.907 27.906 11.562 1 94.06 332 GLY B CA 1
ATOM 6006 C C . GLY B 1 332 ? 1.666 27.875 13.055 1 94.06 332 GLY B C 1
ATOM 6007 O O . GLY B 1 332 ? 1.1 28.828 13.617 1 94.06 332 GLY B O 1
ATOM 6008 N N . SER B 1 333 ? 2.199 26.891 13.711 1 91.81 333 SER B N 1
ATOM 6009 C CA . SER B 1 333 ? 1.902 26.688 15.125 1 91.81 333 SER B CA 1
ATOM 6010 C C . SER B 1 333 ? 2.814 27.547 16 1 91.81 333 SER B C 1
ATOM 6012 O O . SER B 1 333 ? 2.574 27.688 17.203 1 91.81 333 SER B O 1
ATOM 6014 N N . GLY B 1 334 ? 3.783 28.156 15.438 1 91 334 GLY B N 1
ATOM 6015 C CA . GLY B 1 334 ? 4.625 29.078 16.172 1 91 334 GLY B CA 1
ATOM 6016 C C . GLY B 1 334 ? 4.191 30.531 16.016 1 91 334 GLY B C 1
ATOM 6017 O O . GLY B 1 334 ? 3.461 31.062 16.859 1 91 334 GLY B O 1
ATOM 6018 N N . PHE B 1 335 ? 4.426 31.109 14.852 1 88.38 335 PHE B N 1
ATOM 6019 C CA . PHE B 1 335 ? 4.207 32.531 14.602 1 88.38 335 PHE B CA 1
ATOM 6020 C C . PHE B 1 335 ? 2.717 32.875 14.633 1 88.38 335 PHE B C 1
ATOM 6022 O O . PHE B 1 335 ? 2.297 33.781 15.336 1 88.38 335 PHE B O 1
ATOM 6029 N N . LEU B 1 336 ? 1.941 32.094 13.93 1 90.69 336 LEU B N 1
ATOM 6030 C CA . LEU B 1 336 ? 0.518 32.406 13.867 1 90.69 336 LEU B CA 1
ATOM 6031 C C . LEU B 1 336 ? -0.145 32.188 15.227 1 90.69 336 LEU B C 1
ATOM 6033 O O . LEU B 1 336 ? -1.036 32.969 15.602 1 90.69 336 LEU B O 1
ATOM 6037 N N . SER B 1 337 ? 0.331 31.156 15.898 1 86.12 337 SER B N 1
ATOM 6038 C CA . SER B 1 337 ? -0.239 30.891 17.219 1 86.12 337 SER B CA 1
ATOM 6039 C C . SER B 1 337 ? 0.101 32 18.203 1 86.12 337 SER B C 1
ATOM 6041 O O . SER B 1 337 ? -0.706 32.344 19.078 1 86.12 337 SER B O 1
ATOM 6043 N N . LEU B 1 338 ? 1.282 32.531 18.109 1 80.88 338 LEU B N 1
ATOM 6044 C CA . LEU B 1 338 ? 1.703 33.625 18.984 1 80.88 338 LEU B CA 1
ATOM 6045 C C . LEU B 1 338 ? 0.85 34.844 18.75 1 80.88 338 LEU B C 1
ATOM 6047 O O . LEU B 1 338 ? 0.371 35.469 19.719 1 80.88 338 LEU B O 1
ATOM 6051 N N . LEU B 1 339 ? 0.643 35.156 17.547 1 79 339 LEU B N 1
ATOM 6052 C CA . LEU B 1 339 ? -0.155 36.344 17.219 1 79 339 LEU B CA 1
ATOM 6053 C C . LEU B 1 339 ? -1.604 36.156 17.656 1 79 339 LEU B C 1
ATOM 6055 O O . LEU B 1 339 ? -2.248 37.094 18.109 1 79 339 LEU B O 1
ATOM 6059 N N . SER B 1 340 ? -2.072 34.938 17.531 1 80.31 340 SER B N 1
ATOM 6060 C CA . SER B 1 340 ? -3.473 34.656 17.828 1 80.31 340 SER B CA 1
ATOM 6061 C C . SER B 1 340 ? -3.656 34.281 19.297 1 80.31 340 SER B C 1
ATOM 6063 O O . SER B 1 340 ? -4.773 34 19.734 1 80.31 340 SER B O 1
ATOM 6065 N N . GLN B 1 341 ? -2.602 34.188 20.078 1 80.69 341 GLN B N 1
ATOM 6066 C CA . GLN B 1 341 ? -2.615 33.875 21.484 1 80.69 341 GLN B CA 1
ATOM 6067 C C . GLN B 1 341 ? -3.295 32.5 21.719 1 80.69 341 GLN B C 1
ATOM 6069 O O . GLN B 1 341 ? -4.172 32.406 22.578 1 80.69 341 GLN B O 1
ATOM 6074 N N . LEU B 1 342 ? -2.846 31.641 20.922 1 84.06 342 LEU B N 1
ATOM 6075 C CA . LEU B 1 342 ? -3.418 30.312 21.031 1 84.06 342 LEU B CA 1
ATOM 6076 C C . LEU B 1 342 ? -2.689 29.5 22.094 1 84.06 342 LEU B C 1
ATOM 6078 O O . LEU B 1 342 ? -1.47 29.609 22.234 1 84.06 342 LEU B O 1
ATOM 6082 N N . ARG B 1 343 ? -3.49 28.719 22.828 1 82.44 343 ARG B N 1
ATOM 6083 C CA . ARG B 1 343 ? -2.918 27.781 23.781 1 82.44 343 ARG B CA 1
ATOM 6084 C C . ARG B 1 343 ? -2.705 26.406 23.156 1 82.44 343 ARG B C 1
ATOM 6086 O O . ARG B 1 343 ? -3.619 25.844 22.547 1 82.44 343 ARG B O 1
ATOM 6093 N N . ILE B 1 344 ? -1.451 25.938 23.328 1 88.62 344 ILE B N 1
ATOM 6094 C CA . ILE B 1 344 ? -1.1 24.625 22.781 1 88.62 344 ILE B CA 1
ATOM 6095 C C . ILE B 1 344 ? -1.025 23.609 23.922 1 88.62 344 ILE B C 1
ATOM 6097 O O . ILE B 1 344 ? -0.488 23.891 24.984 1 88.62 344 ILE B O 1
ATOM 6101 N N . SER B 1 345 ? -1.63 22.484 23.719 1 89.5 345 SER B N 1
ATOM 6102 C CA . SER B 1 345 ? -1.562 21.406 24.703 1 89.5 345 SER B CA 1
ATOM 6103 C C . SER B 1 345 ? -1.262 20.062 24.031 1 89.5 345 SER B C 1
ATOM 6105 O O . SER B 1 345 ? -1.455 19.906 22.828 1 89.5 345 SER B O 1
ATOM 6107 N N . MET B 1 346 ? -0.69 19.172 24.812 1 90.31 346 MET B N 1
ATOM 6108 C CA . MET B 1 346 ? -0.458 17.797 24.359 1 90.31 346 MET B CA 1
ATOM 6109 C C . MET B 1 346 ? -1.199 16.797 25.234 1 90.31 346 MET B C 1
ATOM 6111 O O . MET B 1 346 ? -0.838 16.594 26.391 1 90.31 346 MET B O 1
ATOM 6115 N N . PRO B 1 347 ? -2.129 16.219 24.688 1 89.81 347 PRO B N 1
ATOM 6116 C CA . PRO B 1 347 ? -2.82 15.203 25.484 1 89.81 347 PRO B CA 1
ATOM 6117 C C . PRO B 1 347 ? -1.951 13.977 25.766 1 89.81 347 PRO B C 1
ATOM 6119 O O . PRO B 1 347 ? -0.941 13.766 25.094 1 89.81 347 PRO B O 1
ATOM 6122 N N . ASN B 1 348 ? -2.432 13.25 26.844 1 87.25 348 ASN B N 1
ATOM 6123 C CA . ASN B 1 348 ? -1.783 11.977 27.125 1 87.25 348 ASN B CA 1
ATOM 6124 C C . ASN B 1 348 ? -1.97 10.984 25.969 1 87.25 348 ASN B C 1
ATOM 6126 O O . ASN B 1 348 ? -2.99 11.016 25.281 1 87.25 348 ASN B O 1
ATOM 6130 N N . CYS B 1 349 ? -0.968 10.188 25.688 1 90.38 349 CYS B N 1
ATOM 6131 C CA . CYS B 1 349 ? -1.023 9.164 24.641 1 90.38 349 CYS B CA 1
ATOM 6132 C C . CYS B 1 349 ? -1.312 9.789 23.281 1 90.38 349 CYS B C 1
ATOM 6134 O O . CYS B 1 349 ? -2.143 9.281 22.531 1 90.38 349 CYS B O 1
ATOM 6136 N N . TYR B 1 350 ? -0.66 10.891 23.109 1 93.69 350 TYR B N 1
ATOM 6137 C CA . TYR B 1 350 ? -0.906 11.617 21.875 1 93.69 350 TYR B CA 1
ATOM 6138 C C . TYR B 1 350 ? -0.344 10.867 20.672 1 93.69 350 TYR B C 1
ATOM 6140 O O . TYR B 1 350 ? -1.095 10.438 19.797 1 93.69 350 TYR B O 1
ATOM 6148 N N . ILE B 1 351 ? 0.989 10.617 20.703 1 92.06 351 ILE B N 1
ATOM 6149 C CA . ILE B 1 351 ? 1.603 9.992 19.531 1 92.06 351 ILE B CA 1
ATOM 6150 C C . ILE B 1 351 ? 2.727 9.055 19.984 1 92.06 351 ILE B C 1
ATOM 6152 O O . ILE B 1 351 ? 3.416 9.336 20.969 1 92.06 351 ILE B O 1
ATOM 6156 N N . SER B 1 352 ? 2.879 7.93 19.266 1 87.81 352 SER B N 1
ATOM 6157 C CA . SER B 1 352 ? 3.969 6.984 19.484 1 87.81 352 SER B CA 1
ATOM 6158 C C . SER B 1 352 ? 4.539 6.484 18.156 1 87.81 352 SER B C 1
ATOM 6160 O O . SER B 1 352 ? 3.805 6.312 17.188 1 87.81 352 SER B O 1
ATOM 6162 N N . PRO B 1 353 ? 5.871 6.281 18.109 1 85.44 353 PRO B N 1
ATOM 6163 C CA . PRO B 1 353 ? 6.41 5.613 16.922 1 85.44 353 PRO B CA 1
ATOM 6164 C C . PRO B 1 353 ? 5.961 4.16 16.812 1 85.44 353 PRO B C 1
ATOM 6166 O O . PRO B 1 353 ? 5.688 3.512 17.828 1 85.44 353 PRO B O 1
ATOM 6169 N N . VAL B 1 354 ? 5.816 3.805 15.531 1 75.81 354 VAL B N 1
ATOM 6170 C CA . VAL B 1 354 ? 5.48 2.402 15.312 1 75.81 354 VAL B CA 1
ATOM 6171 C C . VAL B 1 354 ? 6.691 1.527 15.625 1 75.81 354 VAL B C 1
ATOM 6173 O O . VAL B 1 354 ? 7.766 1.719 15.055 1 75.81 354 VAL B O 1
ATOM 6176 N N . LYS B 1 355 ? 6.598 0.89 16.75 1 66.12 355 LYS B N 1
ATOM 6177 C CA . LYS B 1 355 ? 7.66 -0.059 17.062 1 66.12 355 LYS B CA 1
ATOM 6178 C C . LYS B 1 355 ? 7.273 -1.477 16.656 1 66.12 355 LYS B C 1
ATOM 6180 O O . LYS B 1 355 ? 6.09 -1.805 16.578 1 66.12 355 LYS B O 1
ATOM 6185 N N . ARG B 1 356 ? 8.117 -2.232 16.125 1 57.81 356 ARG B N 1
ATOM 6186 C CA . ARG B 1 356 ? 7.914 -3.602 15.656 1 57.81 356 ARG B CA 1
ATOM 6187 C C . ARG B 1 356 ? 7.207 -4.441 16.719 1 57.81 356 ARG B C 1
ATOM 6189 O O . ARG B 1 356 ? 6.41 -5.324 16.391 1 57.81 356 ARG B O 1
ATOM 6196 N N . ASN B 1 357 ? 7.621 -4.242 17.953 1 55.75 357 ASN B N 1
ATOM 6197 C CA . ASN B 1 357 ? 7.121 -5.172 18.969 1 55.75 357 ASN B CA 1
ATOM 6198 C C . ASN B 1 357 ? 5.918 -4.602 19.703 1 55.75 357 ASN B C 1
ATOM 6200 O O . ASN B 1 357 ? 5.965 -4.41 20.922 1 55.75 357 ASN B O 1
ATOM 6204 N N . LEU B 1 358 ? 5.07 -4.07 18.906 1 56.53 358 LEU B N 1
ATOM 6205 C CA . LEU B 1 358 ? 3.932 -3.545 19.656 1 56.53 358 LEU B CA 1
ATOM 6206 C C . LEU B 1 358 ? 3.145 -4.676 20.312 1 56.53 358 LEU B C 1
ATOM 6208 O O . LEU B 1 358 ? 2.295 -5.301 19.672 1 56.53 358 LEU B O 1
ATOM 6212 N N . LYS B 1 359 ? 3.824 -5.418 21.234 1 54.88 359 LYS B N 1
ATOM 6213 C CA . LYS B 1 359 ? 3.133 -6.453 22 1 54.88 359 LYS B CA 1
ATOM 6214 C C . LYS B 1 359 ? 1.822 -5.93 22.578 1 54.88 359 LYS B C 1
ATOM 6216 O O . LYS B 1 359 ? 0.876 -6.691 22.781 1 54.88 359 LYS B O 1
ATOM 6221 N N . ALA B 1 360 ? 1.817 -4.613 22.797 1 61.66 360 ALA B N 1
ATOM 6222 C CA . ALA B 1 360 ? 0.697 -4.105 23.578 1 61.66 360 ALA B CA 1
ATOM 6223 C C . ALA B 1 360 ? -0.319 -3.395 22.688 1 61.66 360 ALA B C 1
ATOM 6225 O O . ALA B 1 360 ? -0.025 -3.076 21.531 1 61.66 360 ALA B O 1
ATOM 6226 N N . GLN B 1 361 ? -1.533 -3.352 23.078 1 69.25 361 GLN B N 1
ATOM 6227 C CA . GLN B 1 361 ? -2.662 -2.664 22.453 1 69.25 361 GLN B CA 1
ATOM 6228 C C . GLN B 1 361 ? -2.297 -1.229 22.094 1 69.25 361 GLN B C 1
ATOM 6230 O O . GLN B 1 361 ? -1.64 -0.53 22.859 1 69.25 361 GLN B O 1
ATOM 6235 N N . PRO B 1 362 ? -2.652 -0.942 20.812 1 82.94 362 PRO B N 1
ATOM 6236 C CA . PRO B 1 362 ? -2.398 0.451 20.438 1 82.94 362 PRO B CA 1
ATOM 6237 C C . PRO B 1 362 ? -3.246 1.439 21.234 1 82.94 362 PRO B C 1
ATOM 6239 O O . PRO B 1 362 ? -4.477 1.413 21.156 1 82.94 362 PRO B O 1
ATOM 6242 N N . CYS B 1 363 ? -2.604 2.318 22.016 1 86.75 363 CYS B N 1
ATOM 6243 C CA . CYS B 1 363 ? -3.326 3.205 22.922 1 86.75 363 CYS B CA 1
ATOM 6244 C C . CYS B 1 363 ? -3.166 4.66 22.5 1 86.75 363 CYS B C 1
ATOM 6246 O O . CYS B 1 363 ? -3.896 5.531 22.969 1 86.75 363 CYS B O 1
ATOM 6248 N N . ASN B 1 364 ? -2.326 4.973 21.656 1 91.06 364 ASN B N 1
ATOM 6249 C CA . ASN B 1 364 ? -2.082 6.359 21.266 1 91.06 364 ASN B CA 1
ATOM 6250 C C . ASN B 1 364 ? -3.072 6.828 20.203 1 91.06 364 ASN B C 1
ATOM 6252 O O . ASN B 1 364 ? -3.627 6.016 19.469 1 91.06 364 ASN B O 1
ATOM 6256 N N . LEU B 1 365 ? -3.305 8.141 20.172 1 94.94 365 LEU B N 1
ATOM 6257 C CA . LEU B 1 365 ? -4.199 8.719 19.188 1 94.94 365 LEU B CA 1
ATOM 6258 C C . LEU B 1 365 ? -3.611 8.602 17.781 1 94.94 365 LEU B C 1
ATOM 6260 O O . LEU B 1 365 ? -4.34 8.367 16.812 1 94.94 365 LEU B O 1
ATOM 6264 N N . PHE B 1 366 ? -2.264 8.773 17.75 1 95.12 366 PHE B N 1
ATOM 6265 C CA . PHE B 1 366 ? -1.546 8.758 16.484 1 95.12 366 PHE B CA 1
ATOM 6266 C C . PHE B 1 366 ? -0.343 7.824 16.562 1 95.12 366 PHE B C 1
ATOM 6268 O O . PHE B 1 366 ? 0.209 7.598 17.641 1 95.12 366 PHE B O 1
ATOM 6275 N N . TYR B 1 367 ? 0.029 7.301 15.422 1 92.12 367 TYR B N 1
ATOM 6276 C CA . TYR B 1 367 ? 1.251 6.516 15.297 1 92.12 367 TYR B CA 1
ATOM 6277 C C . TYR B 1 367 ? 2.105 7.02 14.141 1 92.12 367 TYR B C 1
ATOM 6279 O O . TYR B 1 367 ? 1.609 7.207 13.023 1 92.12 367 TYR B O 1
ATOM 6287 N N . LEU B 1 368 ? 3.328 7.23 14.484 1 91.56 368 LEU B N 1
ATOM 6288 C CA . LEU B 1 368 ? 4.285 7.684 13.477 1 91.56 368 LEU B CA 1
ATOM 6289 C C . LEU B 1 368 ? 4.918 6.496 12.758 1 91.56 368 LEU B C 1
ATOM 6291 O O . LEU B 1 368 ? 5.539 5.641 13.391 1 91.56 368 LEU B O 1
ATOM 6295 N N . ASN B 1 369 ? 4.664 6.504 11.461 1 83.94 369 ASN B N 1
ATOM 6296 C CA . ASN B 1 369 ? 5.203 5.414 10.664 1 83.94 369 ASN B CA 1
ATOM 6297 C C . ASN B 1 369 ? 6.609 5.727 10.156 1 83.94 369 ASN B C 1
ATOM 6299 O O . ASN B 1 369 ? 6.914 6.879 9.836 1 83.94 369 ASN B O 1
ATOM 6303 N N . ASN B 1 370 ? 7.445 4.82 10.422 1 64.62 370 ASN B N 1
ATOM 6304 C CA . ASN B 1 370 ? 8.719 5.004 9.734 1 64.62 370 ASN B CA 1
ATOM 6305 C C . ASN B 1 370 ? 8.578 4.809 8.227 1 64.62 370 ASN B C 1
ATOM 6307 O O . ASN B 1 370 ? 8.094 3.768 7.777 1 64.62 370 ASN B O 1
ATOM 6311 N N . LEU B 1 371 ? 8.609 5.883 7.441 1 56.19 371 LEU B N 1
ATOM 6312 C CA . LEU B 1 371 ? 8.383 5.914 6 1 56.19 371 LEU B CA 1
ATOM 6313 C C . LEU B 1 371 ? 9.07 4.738 5.316 1 56.19 371 LEU B C 1
ATOM 6315 O O . LEU B 1 371 ? 8.625 4.285 4.258 1 56.19 371 LEU B O 1
ATOM 6319 N N . LYS B 1 372 ? 10.055 4.168 5.984 1 58.94 372 LYS B N 1
ATOM 6320 C CA . LYS B 1 372 ? 10.82 3.109 5.332 1 58.94 372 LYS B CA 1
ATOM 6321 C C . LYS B 1 372 ? 10.102 1.765 5.449 1 58.94 372 LYS B C 1
ATOM 6323 O O . LYS B 1 372 ? 10.422 0.826 4.715 1 58.94 372 LYS B O 1
ATOM 6328 N N . SER B 1 373 ? 9.062 1.788 6.262 1 74.12 373 SER B N 1
ATOM 6329 C CA . SER B 1 373 ? 8.5 0.443 6.32 1 74.12 373 SER B CA 1
ATOM 6330 C C . SER B 1 373 ? 6.977 0.479 6.309 1 74.12 373 SER B C 1
ATOM 6332 O O . SER B 1 373 ? 6.34 0.53 7.363 1 74.12 373 SER B O 1
ATOM 6334 N N . VAL B 1 374 ? 6.348 0.423 5.266 1 85.25 374 VAL B N 1
ATOM 6335 C CA . VAL B 1 374 ? 4.906 0.38 5.055 1 85.25 374 VAL B CA 1
ATOM 6336 C C . VAL B 1 374 ? 4.316 -0.845 5.75 1 85.25 374 VAL B C 1
ATOM 6338 O O . VAL B 1 374 ? 3.17 -0.817 6.207 1 85.25 374 VAL B O 1
ATOM 6341 N N . ASN B 1 375 ? 5.086 -1.855 5.973 1 87.75 375 ASN B N 1
ATOM 6342 C CA . ASN B 1 375 ? 4.633 -3.051 6.676 1 87.75 375 ASN B CA 1
ATOM 6343 C C . ASN B 1 375 ? 4.184 -2.727 8.102 1 87.75 375 ASN B C 1
ATOM 6345 O O . ASN B 1 375 ? 3.135 -3.199 8.547 1 87.75 375 ASN B O 1
ATOM 6349 N N . ASN B 1 376 ? 4.961 -1.923 8.695 1 85.12 376 ASN B N 1
ATOM 6350 C CA . ASN B 1 376 ? 4.633 -1.573 10.07 1 85.12 376 ASN B CA 1
ATOM 6351 C C . ASN B 1 376 ? 3.311 -0.816 10.156 1 85.12 376 ASN B C 1
ATOM 6353 O O . ASN B 1 376 ? 2.535 -1.018 11.094 1 85.12 376 ASN B O 1
ATOM 6357 N N . SER B 1 377 ? 3.098 0.026 9.195 1 87.56 377 SER B N 1
ATOM 6358 C CA . SER B 1 377 ? 1.836 0.759 9.156 1 87.56 377 SER B CA 1
ATOM 6359 C C . SER B 1 377 ? 0.65 -0.188 9 1 87.56 377 SER B C 1
ATOM 6361 O O . SER B 1 377 ? -0.383 -0.006 9.648 1 87.56 377 SER B O 1
ATOM 6363 N N . ILE B 1 378 ? 0.847 -1.183 8.203 1 91.06 378 ILE B N 1
ATOM 6364 C CA . ILE B 1 378 ? -0.213 -2.158 7.969 1 91.06 378 ILE B CA 1
ATOM 6365 C C . ILE B 1 378 ? -0.452 -2.975 9.234 1 91.06 378 ILE B C 1
ATOM 6367 O O . ILE B 1 378 ? -1.6 -3.195 9.633 1 91.06 378 ILE B O 1
ATOM 6371 N N . ILE B 1 379 ? 0.604 -3.371 9.867 1 89.25 379 ILE B N 1
ATOM 6372 C CA . ILE B 1 379 ? 0.504 -4.195 11.07 1 89.25 379 ILE B CA 1
ATOM 6373 C C . ILE B 1 379 ? -0.212 -3.414 12.172 1 89.25 379 ILE B C 1
ATOM 6375 O O . ILE B 1 379 ? -1.092 -3.951 12.844 1 89.25 379 ILE B O 1
ATOM 6379 N N . ILE B 1 380 ? 0.16 -2.15 12.336 1 89 380 ILE B N 1
ATOM 6380 C CA . ILE B 1 380 ? -0.483 -1.331 13.359 1 89 380 ILE B CA 1
ATOM 6381 C C . ILE B 1 380 ? -1.965 -1.166 13.031 1 89 380 ILE B C 1
ATOM 6383 O O . ILE B 1 380 ? -2.814 -1.222 13.922 1 89 380 ILE B O 1
ATOM 6387 N N . TRP B 1 381 ? -2.254 -0.94 11.805 1 91.75 381 TRP B N 1
ATOM 6388 C CA . TRP B 1 381 ? -3.643 -0.809 11.383 1 91.75 381 TRP B CA 1
ATOM 6389 C C . TRP B 1 381 ? -4.434 -2.07 11.703 1 91.75 381 TRP B C 1
ATOM 6391 O O . TRP B 1 381 ? -5.559 -1.995 12.211 1 91.75 381 TRP B O 1
ATOM 6401 N N . GLU B 1 382 ? -3.865 -3.197 11.469 1 90.38 382 GLU B N 1
ATOM 6402 C CA . GLU B 1 382 ? -4.527 -4.465 11.758 1 90.38 382 GLU B CA 1
ATOM 6403 C C . GLU B 1 382 ? -4.746 -4.648 13.258 1 90.38 382 GLU B C 1
ATOM 6405 O O . GLU B 1 382 ? -5.773 -5.184 13.68 1 90.38 382 GLU B O 1
ATOM 6410 N N . LYS B 1 383 ? -3.787 -4.227 14.008 1 88.12 383 LYS B N 1
ATOM 6411 C CA . LYS B 1 383 ? -3.941 -4.293 15.461 1 88.12 383 LYS B CA 1
ATOM 6412 C C . LYS B 1 383 ? -5.059 -3.369 15.93 1 88.12 383 LYS B C 1
ATOM 6414 O O . LYS B 1 383 ? -5.828 -3.727 16.828 1 88.12 383 LYS B O 1
ATOM 6419 N N . ILE B 1 384 ? -5.152 -2.18 15.359 1 89.31 384 ILE B N 1
ATOM 6420 C CA . ILE B 1 384 ? -6.203 -1.228 15.703 1 89.31 384 ILE B CA 1
ATOM 6421 C C . ILE B 1 384 ? -7.566 -1.812 15.336 1 89.31 384 ILE B C 1
ATOM 6423 O O . ILE B 1 384 ? -8.523 -1.687 16.109 1 89.31 384 ILE B O 1
ATOM 6427 N N . LYS B 1 385 ? -7.613 -2.463 14.18 1 87.69 385 LYS B N 1
ATOM 6428 C CA . LYS B 1 385 ? -8.859 -3.033 13.68 1 87.69 385 LYS B CA 1
ATOM 6429 C C . LYS B 1 385 ? -9.328 -4.195 14.547 1 87.69 385 LYS B C 1
ATOM 6431 O O . LYS B 1 385 ? -10.531 -4.406 14.719 1 87.69 385 LYS B O 1
ATOM 6436 N N . SER B 1 386 ? -8.406 -5.027 14.961 1 81.62 386 SER B N 1
ATOM 6437 C CA . SER B 1 386 ? -8.742 -6.223 15.727 1 81.62 386 SER B CA 1
ATOM 6438 C C . SER B 1 386 ? -9.164 -5.867 17.156 1 81.62 386 SER B C 1
ATOM 6440 O O . SER B 1 386 ? -9.891 -6.625 17.797 1 81.62 386 SER B O 1
ATOM 6442 N N . HIS B 1 387 ? -8.461 -4.98 17.75 1 65.94 387 HIS B N 1
ATOM 6443 C CA . HIS B 1 387 ? -8.633 -4.77 19.172 1 65.94 387 HIS B CA 1
ATOM 6444 C C . HIS B 1 387 ? -9.969 -4.102 19.484 1 65.94 387 HIS B C 1
ATOM 6446 O O . HIS B 1 387 ? -10.383 -3.188 18.766 1 65.94 387 HIS B O 1
ATOM 6452 N N . ASN B 1 388 ? -10.734 -4.941 20.203 1 55 388 ASN B N 1
ATOM 6453 C CA . ASN B 1 388 ? -11.922 -4.441 20.891 1 55 388 ASN B CA 1
ATOM 6454 C C . ASN B 1 388 ? -11.578 -3.301 21.844 1 55 388 ASN B C 1
ATOM 6456 O O . ASN B 1 388 ? -10.625 -3.402 22.625 1 55 388 ASN B O 1
ATOM 6460 N N . ILE B 1 389 ? -11.727 -2.066 21.438 1 54.59 389 ILE B N 1
ATOM 6461 C CA . ILE B 1 389 ? -11.562 -0.785 22.125 1 54.59 389 ILE B CA 1
ATOM 6462 C C . ILE B 1 389 ? -11.695 -0.979 23.625 1 54.59 389 ILE B C 1
ATOM 6464 O O . ILE B 1 389 ? -11.289 -0.118 24.406 1 54.59 389 ILE B O 1
ATOM 6468 N N . SER B 1 390 ? -12.242 -2.105 24 1 49.47 390 SER B N 1
ATOM 6469 C CA . SER B 1 390 ? -12.648 -2.113 25.406 1 49.47 390 SER B CA 1
ATOM 6470 C C . SER B 1 390 ? -11.438 -2.209 26.312 1 49.47 390 SER B C 1
ATOM 6472 O O . SER B 1 390 ? -11.57 -2.121 27.547 1 49.47 390 SER B O 1
ATOM 6474 N N . MET B 1 391 ? -10.266 -2.506 25.703 1 53.53 391 MET B N 1
ATOM 6475 C CA . MET B 1 391 ? -9.25 -2.77 26.719 1 53.53 391 MET B CA 1
ATOM 6476 C C . MET B 1 391 ? -8.609 -1.47 27.203 1 53.53 391 MET B C 1
ATOM 6478 O O . MET B 1 391 ? -8.492 -0.511 26.438 1 53.53 391 MET B O 1
ATOM 6482 N N . SER B 1 392 ? -8.398 -1.334 28.562 1 62.78 392 SER B N 1
ATOM 6483 C CA . SER B 1 392 ? -7.945 -0.203 29.359 1 62.78 392 SER B CA 1
ATOM 6484 C C . SER B 1 392 ? -6.578 0.292 28.906 1 62.78 392 SER B C 1
ATOM 6486 O O . SER B 1 392 ? -5.664 -0.506 28.688 1 62.78 392 SER B O 1
ATOM 6488 N N . CYS B 1 393 ? -6.566 1.325 28.078 1 70.56 393 CYS B N 1
ATOM 6489 C CA . CYS B 1 393 ? -5.316 2.016 27.781 1 70.56 393 CYS B CA 1
ATOM 6490 C C . CYS B 1 393 ? -4.887 2.893 28.953 1 70.56 393 CYS B C 1
ATOM 6492 O O . CYS B 1 393 ? -5.707 3.611 29.531 1 70.56 393 CYS B O 1
ATOM 6494 N N . LYS B 1 394 ? -3.777 2.453 29.672 1 63 394 LYS B N 1
ATOM 6495 C CA . LYS B 1 394 ? -3.238 3.344 30.703 1 63 394 LYS B CA 1
ATOM 6496 C C . LYS B 1 394 ? -2.434 4.477 30.078 1 63 394 LYS B C 1
ATOM 6498 O O . LYS B 1 394 ? -1.418 4.238 29.422 1 63 394 LYS B O 1
ATOM 6503 N N . CYS B 1 395 ? -3.143 5.543 29.688 1 65.19 395 CYS B N 1
ATOM 6504 C CA . CYS B 1 395 ? -2.42 6.723 29.219 1 65.19 395 CYS B CA 1
ATOM 6505 C C . CYS B 1 395 ? -2.107 7.66 30.375 1 65.19 395 CYS B C 1
ATOM 6507 O O . CYS B 1 395 ? -2.846 7.703 31.359 1 65.19 395 CYS B O 1
#

pLDDT: mean 74.91, std 29.3, range [16.7, 98.62]

Solvent-accessible surface area (backbone atoms only — not comparable to full-atom values): 46093 Å² total; per-residue (Å²): 139,90,61,95,82,75,93,82,91,78,96,87,80,98,90,77,98,78,94,80,97,87,74,90,81,80,81,72,78,70,80,70,82,62,85,72,72,72,79,67,66,71,75,68,70,76,70,76,65,81,71,78,70,71,77,72,76,71,71,66,78,62,75,60,61,59,48,49,54,51,47,55,53,60,56,54,54,61,70,59,57,75,70,71,72,78,65,63,76,79,83,60,75,71,82,40,64,65,49,55,48,50,49,48,50,51,55,72,66,47,51,73,66,35,58,55,34,56,59,61,38,63,54,69,72,49,66,74,36,70,43,50,70,68,35,53,98,46,79,33,42,32,34,37,40,31,48,40,65,70,83,44,52,45,55,55,49,51,40,47,68,47,63,59,54,55,42,61,57,97,90,35,33,38,41,67,35,40,43,28,38,38,72,89,48,64,69,59,47,51,52,49,51,52,50,31,70,72,67,42,35,38,36,24,39,77,45,62,63,47,77,73,33,38,27,58,53,50,53,48,50,33,49,47,35,61,72,50,38,66,64,30,46,29,36,32,45,27,34,67,48,53,45,61,32,58,86,53,39,53,57,56,54,48,50,27,54,75,66,70,56,60,59,72,37,36,35,29,58,72,44,68,78,45,59,69,38,73,50,81,88,42,95,67,43,52,52,60,87,82,49,74,62,75,54,48,62,57,17,36,42,69,56,39,38,40,27,11,45,64,39,45,49,48,38,47,59,36,37,46,72,47,56,67,53,46,53,36,36,50,35,49,50,17,52,26,25,59,76,61,65,58,58,75,42,61,62,76,43,43,68,41,70,68,56,93,75,62,83,60,81,85,61,35,34,29,29,39,42,53,82,89,39,59,38,57,50,50,51,51,50,50,50,57,70,66,49,66,79,77,61,85,63,88,103,140,91,66,96,79,82,79,89,85,80,86,86,83,80,90,74,80,78,71,81,71,81,72,83,73,79,74,76,77,70,78,71,79,66,81,72,69,76,76,68,67,72,74,69,72,75,71,77,67,82,71,77,70,72,77,71,76,71,70,66,78,62,77,59,59,61,46,48,55,52,46,54,53,59,56,59,53,62,70,59,55,77,71,72,70,80,62,66,76,77,83,63,77,65,73,41,65,65,48,54,47,50,50,49,50,52,55,70,66,47,50,72,66,36,57,56,34,56,59,62,37,63,54,70,71,47,68,76,37,71,43,50,69,68,37,53,98,44,79,33,43,33,35,36,40,30,49,41,65,71,83,43,52,44,54,56,50,51,39,48,69,46,62,60,55,56,42,61,57,96,89,35,33,38,40,67,34,39,42,28,37,37,70,89,47,62,68,58,49,51,53,48,51,51,49,31,70,74,67,43,35,36,36,23,37,79,45,62,63,46,76,74,35,39,27,58,52,49,51,48,50,32,48,48,34,61,74,49,38,67,64,28,46,28,35,32,46,28,34,66,47,54,45,62,31,58,86,53,38,51,58,56,54,48,50,28,54,75,65,70,56,61,60,74,36,35,35,28,58,73,42,68,78,45,58,71,39,74,52,80,87,43,93,68,44,51,50,60,87,80,50,74,61,75,55,48,60,56,18,36,42,69,57,39,38,41,27,12,44,66,40,45,49,46,40,45,59,36,37,45,72,50,59,67,53,45,54,35,34,50,36,48,53,17,53,26,24,60,76,61,68,57,60,76,43,60,63,76,44,42,69,40,71,67,56,93,77,63,83,59,79,84,60,36,34,28,32,39,39,55,82,89,38,62,39,58,49,50,51,51,49,51,50,57,69,66,50,67,80,80,62,85,63,89,101

Nearest PDB structures (foldseek):
  8tjc-assembly1_D  TM=7.897E-01  e=2.627E-21  Homo sapiens
  8sz3-assembly1_A  TM=8.036E-01  e=3.880E-20  Homo sapiens
  6wmn-assembly1_B  TM=7.417E-01  e=2.467E-21  Homo sapiens
  6wmn-assembly2_D  TM=7.928E-01  e=4.131E-20  Homo sapiens
  8sz3-assembly1_B-2  TM=7.887E-01  e=6.014E-20  Homo sapiens

Secondary structure (DSSP, 8-state):
-------------------------------------GGGGGGGSGGGTT------------THHHHHHHHHHHHHHHH----GGG--SSS-SS--HHHHHHHHHHHHT--TGGG--TTTTS-----SEE-GGGTTT--EEEEEEEE--TT-HHHHHHHHTTGGG--EETTEEEEEEEEEEE-S-HHHHHHHHHHHHHH--EEEEEEE-SGGGHHHHHHHHHHHHHHH-TT-SEEEEEETTEEE-HHHHHHHHHHHHHTT--SS-EEEEEE-S---B--TTSTTB--TTT---SSPPPEEEEEEEEEEHHHHHHHHHHTTTSPP-S-HHIIIIIIIHHHHT--EE--TT-EEE--TT--S---SSEEE--TT-HHHHHHHHHHHHHS-TTS----/-------------------------------------GGGGGGGS-TTTT------------THHHHHHHHHHHHHHHH----GGG--SSS-----HHHHHHHHHHHHT--TGGG--TTTTS-----SEE-GGGTTT--EEEEEEEE--TT-HHHHHHHHTTGGG--EETTEEEEEEEEEEE-S-HHHHHHHHHHHHHH--EEEEEEE-SGGGHHHHHHHHHHHHHHH-TT-SEEEEEETTEEE-HHHHHHHHHHHHHTT--SS-EEEEEE-S---B--TTSTTB--TTT---SSPPPEEEEEEEEEEHHHHHHHHHHTTTSPP-S-HHIIIIIIIHHHHT--EE--TT-EEE--TT--S---SSEEE--TT-HHHHHHHHHHHHHS-TTS----

InterPro domains:
  IPR002659 Glycosyl transferase, family 31 [PF01762] (156-336)
  IPR002659 Glycosyl transferase, family 31 [PTHR11214] (120-344)

Organism: Mytilus edulis (NCBI:txid6550)

Foldseek 3Di:
DPDDDDDDDDDDDDDDDDDDDDDDDPPPPPVPVCPCPPPPPPDPPPPDPDPPPPPPPPPDPDPVVVVVVVVVVPPPVVVPPVCPVPPDCPVVPFPPVVQVVQQVVCQVPFDPCQQPPCCQQVVPKDWPQALLVLAPPDQAAEEEEEEEELQPPVLVVLCCVFPVVPQADPNHGYGYAYEYEDDPDPVSVVVSVVVCVVPVRYTYIDHHPDLLQVQSSVLNVLVSCVVRHLNYQKYKYAYSQKDFLCLQQVVVQVVCVVVVNSALDKEADKDAFDFQDCDPPDRRHDDCVLRVDGGAGIWHDNGMIMHGSVLSVQLNVLSSRRGDDSNNGSVRRNSSCVVSVGDYHYDPLAEEEQDPPCVDQNNHRMYGHDPVDVPSVVVNSVSSVPDDSPDDDPD/DPDDDDDDDDDDDDDDPPPPPDPPPPPPPPVPPCPPPVPPPPPPPPPPPDPPPPPPPPPDPDPVVVVVLVVVCPPVVVPPPVCPPPPPPDPPLVCPPVQVVQQVVCQVPFDPCQQPPCCQQVVPKDWPQALLVLAPPDQAAEEEEEEEELQPPVLVVLCCVFPVVPQADPNHGYGYAYEYEDDPDPVSVVVSVVVCVVPSRYTYIDHYPALLQVQSSVLNVLVSCVVRHLNYQKYKYAYSQKDFLCLQQVVVQVVCVVVVNSALDKEADKDAFDFQDCDPPDRRHDDCVLRVDGGARIWHDNGMIMHGSVLSVQLNVLSSRRGDDSNNGSVRRNSSCVVSVGDYHYDPLAEEEQDPPCVDQNNHRMYGHDPPDVPSVVVNSVSSVPDDSPDDDPD

Sequence (790 aa):
MKLIKKILVIYVFTIVSWIIVTNYNSRNIVCVCSTSHPTDQKQIDERHKDIQIDNKIITLPSTVTVQQVTANIQKDWTKAEISLSNITPKDKIIRDKVIIDNFRSFYVNASADQLNDPFIHQHRYIPLLNNVLKCYEKDVFLLVFVHIKTSNFEGRHLIRSTFGSISKFENKLIEYVFVLGQTKNVTLQRDIQNESEIYKDIVQGNFIDSYRNLTYKLVFSLFWVNKFCNNAKFVIKMDEDITINVPRLIPYLSNKVDNNSTSNILECKMITRNKPQRRRRHKWYISLKEYPFSTFLPYCAGHSSIMSIDIVRKMYNASTKVPFLWLEDVYGSGFLSLLSQLRISMPNCYISPVKRNLKAQPCNLFYLNNLKSVNNSIIIWEKIKSHNISMSCKCMKLIKKILVIYVFTIVSWIIVTNYNSRNIVCVCSTSHPTDQKQIDERHKDIQIDNKIITLPSTVTVQQVTANIQKDWTKAEISLSNITPKDKIIRDKVIIDNFRSFYVNASADQLNDPFIHQHRYIPLLNNVLKCYEKDVFLLVFVHIKTSNFEGRHLIRSTFGSISKFENKLIEYVFVLGQTKNVTLQRDIQNESEIYKDIVQGNFIDSYRNLTYKLVFSLFWVNKFCNNAKFVIKMDEDITINVPRLIPYLSNKVDNNSTSNILECKMITRNKPQRRRRHKWYISLKEYPFSTFLPYCAGHSSIMSIDIVRKMYNASTKVPFLWLEDVYGSGFLSLLSQLRISMPNCYISPVKRNLKAQPCNLFYLNNLKSVNNSIIIWEKIKSHNISMSCKC

Radius of gyration: 34.61 Å; Cα contacts (8 Å, |Δi|>4): 1109; chains: 2; bounding box: 62×109×156 Å

=== Feature glossary ===
Key to the feature types in this record:

— What the protein is —

Primary structure: the covalent order of the twenty standard amino acids along the backbone. Two proteins with the same sequence will (almost always) fold to the same structure; two with 30% identity often share a fold but not the details.

Database cross-references. InterPro integrates a dozen domain/family signature databases into unified entries with residue-range hits. GO terms attach function/process/location labels with evidence codes. CATH codes position the fold in a four-level structural taxonomy. Organism is the NCBI-taxonomy species name.

— Where its atoms are —

The mmCIF block holds the 3D Cartesian coordinates of each backbone atom (N, Cα, C, O) in ångströms. mmCIF is the PDB's canonical archive format — a tagged-loop text representation of the atomic model.

Six rendered views show the 3D structure from the faces of a cube — i.e. along ±x, ±y, ±z. Rendering representation is drawn randomly per protein from cartoon (secondary-structure ribbons), sticks (backbone bonds), or molecular surface; coloring is either N→C rainbow (blue at the N-terminus through red at the C-terminus) or one color per chain.

— Local backbone conformation —

DSSP 8-state secondary structure assigns each residue one of H (α-helix), G (3₁₀-helix), I (π-helix), E (extended β-strand), B (isolated β-bridge), T (hydrogen-bonded turn), S (bend), or '-' (coil). The assignment is computed from backbone hydrogen-bond geometry via the Kabsch–Sander algorithm.

P-SEA three-state annotation labels each residue as helix, strand, or coil based purely on the geometry of the Cα trace. It serves as a fallback when the full backbone (and thus DSSP) is unavailable.

The φ/ψ torsion pair specifies the backbone conformation at each residue. φ rotates about the N–Cα bond, ψ about the Cα–C bond. Steric clashes forbid most of the (φ, ψ) plane — the allowed regions (α-helix basin, β-sheet basin, left-handed helix) are the Ramachandran-allowed regions.

— Global shape and packing —

The geometric summary reports three shape descriptors. Rg (radius of gyration) measures how spread out the Cα atoms are about their centre of mass; compact globular proteins have small Rg, elongated or unfolded ones large. Cα contacts (<8 Å, |i−j|>4) count long-range residue pairs in spatial proximity — high for tightly packed folds, near zero for rods or random coil. The bounding-box extents give the protein's footprint along x, y, z in Å.

Accessible surface area quantifies burial. A residue with SASA near zero is packed into the hydrophobic core; one with SASA >100 Å² sits on the surface. Computed here via the Shrake–Rupley numerical algorithm with a 1.4 Å probe.

Plot images: a contact map (which residues are close in 3D, as an N×N binary image), a Ramachandran scatter (backbone torsion angles, revealing secondary-structure composition at a glance), and — for AlphaFold structures — a PAE heatmap (pairwise prediction confidence).

— Structural neighborhood —

The Foldseek 3Di string encodes local tertiary geometry as a 20-letter alphabet — one character per residue — derived from the relative positions of nearby Cα atoms. Unlike the amino-acid sequence, 3Di is a direct function of the 3D structure, so two proteins with the same fold have similar 3Di strings even at low sequence identity.

Nearest PDB neighbors are the top structural matches found by Foldseek when searching this structure against the entire Protein Data Bank. Each hit reports a TM-score (0 to 1; >0.5 almost always implies the same fold) and an E-value. These are *structural* homologs — they may share no detectable sequence similarity.

— Confidence and disorder —

For AlphaFold models, the B-factor field carries pLDDT — the model's own estimate of local accuracy on a 0–100 scale. Regions with pLDDT<50 should be treated as essentially unmodeled; they often correspond to intrinsically disordered segments.

B-factor (Debye–Waller factor) reflects atomic displacement in the crystal lattice. It is an experimental observable (units Å²), not a prediction; low values mean the atom is pinned down, high values mean it moves or is heterogeneous across the crystal.

Predicted aligned error is AlphaFold's pairwise confidence. Unlike pLDDT (per-residue), PAE is per-residue-pair and captures whether two parts of the structure are correctly placed relative to each other. Units are ångströms of expected positional error.